Protein AF-0000000065920959 (afdb_homodimer)

InterPro domains:
  IPR002495 Glycosyl transferase, family 8 [PF01501] (6-236)
  IPR029044 Nucleotide-diphospho-sugar transferases [G3DSA:3.90.550.10] (3-254)
  IPR029044 Nucleotide-diphospho-sugar transferases [SSF53448] (6-258)
  IPR050748 Glycosyltransferase 8 domain-containing [PTHR13778] (6-255)

Foldseek 3Di:
DDEAEAEEQDEQVCVLLQVLQVLLQLLADANYEYEYEYAHHDVVVQVVVQVLNVLRNYHYDDHHDHDDPLVVQPFPPPPDDSSVLSVLCCLVPPPDQKHKYAYSQKGFNYHCVVVVPDDLVQAQWAAAFPDLAPDGDLFGDPRIITGRSVVCNVVVSSVQLVVLCVVCSPPAPPSRRSVCVVRRVRYHHDDCLQEVEQCCQLVCQVVVVPVSLVVCPPPPPDHRRMYGDPDDGLPDLADPTPCSQVSVLSSPDDSCCRSVSPPSNVDTSCVPPNPALFEEEAEEAAQDFQCVLVLCVLRLSYAYEYEYLADYDVVLSVSSVRVRYHYAYNHGVNNVVVRLVRHQAYEQGYADDDDPVVVVVNVVVVHAYEYEPRRDPDPPPRHHYDHSVCVVVVSVVVCVVSPD/DDEAEAEEQDEQVCVLLQVLQVLLQLLADANYEYEYEYAHHDVVSQVVVQVLNVLRNYHYDDHHDHDDPLVVQPFPPPPDDSSVLSVLCCLVPPPDQKHKYAYSQKGFNYHCVVVVPDDLVQAQWAAAFPDLDPDGDLFGDPRIITGRSVVCNVVVSSVQLVVLCVVCSPPAPHSRRSVCVVRRVRYHHDDCLQEVEQCCQLVCQVVVVPVNLVVCPPPPPDHRRMYGDPDDGLPDLADPTPCSQVSVLSSPDDSCCRSVSPPSNVDTSCVPPNPALFEEEAEEAAQDFQCVLVLCVLRLSYAYEYEYLADYDPVLSVSSVRVRYHYAYNHGVNNVVVRLVRHQAYEQGYADDDDPVVVVVNVVVVHAYEYEPRRDPDPPPRHHYDHSVCVVVVSVVVCVVSPD

Secondary structure (DSSP, 8-state):
---EEEEEE--GGGHHHHHHHHHHHHTT--SEEEEEEESS--HHHHHHHHHHHGGGT-EEEEEE--S-GGGG---SSTT--GGGGGGGGHHHH--SSEEEEE-SSEEE-S--HHHHH---TT-SEEEEE--SSSS--S-EEEEEEEEEHHHHHHTTHHHHHHHHHHHHTTTS-HHHHHHHHHTTT-EEEE-GGGSEE-THHHHHHHTT-THHHHHTS-TTSPPPSEEE--SS-TTSSS---TTHHHHHHHHH--HHHHHTT-GGGGS-HHHHT---SEEEEEE-SSS-BTTHHHHHHH-TTEEEEEE-SSPPPHHHHGGGGSTTEEEETT--HHHHHHHHHT-SEEEE-B-SSPSTTHHHHHHHTT--EEEETTT---SSS-SEEE-TT-HHHHHHHHHHHTT-/---EEEEEE--GGGHHHHHHHHHHHHTT--SEEEEEEESS--HHHHHHHHHHHGGGT-EEEEEE--S-GGGG---SSTT--GGGGGGGGHHHH--SSEEEEE-SSEEE-S--HHHHH---TT-SEEEEE--SSSS--S-EEEEEEEEEHHHHHHTTHHHHHHHHHHHHTTTS-HHHHHHHHHTTT-EEEE-GGGGEE-THHHHHHHHT-THHHHHTS-GGGPPPSEEE--SS-TTSSS---TTHHHHHHHHH--HHHHHTT-GGGGS-HHHHT---SEEEEEE-SSS-BTTHHHHHHH-TTEEEEEE-SSPPPHHHHGGGGSTTEEEETT--HHHHHHHHHH-S-EEE-B-SSPSTTHHHHHHHTT--EEEETTT---SSS-SEEE-TT-HHHHHHHHHHHTT-

Structure (mmCIF, N/CA/C/O backbone):
data_AF-0000000065920959-model_v1
#
loop_
_entity.id
_entity.type
_entity.pdbx_description
1 polymer 'Glycosyltransferase GlyB'
#
loop_
_atom_site.group_PDB
_atom_site.id
_atom_site.type_symbol
_atom_site.label_atom_id
_atom_site.label_alt_id
_atom_site.label_comp_id
_atom_site.label_asym_id
_atom_site.label_entity_id
_atom_site.label_seq_id
_atom_site.pdbx_PDB_ins_code
_atom_site.Cartn_x
_atom_site.Cartn_y
_atom_site.Cartn_z
_atom_site.occupancy
_atom_site.B_iso_or_equiv
_atom_site.auth_seq_id
_atom_site.auth_comp_id
_atom_site.auth_asym_id
_atom_site.auth_atom_id
_atom_site.pdbx_PDB_model_num
ATOM 1 N N . MET A 1 1 ? -29.969 5.141 -13.32 1 57.34 1 MET A N 1
ATOM 2 C CA . MET A 1 1 ? -29.453 3.85 -12.875 1 57.34 1 MET A CA 1
ATOM 3 C C . MET A 1 1 ? -29.312 3.807 -11.359 1 57.34 1 MET A C 1
ATOM 5 O O . MET A 1 1 ? -29.031 4.828 -10.727 1 57.34 1 MET A O 1
ATOM 9 N N . ASN A 1 2 ? -29.766 2.748 -10.703 1 82.38 2 ASN A N 1
ATOM 10 C CA . ASN A 1 2 ? -29.766 2.641 -9.25 1 82.38 2 ASN A CA 1
ATOM 11 C C . ASN A 1 2 ? -28.344 2.494 -8.695 1 82.38 2 ASN A C 1
ATOM 13 O O . ASN A 1 2 ? -27.547 1.73 -9.234 1 82.38 2 ASN A O 1
ATOM 17 N N . THR A 1 3 ? -27.969 3.291 -7.789 1 92.06 3 THR A N 1
ATOM 18 C CA . THR A 1 3 ? -26.641 3.293 -7.168 1 92.06 3 THR A CA 1
ATOM 19 C C . THR A 1 3 ? -26.391 1.978 -6.434 1 92.06 3 THR A C 1
ATOM 21 O O . THR A 1 3 ? -27.266 1.469 -5.738 1 92.06 3 THR A O 1
ATOM 24 N N . LYS A 1 4 ? -25.328 1.346 -6.758 1 96.56 4 LYS A N 1
ATOM 25 C CA . LYS A 1 4 ? -24.875 0.128 -6.082 1 96.56 4 LYS A CA 1
ATOM 26 C C . LYS A 1 4 ? -24.031 0.455 -4.855 1 96.56 4 LYS A C 1
ATOM 28 O O . LYS A 1 4 ? -22.953 1.027 -4.98 1 96.56 4 LYS A O 1
ATOM 33 N N . SER A 1 5 ? -24.547 0.108 -3.693 1 98.38 5 SER A N 1
ATOM 34 C CA . SER A 1 5 ? -23.812 0.35 -2.457 1 98.38 5 SER A CA 1
ATOM 35 C C . SER A 1 5 ? -22.891 -0.818 -2.123 1 98.38 5 SER A C 1
ATOM 37 O O . SER A 1 5 ? -23.344 -1.963 -2.031 1 98.38 5 SER A O 1
ATOM 39 N N . ILE A 1 6 ? -21.641 -0.535 -1.984 1 98.81 6 ILE A N 1
ATOM 40 C CA . ILE A 1 6 ? -20.641 -1.547 -1.675 1 98.81 6 ILE A CA 1
ATOM 41 C C . ILE A 1 6 ? -19.906 -1.162 -0.398 1 98.81 6 ILE A C 1
ATOM 43 O O . ILE A 1 6 ? -19.516 -0.005 -0.224 1 98.81 6 ILE A O 1
ATOM 47 N N . VAL A 1 7 ? -19.688 -2.109 0.515 1 98.62 7 VAL A N 1
ATOM 48 C CA . VAL A 1 7 ? -19.078 -1.853 1.816 1 98.62 7 VAL A CA 1
ATOM 49 C C . VAL A 1 7 ? -17.766 -2.609 1.927 1 98.62 7 VAL A C 1
ATOM 51 O O . VAL A 1 7 ? -17.688 -3.789 1.573 1 98.62 7 VAL A O 1
ATOM 54 N N . PHE A 1 8 ? -16.75 -1.904 2.348 1 98.31 8 PHE A N 1
ATOM 55 C CA . PHE A 1 8 ? -15.461 -2.506 2.666 1 98.31 8 PHE A CA 1
ATOM 56 C C . PHE A 1 8 ? -15.062 -2.209 4.105 1 98.31 8 PHE A C 1
ATOM 58 O O . PHE A 1 8 ? -15.375 -1.139 4.633 1 98.31 8 PHE A O 1
ATOM 65 N N . ASN A 1 9 ? -14.406 -3.229 4.684 1 95.81 9 ASN A N 1
ATOM 66 C CA . ASN A 1 9 ? -13.586 -2.994 5.867 1 95.81 9 ASN A CA 1
ATOM 67 C C . ASN A 1 9 ? -12.109 -2.896 5.516 1 95.81 9 ASN A C 1
ATOM 69 O O . ASN A 1 9 ? -11.602 -3.678 4.703 1 95.81 9 ASN A O 1
ATOM 73 N N . ALA A 1 10 ? -11.492 -1.896 6.039 1 93.12 10 ALA A N 1
ATOM 74 C CA . ALA A 1 10 ? -10.055 -1.83 5.777 1 93.12 10 ALA A CA 1
ATOM 75 C C . ALA A 1 10 ? -9.336 -1.023 6.855 1 93.12 10 ALA A C 1
ATOM 77 O O . ALA A 1 10 ? -9.945 -0.189 7.527 1 93.12 10 ALA A O 1
ATOM 78 N N . ASP A 1 11 ? -8.125 -1.336 7.062 1 90.75 11 ASP A N 1
ATOM 79 C CA . ASP A 1 11 ? -7.223 -0.486 7.836 1 90.75 11 ASP A CA 1
ATOM 80 C C . ASP A 1 11 ? -6.113 0.082 6.953 1 90.75 11 ASP A C 1
ATOM 82 O O . ASP A 1 11 ? -6.035 -0.23 5.766 1 90.75 11 ASP A O 1
ATOM 86 N N . ASN A 1 12 ? -5.355 0.912 7.527 1 89.81 12 ASN A N 1
ATOM 87 C CA . ASN A 1 12 ? -4.336 1.638 6.777 1 89.81 12 ASN A CA 1
ATOM 88 C C . ASN A 1 12 ? -3.363 0.686 6.086 1 89.81 12 ASN A C 1
ATOM 90 O O . ASN A 1 12 ? -2.855 0.989 5.004 1 89.81 12 ASN A O 1
ATOM 94 N N . ASP A 1 13 ? -3.064 -0.474 6.625 1 88.38 13 ASP A N 1
ATOM 95 C CA . ASP A 1 13 ? -2.117 -1.438 6.074 1 88.38 13 ASP A CA 1
ATOM 96 C C . ASP A 1 13 ? -2.697 -2.135 4.844 1 88.38 13 ASP A C 1
ATOM 98 O O . ASP A 1 13 ? -1.969 -2.791 4.094 1 88.38 13 ASP A O 1
ATOM 102 N N . TYR A 1 14 ? -3.99 -1.965 4.59 1 91.56 14 TYR A N 1
ATOM 103 C CA . TYR A 1 14 ? -4.645 -2.688 3.506 1 91.56 14 TYR A CA 1
ATOM 104 C C . TYR A 1 14 ? -5.164 -1.727 2.443 1 91.56 14 TYR A C 1
ATOM 106 O O . TYR A 1 14 ? -5.941 -2.119 1.569 1 91.56 14 TYR A O 1
ATOM 114 N N . VAL A 1 15 ? -4.773 -0.525 2.449 1 94.88 15 VAL A N 1
ATOM 115 C CA . VAL A 1 15 ? -5.324 0.48 1.546 1 94.88 15 VAL A CA 1
ATOM 116 C C . VAL A 1 15 ? -4.996 0.113 0.101 1 94.88 15 VAL A C 1
ATOM 118 O O . VAL A 1 15 ? -5.832 0.272 -0.792 1 94.88 15 VAL A O 1
ATOM 121 N N . ASP A 1 16 ? -3.809 -0.42 -0.107 1 95 16 ASP A N 1
ATOM 122 C CA . ASP A 1 16 ? -3.416 -0.774 -1.468 1 95 16 ASP A CA 1
ATOM 123 C C . ASP A 1 16 ? -4.234 -1.954 -1.986 1 95 16 ASP A C 1
ATOM 125 O O . ASP A 1 16 ? -4.574 -2.008 -3.17 1 95 16 ASP A O 1
ATOM 129 N N . LYS A 1 17 ? -4.551 -2.924 -1.12 1 96.69 17 LYS A N 1
ATOM 130 C CA . LYS A 1 17 ? -5.395 -4.055 -1.49 1 96.69 17 LYS A CA 1
ATOM 131 C C . LYS A 1 17 ? -6.836 -3.609 -1.734 1 96.69 17 LYS A C 1
ATOM 133 O O . LYS A 1 17 ? -7.465 -4.035 -2.705 1 96.69 17 LYS A O 1
ATOM 138 N N . LEU A 1 18 ? -7.309 -2.711 -0.845 1 97.81 18 LEU A N 1
ATOM 139 C CA . LEU A 1 18 ? -8.633 -2.121 -1.001 1 97.81 18 LEU A CA 1
ATOM 140 C C . LEU A 1 18 ? -8.75 -1.393 -2.336 1 97.81 18 LEU A C 1
ATOM 142 O O . LEU A 1 18 ? -9.719 -1.586 -3.07 1 97.81 18 LEU A O 1
ATOM 146 N N . GLU A 1 19 ? -7.77 -0.612 -2.619 1 97.88 19 GLU A N 1
ATOM 147 C CA . GLU A 1 19 ? -7.781 0.153 -3.863 1 97.88 19 GLU A CA 1
ATOM 148 C C . GLU A 1 19 ? -7.785 -0.77 -5.078 1 97.88 19 GLU A C 1
ATOM 150 O O . GLU A 1 19 ? -8.461 -0.493 -6.07 1 97.88 19 GLU A O 1
ATOM 155 N N . THR A 1 20 ? -7.027 -1.893 -5.035 1 98.12 20 THR A N 1
ATOM 156 C CA . THR A 1 20 ? -7 -2.873 -6.117 1 98.12 20 THR A CA 1
ATOM 157 C C . THR A 1 20 ? -8.383 -3.473 -6.336 1 98.12 20 THR A C 1
ATOM 159 O O . THR A 1 20 ? -8.844 -3.596 -7.477 1 98.12 20 THR A O 1
ATOM 162 N N . ALA A 1 21 ? -9.039 -3.812 -5.254 1 98.69 21 ALA A N 1
ATOM 163 C CA . ALA A 1 21 ? -10.406 -4.332 -5.352 1 98.69 21 ALA A CA 1
ATOM 164 C C . ALA A 1 21 ? -11.336 -3.305 -5.992 1 98.69 21 ALA A C 1
ATOM 166 O O . ALA A 1 21 ? -12.102 -3.635 -6.898 1 98.69 21 ALA A O 1
ATOM 167 N N . ILE A 1 22 ? -11.266 -2.031 -5.574 1 98.75 22 ILE A N 1
ATOM 168 C CA . ILE A 1 22 ? -12.117 -0.966 -6.094 1 98.75 22 ILE A CA 1
ATOM 169 C C . ILE A 1 22 ? -11.828 -0.75 -7.578 1 98.75 22 ILE A C 1
ATOM 171 O O . ILE A 1 22 ? -12.75 -0.566 -8.375 1 98.75 22 ILE A O 1
ATOM 175 N N . LYS A 1 23 ? -10.547 -0.831 -7.965 1 98.31 23 LYS A N 1
ATOM 176 C CA . LYS A 1 23 ? -10.18 -0.729 -9.375 1 98.31 23 LYS A CA 1
ATOM 177 C C . LYS A 1 23 ? -10.883 -1.8 -10.203 1 98.31 23 LYS A C 1
ATOM 179 O O . LYS A 1 23 ? -11.461 -1.5 -11.25 1 98.31 23 LYS A O 1
ATOM 184 N N . SER A 1 24 ? -10.781 -3.02 -9.719 1 98.25 24 SER A N 1
ATOM 185 C CA . SER A 1 24 ? -11.391 -4.121 -10.453 1 98.25 24 SER A CA 1
ATOM 186 C C . SER A 1 24 ? -12.891 -3.916 -10.617 1 98.25 24 SER A C 1
ATOM 188 O O . SER A 1 24 ? -13.453 -4.207 -11.68 1 98.25 24 SER A O 1
ATOM 190 N N . ILE A 1 25 ? -13.578 -3.361 -9.617 1 98.5 25 ILE A N 1
ATOM 191 C CA . ILE A 1 25 ? -15.016 -3.104 -9.656 1 98.5 25 ILE A CA 1
ATOM 192 C C . ILE A 1 25 ? -15.312 -1.996 -10.664 1 98.5 25 ILE A C 1
ATOM 194 O O . ILE A 1 25 ? -16.234 -2.119 -11.477 1 98.5 25 ILE A O 1
ATOM 198 N N . CYS A 1 26 ? -14.516 -0.97 -10.68 1 98.25 26 CYS A N 1
ATOM 199 C CA . CYS A 1 26 ? -14.766 0.221 -11.484 1 98.25 26 CYS A CA 1
ATOM 200 C C . CYS A 1 26 ? -14.508 -0.06 -12.961 1 98.25 26 CYS A C 1
ATOM 202 O O . CYS A 1 26 ? -14.953 0.699 -13.82 1 98.25 26 CYS A O 1
ATOM 204 N N . CYS A 1 27 ? -13.789 -1.145 -13.258 1 96.75 27 CYS A N 1
ATOM 205 C CA . CYS A 1 27 ? -13.57 -1.521 -14.648 1 96.75 27 CYS A CA 1
ATOM 206 C C . CYS A 1 27 ? -14.883 -1.871 -15.336 1 96.75 27 CYS A C 1
ATOM 208 O O . CYS A 1 27 ? -15.016 -1.714 -16.547 1 96.75 27 CYS A O 1
ATOM 210 N N . TYR A 1 28 ? -15.883 -2.322 -14.516 1 95.56 28 TYR A N 1
ATOM 211 C CA . TYR A 1 28 ? -17.062 -2.908 -15.141 1 95.56 28 TYR A CA 1
ATOM 212 C C . TYR A 1 28 ? -18.328 -2.238 -14.633 1 95.56 28 TYR A C 1
ATOM 214 O O . TYR A 1 28 ? -19.438 -2.535 -15.109 1 95.56 28 TYR A O 1
ATOM 222 N N . ASN A 1 29 ? -18.234 -1.418 -13.672 1 96.69 29 ASN A N 1
ATOM 223 C CA . ASN A 1 29 ? -19.406 -0.879 -12.992 1 96.69 29 ASN A CA 1
ATOM 224 C C . ASN A 1 29 ? -19.312 0.634 -12.812 1 96.69 29 ASN A C 1
ATOM 226 O O . ASN A 1 29 ? -18.203 1.178 -12.68 1 96.69 29 ASN A O 1
ATOM 230 N N . ASN A 1 30 ? -20.406 1.321 -12.828 1 96.25 30 ASN A N 1
ATOM 231 C CA . ASN A 1 30 ? -20.594 2.74 -12.547 1 96.25 30 ASN A CA 1
ATOM 232 C C . ASN A 1 30 ? -21.688 2.971 -11.508 1 96.25 30 ASN A C 1
ATOM 234 O O . ASN A 1 30 ? -22.25 2.016 -10.984 1 96.25 30 ASN A O 1
ATOM 238 N N . CYS A 1 31 ? -21.859 4.289 -11.133 1 97.25 31 CYS A N 1
ATOM 239 C CA . CYS A 1 31 ? -22.906 4.645 -10.188 1 97.25 31 CYS A CA 1
ATOM 240 C C . CYS A 1 31 ? -22.781 3.838 -8.898 1 97.25 31 CYS A C 1
ATOM 242 O O . CYS A 1 31 ? -23.734 3.205 -8.453 1 97.25 31 CYS A O 1
ATOM 244 N N . LEU A 1 32 ? -21.594 3.877 -8.383 1 98.19 32 LEU A N 1
ATOM 245 C CA . LEU A 1 32 ? -21.234 3.129 -7.18 1 98.19 32 LEU A CA 1
ATOM 246 C C . LEU A 1 32 ? -21.156 4.055 -5.969 1 98.19 32 LEU A C 1
ATOM 248 O O . LEU A 1 32 ? -20.75 5.211 -6.094 1 98.19 32 LEU A O 1
ATOM 252 N N . LYS A 1 33 ? -21.594 3.596 -4.918 1 98.44 33 LYS A N 1
ATOM 253 C CA . LYS A 1 33 ? -21.328 4.219 -3.623 1 98.44 33 LYS A CA 1
ATOM 254 C C . LYS A 1 33 ? -20.562 3.275 -2.699 1 98.44 33 LYS A C 1
ATOM 256 O O . LYS A 1 33 ? -21.141 2.309 -2.186 1 98.44 33 LYS A O 1
ATOM 261 N N . PHE A 1 34 ? -19.328 3.594 -2.508 1 98.75 34 PHE A N 1
ATOM 262 C CA . PHE A 1 34 ? -18.484 2.789 -1.625 1 98.75 34 PHE A CA 1
ATOM 263 C C . PHE A 1 34 ? -18.547 3.311 -0.194 1 98.75 34 PHE A C 1
ATOM 265 O O . PHE A 1 34 ? -18.453 4.516 0.039 1 98.75 34 PHE A O 1
ATOM 272 N N . TYR A 1 35 ? -18.781 2.465 0.763 1 98.31 35 TYR A N 1
ATOM 273 C CA . TYR A 1 35 ? -18.594 2.721 2.186 1 98.31 35 TYR A CA 1
ATOM 274 C C . TYR A 1 35 ? -17.344 2.01 2.697 1 98.31 35 TYR A C 1
ATOM 276 O O . TYR A 1 35 ? -17.25 0.78 2.65 1 98.31 35 TYR A O 1
ATOM 284 N N . VAL A 1 36 ? -16.391 2.787 3.156 1 97.88 36 VAL A N 1
ATOM 285 C CA . VAL A 1 36 ? -15.188 2.17 3.713 1 97.88 36 VAL A CA 1
ATOM 286 C C . VAL A 1 36 ? -15.172 2.352 5.23 1 97.88 36 VAL A C 1
ATOM 288 O O . VAL A 1 36 ? -14.945 3.459 5.723 1 97.88 36 VAL A O 1
ATOM 291 N N . PHE A 1 37 ? -15.453 1.291 5.91 1 96.12 37 PHE A N 1
ATOM 292 C CA . PHE A 1 37 ? -15.352 1.27 7.367 1 96.12 37 PHE A CA 1
ATOM 293 C C . PHE A 1 37 ? -13.906 1.143 7.809 1 96.12 37 PHE A C 1
ATOM 295 O O . PHE A 1 37 ? -13.211 0.197 7.426 1 96.12 37 PHE A O 1
ATOM 302 N N . ASN A 1 38 ? -13.422 2.121 8.562 1 93.62 38 ASN A N 1
ATOM 303 C CA . ASN A 1 38 ? -12.023 2.146 8.984 1 93.62 38 ASN A CA 1
ATOM 304 C C . ASN A 1 38 ? -11.836 2.982 10.242 1 93.62 38 ASN A C 1
ATOM 306 O O . ASN A 1 38 ? -12.742 3.705 10.656 1 93.62 38 ASN A O 1
ATOM 310 N N . ASP A 1 39 ? -10.672 2.816 10.852 1 89.19 39 ASP A N 1
ATOM 311 C CA . ASP A 1 39 ? -10.391 3.643 12.016 1 89.19 39 ASP A CA 1
ATOM 312 C C . ASP A 1 39 ? -9.109 4.449 11.828 1 89.19 39 ASP A C 1
ATOM 314 O O . ASP A 1 39 ? -8.805 5.34 12.617 1 89.19 39 ASP A O 1
ATOM 318 N N . ASP A 1 40 ? -8.414 4.223 10.688 1 90.56 40 ASP A N 1
ATOM 319 C CA . ASP A 1 40 ? -7.082 4.824 10.703 1 90.56 40 ASP A CA 1
ATOM 320 C C . ASP A 1 40 ? -6.648 5.23 9.297 1 90.56 40 ASP A C 1
ATOM 322 O O . ASP A 1 40 ? -5.477 5.52 9.062 1 90.56 40 ASP A O 1
ATOM 326 N N . ILE A 1 41 ? -7.52 5.211 8.367 1 93.31 41 ILE A N 1
ATOM 327 C CA . ILE A 1 41 ? -7.156 5.625 7.016 1 93.31 41 ILE A CA 1
ATOM 328 C C . ILE A 1 41 ? -7.207 7.148 6.91 1 93.31 41 ILE A C 1
ATOM 330 O O . ILE A 1 41 ? -8.141 7.781 7.406 1 93.31 41 ILE A O 1
ATOM 334 N N . ALA A 1 42 ? -6.219 7.691 6.285 1 92.12 42 ALA A N 1
ATOM 335 C CA . ALA A 1 42 ? -6.07 9.141 6.164 1 92.12 42 ALA A CA 1
ATOM 336 C C . ALA A 1 42 ? -7.133 9.727 5.242 1 92.12 42 ALA A C 1
ATOM 338 O O . ALA A 1 42 ? -7.484 9.117 4.227 1 92.12 42 ALA A O 1
ATOM 339 N N . SER A 1 43 ? -7.562 10.969 5.527 1 91.69 43 SER A N 1
ATOM 340 C CA . SER A 1 43 ? -8.617 11.641 4.77 1 91.69 43 SER A CA 1
ATOM 341 C C . SER A 1 43 ? -8.164 11.938 3.344 1 91.69 43 SER A C 1
ATOM 343 O O . SER A 1 43 ? -8.984 11.945 2.42 1 91.69 43 SER A O 1
ATOM 345 N N . GLU A 1 44 ? -6.852 12.141 3.186 1 91.88 44 GLU A N 1
ATOM 346 C CA . GLU A 1 44 ? -6.312 12.469 1.871 1 91.88 44 GLU A CA 1
ATOM 347 C C . GLU A 1 44 ? -6.621 11.367 0.857 1 91.88 44 GLU A C 1
ATOM 349 O O . GLU A 1 44 ? -6.898 11.656 -0.309 1 91.88 44 GLU A O 1
ATOM 354 N N . TRP A 1 45 ? -6.602 10.125 1.307 1 95.06 45 TRP A N 1
ATOM 355 C CA . TRP A 1 45 ? -6.902 9.016 0.409 1 95.06 45 TRP A CA 1
ATOM 356 C C . TRP A 1 45 ? -8.344 9.102 -0.097 1 95.06 45 TRP A C 1
ATOM 358 O O . TRP A 1 45 ? -8.594 8.914 -1.288 1 95.06 45 TRP A O 1
ATOM 368 N N . PHE A 1 46 ? -9.266 9.461 0.767 1 95.81 46 PHE A N 1
ATOM 369 C CA . PHE A 1 46 ? -10.672 9.57 0.404 1 95.81 46 PHE A CA 1
ATOM 370 C C . PHE A 1 46 ? -10.891 10.742 -0.55 1 95.81 46 PHE A C 1
ATOM 372 O O . PHE A 1 46 ? -11.68 10.641 -1.493 1 95.81 46 PHE A O 1
ATOM 379 N N . LEU A 1 47 ? -10.195 11.82 -0.28 1 93.31 47 LEU A N 1
ATOM 380 C CA . LEU A 1 47 ? -10.289 12.984 -1.157 1 93.31 47 LEU A CA 1
ATOM 381 C C . LEU A 1 47 ? -9.859 12.633 -2.578 1 93.31 47 LEU A C 1
ATOM 383 O O . LEU A 1 47 ? -10.562 12.945 -3.539 1 93.31 47 LEU A O 1
ATOM 387 N N . MET A 1 48 ? -8.773 11.906 -2.678 1 94 48 MET A N 1
ATOM 388 C CA . MET A 1 48 ? -8.25 11.508 -3.984 1 94 48 MET A CA 1
ATOM 389 C C . MET A 1 48 ? -9.195 10.531 -4.676 1 94 48 MET A C 1
ATOM 391 O O . MET A 1 48 ? -9.5 10.688 -5.859 1 94 48 MET A O 1
ATOM 395 N N . MET A 1 49 ? -9.672 9.602 -3.947 1 96.38 49 MET A N 1
ATOM 396 C CA . MET A 1 49 ? -10.555 8.586 -4.508 1 96.38 49 MET A CA 1
ATOM 397 C C . MET A 1 49 ? -11.852 9.219 -5.004 1 96.38 49 MET A C 1
ATOM 399 O O . MET A 1 49 ? -12.359 8.859 -6.07 1 96.38 49 MET A O 1
ATOM 403 N N . ASN A 1 50 ? -12.398 10.164 -4.246 1 95.31 50 ASN A N 1
ATOM 404 C CA . ASN A 1 50 ? -13.641 10.805 -4.668 1 95.31 50 ASN A CA 1
ATOM 405 C C . ASN A 1 50 ? -13.445 11.633 -5.934 1 95.31 50 ASN A C 1
ATOM 407 O O . ASN A 1 50 ? -14.328 11.688 -6.789 1 95.31 50 ASN A O 1
ATOM 411 N N . LYS A 1 51 ? -12.312 12.266 -5.996 1 92.62 51 LYS A N 1
ATOM 412 C CA . LYS A 1 51 ? -12.008 12.984 -7.23 1 92.62 51 LYS A CA 1
ATOM 413 C C . LYS A 1 51 ? -12 12.047 -8.43 1 92.62 51 LYS A C 1
ATOM 415 O O . LYS A 1 51 ? -12.57 12.359 -9.477 1 92.62 51 LYS A O 1
ATOM 420 N N . ARG A 1 52 ? -11.406 10.906 -8.305 1 95.12 52 ARG A N 1
ATOM 421 C CA . ARG A 1 52 ? -11.328 9.906 -9.359 1 95.12 52 ARG A CA 1
ATOM 422 C C . ARG A 1 52 ? -12.703 9.32 -9.672 1 95.12 52 ARG A C 1
ATOM 424 O O . ARG A 1 52 ? -13.125 9.281 -10.828 1 95.12 52 ARG A O 1
ATOM 431 N N . LEU A 1 53 ? -13.445 8.984 -8.68 1 97.06 53 LEU A N 1
ATOM 432 C CA . LEU A 1 53 ? -14.688 8.219 -8.812 1 97.06 53 LEU A CA 1
ATOM 433 C C . LEU A 1 53 ? -15.797 9.086 -9.391 1 97.06 53 LEU A C 1
ATOM 435 O O . LEU A 1 53 ? -16.734 8.57 -10.016 1 97.06 53 LEU A O 1
ATOM 439 N N . LYS A 1 54 ? -15.672 10.383 -9.18 1 94.75 54 LYS A N 1
ATOM 440 C CA . LYS A 1 54 ? -16.672 11.305 -9.719 1 94.75 54 LYS A CA 1
ATOM 441 C C . LYS A 1 54 ? -16.812 11.133 -11.227 1 94.75 54 LYS A C 1
ATOM 443 O O . LYS A 1 54 ? -17.922 11.273 -11.766 1 94.75 54 LYS A O 1
ATOM 448 N N . THR A 1 55 ? -15.773 10.695 -11.898 1 94.88 55 THR A N 1
ATOM 449 C CA . THR A 1 55 ? -15.742 10.547 -13.352 1 94.88 55 THR A CA 1
ATOM 450 C C . THR A 1 55 ? -16.719 9.461 -13.805 1 94.88 55 THR A C 1
ATOM 452 O O . THR A 1 55 ? -17.203 9.492 -14.938 1 94.88 55 THR A O 1
ATOM 455 N N . ILE A 1 56 ? -17.078 8.555 -12.977 1 96.5 56 ILE A N 1
ATOM 456 C CA . ILE A 1 56 ? -17.984 7.465 -13.352 1 96.5 56 ILE A CA 1
ATOM 457 C C . ILE A 1 56 ? -19.234 7.5 -12.469 1 96.5 56 ILE A C 1
ATOM 459 O O . ILE A 1 56 ? -19.781 6.453 -12.125 1 96.5 56 ILE A O 1
ATOM 463 N N . GLN A 1 57 ? -19.531 8.68 -11.953 1 96.62 57 GLN A N 1
ATOM 464 C CA . GLN A 1 57 ? -20.734 8.93 -11.164 1 96.62 57 GLN A CA 1
ATOM 465 C C . GLN A 1 57 ? -20.75 8.07 -9.906 1 96.62 57 GLN A C 1
ATOM 467 O O . GLN A 1 57 ? -21.781 7.496 -9.555 1 96.62 57 GLN A O 1
ATOM 472 N N . SER A 1 58 ? -19.609 7.953 -9.305 1 97.88 58 SER A N 1
ATOM 473 C CA . SER A 1 58 ? -19.438 7.148 -8.102 1 97.88 58 SER A CA 1
ATOM 474 C C . SER A 1 58 ? -18.844 7.973 -6.965 1 97.88 58 SER A C 1
ATOM 476 O O . SER A 1 58 ? -18.375 9.086 -7.184 1 97.88 58 SER A O 1
ATOM 478 N N . GLU A 1 59 ? -18.969 7.469 -5.762 1 97.56 59 GLU A N 1
ATOM 479 C CA . GLU A 1 59 ? -18.422 8.148 -4.586 1 97.56 59 GLU A CA 1
ATOM 480 C C . GLU A 1 59 ? -17.938 7.152 -3.543 1 97.56 59 GLU A C 1
ATOM 482 O O . GLU A 1 59 ? -18.25 5.961 -3.623 1 97.56 59 GLU A O 1
ATOM 487 N N . ILE A 1 60 ? -17.109 7.629 -2.678 1 98 60 ILE A N 1
ATOM 488 C CA . ILE A 1 60 ? -16.625 6.832 -1.558 1 98 60 ILE A CA 1
ATOM 489 C C . ILE A 1 60 ? -16.844 7.582 -0.249 1 98 60 ILE A C 1
ATOM 491 O O . ILE A 1 60 ? -16.547 8.773 -0.149 1 98 60 ILE A O 1
ATOM 495 N N . VAL A 1 61 ? -17.438 6.906 0.708 1 97.19 61 VAL A N 1
ATOM 496 C CA . VAL A 1 61 ? -17.766 7.465 2.014 1 97.19 61 VAL A CA 1
ATOM 497 C C . VAL A 1 61 ? -16.781 6.945 3.061 1 97.19 61 VAL A C 1
ATOM 499 O O . VAL A 1 61 ? -16.547 5.738 3.162 1 97.19 61 VAL A O 1
ATOM 502 N N . ASN A 1 62 ? -16.156 7.887 3.779 1 96.56 62 ASN A N 1
ATOM 503 C CA . ASN A 1 62 ? -15.289 7.57 4.906 1 96.56 62 ASN A CA 1
ATOM 504 C C . ASN A 1 62 ? -16.094 7.289 6.172 1 96.56 62 ASN A C 1
ATOM 506 O O . ASN A 1 62 ? -16.531 8.219 6.855 1 96.56 62 ASN A O 1
ATOM 510 N N . VAL A 1 63 ? -16.281 6.035 6.477 1 94.69 63 VAL A N 1
ATOM 511 C CA . VAL A 1 63 ? -16.969 5.664 7.711 1 94.69 63 VAL A CA 1
ATOM 512 C C . VAL A 1 63 ? -15.945 5.391 8.812 1 94.69 63 VAL A C 1
ATOM 514 O O . VAL A 1 63 ? -15.305 4.336 8.828 1 94.69 63 VAL A O 1
ATOM 517 N N . LYS A 1 64 ? -15.75 6.312 9.742 1 89.88 64 LYS A N 1
ATOM 518 C CA . LYS A 1 64 ? -14.773 6.207 10.82 1 89.88 64 LYS A CA 1
ATOM 519 C C . LYS A 1 64 ? -15.383 5.555 12.055 1 89.88 64 LYS A C 1
ATOM 521 O O . LYS A 1 64 ? -16.375 6.047 12.602 1 89.88 64 LYS A O 1
ATOM 526 N N . ILE A 1 65 ? -14.828 4.426 12.406 1 85.31 65 ILE A N 1
ATOM 527 C CA . ILE A 1 65 ? -15.25 3.723 13.617 1 85.31 65 ILE A CA 1
ATOM 528 C C . ILE A 1 65 ? -14.211 3.926 14.719 1 85.31 65 ILE A C 1
ATOM 530 O O . ILE A 1 65 ? -13.148 3.295 14.703 1 85.31 65 ILE A O 1
ATOM 534 N N . VAL A 1 66 ? -14.141 4.871 15.664 1 72.75 66 VAL A N 1
ATOM 535 C CA . VAL A 1 66 ? -13.102 5.219 16.625 1 72.75 66 VAL A CA 1
ATOM 536 C C . VAL A 1 66 ? -13.383 4.547 17.969 1 72.75 66 VAL A C 1
ATOM 538 O O . VAL A 1 66 ? -12.461 4.16 18.688 1 72.75 66 VAL A O 1
ATOM 541 N N . ASP A 1 67 ? -14.422 4.762 18.719 1 62.22 67 ASP A N 1
ATOM 542 C CA . ASP A 1 67 ? -14.695 4.34 20.094 1 62.22 67 ASP A CA 1
ATOM 543 C C . ASP A 1 67 ? -15.266 2.926 20.141 1 62.22 67 ASP A C 1
ATOM 545 O O . ASP A 1 67 ? -16.484 2.74 20.141 1 62.22 67 ASP A O 1
ATOM 549 N N . HIS A 1 68 ? -14.578 2.01 19.453 1 53.94 68 HIS A N 1
ATOM 550 C CA . HIS A 1 68 ? -15.484 0.871 19.562 1 53.94 68 HIS A CA 1
ATOM 551 C C . HIS A 1 68 ? -14.984 -0.123 20.609 1 53.94 68 HIS A C 1
ATOM 553 O O . HIS A 1 68 ? -13.773 -0.213 20.859 1 53.94 68 HIS A O 1
ATOM 559 N N . VAL A 1 69 ? -15.859 -0.468 21.531 1 50.56 69 VAL A N 1
ATOM 560 C CA . VAL A 1 69 ? -15.742 -1.598 22.438 1 50.56 69 VAL A CA 1
ATOM 561 C C . VAL A 1 69 ? -14.961 -2.727 21.766 1 50.56 69 VAL A C 1
ATOM 563 O O . VAL A 1 69 ? -14.375 -3.572 22.453 1 50.56 69 VAL A O 1
ATOM 566 N N . LEU A 1 70 ? -14.828 -2.641 20.453 1 57.06 70 LEU A N 1
ATOM 567 C CA . LEU A 1 70 ? -14.25 -3.73 19.672 1 57.06 70 LEU A CA 1
ATOM 568 C C . LEU A 1 70 ? -12.742 -3.811 19.891 1 57.06 70 LEU A C 1
ATOM 570 O O . LEU A 1 70 ? -12.156 -4.891 19.797 1 57.06 70 LEU A O 1
ATOM 574 N N . LYS A 1 71 ? -12.133 -2.619 20.078 1 56.72 71 LYS A N 1
ATOM 575 C CA . LYS A 1 71 ? -10.688 -2.668 20.281 1 56.72 71 LYS A CA 1
ATOM 576 C C . LYS A 1 71 ? -10.328 -3.48 21.516 1 56.72 71 LYS A C 1
ATOM 578 O O . LYS A 1 71 ? -9.227 -4.023 21.609 1 56.72 71 LYS A O 1
ATOM 583 N N . LYS A 1 72 ? -11.234 -3.627 22.406 1 51.66 72 LYS A N 1
ATOM 584 C CA . LYS A 1 72 ? -11.047 -4.418 23.609 1 51.66 72 LYS A CA 1
ATOM 585 C C . LYS A 1 72 ? -11.148 -5.914 23.312 1 51.66 72 LYS A C 1
ATOM 587 O O . LYS A 1 72 ? -10.773 -6.742 24.141 1 51.66 72 LYS A O 1
ATOM 592 N N . PHE A 1 73 ? -11.688 -6.383 22.203 1 49.09 73 PHE A N 1
ATOM 593 C CA . PHE A 1 73 ? -11.883 -7.801 21.922 1 49.09 73 PHE A CA 1
ATOM 594 C C . PHE A 1 73 ? -10.609 -8.422 21.359 1 49.09 73 PHE A C 1
ATOM 596 O O . PHE A 1 73 ? -10 -7.867 20.438 1 49.09 73 PHE A O 1
ATOM 603 N N . HIS A 1 74 ? -9.711 -8.969 22.219 1 46.78 74 HIS A N 1
ATOM 604 C CA . HIS A 1 74 ? -8.578 -9.766 21.781 1 46.78 74 HIS A CA 1
ATOM 605 C C . HIS A 1 74 ? -9.016 -10.906 20.859 1 46.78 74 HIS A C 1
ATOM 607 O O . HIS A 1 74 ? -9.898 -11.695 21.234 1 46.78 74 HIS A O 1
ATOM 613 N N . LEU A 1 75 ? -8.953 -10.789 19.625 1 47.22 75 LEU A N 1
ATOM 614 C CA . LEU A 1 75 ? -9.336 -11.859 18.719 1 47.22 75 LEU A CA 1
ATOM 615 C C . LEU A 1 75 ? -8.32 -13 18.766 1 47.22 75 LEU A C 1
ATOM 617 O O . LEU A 1 75 ? -7.121 -12.766 18.922 1 47.22 75 LEU A O 1
ATOM 621 N N . PRO A 1 76 ? -8.805 -14.188 18.922 1 41.41 76 PRO A N 1
ATOM 622 C CA . PRO A 1 76 ? -7.93 -15.367 18.969 1 41.41 76 PRO A CA 1
ATOM 623 C C . PRO A 1 76 ? -6.918 -15.406 17.828 1 41.41 76 PRO A C 1
ATOM 625 O O . PRO A 1 76 ? -5.883 -16.062 17.938 1 41.41 76 PRO A O 1
ATOM 628 N N . LEU A 1 77 ? -7.312 -15.25 16.625 1 42.69 77 LEU A N 1
ATOM 629 C CA . LEU A 1 77 ? -6.348 -15.469 15.555 1 42.69 77 LEU A CA 1
ATOM 630 C C . LEU A 1 77 ? -5.547 -14.203 15.273 1 42.69 77 LEU A C 1
ATOM 632 O O . LEU A 1 77 ? -6.113 -13.109 15.195 1 42.69 77 LEU A O 1
ATOM 636 N N . LYS A 1 78 ? -4.293 -14.258 15.383 1 45.22 78 LYS A N 1
ATOM 637 C CA . LYS A 1 78 ? -3.268 -13.227 15.266 1 45.22 78 LYS A CA 1
ATOM 638 C C . LYS A 1 78 ? -3.561 -12.289 14.102 1 45.22 78 LYS A C 1
ATOM 640 O O . LYS A 1 78 ? -3.195 -11.109 14.133 1 45.22 78 LYS A O 1
ATOM 645 N N . ASN A 1 79 ? -4.273 -12.859 13.039 1 45.41 79 ASN A N 1
ATOM 646 C CA . ASN A 1 79 ? -4.371 -12.125 11.781 1 45.41 79 ASN A CA 1
ATOM 647 C C . ASN A 1 79 ? -5.695 -11.375 11.68 1 45.41 79 ASN A C 1
ATOM 649 O O . ASN A 1 79 ? -5.969 -10.727 10.664 1 45.41 79 ASN A O 1
ATOM 653 N N . LEU A 1 80 ? -6.555 -11.672 12.602 1 50.28 80 LEU A N 1
ATOM 654 C CA . LEU A 1 80 ? -7.832 -10.992 12.438 1 50.28 80 LEU A CA 1
ATOM 655 C C . LEU A 1 80 ? -7.812 -9.625 13.109 1 50.28 80 LEU A C 1
ATOM 657 O O . LEU A 1 80 ? -7.539 -9.516 14.305 1 50.28 80 LEU A O 1
ATOM 661 N N . SER A 1 81 ? -7.684 -8.617 12.227 1 60.59 81 SER A N 1
ATOM 662 C CA . SER A 1 81 ? -7.766 -7.227 12.656 1 60.59 81 SER A CA 1
ATOM 663 C C . SER A 1 81 ? -9.164 -6.891 13.18 1 60.59 81 SER A C 1
ATOM 665 O O . SER A 1 81 ? -10.148 -7.484 12.742 1 60.59 81 SER A O 1
ATOM 667 N N . TYR A 1 82 ? -9.336 -6.238 14.258 1 72.75 82 TYR A N 1
ATOM 668 C CA . TYR A 1 82 ? -10.617 -5.77 14.773 1 72.75 82 TYR A CA 1
ATOM 669 C C . TYR A 1 82 ? -11.438 -5.117 13.672 1 72.75 82 TYR A C 1
ATOM 671 O O . TYR A 1 82 ? -12.664 -5.035 13.773 1 72.75 82 TYR A O 1
ATOM 679 N N . ALA A 1 83 ? -10.703 -4.871 12.57 1 76.94 83 ALA A N 1
ATOM 680 C CA . ALA A 1 83 ? -11.383 -4.23 11.445 1 76.94 83 ALA A CA 1
ATOM 681 C C . ALA A 1 83 ? -12.406 -5.172 10.812 1 76.94 83 ALA A C 1
ATOM 683 O O . ALA A 1 83 ? -13.391 -4.723 10.219 1 76.94 83 ALA A O 1
ATOM 684 N N . THR A 1 84 ? -12.18 -6.473 11.07 1 79.12 84 THR A N 1
ATOM 685 C CA . THR A 1 84 ? -13.078 -7.438 10.453 1 79.12 84 THR A CA 1
ATOM 686 C C . THR A 1 84 ? -14.484 -7.332 11.047 1 79.12 84 THR A C 1
ATOM 688 O O . THR A 1 84 ? -15.469 -7.676 10.391 1 79.12 84 THR A O 1
ATOM 691 N N . PHE A 1 85 ? -14.648 -6.742 12.195 1 86.69 85 PHE A N 1
ATOM 692 C CA . PHE A 1 85 ? -15.938 -6.66 12.875 1 86.69 85 PHE A CA 1
ATOM 693 C C . PHE A 1 85 ? -16.688 -5.391 12.477 1 86.69 85 PHE A C 1
ATOM 695 O O . PHE A 1 85 ? -17.844 -5.207 12.836 1 86.69 85 PHE A O 1
ATOM 702 N N . PHE A 1 86 ? -16.016 -4.594 11.656 1 90.75 86 PHE A N 1
ATOM 703 C CA . PHE A 1 86 ? -16.625 -3.318 11.297 1 90.75 86 PHE A CA 1
ATOM 704 C C . PHE A 1 86 ? -17.906 -3.529 10.492 1 90.75 86 PHE A C 1
ATOM 706 O O . PHE A 1 86 ? -18.812 -2.703 10.531 1 90.75 86 PHE A O 1
ATOM 713 N N . ARG A 1 87 ? -18.016 -4.68 9.852 1 94.06 87 ARG A N 1
ATOM 714 C CA . ARG A 1 87 ? -19.172 -4.934 9 1 94.06 87 ARG A CA 1
ATOM 715 C C . ARG A 1 87 ? -20.438 -5.062 9.828 1 94.06 87 ARG A C 1
ATOM 717 O O . ARG A 1 87 ? -21.547 -4.949 9.289 1 94.06 87 ARG A O 1
ATOM 724 N N . TYR A 1 88 ? -20.312 -5.289 11.211 1 94.31 88 TYR A N 1
ATOM 725 C CA . TYR A 1 88 ? -21.484 -5.332 12.094 1 94.31 88 TYR A CA 1
ATOM 726 C C . TYR A 1 88 ? -22.25 -4.02 12.039 1 94.31 88 TYR A C 1
ATOM 728 O O . TYR A 1 88 ? -23.469 -3.996 12.281 1 94.31 88 TYR A O 1
ATOM 736 N N . PHE A 1 89 ? -21.562 -2.934 11.656 1 93.44 89 PHE A N 1
ATOM 737 C CA . PHE A 1 89 ? -22.125 -1.594 11.789 1 93.44 89 PHE A CA 1
ATOM 738 C C . PHE A 1 89 ? -22.781 -1.144 10.484 1 93.44 89 PHE A C 1
ATOM 740 O O . PHE A 1 89 ? -23.188 0.012 10.352 1 93.44 89 PHE A O 1
ATOM 747 N N . ILE A 1 90 ? -22.922 -2.029 9.539 1 96.88 90 ILE A N 1
ATOM 748 C CA . ILE A 1 90 ? -23.5 -1.72 8.234 1 96.88 90 ILE A CA 1
ATOM 749 C C . ILE A 1 90 ? -24.859 -1.061 8.406 1 96.88 90 ILE A C 1
ATOM 751 O O . ILE A 1 90 ? -25.125 0.005 7.844 1 96.88 90 ILE A O 1
ATOM 755 N N . PRO A 1 91 ? -25.75 -1.558 9.258 1 96.69 91 PRO A N 1
ATOM 756 C CA . PRO A 1 91 ? -27.078 -0.939 9.352 1 96.69 91 PRO A CA 1
ATOM 757 C C . PRO A 1 91 ? -27.031 0.453 9.984 1 96.69 91 PRO A C 1
ATOM 759 O O . PRO A 1 91 ? -27.984 1.222 9.859 1 96.69 91 PRO A O 1
ATOM 762 N N . ASN A 1 92 ? -25.969 0.797 10.656 1 93.31 92 ASN A N 1
ATOM 763 C CA . ASN A 1 92 ? -25.859 2.074 11.352 1 93.31 92 ASN A CA 1
ATOM 764 C C . ASN A 1 92 ? -25.422 3.191 10.406 1 93.31 92 ASN A C 1
ATOM 766 O O . ASN A 1 92 ? -25.734 4.359 10.633 1 93.31 92 ASN A O 1
ATOM 770 N N . PHE A 1 93 ? -24.734 2.801 9.336 1 93.88 93 PHE A N 1
ATOM 771 C CA . PHE A 1 93 ? -24.094 3.863 8.57 1 93.88 93 PHE A CA 1
ATOM 772 C C . PHE A 1 93 ? -24.547 3.816 7.109 1 93.88 93 PHE A C 1
ATOM 774 O O . PHE A 1 93 ? -24.469 4.82 6.398 1 93.88 93 PHE A O 1
ATOM 781 N N . VAL A 1 94 ? -24.953 2.668 6.648 1 96.81 94 VAL A N 1
ATOM 782 C CA . VAL A 1 94 ? -25.391 2.523 5.262 1 96.81 94 VAL A CA 1
ATOM 783 C C . VAL A 1 94 ? -26.859 2.932 5.125 1 96.81 94 VAL A C 1
ATOM 785 O O . VAL A 1 94 ? -27.719 2.389 5.812 1 96.81 94 VAL A O 1
ATOM 788 N N . LYS A 1 95 ? -27.156 3.852 4.27 1 95.56 95 LYS A N 1
ATOM 789 C CA . LYS A 1 95 ? -28.5 4.418 4.145 1 95.56 95 LYS A CA 1
ATOM 790 C C . LYS A 1 95 ? -29.359 3.598 3.188 1 95.56 95 LYS A C 1
ATOM 792 O O . LYS A 1 95 ? -30.578 3.566 3.314 1 95.56 95 LYS A O 1
ATOM 797 N N . GLU A 1 96 ? -28.75 2.916 2.254 1 96.56 96 GLU A N 1
ATOM 798 C CA . GLU A 1 96 ? -29.453 2.141 1.244 1 96.56 96 GLU A CA 1
ATOM 799 C C . GLU A 1 96 ? -30.062 0.873 1.845 1 96.56 96 GLU A C 1
ATOM 801 O O . GLU A 1 96 ? -29.609 0.405 2.895 1 96.56 96 GLU A O 1
ATOM 806 N N . SER A 1 97 ? -31.047 0.367 1.188 1 96.38 97 SER A N 1
ATOM 807 C CA . SER A 1 97 ? -31.797 -0.789 1.684 1 96.38 97 SER A CA 1
ATOM 808 C C . SER A 1 97 ? -30.969 -2.068 1.554 1 96.38 97 SER A C 1
ATOM 810 O O . SER A 1 97 ? -31.234 -3.055 2.242 1 96.38 97 SER A O 1
ATOM 812 N N . ARG A 1 98 ? -30.094 -2.137 0.644 1 96.75 98 ARG A N 1
ATOM 813 C CA . ARG A 1 98 ? -29.203 -3.273 0.465 1 96.75 98 ARG A CA 1
ATOM 814 C C . ARG A 1 98 ? -27.781 -2.809 0.181 1 96.75 98 ARG A C 1
ATOM 816 O O . ARG A 1 98 ? -27.562 -1.695 -0.305 1 96.75 98 ARG A O 1
ATOM 823 N N . ALA A 1 99 ? -26.844 -3.619 0.542 1 98.19 99 ALA A N 1
ATOM 824 C CA . ALA A 1 99 ? -25.438 -3.32 0.312 1 98.19 99 ALA A CA 1
ATOM 825 C C . ALA A 1 99 ? -24.625 -4.602 0.115 1 98.19 99 ALA A C 1
ATOM 827 O O . ALA A 1 99 ? -24.906 -5.621 0.749 1 98.19 99 ALA A O 1
ATOM 828 N N . LEU A 1 100 ? -23.734 -4.535 -0.812 1 98.81 100 LEU A N 1
ATOM 829 C CA . LEU A 1 100 ? -22.797 -5.633 -1.023 1 98.81 100 LEU A CA 1
ATOM 830 C C . LEU A 1 100 ? -21.531 -5.43 -0.203 1 98.81 100 LEU A C 1
ATOM 832 O O . LEU A 1 100 ? -20.797 -4.465 -0.414 1 98.81 100 LEU A O 1
ATOM 836 N N . TYR A 1 101 ? -21.328 -6.293 0.751 1 98.56 101 TYR A N 1
ATOM 837 C CA . TYR A 1 101 ? -20.062 -6.305 1.471 1 98.56 101 TYR A CA 1
ATOM 838 C C . TYR A 1 101 ? -19.031 -7.152 0.74 1 98.56 101 TYR A C 1
ATOM 840 O O . TYR A 1 101 ? -19.328 -8.266 0.308 1 98.56 101 TYR A O 1
ATOM 848 N N . LEU A 1 102 ? -17.828 -6.652 0.643 1 98.38 102 LEU A N 1
ATOM 849 C CA . LEU A 1 102 ? -16.719 -7.375 0.04 1 98.38 102 LEU A CA 1
ATOM 850 C C . LEU A 1 102 ? -15.461 -7.238 0.885 1 98.38 102 LEU A C 1
ATOM 852 O O . LEU A 1 102 ? -15.133 -6.141 1.351 1 98.38 102 LEU A O 1
ATOM 856 N N . ASP A 1 103 ? -14.727 -8.391 1.128 1 96.56 103 ASP A N 1
ATOM 857 C CA . ASP A 1 103 ? -13.367 -8.297 1.661 1 96.56 103 ASP A CA 1
ATOM 858 C C . ASP A 1 103 ? -12.453 -7.559 0.688 1 96.56 103 ASP A C 1
ATOM 860 O O . ASP A 1 103 ? -12.766 -7.426 -0.494 1 96.56 103 ASP A O 1
ATOM 864 N N . SER A 1 104 ? -11.312 -7.102 1.25 1 96.31 104 SER A N 1
ATOM 865 C CA . SER A 1 104 ? -10.391 -6.344 0.415 1 96.31 104 SER A CA 1
ATOM 866 C C . SER A 1 104 ? -9.531 -7.266 -0.44 1 96.31 104 SER A C 1
ATOM 868 O O . SER A 1 104 ? -8.875 -6.816 -1.382 1 96.31 104 SER A O 1
ATOM 870 N N . ASP A 1 105 ? -9.5 -8.586 -0.129 1 95.75 105 ASP A N 1
ATOM 871 C CA . ASP A 1 105 ? -8.695 -9.539 -0.896 1 95.75 105 ASP A CA 1
ATOM 872 C C . ASP A 1 105 ? -9.531 -10.227 -1.967 1 95.75 105 ASP A C 1
ATOM 874 O O . ASP A 1 105 ? -9.5 -11.453 -2.096 1 95.75 105 ASP A O 1
ATOM 878 N N . ILE A 1 106 ? -10.281 -9.438 -2.744 1 97.5 106 ILE A N 1
ATOM 879 C CA . ILE A 1 106 ? -11.125 -9.945 -3.82 1 97.5 106 ILE A CA 1
ATOM 880 C C . ILE A 1 106 ? -10.828 -9.188 -5.113 1 97.5 106 ILE A C 1
ATOM 882 O O . ILE A 1 106 ? -10.25 -8.102 -5.082 1 97.5 106 ILE A O 1
ATOM 886 N N . ILE A 1 107 ? -11.156 -9.766 -6.227 1 97.56 107 ILE A N 1
ATOM 887 C CA . ILE A 1 107 ? -11.172 -9.133 -7.539 1 97.56 107 ILE A CA 1
ATOM 888 C C . ILE A 1 107 ? -12.523 -9.375 -8.211 1 97.56 107 ILE A C 1
ATOM 890 O O . ILE A 1 107 ? -13.031 -10.5 -8.195 1 97.56 107 ILE A O 1
ATOM 894 N N . VAL A 1 108 ? -13.141 -8.359 -8.742 1 97.81 108 VAL A N 1
ATOM 895 C CA . VAL A 1 108 ? -14.375 -8.438 -9.523 1 97.81 108 VAL A CA 1
ATOM 896 C C . VAL A 1 108 ? -14.047 -8.375 -11.016 1 97.81 108 VAL A C 1
ATOM 898 O O . VAL A 1 108 ? -13.367 -7.453 -11.469 1 97.81 108 VAL A O 1
ATOM 901 N N . THR A 1 109 ? -14.547 -9.375 -11.773 1 95.31 109 THR A N 1
ATOM 902 C CA . THR A 1 109 ? -14.133 -9.484 -13.164 1 95.31 109 THR A CA 1
ATOM 903 C C . THR A 1 109 ? -15.312 -9.219 -14.102 1 95.31 109 THR A C 1
ATOM 905 O O . THR A 1 109 ? -15.266 -9.586 -15.281 1 95.31 109 THR A O 1
ATOM 908 N N . GLY A 1 110 ? -16.375 -8.609 -13.562 1 94.31 110 GLY A N 1
ATOM 909 C CA . GLY A 1 110 ? -17.531 -8.32 -14.391 1 94.31 110 GLY A CA 1
ATOM 910 C C . GLY A 1 110 ? -18.547 -7.422 -13.711 1 94.31 110 GLY A C 1
ATOM 911 O O . GLY A 1 110 ? -18.25 -6.816 -12.68 1 94.31 110 GLY A O 1
ATOM 912 N N . SER A 1 111 ? -19.719 -7.344 -14.336 1 96.12 111 SER A N 1
ATOM 913 C CA . SER A 1 111 ? -20.797 -6.516 -13.797 1 96.12 111 SER A CA 1
ATOM 914 C C . SER A 1 111 ? -21.359 -7.113 -12.516 1 96.12 111 SER A C 1
ATOM 916 O O . SER A 1 111 ? -21.516 -8.336 -12.406 1 96.12 111 SER A O 1
ATOM 918 N N . LEU A 1 112 ? -21.734 -6.23 -11.602 1 96.81 112 LEU A N 1
ATOM 919 C CA . LEU A 1 112 ? -22.344 -6.645 -10.344 1 96.81 112 LEU A CA 1
ATOM 920 C C . LEU A 1 112 ? -23.859 -6.473 -10.391 1 96.81 112 LEU A C 1
ATOM 922 O O . LEU A 1 112 ? -24.531 -6.664 -9.383 1 96.81 112 LEU A O 1
ATOM 926 N N . ASP A 1 113 ? -24.422 -6.199 -11.523 1 96.12 113 ASP A N 1
ATOM 927 C CA . ASP A 1 113 ? -25.844 -5.906 -11.664 1 96.12 113 ASP A CA 1
ATOM 928 C C . ASP A 1 113 ? -26.703 -7.074 -11.172 1 96.12 113 ASP A C 1
ATOM 930 O O . ASP A 1 113 ? -27.688 -6.871 -10.461 1 96.12 113 ASP A O 1
ATOM 934 N N . TYR A 1 114 ? -26.281 -8.227 -11.516 1 95.38 114 TYR A N 1
ATOM 935 C CA . TYR A 1 114 ? -27.047 -9.406 -11.141 1 95.38 114 TYR A CA 1
ATOM 936 C C . TYR A 1 114 ? -27.203 -9.492 -9.625 1 95.38 114 TYR A C 1
ATOM 938 O O . TYR A 1 114 ? -28.297 -9.789 -9.125 1 95.38 114 TYR A O 1
ATOM 946 N N . LEU A 1 115 ? -26.156 -9.266 -8.883 1 96.56 115 LEU A N 1
ATOM 947 C CA . LEU A 1 115 ? -26.188 -9.352 -7.43 1 96.56 115 LEU A CA 1
ATOM 948 C C . LEU A 1 115 ? -27.188 -8.344 -6.852 1 96.56 115 LEU A C 1
ATOM 950 O O . LEU A 1 115 ? -27.922 -8.656 -5.922 1 96.56 115 LEU A O 1
ATOM 954 N N . PHE A 1 116 ? -27.266 -7.184 -7.379 1 95.81 116 PHE A N 1
ATOM 955 C CA . PHE A 1 116 ? -28.109 -6.125 -6.84 1 95.81 116 PHE A CA 1
ATOM 956 C C . PHE A 1 116 ? -29.562 -6.309 -7.277 1 95.81 116 PHE A C 1
ATOM 958 O O . PHE A 1 116 ? -30.453 -5.621 -6.781 1 95.81 116 PHE A O 1
ATOM 965 N N . ASP A 1 117 ? -29.781 -7.344 -8.172 1 95.06 117 ASP A N 1
ATOM 966 C CA . ASP A 1 117 ? -31.125 -7.656 -8.617 1 95.06 117 ASP A CA 1
ATOM 967 C C . ASP A 1 117 ? -31.719 -8.828 -7.836 1 95.06 117 ASP A C 1
ATOM 969 O O . ASP A 1 117 ? -32.906 -9.125 -7.941 1 95.06 117 ASP A O 1
ATOM 973 N N . ILE A 1 118 ? -30.906 -9.398 -7.051 1 96.06 118 ILE A N 1
ATOM 974 C CA . ILE A 1 118 ? -31.359 -10.547 -6.273 1 96.06 118 ILE A CA 1
ATOM 975 C C . ILE A 1 118 ? -32.375 -10.094 -5.234 1 96.06 118 ILE A C 1
ATOM 977 O O . ILE A 1 118 ? -32.188 -9.102 -4.531 1 96.06 118 ILE A O 1
ATOM 981 N N . GLU A 1 119 ? -33.469 -10.805 -5.129 1 95.56 119 GLU A N 1
ATOM 982 C CA . GLU A 1 119 ? -34.469 -10.539 -4.113 1 95.56 119 GLU A CA 1
ATOM 983 C C . GLU A 1 119 ? -34.094 -11.164 -2.777 1 95.56 119 GLU A C 1
ATOM 985 O O . GLU A 1 119 ? -33.75 -12.352 -2.711 1 95.56 119 GLU A O 1
ATOM 990 N N . LEU A 1 120 ? -34.125 -10.367 -1.701 1 96.12 120 LEU A N 1
ATOM 991 C CA . LEU A 1 120 ? -33.719 -10.828 -0.382 1 96.12 120 LEU A CA 1
ATOM 992 C C . LEU A 1 120 ? -34.938 -10.984 0.54 1 96.12 120 LEU A C 1
ATOM 994 O O . LEU A 1 120 ? -34.781 -10.984 1.765 1 96.12 120 LEU A O 1
ATOM 998 N N . ASP A 1 121 ? -36.094 -11.094 -0.016 1 91.94 121 ASP A N 1
ATOM 999 C CA . ASP A 1 121 ? -37.281 -11.234 0.818 1 91.94 121 ASP A CA 1
ATOM 1000 C C . ASP A 1 121 ? -37.188 -12.461 1.725 1 91.94 121 ASP A C 1
ATOM 1002 O O . ASP A 1 121 ? -36.969 -13.57 1.247 1 91.94 121 ASP A O 1
ATOM 1006 N N . GLY A 1 122 ? -37.344 -12.273 2.957 1 93.06 122 GLY A N 1
ATOM 1007 C CA . GLY A 1 122 ? -37.312 -13.344 3.938 1 93.06 122 GLY A CA 1
ATOM 1008 C C . GLY A 1 122 ? -35.906 -13.734 4.344 1 93.06 122 GLY A C 1
ATOM 1009 O O . GLY A 1 122 ? -35.719 -14.602 5.199 1 93.06 122 GLY A O 1
ATOM 1010 N N . TYR A 1 123 ? -34.906 -13.086 3.75 1 97.44 123 TYR A N 1
ATOM 1011 C CA . TYR A 1 123 ? -33.531 -13.406 4.066 1 97.44 123 TYR A CA 1
ATOM 1012 C C . TYR A 1 123 ? -32.812 -12.188 4.633 1 97.44 123 TYR A C 1
ATOM 1014 O O . TYR A 1 123 ? -33.062 -11.062 4.199 1 97.44 123 TYR A O 1
ATOM 1022 N N . ALA A 1 124 ? -31.906 -12.461 5.559 1 98.12 124 ALA A N 1
ATOM 1023 C CA . ALA A 1 124 ? -31.094 -11.391 6.141 1 98.12 124 ALA A CA 1
ATOM 1024 C C . ALA A 1 124 ? -29.938 -11.016 5.219 1 98.12 124 ALA A C 1
ATOM 1026 O O . ALA A 1 124 ? -29.453 -9.883 5.262 1 98.12 124 ALA A O 1
ATOM 1027 N N . LEU A 1 125 ? -29.5 -11.961 4.488 1 98.5 125 LEU A N 1
ATOM 1028 C CA . LEU A 1 125 ? -28.406 -11.75 3.547 1 98.5 125 LEU A CA 1
ATOM 1029 C C . LEU A 1 125 ? -28.359 -12.867 2.512 1 98.5 125 LEU A C 1
ATOM 1031 O O . LEU A 1 125 ? -29.062 -13.867 2.635 1 98.5 125 LEU A O 1
ATOM 1035 N N . ALA A 1 126 ? -27.656 -12.656 1.441 1 98.44 126 ALA A N 1
ATOM 1036 C CA . ALA A 1 126 ? -27.25 -13.695 0.5 1 98.44 126 ALA A CA 1
ATOM 1037 C C . ALA A 1 126 ? -25.734 -13.867 0.502 1 98.44 126 ALA A C 1
ATOM 1039 O O . ALA A 1 126 ? -25 -12.898 0.667 1 98.44 126 ALA A O 1
ATOM 1040 N N . ALA A 1 127 ? -25.297 -15.062 0.407 1 97.75 127 ALA A N 1
ATOM 1041 C CA . ALA A 1 127 ? -23.875 -15.375 0.487 1 97.75 127 ALA A CA 1
ATOM 1042 C C . ALA A 1 127 ? -23.562 -16.688 -0.209 1 97.75 127 ALA A C 1
ATOM 1044 O O . ALA A 1 127 ? -24.438 -17.312 -0.808 1 97.75 127 ALA A O 1
ATOM 1045 N N . VAL A 1 128 ? -22.297 -17 -0.279 1 94.62 128 VAL A N 1
ATOM 1046 C CA . VAL A 1 128 ? -21.844 -18.25 -0.864 1 94.62 128 VAL A CA 1
ATOM 1047 C C . VAL A 1 128 ? -21.453 -19.219 0.244 1 94.62 128 VAL A C 1
ATOM 1049 O O . VAL A 1 128 ? -20.828 -18.828 1.236 1 94.62 128 VAL A O 1
ATOM 1052 N N . GLU A 1 129 ? -21.797 -20.406 0.05 1 92.31 129 GLU A N 1
ATOM 1053 C CA . GLU A 1 129 ? -21.484 -21.453 1.02 1 92.31 129 GLU A CA 1
ATOM 1054 C C . GLU A 1 129 ? -19.969 -21.562 1.243 1 92.31 129 GLU A C 1
ATOM 1056 O O . GLU A 1 129 ? -19.188 -21.469 0.295 1 92.31 129 GLU A O 1
ATOM 1061 N N . ASP A 1 130 ? -19.656 -21.719 2.615 1 87.88 130 ASP A N 1
ATOM 1062 C CA . ASP A 1 130 ? -18.25 -21.938 2.975 1 87.88 130 ASP A CA 1
ATOM 1063 C C . ASP A 1 130 ? -17.859 -23.406 2.83 1 87.88 130 ASP A C 1
ATOM 1065 O O . ASP A 1 130 ? -17.734 -24.125 3.826 1 87.88 130 ASP A O 1
ATOM 1069 N N . SER A 1 131 ? -17.844 -23.969 1.776 1 73.81 131 SER A N 1
ATOM 1070 C CA . SER A 1 131 ? -17.562 -25.406 1.66 1 73.81 131 SER A CA 1
ATOM 1071 C C . SER A 1 131 ? -16.344 -25.656 0.784 1 73.81 131 SER A C 1
ATOM 1073 O O . SER A 1 131 ? -16.125 -24.969 -0.209 1 73.81 131 SER A O 1
ATOM 1075 N N . PHE A 1 132 ? -15.438 -26.469 1.354 1 62.06 132 PHE A N 1
ATOM 1076 C CA . PHE A 1 132 ? -14.227 -26.906 0.667 1 62.06 132 PHE A CA 1
ATOM 1077 C C . PHE A 1 132 ? -14.422 -28.297 0.073 1 62.06 132 PHE A C 1
ATOM 1079 O O . PHE A 1 132 ? -13.531 -28.812 -0.606 1 62.06 132 PHE A O 1
ATOM 1086 N N . GLY A 1 133 ? -15.734 -28.828 0.252 1 58.31 133 GLY A N 1
ATOM 1087 C CA . GLY A 1 133 ? -15.914 -30.203 -0.164 1 58.31 133 GLY A CA 1
ATOM 1088 C C . GLY A 1 133 ? -17.312 -30.516 -0.631 1 58.31 133 GLY A C 1
ATOM 1089 O O . GLY A 1 133 ? -18.078 -29.609 -0.977 1 58.31 133 GLY A O 1
ATOM 1090 N N . ASP A 1 134 ? -17.516 -31.766 -0.917 1 58.84 134 ASP A N 1
ATOM 1091 C CA . ASP A 1 134 ? -18.766 -32.344 -1.425 1 58.84 134 ASP A CA 1
ATOM 1092 C C . ASP A 1 134 ? -19.859 -32.281 -0.363 1 58.84 134 ASP A C 1
ATOM 1094 O O . ASP A 1 134 ? -21.031 -32.531 -0.663 1 58.84 134 ASP A O 1
ATOM 1098 N N . VAL A 1 135 ? -19.375 -32 0.885 1 61.62 135 VAL A N 1
ATOM 1099 C CA . VAL A 1 135 ? -20.406 -32 1.925 1 61.62 135 VAL A CA 1
ATOM 1100 C C . VAL A 1 135 ? -20.953 -30.578 2.096 1 61.62 135 VAL A C 1
ATOM 1102 O O . VAL A 1 135 ? -20.188 -29.641 2.371 1 61.62 135 VAL A O 1
ATOM 1105 N N . PRO A 1 136 ? -22.125 -30.484 1.705 1 66.62 136 PRO A N 1
ATOM 1106 C CA . PRO A 1 136 ? -22.75 -29.172 1.886 1 66.62 136 PRO A CA 1
ATOM 1107 C C . PRO A 1 136 ? -22.578 -28.625 3.303 1 66.62 136 PRO A C 1
ATOM 1109 O O . PRO A 1 136 ? -22.609 -29.391 4.27 1 66.62 136 PRO A O 1
ATOM 1112 N N . SER A 1 137 ? -22.078 -27.406 3.293 1 75.94 137 SER A N 1
ATOM 1113 C CA . SER A 1 137 ? -22.016 -26.703 4.57 1 75.94 137 SER A CA 1
ATOM 1114 C C . SER A 1 137 ? -23.266 -25.859 4.793 1 75.94 137 SER A C 1
ATOM 1116 O O . SER A 1 137 ? -23.875 -25.375 3.838 1 75.94 137 SER A O 1
ATOM 1118 N N . THR A 1 138 ? -23.672 -25.828 5.977 1 85.75 138 THR A N 1
ATOM 1119 C CA . THR A 1 138 ? -24.781 -24.938 6.336 1 85.75 138 THR A CA 1
ATOM 1120 C C . THR A 1 138 ? -24.266 -23.531 6.641 1 85.75 138 THR A C 1
ATOM 1122 O O . THR A 1 138 ? -25.047 -22.625 6.887 1 85.75 138 THR A O 1
ATOM 1125 N N . ASN A 1 139 ? -22.969 -23.406 6.441 1 92 139 ASN A N 1
ATOM 1126 C CA . ASN A 1 139 ? -22.375 -22.109 6.758 1 92 139 ASN A CA 1
ATOM 1127 C C . ASN A 1 139 ? -21.969 -21.344 5.496 1 92 139 ASN A C 1
ATOM 1129 O O . ASN A 1 139 ? -21.656 -21.953 4.477 1 92 139 ASN A O 1
ATOM 1133 N N . PHE A 1 140 ? -22.094 -20.078 5.559 1 94.69 140 PHE A N 1
ATOM 1134 C CA . PHE A 1 140 ? -21.625 -19.25 4.457 1 94.69 140 PHE A CA 1
ATOM 1135 C C . PHE A 1 140 ? -20.266 -18.625 4.773 1 94.69 140 PHE A C 1
ATOM 1137 O O . PHE A 1 140 ? -19.875 -18.547 5.941 1 94.69 140 PHE A O 1
ATOM 1144 N N . ASN A 1 141 ? -19.484 -18.344 3.713 1 93.75 141 ASN A N 1
ATOM 1145 C CA . ASN A 1 141 ? -18.281 -17.531 3.84 1 93.75 141 ASN A CA 1
ATOM 1146 C C . ASN A 1 141 ? -18.609 -16.047 3.914 1 93.75 141 ASN A C 1
ATOM 1148 O O . ASN A 1 141 ? -19.438 -15.547 3.154 1 93.75 141 ASN A O 1
ATOM 1152 N N . SER A 1 142 ? -17.984 -15.336 4.781 1 95.25 142 SER A N 1
ATOM 1153 C CA . SER A 1 142 ? -18.391 -13.969 5.082 1 95.25 142 SER A CA 1
ATOM 1154 C C . SER A 1 142 ? -17.609 -12.961 4.262 1 95.25 142 SER A C 1
ATOM 1156 O O . SER A 1 142 ? -17.672 -11.75 4.512 1 95.25 142 SER A O 1
ATOM 1158 N N . GLY A 1 143 ? -16.812 -13.391 3.246 1 96 143 GLY A N 1
ATOM 1159 C CA . GLY A 1 143 ? -16 -12.477 2.465 1 96 143 GLY A CA 1
ATOM 1160 C C . GLY A 1 143 ? -16.797 -11.719 1.413 1 96 143 GLY A C 1
ATOM 1161 O O . GLY A 1 143 ? -16.328 -10.695 0.901 1 96 143 GLY A O 1
ATOM 1162 N N . MET A 1 144 ? -17.953 -12.227 1.047 1 97.69 144 MET A N 1
ATOM 1163 C CA . MET A 1 144 ? -18.922 -11.562 0.183 1 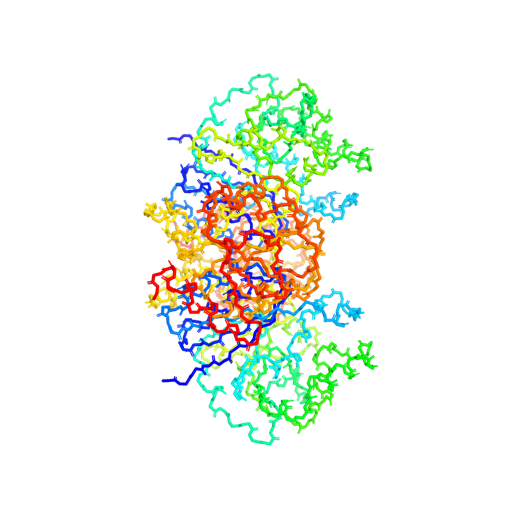97.69 144 MET A CA 1
ATOM 1164 C C . MET A 1 144 ? -20.344 -11.742 0.713 1 97.69 144 MET A C 1
ATOM 1166 O O . MET A 1 144 ? -20.828 -12.867 0.799 1 97.69 144 MET A O 1
ATOM 1170 N N . LEU A 1 145 ? -20.984 -10.664 1.089 1 98.44 145 LEU A N 1
ATOM 1171 C CA . LEU A 1 145 ? -22.344 -10.695 1.626 1 98.44 145 LEU A CA 1
ATOM 1172 C C . LEU A 1 145 ? -23.219 -9.656 0.933 1 98.44 145 LEU A C 1
ATOM 1174 O O . LEU A 1 145 ? -22.875 -8.469 0.896 1 98.44 145 LEU A O 1
ATOM 1178 N N . LEU A 1 146 ? -24.266 -10.109 0.324 1 98.62 146 LEU A N 1
ATOM 1179 C CA . LEU A 1 146 ? -25.328 -9.164 -0.018 1 98.62 146 LEU A CA 1
ATOM 1180 C C . LEU A 1 146 ? -26.266 -8.953 1.161 1 98.62 146 LEU A C 1
ATOM 1182 O O . LEU A 1 146 ? -27.109 -9.812 1.454 1 98.62 146 LEU A O 1
ATOM 1186 N N . VAL A 1 147 ? -26.188 -7.852 1.774 1 98.5 147 VAL A N 1
ATOM 1187 C CA . VAL A 1 147 ? -26.812 -7.598 3.062 1 98.5 147 VAL A CA 1
ATOM 1188 C C . VAL A 1 147 ? -28.172 -6.934 2.848 1 98.5 147 VAL A C 1
ATOM 1190 O O . VAL A 1 147 ? -28.281 -5.969 2.088 1 98.5 147 VAL A O 1
ATOM 1193 N N . ASN A 1 148 ? -29.188 -7.512 3.428 1 98.5 148 ASN A N 1
ATOM 1194 C CA . ASN A 1 148 ? -30.453 -6.82 3.596 1 98.5 148 ASN A CA 1
ATOM 1195 C C . ASN A 1 148 ? -30.391 -5.793 4.723 1 98.5 148 ASN A C 1
ATOM 1197 O O . ASN A 1 148 ? -30.75 -6.098 5.867 1 98.5 148 ASN A O 1
ATOM 1201 N N . VAL A 1 149 ? -30.016 -4.598 4.422 1 98.19 149 VAL A N 1
ATOM 1202 C CA . VAL A 1 149 ? -29.672 -3.6 5.426 1 98.19 149 VAL A CA 1
ATOM 1203 C C . VAL A 1 149 ? -30.906 -3.248 6.254 1 98.19 149 VAL A C 1
ATOM 1205 O O . VAL A 1 149 ? -30.812 -3.074 7.473 1 98.19 149 VAL A O 1
ATOM 1208 N N . ASP A 1 150 ? -32.031 -3.137 5.621 1 97.38 150 ASP A N 1
ATOM 1209 C CA . ASP A 1 150 ? -33.281 -2.844 6.332 1 97.38 150 ASP A CA 1
ATOM 1210 C C . ASP A 1 150 ? -33.594 -3.912 7.383 1 97.38 150 ASP A C 1
ATOM 1212 O O . ASP A 1 150 ? -33.906 -3.59 8.531 1 97.38 150 ASP A O 1
ATOM 1216 N N . THR A 1 151 ? -33.438 -5.125 6.973 1 97.75 151 THR A N 1
ATOM 1217 C CA . THR A 1 151 ? -33.656 -6.223 7.906 1 97.75 151 THR A CA 1
ATOM 1218 C C . THR A 1 151 ? -32.688 -6.148 9.078 1 97.75 151 THR A C 1
ATOM 1220 O O . THR A 1 151 ? -33.094 -6.324 10.234 1 97.75 151 THR A O 1
ATOM 1223 N N . TRP A 1 152 ? -31.438 -5.93 8.766 1 98.25 152 TRP A N 1
ATOM 1224 C CA . TRP A 1 152 ? -30.438 -5.801 9.82 1 98.25 152 TRP A CA 1
ATOM 1225 C C . TRP A 1 152 ? -30.797 -4.676 10.789 1 98.25 152 TRP A C 1
ATOM 1227 O O . TRP A 1 152 ? -30.625 -4.812 12 1 98.25 152 TRP A O 1
ATOM 1237 N N . ARG A 1 153 ? -31.234 -3.59 10.219 1 96.88 153 ARG A N 1
ATOM 1238 C CA . ARG A 1 153 ? -31.625 -2.432 11.016 1 96.88 153 ARG A CA 1
ATOM 1239 C C . ARG A 1 153 ? -32.844 -2.752 11.891 1 96.88 153 ARG A C 1
ATOM 1241 O O . ARG A 1 153 ? -32.812 -2.525 13.102 1 96.88 153 ARG A O 1
ATOM 1248 N N . ASP A 1 154 ? -33.844 -3.297 11.297 1 96.69 154 ASP A N 1
ATOM 1249 C CA . ASP A 1 154 ? -35.094 -3.596 11.977 1 96.69 154 ASP A CA 1
ATOM 1250 C C . ASP A 1 154 ? -34.875 -4.582 13.125 1 96.69 154 ASP A C 1
ATOM 1252 O O . ASP A 1 154 ? -35.531 -4.484 14.156 1 96.69 154 ASP A O 1
ATOM 1256 N N . GLU A 1 155 ? -33.969 -5.402 12.945 1 96.12 155 GLU A N 1
ATOM 1257 C CA . GLU A 1 155 ? -33.781 -6.457 13.938 1 96.12 155 GLU A CA 1
ATOM 1258 C C . GLU A 1 155 ? -32.625 -6.113 14.898 1 96.12 155 GLU A C 1
ATOM 1260 O O . GLU A 1 155 ? -32.25 -6.938 15.734 1 96.12 155 GLU A O 1
ATOM 1265 N N . ASP A 1 156 ? -32.031 -5.008 14.742 1 96.5 156 ASP A N 1
ATOM 1266 C CA . ASP A 1 156 ? -30.906 -4.57 15.555 1 96.5 156 ASP A CA 1
ATOM 1267 C C . ASP A 1 156 ? -29.766 -5.582 15.5 1 96.5 156 ASP A C 1
ATOM 1269 O O . ASP A 1 156 ? -29.281 -6.031 16.547 1 96.5 156 ASP A O 1
ATOM 1273 N N . ALA A 1 157 ? -29.5 -5.965 14.312 1 96.62 157 ALA A N 1
ATOM 1274 C CA . ALA A 1 157 ? -28.484 -6.992 14.078 1 96.62 157 ALA A CA 1
ATOM 1275 C C . ALA A 1 157 ? -27.141 -6.59 14.695 1 96.62 157 ALA A C 1
ATOM 1277 O O . ALA A 1 157 ? -26.422 -7.43 15.227 1 96.62 157 ALA A O 1
ATOM 1278 N N . CYS A 1 158 ? -26.766 -5.312 14.625 1 93.75 158 CYS A N 1
ATOM 1279 C CA . CYS A 1 158 ? -25.5 -4.832 15.156 1 93.75 158 CYS A CA 1
ATOM 1280 C C . CYS A 1 158 ? -25.344 -5.211 16.625 1 93.75 158 CYS A C 1
ATOM 1282 O O . CYS A 1 158 ? -24.359 -5.852 17 1 93.75 158 CYS A O 1
ATOM 1284 N N . SER A 1 159 ? -26.281 -4.898 17.438 1 92.94 159 SER A N 1
ATOM 1285 C CA . SER A 1 159 ? -26.234 -5.191 18.875 1 92.94 159 SER A CA 1
ATOM 1286 C C . SER A 1 159 ? -26.172 -6.695 19.125 1 92.94 159 SER A C 1
ATOM 1288 O O . SER A 1 159 ? -25.406 -7.152 19.984 1 92.94 159 SER A O 1
ATOM 1290 N N . LYS A 1 160 ? -26.969 -7.406 18.375 1 95.31 160 LYS A N 1
ATOM 1291 C CA . LYS A 1 160 ? -27 -8.859 18.547 1 95.31 160 LYS A CA 1
ATOM 1292 C C . LYS A 1 160 ? -25.656 -9.477 18.203 1 95.31 160 LYS A C 1
ATOM 1294 O O . LYS A 1 160 ? -25.172 -10.367 18.906 1 95.31 160 LYS A O 1
ATOM 1299 N N . LEU A 1 161 ? -25.062 -9.016 17.141 1 94.38 161 LEU A N 1
ATOM 1300 C CA . LEU A 1 161 ? -23.75 -9.523 16.734 1 94.38 161 LEU A CA 1
ATOM 1301 C C . LEU A 1 161 ? -22.688 -9.195 17.766 1 94.38 161 LEU A C 1
ATOM 1303 O O . LEU A 1 161 ? -21.844 -10.023 18.078 1 94.38 161 LEU A O 1
ATOM 1307 N N . LEU A 1 162 ? -22.719 -8.008 18.297 1 88.12 162 LEU A N 1
ATOM 1308 C CA . LEU A 1 162 ? -21.781 -7.605 19.328 1 88.12 162 LEU A CA 1
ATOM 1309 C C . LEU A 1 162 ? -21.953 -8.461 20.578 1 88.12 162 LEU A C 1
ATOM 1311 O O . LEU A 1 162 ? -20.969 -8.875 21.203 1 88.12 162 LEU A O 1
ATOM 1315 N N . GLU A 1 163 ? -23.172 -8.727 20.938 1 89.94 163 GLU A N 1
ATOM 1316 C CA . GLU A 1 163 ? -23.453 -9.57 22.109 1 89.94 163 GLU A CA 1
ATOM 1317 C C . GLU A 1 163 ? -22.938 -10.992 21.891 1 89.94 163 GLU A C 1
ATOM 1319 O O . GLU A 1 163 ? -22.312 -11.562 22.781 1 89.94 163 GLU A O 1
ATOM 1324 N N . LEU A 1 164 ? -23.266 -11.516 20.734 1 91.75 164 LEU A N 1
ATOM 1325 C CA . LEU A 1 164 ? -22.797 -12.859 20.422 1 91.75 164 LEU A CA 1
ATOM 1326 C C . LEU A 1 164 ? -21.266 -12.914 20.438 1 91.75 164 LEU A C 1
ATOM 1328 O O . LEU A 1 164 ? -20.688 -13.906 20.859 1 91.75 164 LEU A O 1
ATOM 1332 N N . THR A 1 165 ? -20.641 -11.891 19.938 1 87.94 165 THR A N 1
ATOM 1333 C CA . THR A 1 165 ? -19.172 -11.828 19.938 1 87.94 165 THR A CA 1
ATOM 1334 C C . THR A 1 165 ? -18.641 -11.836 21.359 1 87.94 165 THR A C 1
ATOM 1336 O O . THR A 1 165 ? -17.672 -12.539 21.656 1 87.94 165 THR A O 1
ATOM 1339 N N . ASN A 1 166 ? -19.25 -11.055 22.172 1 83.88 166 ASN A N 1
ATOM 1340 C CA . ASN A 1 166 ? -18.828 -11.016 23.578 1 83.88 166 ASN A CA 1
ATOM 1341 C C . ASN A 1 166 ? -18.938 -12.391 24.234 1 83.88 166 ASN A C 1
ATOM 1343 O O . ASN A 1 166 ? -18.078 -12.758 25.047 1 83.88 166 ASN A O 1
ATOM 1347 N N . GLN A 1 167 ? -19.891 -13.117 23.828 1 86.56 167 GLN A N 1
ATOM 1348 C CA . GLN A 1 167 ? -20.172 -14.406 24.438 1 86.56 167 GLN A CA 1
ATOM 1349 C C . GLN A 1 167 ? -19.297 -15.508 23.828 1 86.56 167 GLN A C 1
ATOM 1351 O O . GLN A 1 167 ? -18.859 -16.422 24.531 1 86.56 167 GLN A O 1
ATOM 1356 N N . TYR A 1 168 ? -18.969 -15.406 22.547 1 85.88 168 TYR A N 1
ATOM 1357 C CA . TYR A 1 168 ? -18.453 -16.578 21.859 1 85.88 168 TYR A CA 1
ATOM 1358 C C . TYR A 1 168 ? -17.125 -16.266 21.172 1 85.88 168 TYR A C 1
ATOM 1360 O O . TYR A 1 168 ? -16.625 -17.062 20.375 1 85.88 168 TYR A O 1
ATOM 1368 N N . HIS A 1 169 ? -16.531 -15.109 21.359 1 76.75 169 HIS A N 1
ATOM 1369 C CA . HIS A 1 169 ? -15.344 -14.68 20.625 1 76.75 169 HIS A CA 1
ATOM 1370 C C . HIS A 1 169 ? -14.211 -15.688 20.766 1 76.75 169 HIS A C 1
ATOM 1372 O O . HIS A 1 169 ? -13.359 -15.805 19.891 1 76.75 169 HIS A O 1
ATOM 1378 N N . GLU A 1 170 ? -14.203 -16.453 21.797 1 74.56 170 GLU A N 1
ATOM 1379 C CA . GLU A 1 170 ? -13.125 -17.406 22.047 1 74.56 170 GLU A CA 1
ATOM 1380 C C . GLU A 1 170 ? -13.344 -18.703 21.281 1 74.56 170 GLU A C 1
ATOM 1382 O O . GLU A 1 170 ? -12.398 -19.453 21.031 1 74.56 170 GLU A O 1
ATOM 1387 N N . THR A 1 171 ? -14.586 -18.969 20.891 1 73.88 171 THR A N 1
ATOM 1388 C CA . THR A 1 171 ? -14.891 -20.281 20.328 1 73.88 171 THR A CA 1
ATOM 1389 C C . THR A 1 171 ? -15.328 -20.141 18.859 1 73.88 171 THR A C 1
ATOM 1391 O O . THR A 1 171 ? -15.242 -21.094 18.094 1 73.88 171 THR A O 1
ATOM 1394 N N . ALA A 1 172 ? -15.773 -19.047 18.562 1 75.81 172 ALA A N 1
ATOM 1395 C CA . ALA A 1 172 ? -16.312 -18.844 17.219 1 75.81 172 ALA A CA 1
ATOM 1396 C C . ALA A 1 172 ? -15.188 -18.609 16.219 1 75.81 172 ALA A C 1
ATOM 1398 O O . ALA A 1 172 ? -14.094 -18.172 16.594 1 75.81 172 ALA A O 1
ATOM 1399 N N . TYR A 1 173 ? -15.445 -19.016 14.953 1 71.69 173 TYR A N 1
ATOM 1400 C CA . TYR A 1 173 ? -14.539 -18.812 13.836 1 71.69 173 TYR A CA 1
ATOM 1401 C C . TYR A 1 173 ? -14.539 -17.344 13.406 1 71.69 173 TYR A C 1
ATOM 1403 O O . TYR A 1 173 ? -14.945 -17.016 12.297 1 71.69 173 TYR A O 1
ATOM 1411 N N . GLY A 1 174 ? -14.227 -16.453 14.344 1 80 174 GLY A N 1
ATOM 1412 C CA . GLY A 1 174 ? -14.141 -15.039 14.016 1 80 174 GLY A CA 1
ATOM 1413 C C . GLY A 1 174 ? -15.492 -14.422 13.688 1 80 174 GLY A C 1
ATOM 1414 O O . GLY A 1 174 ? -16.516 -14.844 14.219 1 80 174 GLY A O 1
ATOM 1415 N N . ASP A 1 175 ? -15.453 -13.414 12.914 1 87.75 175 ASP A N 1
ATOM 1416 C CA . ASP A 1 175 ? -16.672 -12.719 12.523 1 87.75 175 ASP A CA 1
ATOM 1417 C C . ASP A 1 175 ? -17.578 -13.625 11.695 1 87.75 175 ASP A C 1
ATOM 1419 O O . ASP A 1 175 ? -18.797 -13.586 11.836 1 87.75 175 ASP A O 1
ATOM 1423 N N . GLN A 1 176 ? -16.922 -14.508 10.906 1 91.12 176 GLN A N 1
ATOM 1424 C CA . GLN A 1 176 ? -17.688 -15.43 10.078 1 91.12 176 GLN A CA 1
ATOM 1425 C C . GLN A 1 176 ? -18.516 -16.375 10.945 1 91.12 176 GLN A C 1
ATOM 1427 O O . GLN A 1 176 ? -19.703 -16.625 10.656 1 91.12 176 GLN A O 1
ATOM 1432 N N . GLY A 1 177 ? -17.906 -16.906 11.977 1 91.56 177 GLY A N 1
ATOM 1433 C CA . GLY A 1 177 ? -18.625 -17.781 12.883 1 91.56 177 GLY A CA 1
ATOM 1434 C C . GLY A 1 177 ? -19.797 -17.094 13.562 1 91.56 177 GLY A C 1
ATOM 1435 O O . GLY A 1 177 ? -20.891 -17.672 13.648 1 91.56 177 GLY A O 1
ATOM 1436 N N . ILE A 1 178 ? -19.641 -15.914 14.016 1 93.06 178 ILE A N 1
ATOM 1437 C CA . ILE A 1 178 ? -20.672 -15.156 14.711 1 93.06 178 ILE A CA 1
ATOM 1438 C C . ILE A 1 178 ? -21.812 -14.828 13.758 1 93.06 178 ILE A C 1
ATOM 1440 O O . ILE A 1 178 ? -22.984 -14.961 14.109 1 93.06 178 ILE A O 1
ATOM 1444 N N . LEU A 1 179 ? -21.469 -14.414 12.562 1 96.06 179 LEU A N 1
ATOM 1445 C CA . LEU A 1 179 ? -22.484 -14.117 11.547 1 96.06 179 LEU A CA 1
ATOM 1446 C C . LEU A 1 179 ? -23.312 -15.352 11.242 1 96.06 179 LEU A C 1
ATOM 1448 O O . LEU A 1 179 ? -24.547 -15.266 11.133 1 96.06 179 LEU A O 1
ATOM 1452 N N . ASN A 1 180 ? -22.672 -16.5 11.125 1 95 180 ASN A N 1
ATOM 1453 C CA . ASN A 1 180 ? -23.375 -17.734 10.852 1 95 180 ASN A CA 1
ATOM 1454 C C . ASN A 1 180 ? -24.266 -18.156 12.023 1 95 180 ASN A C 1
ATOM 1456 O O . ASN A 1 180 ? -25.312 -18.766 11.828 1 95 180 ASN A O 1
ATOM 1460 N N . MET A 1 181 ? -23.891 -17.828 13.234 1 94.38 181 MET A N 1
ATOM 1461 C CA . MET A 1 181 ? -24.719 -18.094 14.406 1 94.38 181 MET A CA 1
ATOM 1462 C C . MET A 1 181 ? -26 -17.266 14.367 1 94.38 181 MET A C 1
ATOM 1464 O O . MET A 1 181 ? -27.094 -17.797 14.586 1 94.38 181 MET A O 1
ATOM 1468 N N . LEU A 1 182 ? -25.828 -16.047 14.07 1 96.06 182 LEU A N 1
ATOM 1469 C CA . LEU A 1 182 ? -26.969 -15.141 14.102 1 96.06 182 LEU A CA 1
ATOM 1470 C C . LEU A 1 182 ? -27.906 -15.414 12.938 1 96.06 182 LEU A C 1
ATOM 1472 O O . LEU A 1 182 ? -29.141 -15.383 13.102 1 96.06 182 LEU A O 1
ATOM 1476 N N . PHE A 1 183 ? -27.359 -15.672 11.812 1 96.75 183 PHE A N 1
ATOM 1477 C CA . PHE A 1 183 ? -28.188 -15.719 10.617 1 96.75 183 PHE A CA 1
ATOM 1478 C C . PHE A 1 183 ? -28.344 -17.156 10.109 1 96.75 183 PHE A C 1
ATOM 1480 O O . PHE A 1 183 ? -28.609 -17.375 8.93 1 96.75 183 PHE A O 1
ATOM 1487 N N . HIS A 1 184 ? -28.203 -17.984 11.031 1 91.06 184 HIS A N 1
ATOM 1488 C CA . HIS A 1 184 ? -28.359 -19.391 10.695 1 91.06 184 HIS A CA 1
ATOM 1489 C C . HIS A 1 184 ? -29.703 -19.641 10.023 1 91.06 184 HIS A C 1
ATOM 1491 O O . HIS A 1 184 ? -30.75 -19.188 10.516 1 91.06 184 HIS A O 1
ATOM 1497 N N . ASP A 1 185 ? -29.797 -20.25 8.836 1 90 185 ASP A N 1
ATOM 1498 C CA . ASP A 1 185 ? -30.984 -20.625 8.062 1 90 185 ASP A CA 1
ATOM 1499 C C . ASP A 1 185 ? -31.703 -19.391 7.527 1 90 185 ASP A C 1
ATOM 1501 O O . ASP A 1 185 ? -32.844 -19.484 7.098 1 90 185 ASP A O 1
ATOM 1505 N N . ARG A 1 186 ? -31.156 -18.281 7.688 1 95.75 186 ARG A N 1
ATOM 1506 C CA . ARG A 1 186 ? -31.781 -17.047 7.215 1 95.75 186 ARG A CA 1
ATOM 1507 C C . ARG A 1 186 ? -30.891 -16.359 6.172 1 95.75 186 ARG A C 1
ATOM 1509 O O . ARG A 1 186 ? -30.75 -15.141 6.18 1 95.75 186 ARG A O 1
ATOM 1516 N N . TRP A 1 187 ? -30.219 -17.078 5.426 1 97.19 187 TRP A N 1
ATOM 1517 C CA . TRP A 1 187 ? -29.406 -16.547 4.336 1 97.19 187 TRP A CA 1
ATOM 1518 C C . TRP A 1 187 ? -29.703 -17.266 3.031 1 97.19 187 TRP A C 1
ATOM 1520 O O . TRP A 1 187 ? -30.078 -18.438 3.039 1 97.19 187 TRP A O 1
ATOM 1530 N N . LYS A 1 188 ? -29.578 -16.578 1.926 1 97.12 188 LYS A N 1
ATOM 1531 C CA . LYS A 1 188 ? -29.812 -17.094 0.583 1 97.12 188 LYS A CA 1
ATOM 1532 C C . LYS A 1 188 ? -28.5 -17.547 -0.058 1 97.12 188 LYS A C 1
ATOM 1534 O O . LYS A 1 188 ? -27.531 -16.781 -0.12 1 97.12 188 LYS A O 1
ATOM 1539 N N . ARG A 1 189 ? -28.531 -18.781 -0.563 1 95.19 189 ARG A N 1
ATOM 1540 C CA . ARG A 1 189 ? -27.344 -19.344 -1.178 1 95.19 189 ARG A CA 1
ATOM 1541 C C . ARG A 1 189 ? -27.156 -18.828 -2.6 1 95.19 189 ARG A C 1
ATOM 1543 O O . ARG A 1 189 ? -28.094 -18.844 -3.396 1 95.19 189 ARG A O 1
ATOM 1550 N N . LEU A 1 190 ? -25.969 -18.312 -2.842 1 95.56 190 LEU A N 1
ATOM 1551 C CA . LEU A 1 190 ? -25.594 -17.859 -4.18 1 95.56 190 LEU A CA 1
ATOM 1552 C C . LEU A 1 190 ? -24.625 -18.828 -4.84 1 95.56 190 LEU A C 1
ATOM 1554 O O . LEU A 1 190 ? -24.062 -19.703 -4.172 1 95.56 190 LEU A O 1
ATOM 1558 N N . ASP A 1 191 ? -24.547 -18.641 -6.121 1 91.06 191 ASP A N 1
ATOM 1559 C CA . ASP A 1 191 ? -23.562 -19.422 -6.867 1 91.06 191 ASP A CA 1
ATOM 1560 C C . ASP A 1 191 ? -22.141 -19.109 -6.395 1 91.06 191 ASP A C 1
ATOM 1562 O O . ASP A 1 191 ? -21.828 -17.953 -6.09 1 91.06 191 ASP A O 1
ATOM 1566 N N . ARG A 1 192 ? -21.25 -20.109 -6.422 1 88.75 192 ARG A N 1
ATOM 1567 C CA . ARG A 1 192 ? -19.875 -19.984 -5.945 1 88.75 192 ARG A CA 1
ATOM 1568 C C . ARG A 1 192 ? -19.125 -18.938 -6.754 1 88.75 192 ARG A C 1
ATOM 1570 O O . ARG A 1 192 ? -18.109 -18.391 -6.293 1 88.75 192 ARG A O 1
ATOM 1577 N N . ASN A 1 193 ? -19.609 -18.641 -7.914 1 89.69 193 ASN A N 1
ATOM 1578 C CA . ASN A 1 193 ? -18.984 -17.688 -8.805 1 89.69 193 ASN A CA 1
ATOM 1579 C C . ASN A 1 193 ? -18.906 -16.297 -8.18 1 89.69 193 ASN A C 1
ATOM 1581 O O . ASN A 1 193 ? -18.094 -15.461 -8.57 1 89.69 193 ASN A O 1
ATOM 1585 N N . PHE A 1 194 ? -19.719 -16.031 -7.176 1 95 194 PHE A N 1
ATOM 1586 C CA . PHE A 1 194 ? -19.828 -14.695 -6.613 1 95 194 PHE A CA 1
ATOM 1587 C C . PHE A 1 194 ? -18.938 -14.555 -5.379 1 95 194 PHE A C 1
ATOM 1589 O O . PHE A 1 194 ? -18.922 -13.5 -4.734 1 95 194 PHE A O 1
ATOM 1596 N N . ASN A 1 195 ? -18.219 -15.555 -5.043 1 94.38 195 ASN A N 1
ATOM 1597 C CA . ASN A 1 195 ? -17.219 -15.641 -3.979 1 94.38 195 ASN A CA 1
ATOM 1598 C C . ASN A 1 195 ? -16.328 -16.875 -4.148 1 94.38 195 ASN A C 1
ATOM 1600 O O . ASN A 1 195 ? -16.312 -17.75 -3.285 1 94.38 195 ASN A O 1
ATOM 1604 N N . PHE A 1 196 ? -15.609 -16.828 -5.25 1 90.06 196 PHE A N 1
ATOM 1605 C CA . PHE A 1 196 ? -14.789 -17.969 -5.617 1 90.06 196 PHE A CA 1
ATOM 1606 C C . PHE A 1 196 ? -13.508 -18.016 -4.785 1 90.06 196 PHE A C 1
ATOM 1608 O O . PHE A 1 196 ? -12.539 -17.328 -5.105 1 90.06 196 PHE A O 1
ATOM 1615 N N . MET A 1 197 ? -13.461 -18.859 -3.777 1 89.38 197 MET A N 1
ATOM 1616 C CA . MET A 1 197 ? -12.375 -18.922 -2.803 1 89.38 197 MET A CA 1
ATOM 1617 C C . MET A 1 197 ? -11.211 -19.75 -3.336 1 89.38 197 MET A C 1
ATOM 1619 O O . MET A 1 197 ? -11.281 -20.969 -3.371 1 89.38 197 MET A O 1
ATOM 1623 N N . VAL A 1 198 ? -10.117 -19.078 -3.656 1 85.38 198 VAL A N 1
ATOM 1624 C CA . VAL A 1 198 ? -9.023 -19.781 -4.328 1 85.38 198 VAL A CA 1
ATOM 1625 C C . VAL A 1 198 ? -7.973 -20.203 -3.301 1 85.38 198 VAL A C 1
ATOM 1627 O O . VAL A 1 198 ? -7.121 -21.047 -3.588 1 85.38 198 VAL A O 1
ATOM 1630 N N . GLY A 1 199 ? -7.941 -19.609 -2.105 1 77.56 199 GLY A N 1
ATOM 1631 C CA . GLY A 1 199 ? -6.988 -20.016 -1.083 1 77.56 199 GLY A CA 1
ATOM 1632 C C . GLY A 1 199 ? -7.188 -21.438 -0.614 1 77.56 199 GLY A C 1
ATOM 1633 O O . GLY A 1 199 ? -6.289 -22.031 -0.011 1 77.56 199 GLY A O 1
ATOM 1634 N N . MET A 1 200 ? -8.227 -22.031 -0.956 1 69.19 200 MET A N 1
ATOM 1635 C CA . MET A 1 200 ? -8.562 -23.375 -0.498 1 69.19 200 MET A CA 1
ATOM 1636 C C . MET A 1 200 ? -7.891 -24.422 -1.368 1 69.19 200 MET A C 1
ATOM 1638 O O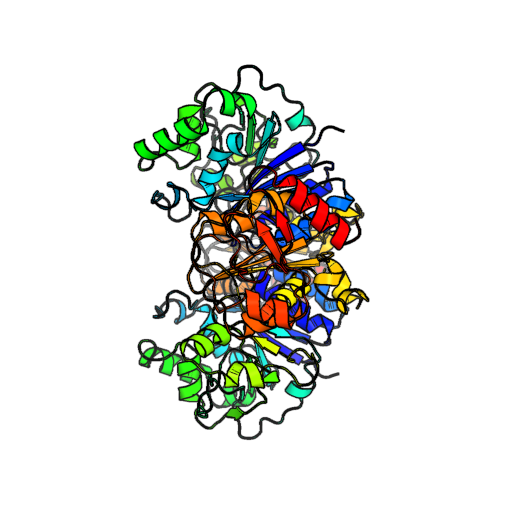 . MET A 1 200 ? -7.949 -25.625 -1.063 1 69.19 200 MET A O 1
ATOM 1642 N N . ASP A 1 201 ? -7.234 -23.922 -2.318 1 69.5 201 ASP A N 1
ATOM 1643 C CA . ASP A 1 201 ? -6.562 -24.844 -3.227 1 69.5 201 ASP A CA 1
ATOM 1644 C C . ASP A 1 201 ? -5.562 -25.719 -2.477 1 69.5 201 ASP A C 1
ATOM 1646 O O . ASP A 1 201 ? -5.539 -26.953 -2.656 1 69.5 201 ASP A O 1
ATOM 1650 N N . SER A 1 202 ? -4.777 -25.016 -1.646 1 66.56 202 SER A N 1
ATOM 1651 C CA . SER A 1 202 ? -3.779 -25.766 -0.895 1 66.56 202 SER A CA 1
ATOM 1652 C C . SER A 1 202 ? -4.438 -26.734 0.095 1 66.56 202 SER A C 1
ATOM 1654 O O . SER A 1 202 ? -3.977 -27.859 0.274 1 66.56 202 SER A O 1
ATOM 1656 N N . VAL A 1 203 ? -5.535 -26.281 0.634 1 66.25 203 VAL A N 1
ATOM 1657 C CA . VAL A 1 203 ? -6.234 -27.109 1.611 1 66.25 203 VAL A CA 1
ATOM 1658 C C . VAL A 1 203 ? -6.867 -28.312 0.914 1 66.25 203 VAL A C 1
ATOM 1660 O O . VAL A 1 203 ? -6.754 -29.438 1.393 1 66.25 203 VAL A O 1
ATOM 1663 N N . ALA A 1 204 ? -7.539 -28 -0.164 1 69.62 204 ALA A N 1
ATOM 1664 C CA . ALA A 1 204 ? -8.164 -29.078 -0.931 1 69.62 204 ALA A CA 1
ATOM 1665 C C . ALA A 1 204 ? -7.133 -30.125 -1.356 1 69.62 204 ALA A C 1
ATOM 1667 O O . ALA A 1 204 ? -7.41 -31.328 -1.332 1 69.62 204 ALA A O 1
ATOM 1668 N N . HIS A 1 205 ? -5.984 -29.672 -1.615 1 67.81 205 HIS A N 1
ATOM 1669 C CA . HIS A 1 205 ? -4.91 -30.562 -2.045 1 67.81 205 HIS A CA 1
ATOM 1670 C C . HIS A 1 205 ? -4.418 -31.422 -0.89 1 67.81 205 HIS A C 1
ATOM 1672 O O . HIS A 1 205 ? -4.293 -32.656 -1.032 1 67.81 205 HIS A O 1
ATOM 1678 N N . ILE A 1 206 ? -4.238 -30.781 0.154 1 65.75 206 ILE A N 1
ATOM 1679 C CA . ILE A 1 206 ? -3.727 -31.484 1.326 1 65.75 206 ILE A CA 1
ATOM 1680 C C . ILE A 1 206 ? -4.746 -32.531 1.791 1 65.75 206 ILE A C 1
ATOM 1682 O O . ILE A 1 206 ? -4.371 -33.625 2.197 1 65.75 206 ILE A O 1
ATOM 1686 N N . GLU A 1 207 ? -6.023 -32.125 1.57 1 68 207 GLU A N 1
ATOM 1687 C CA . GLU A 1 207 ? -7.082 -33.031 2.016 1 68 207 GLU A CA 1
ATOM 1688 C C . GLU A 1 207 ? -7.41 -34.062 0.944 1 68 207 GLU A C 1
ATOM 1690 O O . GLU A 1 207 ? -8.211 -34.969 1.178 1 68 207 GLU A O 1
ATOM 1695 N N . GLY A 1 208 ? -6.75 -33.938 -0.207 1 66.31 208 GLY A N 1
ATOM 1696 C CA . GLY A 1 208 ? -6.953 -34.875 -1.293 1 66.31 208 GLY A CA 1
ATOM 1697 C C . GLY A 1 208 ? -8.266 -34.688 -2.025 1 66.31 208 GLY A C 1
ATOM 1698 O O . GLY A 1 208 ? -8.828 -35.625 -2.582 1 66.31 208 GLY A O 1
ATOM 1699 N N . ASN A 1 209 ? -8.844 -33.469 -1.835 1 69.62 209 ASN A N 1
ATOM 1700 C CA . ASN A 1 209 ? -10.094 -33.188 -2.531 1 69.62 209 ASN A CA 1
ATOM 1701 C C . ASN A 1 209 ? -9.844 -32.75 -3.977 1 69.62 209 ASN A C 1
ATOM 1703 O O . ASN A 1 209 ? -9.734 -31.562 -4.273 1 69.62 209 ASN A O 1
ATOM 1707 N N . HIS A 1 210 ? -9.875 -33.719 -4.902 1 63.91 210 HIS A N 1
ATOM 1708 C CA . HIS A 1 210 ? -9.57 -33.5 -6.312 1 63.91 210 HIS A CA 1
ATOM 1709 C C . HIS A 1 210 ? -10.711 -32.781 -7.023 1 63.91 210 HIS A C 1
ATOM 1711 O O . HIS A 1 210 ? -10.492 -32.125 -8.047 1 63.91 210 HIS A O 1
ATOM 1717 N N . LYS A 1 211 ? -11.922 -32.969 -6.516 1 66.44 211 LYS A N 1
ATOM 1718 C CA . LYS A 1 211 ? -13.109 -32.375 -7.133 1 66.44 211 LYS A CA 1
ATOM 1719 C C . LYS A 1 211 ? -13.039 -30.859 -7.094 1 66.44 211 LYS A C 1
ATOM 1721 O O . LYS A 1 211 ? -13.586 -30.188 -7.969 1 66.44 211 LYS A O 1
ATOM 1726 N N . TRP A 1 212 ? -12.297 -30.406 -6.164 1 68.5 212 TRP A N 1
ATOM 1727 C CA . TRP A 1 212 ? -12.141 -28.969 -6.031 1 68.5 212 TRP A CA 1
ATOM 1728 C C . TRP A 1 212 ? -11.547 -28.359 -7.297 1 68.5 212 TRP A C 1
ATOM 1730 O O . TRP A 1 212 ? -12.016 -27.328 -7.781 1 68.5 212 TRP A O 1
ATOM 1740 N N . TYR A 1 213 ? -10.57 -29.078 -7.855 1 63.44 213 TYR A N 1
ATOM 1741 C CA . TYR A 1 213 ? -9.852 -28.531 -9 1 63.44 213 TYR A CA 1
ATOM 1742 C C . TYR A 1 213 ? -10.664 -28.703 -10.281 1 63.44 213 TYR A C 1
ATOM 1744 O O . TYR A 1 213 ? -10.453 -27.969 -11.258 1 63.44 213 TYR A O 1
ATOM 1752 N N . GLU A 1 214 ? -11.633 -29.625 -10.227 1 60.53 214 GLU A N 1
ATOM 1753 C CA . GLU A 1 214 ? -12.508 -29.859 -11.375 1 60.53 214 GLU A CA 1
ATOM 1754 C C . GLU A 1 214 ? -13.578 -28.781 -11.484 1 60.53 214 GLU A C 1
ATOM 1756 O O . GLU A 1 214 ? -13.984 -28.406 -12.586 1 60.53 214 GLU A O 1
ATOM 1761 N N . ILE A 1 215 ? -14.141 -28.484 -10.43 1 55.81 215 ILE A N 1
ATOM 1762 C CA . ILE A 1 215 ? -15.258 -27.531 -10.398 1 55.81 215 ILE A CA 1
ATOM 1763 C C . ILE A 1 215 ? -14.766 -26.156 -10.828 1 55.81 215 ILE A C 1
ATOM 1765 O O . ILE A 1 215 ? -15.523 -25.375 -11.414 1 55.81 215 ILE A O 1
ATOM 1769 N N . SER A 1 216 ? -13.609 -25.953 -10.422 1 53.59 216 SER A N 1
ATOM 1770 C CA . SER A 1 216 ? -13.117 -24.578 -10.531 1 53.59 216 SER A CA 1
ATOM 1771 C C . SER A 1 216 ? -12.789 -24.234 -11.977 1 53.59 216 SER A C 1
ATOM 1773 O O . SER A 1 216 ? -12.461 -23.078 -12.273 1 53.59 216 SER A O 1
ATOM 1775 N N . GLU A 1 217 ? -12.586 -25.25 -12.844 1 54.28 217 GLU A N 1
ATOM 1776 C CA . GLU A 1 217 ? -12.312 -24.922 -14.234 1 54.28 217 GLU A CA 1
ATOM 1777 C C . GLU A 1 217 ? -13.562 -24.375 -14.93 1 54.28 217 GLU A C 1
ATOM 1779 O O . GLU A 1 217 ? -14.594 -25.047 -14.961 1 54.28 217 GLU A O 1
ATOM 1784 N N . LEU A 1 218 ? -13.82 -23.109 -14.578 1 55.56 218 LEU A N 1
ATOM 1785 C CA . LEU A 1 218 ? -14.93 -22.453 -15.266 1 55.56 218 LEU A CA 1
ATOM 1786 C C . LEU A 1 218 ? -14.945 -22.844 -16.75 1 55.56 218 LEU A C 1
ATOM 1788 O O . LEU A 1 218 ? -13.898 -22.922 -17.391 1 55.56 218 LEU A O 1
ATOM 1792 N N . LYS A 1 219 ? -15.938 -23.766 -17.312 1 50.78 219 LYS A N 1
ATOM 1793 C CA . LYS A 1 219 ? -16.203 -24.469 -18.578 1 50.78 219 LYS A CA 1
ATOM 1794 C C . LYS A 1 219 ? -15.664 -23.688 -19.766 1 50.78 219 LYS A C 1
ATOM 1796 O O . LYS A 1 219 ? -15.336 -24.266 -20.797 1 50.78 219 LYS A O 1
ATOM 1801 N N . ASN A 1 220 ? -15.055 -22.578 -19.734 1 48.59 220 ASN A N 1
ATOM 1802 C CA . ASN A 1 220 ? -14.648 -21.891 -20.953 1 48.59 220 ASN A CA 1
ATOM 1803 C C . ASN A 1 220 ? -13.617 -20.797 -20.656 1 48.59 220 ASN A C 1
ATOM 1805 O O . ASN A 1 220 ? -13.531 -19.812 -21.391 1 48.59 220 ASN A O 1
ATOM 1809 N N . GLY A 1 221 ? -12.734 -21.078 -19.703 1 59.53 221 GLY A N 1
ATOM 1810 C CA . GLY A 1 221 ? -11.688 -20.078 -19.547 1 59.53 221 GLY A CA 1
ATOM 1811 C C . GLY A 1 221 ? -12.172 -18.812 -18.891 1 59.53 221 GLY A C 1
ATOM 1812 O O . GLY A 1 221 ? -11.406 -17.844 -18.734 1 59.53 221 GLY A O 1
ATOM 1813 N N . ASP A 1 222 ? -13.359 -18.859 -18.516 1 76.88 222 ASP A N 1
ATOM 1814 C CA . ASP A 1 222 ? -13.93 -17.641 -17.938 1 76.88 222 ASP A CA 1
ATOM 1815 C C . ASP A 1 222 ? -13.508 -17.469 -16.484 1 76.88 222 ASP A C 1
ATOM 1817 O O . ASP A 1 222 ? -13.289 -18.453 -15.773 1 76.88 222 ASP A O 1
ATOM 1821 N N . LEU A 1 223 ? -13.234 -16.281 -16.156 1 86.94 223 LEU A N 1
ATOM 1822 C CA . LEU A 1 223 ? -12.938 -15.93 -14.766 1 86.94 223 LEU A CA 1
ATOM 1823 C C . LEU A 1 223 ? -14.211 -15.883 -13.93 1 86.94 223 LEU A C 1
ATOM 1825 O O . LEU A 1 223 ? -15.281 -15.562 -14.445 1 86.94 223 LEU A O 1
ATOM 1829 N N . PRO A 1 224 ? -14.133 -16.375 -12.68 1 90.38 224 PRO A N 1
ATOM 1830 C CA . PRO A 1 224 ? -15.266 -16.125 -11.789 1 90.38 224 PRO A CA 1
ATOM 1831 C C . PRO A 1 224 ? -15.609 -14.633 -11.695 1 90.38 224 PRO A C 1
ATOM 1833 O O . PRO A 1 224 ? -14.734 -13.781 -11.891 1 90.38 224 PRO A O 1
ATOM 1836 N N . SER A 1 225 ? -16.875 -14.328 -11.391 1 93.19 225 SER A N 1
ATOM 1837 C CA . SER A 1 225 ? -17.328 -12.945 -11.266 1 93.19 225 SER A CA 1
ATOM 1838 C C . SER A 1 225 ? -16.641 -12.242 -10.102 1 93.19 225 SER A C 1
ATOM 1840 O O . SER A 1 225 ? -16.328 -11.055 -10.188 1 93.19 225 SER A O 1
ATOM 1842 N N . VAL A 1 226 ? -16.453 -13.008 -9.016 1 95.88 226 VAL A N 1
ATOM 1843 C CA . VAL A 1 226 ? -15.758 -12.492 -7.844 1 95.88 226 VAL A CA 1
ATOM 1844 C C . VAL A 1 226 ? -14.734 -13.523 -7.359 1 95.88 226 VAL A C 1
ATOM 1846 O O . VAL A 1 226 ? -15.109 -14.594 -6.867 1 95.88 226 VAL A O 1
ATOM 1849 N N . ILE A 1 227 ? -13.484 -13.242 -7.531 1 94.25 227 ILE A N 1
ATOM 1850 C CA . ILE A 1 227 ? -12.398 -14.078 -7.039 1 94.25 227 ILE A CA 1
ATOM 1851 C C . ILE A 1 227 ? -12.039 -13.68 -5.609 1 94.25 227 ILE A C 1
ATOM 1853 O O . ILE A 1 227 ? -11.82 -12.5 -5.328 1 94.25 227 ILE A O 1
ATOM 1857 N N . HIS A 1 228 ? -12.023 -14.547 -4.684 1 95.31 228 HIS A N 1
ATOM 1858 C CA . HIS A 1 228 ? -11.688 -14.289 -3.285 1 95.31 228 HIS A CA 1
ATOM 1859 C C . HIS A 1 228 ? -10.422 -15.031 -2.877 1 95.31 228 HIS A C 1
ATOM 1861 O O . HIS A 1 228 ? -10.406 -16.266 -2.803 1 95.31 228 HIS A O 1
ATOM 1867 N N . TYR A 1 229 ? -9.359 -14.305 -2.645 1 92.94 229 TYR A N 1
ATOM 1868 C CA . TYR A 1 229 ? -8.062 -14.883 -2.299 1 92.94 229 TYR A CA 1
ATOM 1869 C C . TYR A 1 229 ? -7.992 -15.219 -0.815 1 92.94 229 TYR A C 1
ATOM 1871 O O . TYR A 1 229 ? -7.297 -14.547 -0.049 1 92.94 229 TYR A O 1
ATOM 1879 N N . THR A 1 230 ? -8.602 -16.312 -0.445 1 89.31 230 THR A N 1
ATOM 1880 C CA . THR A 1 230 ? -8.562 -16.797 0.933 1 89.31 230 THR A CA 1
ATOM 1881 C C . THR A 1 230 ? -7.223 -17.438 1.243 1 89.31 230 THR A C 1
ATOM 1883 O O . THR A 1 230 ? -6.535 -17.922 0.338 1 89.31 230 THR A O 1
ATOM 1886 N N . GLY A 1 231 ? -6.762 -17.422 2.443 1 83.25 231 GLY A N 1
ATOM 1887 C CA . GLY A 1 231 ? -5.492 -18.031 2.814 1 83.25 231 GLY A CA 1
ATOM 1888 C C . GLY A 1 231 ? -4.289 -17.219 2.367 1 83.25 231 GLY A C 1
ATOM 1889 O O . GLY A 1 231 ? -4.176 -16.031 2.703 1 83.25 231 GLY A O 1
ATOM 1890 N N . VAL A 1 232 ? -3.461 -17.891 1.408 1 83.75 232 VAL A N 1
ATOM 1891 C CA . VAL A 1 232 ? -2.27 -17.203 0.92 1 83.75 232 VAL A CA 1
ATOM 1892 C C . VAL A 1 232 ? -2.672 -16.109 -0.052 1 83.75 232 VAL A C 1
ATOM 1894 O O . VAL A 1 232 ? -3.549 -16.297 -0.897 1 83.75 232 VAL A O 1
ATOM 1897 N N . LYS A 1 233 ? -2.018 -15.023 0.074 1 91.31 233 LYS A N 1
ATOM 1898 C CA . LYS A 1 233 ? -2.447 -13.852 -0.679 1 91.31 233 LYS A CA 1
ATOM 1899 C C . LYS A 1 233 ? -1.616 -13.68 -1.946 1 91.31 233 LYS A C 1
ATOM 1901 O O . LYS A 1 233 ? -0.446 -14.062 -1.985 1 91.31 233 LYS A O 1
ATOM 1906 N N . PRO A 1 234 ? -2.197 -13.133 -3 1 92.69 234 PRO A N 1
ATOM 1907 C CA . PRO A 1 234 ? -1.503 -12.992 -4.281 1 92.69 234 PRO A CA 1
ATOM 1908 C C . PRO A 1 234 ? -0.33 -12.023 -4.215 1 92.69 234 PRO A C 1
ATOM 1910 O O . PRO A 1 234 ? 0.558 -12.055 -5.07 1 92.69 234 PRO A O 1
ATOM 1913 N N . TRP A 1 235 ? -0.277 -11.133 -3.238 1 93.69 235 TRP A N 1
ATOM 1914 C CA . TRP A 1 235 ? 0.794 -10.148 -3.154 1 93.69 235 TRP A CA 1
ATOM 1915 C C . TRP A 1 235 ? 1.964 -10.68 -2.334 1 93.69 235 TRP A C 1
ATOM 1917 O O . TRP A 1 235 ? 2.975 -9.992 -2.16 1 93.69 235 TRP A O 1
ATOM 1927 N N . GLU A 1 236 ? 1.854 -11.867 -1.849 1 90.06 236 GLU A N 1
ATOM 1928 C CA . GLU A 1 236 ? 2.975 -12.492 -1.151 1 90.06 236 GLU A CA 1
ATOM 1929 C C . GLU A 1 236 ? 4.027 -13 -2.137 1 90.06 236 GLU A C 1
ATOM 1931 O O . GLU A 1 236 ? 3.725 -13.234 -3.307 1 90.06 236 GLU A O 1
ATOM 1936 N N . ILE A 1 237 ? 5.191 -13.156 -1.649 1 87.31 237 ILE A N 1
ATOM 1937 C CA . ILE A 1 237 ? 6.32 -13.539 -2.492 1 87.31 237 ILE A CA 1
ATOM 1938 C C . ILE A 1 237 ? 6.062 -14.906 -3.111 1 87.31 237 ILE A C 1
ATOM 1940 O O . ILE A 1 237 ? 6.355 -15.133 -4.289 1 87.31 237 ILE A O 1
ATOM 1944 N N . ILE A 1 238 ? 5.586 -15.797 -2.352 1 84.69 238 ILE A N 1
ATOM 1945 C CA . ILE A 1 238 ? 5.234 -17.141 -2.824 1 84.69 238 ILE A CA 1
ATOM 1946 C C . ILE A 1 238 ? 3.74 -17.375 -2.631 1 84.69 238 ILE A C 1
ATOM 1948 O O . ILE A 1 238 ? 3.232 -17.297 -1.511 1 84.69 238 ILE A O 1
ATOM 1952 N N . SER A 1 239 ? 3.062 -17.469 -3.717 1 80.81 239 SER A N 1
ATOM 1953 C CA . SER A 1 239 ? 1.641 -17.797 -3.701 1 80.81 239 SER A CA 1
ATOM 1954 C C . SER A 1 239 ? 1.265 -18.672 -4.895 1 80.81 239 SER A C 1
ATOM 1956 O O . SER A 1 239 ? 1.477 -18.281 -6.043 1 80.81 239 SER A O 1
ATOM 1958 N N . ASN A 1 240 ? 0.769 -19.812 -4.578 1 74.81 240 ASN A N 1
ATOM 1959 C CA . ASN A 1 240 ? 0.387 -20.734 -5.648 1 74.81 240 ASN A CA 1
ATOM 1960 C C . ASN A 1 240 ? -1.121 -20.719 -5.883 1 74.81 240 ASN A C 1
ATOM 1962 O O . ASN A 1 240 ? -1.678 -21.688 -6.402 1 74.81 240 ASN A O 1
ATOM 1966 N N . ASN A 1 241 ? -1.761 -19.625 -5.391 1 77.5 241 ASN A N 1
ATOM 1967 C CA . ASN A 1 241 ? -3.191 -19.516 -5.652 1 77.5 241 ASN A CA 1
ATOM 1968 C C . ASN A 1 241 ? -3.475 -19.297 -7.137 1 77.5 241 ASN A C 1
ATOM 1970 O O . ASN A 1 241 ? -2.688 -18.672 -7.84 1 77.5 241 ASN A O 1
ATOM 1974 N N . ARG A 1 242 ? -4.594 -19.938 -7.477 1 82.56 242 ARG A N 1
ATOM 1975 C CA . ARG A 1 242 ? -5.105 -19.625 -8.805 1 82.56 242 ARG A CA 1
ATOM 1976 C C . ARG A 1 242 ? -5.375 -18.125 -8.953 1 82.56 242 ARG A C 1
ATOM 1978 O O . ARG A 1 242 ? -5.691 -17.453 -7.973 1 82.56 242 ARG A O 1
ATOM 1985 N N . PHE A 1 243 ? -5.219 -17.609 -10.141 1 88.12 243 PHE A N 1
ATOM 1986 C CA . PHE A 1 243 ? -5.605 -16.266 -10.57 1 88.12 243 PHE A CA 1
ATOM 1987 C C . PHE A 1 243 ? -4.734 -15.211 -9.906 1 88.12 243 PHE A C 1
ATOM 1989 O O . PHE A 1 243 ? -5.164 -14.062 -9.734 1 88.12 243 PHE A O 1
ATOM 1996 N N . ARG A 1 244 ? -3.504 -15.617 -9.445 1 90.06 244 ARG A N 1
ATOM 1997 C CA . ARG A 1 244 ? -2.561 -14.648 -8.898 1 90.06 244 ARG A CA 1
ATOM 1998 C C . ARG A 1 244 ? -2.314 -13.5 -9.875 1 90.06 244 ARG A C 1
ATOM 2000 O O . ARG A 1 244 ? -2.338 -12.336 -9.492 1 90.06 244 ARG A O 1
ATOM 2007 N N . GLU A 1 245 ? -2.18 -13.836 -11.164 1 90.12 245 GLU A N 1
ATOM 2008 C CA . GLU A 1 245 ? -1.872 -12.852 -12.203 1 90.12 245 GLU A CA 1
ATOM 2009 C C . GLU A 1 245 ? -3.033 -11.883 -12.398 1 90.12 245 GLU A C 1
ATOM 2011 O O . GLU A 1 245 ? -2.828 -10.727 -12.797 1 90.12 245 GLU A O 1
ATOM 2016 N N . VAL A 1 246 ? -4.227 -12.344 -12.094 1 93.25 246 VAL A N 1
ATOM 2017 C CA . VAL A 1 246 ? -5.402 -11.5 -12.258 1 93.25 246 VAL A CA 1
ATOM 2018 C C . VAL A 1 246 ? -5.379 -10.375 -11.219 1 93.25 246 VAL A C 1
ATOM 2020 O O . VAL A 1 246 ? -5.684 -9.227 -11.539 1 93.25 246 VAL A O 1
ATOM 2023 N N . TRP A 1 247 ? -4.98 -10.742 -10.016 1 96.12 247 TRP A N 1
ATOM 2024 C CA . TRP A 1 247 ? -4.855 -9.711 -8.984 1 96.12 247 TRP A CA 1
ATOM 2025 C C . TRP A 1 247 ? -3.852 -8.641 -9.398 1 96.12 247 TRP A C 1
ATOM 2027 O O . TRP A 1 247 ? -4.148 -7.449 -9.344 1 96.12 247 TRP A O 1
ATOM 2037 N N . TRP A 1 248 ? -2.734 -9.078 -9.883 1 95 248 TRP A N 1
ATOM 2038 C CA . TRP A 1 248 ? -1.657 -8.164 -10.242 1 95 248 TRP A CA 1
ATOM 2039 C C . TRP A 1 248 ? -2.035 -7.328 -11.461 1 95 248 TRP A C 1
ATOM 2041 O O . TRP A 1 248 ? -1.625 -6.168 -11.57 1 95 248 TRP A O 1
ATOM 2051 N N . PHE A 1 249 ? -2.84 -7.871 -12.359 1 94.88 249 PHE A N 1
ATOM 2052 C CA . PHE A 1 249 ? -3.318 -7.117 -13.516 1 94.88 249 PHE A CA 1
ATOM 2053 C C . PHE A 1 249 ? -4.07 -5.867 -13.07 1 94.88 249 PHE A C 1
ATOM 2055 O O . PHE A 1 249 ? -3.758 -4.758 -13.508 1 94.88 249 PHE A O 1
ATOM 2062 N N . TYR A 1 250 ? -4.949 -6.031 -12.172 1 96.88 250 TYR A N 1
ATOM 2063 C CA . TYR A 1 250 ? -5.754 -4.895 -11.734 1 96.88 250 TYR A CA 1
ATOM 2064 C C . TYR A 1 250 ? -4.934 -3.953 -10.859 1 96.88 250 TYR A C 1
ATOM 2066 O O . TYR A 1 250 ? -5.141 -2.736 -10.891 1 96.88 250 TYR A O 1
ATOM 2074 N N . ASN A 1 251 ? -4.027 -4.508 -10.078 1 96 251 ASN A N 1
ATOM 2075 C CA . ASN A 1 251 ? -3.133 -3.674 -9.281 1 96 251 ASN A CA 1
ATOM 2076 C C . ASN A 1 251 ? -2.295 -2.75 -10.164 1 96 251 ASN A C 1
ATOM 2078 O O . ASN A 1 251 ? -2.064 -1.593 -9.812 1 96 251 ASN A O 1
ATOM 2082 N N . LEU A 1 252 ? -1.943 -3.205 -11.344 1 93.31 252 LEU A N 1
ATOM 2083 C CA . LEU A 1 252 ? -1.044 -2.51 -12.258 1 93.31 252 LEU A CA 1
ATOM 2084 C C . LEU A 1 252 ? -1.768 -1.373 -12.977 1 93.31 252 LEU A C 1
ATOM 2086 O O . LEU A 1 252 ? -1.146 -0.379 -13.352 1 93.31 252 LEU A O 1
ATOM 2090 N N . LEU A 1 253 ? -3.002 -1.468 -13.18 1 95.44 253 LEU A N 1
ATOM 2091 C CA . LEU A 1 253 ? -3.75 -0.506 -13.984 1 95.44 253 LEU A CA 1
ATOM 2092 C C . LEU A 1 253 ? -3.754 0.868 -13.32 1 95.44 253 LEU A C 1
ATOM 2094 O O . LEU A 1 253 ? -3.855 0.97 -12.094 1 95.44 253 LEU A O 1
ATOM 2098 N N . GLU A 1 254 ? -3.617 1.861 -14.133 1 95.5 254 GLU A N 1
ATOM 2099 C CA . GLU A 1 254 ? -3.779 3.234 -13.672 1 95.5 254 GLU A CA 1
ATOM 2100 C C . GLU A 1 254 ? -5.254 3.635 -13.633 1 95.5 254 GLU A C 1
ATOM 2102 O O . GLU A 1 254 ? -6.059 3.127 -14.414 1 95.5 254 GLU A O 1
ATOM 2107 N N . TRP A 1 255 ? -5.59 4.535 -12.727 1 96.5 255 TRP A N 1
ATOM 2108 C CA . TRP A 1 255 ? -6.973 4.98 -12.602 1 96.5 255 TRP A CA 1
ATOM 2109 C C . TRP A 1 255 ? -7.484 5.555 -13.922 1 96.5 255 TRP A C 1
ATOM 2111 O O . TRP A 1 255 ? -8.633 5.309 -14.305 1 96.5 255 TRP A O 1
ATOM 2121 N N . SER A 1 256 ? -6.617 6.25 -14.648 1 94.81 256 SER A N 1
ATOM 2122 C CA . SER A 1 256 ? -7.043 6.828 -15.922 1 94.81 256 SER A CA 1
ATOM 2123 C C . SER A 1 256 ? -7.438 5.742 -16.922 1 94.81 256 SER A C 1
ATOM 2125 O O . SER A 1 256 ? -8.375 5.922 -17.703 1 94.81 256 SER A O 1
ATOM 2127 N N . ASP A 1 257 ? -6.727 4.562 -16.891 1 95.25 257 ASP A N 1
ATOM 2128 C CA . ASP A 1 257 ? -7.074 3.439 -17.75 1 95.25 257 ASP A CA 1
ATOM 2129 C C . ASP A 1 257 ? -8.477 2.92 -17.438 1 95.25 257 ASP A C 1
ATOM 2131 O O . ASP A 1 257 ? -9.258 2.625 -18.344 1 95.25 257 ASP A O 1
ATOM 2135 N N . ILE A 1 258 ? -8.773 2.908 -16.219 1 95.94 258 ILE A N 1
ATOM 2136 C CA . ILE A 1 258 ? -10.016 2.328 -15.719 1 95.94 258 ILE A CA 1
ATOM 2137 C C . ILE A 1 258 ? -11.172 3.293 -15.969 1 95.94 258 ILE A C 1
ATOM 2139 O O . ILE A 1 258 ? -12.188 2.914 -16.562 1 95.94 258 ILE A O 1
ATOM 2143 N N . LEU A 1 259 ? -11.008 4.551 -15.602 1 94.19 259 LEU A N 1
ATOM 2144 C CA . LEU A 1 259 ? -12.078 5.543 -15.625 1 94.19 259 LEU A CA 1
ATOM 2145 C C . LEU A 1 259 ? -12.43 5.93 -17.062 1 94.19 259 LEU A C 1
ATOM 2147 O O . LEU A 1 259 ? -13.578 6.258 -17.359 1 94.19 259 LEU A O 1
ATOM 2151 N N . LEU A 1 260 ? -11.422 5.824 -17.953 1 91.94 260 LEU A N 1
ATOM 2152 C CA . LEU A 1 260 ? -11.664 6.148 -19.359 1 91.94 260 LEU A CA 1
ATOM 2153 C C . LEU A 1 260 ? -11.969 4.891 -20.156 1 91.94 260 LEU A C 1
ATOM 2155 O O . LEU A 1 260 ? -12.195 4.965 -21.375 1 91.94 260 LEU A O 1
ATOM 2159 N N . ARG A 1 261 ? -11.984 3.734 -19.547 1 92.06 261 ARG A N 1
ATOM 2160 C CA . ARG A 1 261 ? -12.281 2.447 -20.156 1 92.06 261 ARG A CA 1
ATOM 2161 C C . ARG A 1 261 ? -11.406 2.217 -21.391 1 92.06 261 ARG A C 1
ATOM 2163 O O . ARG A 1 261 ? -11.906 1.876 -22.469 1 92.06 261 ARG A O 1
ATOM 2170 N N . LYS A 1 262 ? -10.156 2.385 -21.172 1 90.94 262 LYS A N 1
ATOM 2171 C CA . LYS A 1 262 ? -9.203 2.172 -22.25 1 90.94 262 LYS A CA 1
ATOM 2172 C C . LYS A 1 262 ? -9.109 0.694 -22.625 1 90.94 262 LYS A C 1
ATOM 2174 O O . LYS A 1 262 ? -9.445 -0.175 -21.812 1 90.94 262 LYS A O 1
ATOM 2179 N N . ASP A 1 263 ? -8.609 0.379 -23.734 1 92.06 263 ASP A N 1
ATOM 2180 C CA . ASP A 1 263 ? -8.508 -0.978 -24.266 1 92.06 263 ASP A CA 1
ATOM 2181 C C . ASP A 1 263 ? -7.633 -1.854 -23.359 1 92.06 263 ASP A C 1
ATOM 2183 O O . ASP A 1 263 ? -7.832 -3.068 -23.297 1 92.06 263 ASP A O 1
ATOM 2187 N N . ILE A 1 264 ? -6.836 -1.228 -22.672 1 89.25 264 ILE A N 1
ATOM 2188 C CA . ILE A 1 264 ? -5.848 -1.951 -21.875 1 89.25 264 ILE A CA 1
ATOM 2189 C C . ILE A 1 264 ? -6.551 -2.744 -20.766 1 89.25 264 ILE A C 1
ATOM 2191 O O . ILE A 1 264 ? -6.031 -3.758 -20.297 1 89.25 264 ILE A O 1
ATOM 2195 N N . ILE A 1 265 ? -7.727 -2.309 -20.391 1 90.44 265 ILE A N 1
ATOM 2196 C CA . ILE A 1 265 ? -8.406 -2.963 -19.281 1 90.44 265 ILE A CA 1
ATOM 2197 C C . ILE A 1 265 ? -8.906 -4.34 -19.719 1 90.44 265 ILE A C 1
ATOM 2199 O O . ILE A 1 265 ? -9.312 -5.152 -18.891 1 90.44 265 ILE A O 1
ATOM 2203 N N . SER A 1 266 ? -8.867 -4.664 -20.984 1 89.12 266 SER A N 1
ATOM 2204 C CA . SER A 1 266 ? -9.312 -5.945 -21.516 1 89.12 266 SER A CA 1
ATOM 2205 C C . SER A 1 266 ? -8.141 -6.879 -21.781 1 89.12 266 SER A C 1
ATOM 2207 O O . SER A 1 266 ? -8.32 -8 -22.25 1 89.12 266 SER A O 1
ATOM 2209 N N . ARG A 1 267 ? -6.969 -6.445 -21.453 1 88.31 267 ARG A N 1
ATOM 2210 C CA . ARG A 1 267 ? -5.77 -7.254 -21.656 1 88.31 267 ARG A CA 1
ATOM 2211 C C . ARG A 1 267 ? -5.461 -8.086 -20.406 1 88.31 267 ARG A C 1
ATOM 2213 O O . ARG A 1 267 ? -6.137 -7.969 -19.391 1 88.31 267 ARG A O 1
ATOM 2220 N N . SER A 1 268 ? -4.539 -9.016 -20.594 1 85 268 SER A N 1
ATOM 2221 C CA . SER A 1 268 ? -4.055 -9.828 -19.484 1 85 268 SER A CA 1
ATOM 2222 C C . SER A 1 268 ? -2.74 -9.281 -18.938 1 85 268 SER A C 1
ATOM 2224 O O . SER A 1 268 ? -2.105 -8.43 -19.562 1 85 268 SER A O 1
ATOM 2226 N N . PHE A 1 269 ? -2.449 -9.773 -17.797 1 86.5 269 PHE A N 1
ATOM 2227 C CA . PHE A 1 269 ? -1.176 -9.398 -17.203 1 86.5 269 PHE A CA 1
ATOM 2228 C C . PHE A 1 269 ? -0.014 -9.742 -18.125 1 86.5 269 PHE A C 1
ATOM 2230 O O . PHE A 1 269 ? 0.906 -8.945 -18.297 1 86.5 269 PHE A O 1
ATOM 2237 N N . GLU A 1 270 ? -0.044 -10.859 -18.672 1 81.38 270 GLU A N 1
ATOM 2238 C CA . GLU A 1 270 ? 1.013 -11.328 -19.562 1 81.38 270 GLU A CA 1
ATOM 2239 C C . GLU A 1 270 ? 1.155 -10.406 -20.781 1 81.38 270 GLU A C 1
ATOM 2241 O O . GLU A 1 270 ? 2.27 -10.062 -21.172 1 81.38 270 GLU A O 1
ATOM 2246 N N . GLU A 1 271 ? 0.058 -9.969 -21.219 1 83.5 271 GLU A N 1
ATOM 2247 C CA . GLU A 1 271 ? 0.073 -9.109 -22.406 1 83.5 271 GLU A CA 1
ATOM 2248 C C . GLU A 1 271 ? 0.647 -7.734 -22.062 1 83.5 271 GLU A C 1
ATOM 2250 O O . GLU A 1 271 ? 1.25 -7.082 -22.922 1 83.5 271 GLU A O 1
ATOM 2255 N N . LEU A 1 272 ? 0.465 -7.41 -20.859 1 84.81 272 LEU A N 1
ATOM 2256 C CA . LEU A 1 272 ? 0.817 -6.035 -20.516 1 84.81 272 LEU A CA 1
ATOM 2257 C C . LEU A 1 272 ? 2.258 -5.953 -20.016 1 84.81 272 LEU A C 1
ATOM 2259 O O . LEU A 1 272 ? 2.963 -4.984 -20.312 1 84.81 272 LEU A O 1
ATOM 2263 N N . VAL A 1 273 ? 2.697 -6.949 -19.266 1 83.06 273 VAL A N 1
ATOM 2264 C CA . VAL A 1 273 ? 3.961 -6.707 -18.578 1 83.06 273 VAL A CA 1
ATOM 2265 C C . VAL A 1 273 ? 4.906 -7.891 -18.812 1 83.06 273 VAL A C 1
ATOM 2267 O O . VAL A 1 273 ? 6.125 -7.719 -18.844 1 83.06 273 VAL A O 1
ATOM 2270 N N . TYR A 1 274 ? 4.402 -9.016 -18.953 1 78.94 274 TYR A N 1
ATOM 2271 C CA . TYR A 1 274 ? 5.285 -10.18 -18.906 1 78.94 274 TYR A CA 1
ATOM 2272 C C . TYR A 1 274 ? 4.902 -11.188 -19.969 1 78.94 274 TYR A C 1
ATOM 2274 O O . TYR A 1 274 ? 3.912 -11.914 -19.828 1 78.94 274 TYR A O 1
ATOM 2282 N N . SER A 1 275 ? 5.625 -11.164 -21.078 1 83.06 275 SER A N 1
ATOM 2283 C CA . SER A 1 275 ? 5.367 -12.117 -22.156 1 83.06 275 SER A CA 1
ATOM 2284 C C . SER A 1 275 ? 6.633 -12.875 -22.547 1 83.06 275 SER A C 1
ATOM 2286 O O . SER A 1 275 ? 7.293 -12.523 -23.531 1 83.06 275 SER A O 1
ATOM 2288 N N . PRO A 1 276 ? 6.898 -13.969 -21.844 1 90.75 276 PRO A N 1
ATOM 2289 C CA . PRO A 1 276 ? 8.078 -14.758 -22.219 1 90.75 276 PRO A CA 1
ATOM 2290 C C . PRO A 1 276 ? 7.895 -15.484 -23.547 1 90.75 276 PRO A C 1
ATOM 2292 O O . PRO A 1 276 ? 6.766 -15.766 -23.953 1 90.75 276 PRO A O 1
ATOM 2295 N N . LYS A 1 277 ? 8.984 -15.781 -24.266 1 93.5 277 LYS A N 1
ATOM 2296 C CA . LYS A 1 277 ? 8.953 -16.5 -25.531 1 93.5 277 LYS A CA 1
ATOM 2297 C C . LYS A 1 277 ? 8.672 -17.984 -25.312 1 93.5 277 LYS A C 1
ATOM 2299 O O . LYS A 1 277 ? 8.141 -18.656 -26.188 1 93.5 277 LYS A O 1
ATOM 2304 N N . ALA A 1 278 ? 9.07 -18.453 -24.141 1 97.19 278 ALA A N 1
ATOM 2305 C CA . ALA A 1 278 ? 8.875 -19.875 -23.844 1 97.19 278 ALA A CA 1
ATOM 2306 C C . ALA A 1 278 ? 8.734 -20.109 -22.344 1 97.19 278 ALA A C 1
ATOM 2308 O O . ALA A 1 278 ? 9.133 -19.25 -21.531 1 97.19 278 ALA A O 1
ATOM 2309 N N . HIS A 1 279 ? 8.141 -21.188 -22 1 97.44 279 HIS A N 1
ATOM 2310 C CA . HIS A 1 279 ? 8 -21.641 -20.625 1 97.44 279 HIS A CA 1
ATOM 2311 C C . HIS A 1 279 ? 8.727 -22.969 -20.406 1 97.44 279 HIS A C 1
ATOM 2313 O O . HIS A 1 279 ? 8.633 -23.875 -21.234 1 97.44 279 HIS A O 1
ATOM 2319 N N . THR A 1 280 ? 9.508 -23.047 -19.391 1 98.44 280 THR A N 1
ATOM 2320 C CA . THR A 1 280 ? 10.141 -24.297 -18.984 1 98.44 280 THR A CA 1
ATOM 2321 C C . THR A 1 280 ? 9.805 -24.625 -17.531 1 98.44 280 THR A C 1
ATOM 2323 O O . THR A 1 280 ? 9.141 -23.844 -16.844 1 98.44 280 THR A O 1
ATOM 2326 N N . ALA A 1 281 ? 10.156 -25.844 -17.094 1 98.38 281 ALA A N 1
ATOM 2327 C CA . ALA A 1 281 ? 9.898 -26.266 -15.727 1 98.38 281 ALA A CA 1
ATOM 2328 C C . ALA A 1 281 ? 11 -27.188 -15.219 1 98.38 281 ALA A C 1
ATOM 2330 O O . ALA A 1 281 ? 11.695 -27.828 -16.016 1 98.38 281 ALA A O 1
ATOM 2331 N N . ILE A 1 282 ? 11.203 -27.188 -14.008 1 97.94 282 ILE A N 1
ATOM 2332 C CA . ILE A 1 282 ? 12.062 -28.125 -13.281 1 97.94 282 ILE A CA 1
ATOM 2333 C C . ILE A 1 282 ? 11.297 -28.734 -12.117 1 97.94 282 ILE A C 1
ATOM 2335 O O . ILE A 1 282 ? 10.852 -28.016 -11.211 1 97.94 282 ILE A O 1
ATOM 2339 N N . PHE A 1 283 ? 11.023 -29.984 -12.172 1 97.12 283 PHE A N 1
ATOM 2340 C CA . PHE A 1 283 ? 10.523 -30.719 -11.016 1 97.12 283 PHE A CA 1
ATOM 2341 C C . PHE A 1 283 ? 11.672 -31.281 -10.188 1 97.12 283 PHE A C 1
ATOM 2343 O O . PHE A 1 283 ? 12.492 -32.062 -10.695 1 97.12 283 PHE A O 1
ATOM 2350 N N . THR A 1 284 ? 11.766 -30.875 -8.945 1 94.81 284 THR A N 1
ATOM 2351 C CA . THR A 1 284 ? 12.953 -31.25 -8.188 1 94.81 284 THR A CA 1
ATOM 2352 C C . THR A 1 284 ? 12.578 -31.766 -6.805 1 94.81 284 THR A C 1
ATOM 2354 O O . THR A 1 284 ? 11.516 -31.438 -6.277 1 94.81 284 THR A O 1
ATOM 2357 N N . ALA A 1 285 ? 13.453 -32.625 -6.227 1 91.69 285 ALA A N 1
ATOM 2358 C CA . ALA A 1 285 ? 13.344 -33.094 -4.855 1 91.69 285 ALA A CA 1
ATOM 2359 C C . ALA A 1 285 ? 14.523 -32.656 -4.012 1 91.69 285 ALA A C 1
ATOM 2361 O O . ALA A 1 285 ? 14.711 -33.125 -2.885 1 91.69 285 ALA A O 1
ATOM 2362 N N . SER A 1 286 ? 15.336 -31.812 -4.617 1 87.69 286 SER A N 1
ATOM 2363 C CA . SER A 1 286 ? 16.5 -31.266 -3.922 1 87.69 286 SER A CA 1
ATOM 2364 C C . SER A 1 286 ? 16.75 -29.812 -4.324 1 87.69 286 SER A C 1
ATOM 2366 O O . SER A 1 286 ? 16.172 -29.328 -5.297 1 87.69 286 SER A O 1
ATOM 2368 N N . CYS A 1 287 ? 17.562 -29.156 -3.529 1 89.06 287 CYS A N 1
ATOM 2369 C CA . CYS A 1 287 ? 17.922 -27.781 -3.871 1 89.06 287 CYS A CA 1
ATOM 2370 C C . CYS A 1 287 ? 19.047 -27.734 -4.887 1 89.06 287 CYS A C 1
ATOM 2372 O O . CYS A 1 287 ? 19.453 -26.656 -5.332 1 89.06 287 CYS A O 1
ATOM 2374 N N . GLU A 1 288 ? 19.531 -28.922 -5.273 1 92.69 288 GLU A N 1
ATOM 2375 C CA . GLU A 1 288 ? 20.656 -29 -6.211 1 92.69 288 GLU A CA 1
ATOM 2376 C C . GLU A 1 288 ? 20.156 -29.125 -7.648 1 92.69 288 GLU A C 1
ATOM 2378 O O . GLU A 1 288 ? 19.781 -30.219 -8.086 1 92.69 288 GLU A O 1
ATOM 2383 N N . MET A 1 289 ? 20.141 -28.125 -8.391 1 96.06 289 MET A N 1
ATOM 2384 C CA . MET A 1 289 ? 19.812 -28.031 -9.812 1 96.06 289 MET A CA 1
ATOM 2385 C C . MET A 1 289 ? 21 -27.5 -10.617 1 96.06 289 MET A C 1
ATOM 2387 O O . MET A 1 289 ? 21.406 -26.359 -10.43 1 96.06 289 MET A O 1
ATOM 2391 N N . GLU A 1 290 ? 21.453 -28.359 -11.453 1 96.69 290 GLU A N 1
ATOM 2392 C CA . GLU A 1 290 ? 22.703 -28.078 -12.156 1 96.69 290 GLU A CA 1
ATOM 2393 C C . GLU A 1 290 ? 22.594 -26.797 -12.977 1 96.69 290 GLU A C 1
ATOM 2395 O O . GLU A 1 290 ? 21.75 -26.688 -13.867 1 96.69 290 GLU A O 1
ATOM 2400 N N . HIS A 1 291 ? 23.438 -25.766 -12.68 1 97.44 291 HIS A N 1
ATOM 2401 C CA . HIS A 1 291 ? 23.625 -24.516 -13.406 1 97.44 291 HIS A CA 1
ATOM 2402 C C . HIS A 1 291 ? 22.312 -23.75 -13.531 1 97.44 291 HIS A C 1
ATOM 2404 O O . HIS A 1 291 ? 22.094 -23.062 -14.523 1 97.44 291 HIS A O 1
ATOM 2410 N N . VAL A 1 292 ? 21.359 -23.906 -12.609 1 97.44 292 VAL A N 1
ATOM 2411 C CA . VAL A 1 292 ? 20.016 -23.312 -12.719 1 97.44 292 VAL A CA 1
ATOM 2412 C C . VAL A 1 292 ? 20.125 -21.797 -12.797 1 97.44 292 VAL A C 1
ATOM 2414 O O . VAL A 1 292 ? 19.484 -21.156 -13.633 1 97.44 292 VAL A O 1
ATOM 2417 N N . GLU A 1 293 ? 20.906 -21.172 -11.984 1 96 293 GLU A N 1
ATOM 2418 C CA . GLU A 1 293 ? 21.016 -19.719 -11.969 1 96 293 GLU A CA 1
ATOM 2419 C C . GLU A 1 293 ? 21.625 -19.203 -13.266 1 96 293 GLU A C 1
ATOM 2421 O O . GLU A 1 293 ? 21.188 -18.188 -13.812 1 96 293 GLU A O 1
ATOM 2426 N N . TYR A 1 294 ? 22.688 -19.922 -13.734 1 97.25 294 TYR A N 1
ATOM 2427 C CA . TYR A 1 294 ? 23.328 -19.562 -15 1 97.25 294 TYR A CA 1
ATOM 2428 C C . TYR A 1 294 ? 22.312 -19.594 -16.141 1 97.25 294 TYR A C 1
ATOM 2430 O O . TYR A 1 294 ? 22.266 -18.672 -16.969 1 97.25 294 TYR A O 1
ATOM 2438 N N . LEU A 1 295 ? 21.531 -20.641 -16.188 1 98.31 295 LEU A N 1
ATOM 2439 C CA . LEU A 1 295 ? 20.516 -20.781 -17.219 1 98.31 295 LEU A CA 1
ATOM 2440 C C . LEU A 1 295 ? 19.484 -19.672 -17.141 1 98.31 295 LEU A C 1
ATOM 2442 O O . LEU A 1 295 ? 19.141 -19.062 -18.156 1 98.31 295 LEU A O 1
ATOM 2446 N N . ILE A 1 296 ? 19.016 -19.312 -15.938 1 97.56 296 ILE A N 1
ATOM 2447 C CA . ILE A 1 296 ? 18.016 -18.281 -15.703 1 97.56 296 ILE A CA 1
ATOM 2448 C C . ILE A 1 296 ? 18.562 -16.938 -16.188 1 97.56 296 ILE A C 1
ATOM 2450 O O . ILE A 1 296 ? 17.859 -16.203 -16.906 1 97.56 296 ILE A O 1
ATOM 2454 N N . GLU A 1 297 ? 19.766 -16.625 -15.891 1 95.5 297 GLU A N 1
ATOM 2455 C CA . GLU A 1 297 ? 20.391 -15.352 -16.234 1 95.5 297 GLU A CA 1
ATOM 2456 C C . GLU A 1 297 ? 20.578 -15.219 -17.734 1 95.5 297 GLU A C 1
ATOM 2458 O O . GLU A 1 297 ? 20.453 -14.125 -18.297 1 95.5 297 GLU A O 1
ATOM 2463 N N . ASN A 1 298 ? 20.891 -16.344 -18.391 1 97.25 298 ASN A N 1
ATOM 2464 C CA . ASN A 1 298 ? 21.266 -16.281 -19.797 1 97.25 298 ASN A CA 1
ATOM 2465 C C . ASN A 1 298 ? 20.078 -16.578 -20.703 1 97.25 298 ASN A C 1
ATOM 2467 O O . ASN A 1 298 ? 20.203 -16.516 -21.938 1 97.25 298 ASN A O 1
ATOM 2471 N N . LEU A 1 299 ? 18.938 -16.859 -20.141 1 97.56 299 LEU A N 1
ATOM 2472 C CA . LEU A 1 299 ? 17.703 -17.062 -20.891 1 97.56 299 LEU A CA 1
ATOM 2473 C C . LEU A 1 299 ? 16.578 -16.188 -20.359 1 97.56 299 LEU A C 1
ATOM 2475 O O . LEU A 1 299 ? 15.547 -16.688 -19.922 1 97.56 299 LEU A O 1
ATOM 2479 N N . PRO A 1 300 ? 16.719 -14.891 -20.453 1 93.06 300 PRO A N 1
ATOM 2480 C CA . PRO A 1 300 ? 15.742 -13.969 -19.875 1 93.06 300 PRO A CA 1
ATOM 2481 C C . PRO A 1 300 ? 14.383 -14.047 -20.547 1 93.06 300 PRO A C 1
ATOM 2483 O O . PRO A 1 300 ? 13.375 -13.633 -19.969 1 93.06 300 PRO A O 1
ATOM 2486 N N . GLU A 1 301 ? 14.32 -14.633 -21.75 1 94.19 301 GLU A N 1
ATOM 2487 C CA . GLU A 1 301 ? 13.062 -14.719 -22.5 1 94.19 301 GLU A CA 1
ATOM 2488 C C . GLU A 1 301 ? 12.305 -16 -22.156 1 94.19 301 GLU A C 1
ATOM 2490 O O . GLU A 1 301 ? 11.211 -16.234 -22.672 1 94.19 301 GLU A O 1
ATOM 2495 N N . VAL A 1 302 ? 12.891 -16.828 -21.312 1 97 302 VAL A N 1
ATOM 2496 C CA . VAL A 1 302 ? 12.266 -18.078 -20.891 1 97 302 VAL A CA 1
ATOM 2497 C C . VAL A 1 302 ? 11.773 -17.938 -19.453 1 97 302 VAL A C 1
ATOM 2499 O O . VAL A 1 302 ? 12.492 -17.422 -18.578 1 97 302 VAL A O 1
ATOM 2502 N N . HIS A 1 303 ? 10.562 -18.297 -19.219 1 96.44 303 HIS A N 1
ATOM 2503 C CA . HIS A 1 303 ? 10.062 -18.328 -17.844 1 96.44 303 HIS A CA 1
ATOM 2504 C C . HIS A 1 303 ? 10.328 -19.688 -17.188 1 96.44 303 HIS A C 1
ATOM 2506 O O . HIS A 1 303 ? 9.969 -20.719 -17.75 1 96.44 303 HIS A O 1
ATOM 2512 N N . PHE A 1 304 ? 10.961 -19.703 -16.031 1 97.75 304 PHE A N 1
ATOM 2513 C CA . PHE A 1 304 ? 11.328 -20.906 -15.305 1 97.75 304 PHE A CA 1
ATOM 2514 C C . PHE A 1 304 ? 10.344 -21.172 -14.172 1 97.75 304 PHE A C 1
ATOM 2516 O O . PHE A 1 304 ? 10.211 -20.359 -13.25 1 97.75 304 PHE A O 1
ATOM 2523 N N . SER A 1 305 ? 9.656 -22.281 -14.234 1 96.94 305 SER A N 1
ATOM 2524 C CA . SER A 1 305 ? 8.828 -22.75 -13.133 1 96.94 305 SER A CA 1
ATOM 2525 C C . SER A 1 305 ? 9.516 -23.875 -12.367 1 96.94 305 SER A C 1
ATOM 2527 O O . SER A 1 305 ? 9.82 -24.922 -12.938 1 96.94 305 SER A O 1
ATOM 2529 N N . ILE A 1 306 ? 9.789 -23.703 -11.117 1 96.81 306 ILE A N 1
ATOM 2530 C CA . ILE A 1 306 ? 10.445 -24.719 -10.289 1 96.81 306 ILE A CA 1
ATOM 2531 C C . ILE A 1 306 ? 9.445 -25.297 -9.289 1 96.81 306 ILE A C 1
ATOM 2533 O O . ILE A 1 306 ? 8.867 -24.562 -8.484 1 96.81 306 ILE A O 1
ATOM 2537 N N . LEU A 1 307 ? 9.234 -26.625 -9.336 1 95.25 307 LEU A N 1
ATOM 2538 C CA . LEU A 1 307 ? 8.211 -27.266 -8.523 1 95.25 307 LEU A CA 1
ATOM 2539 C C . LEU A 1 307 ? 8.82 -28.312 -7.602 1 95.25 307 LEU A C 1
ATOM 2541 O O . LEU A 1 307 ? 9.734 -29.047 -8 1 95.25 307 LEU A O 1
ATOM 2545 N N . ALA A 1 308 ? 8.336 -28.406 -6.41 1 93.44 308 ALA A N 1
ATOM 2546 C CA . ALA A 1 308 ? 8.734 -29.438 -5.461 1 93.44 308 ALA A CA 1
ATOM 2547 C C . ALA A 1 308 ? 7.562 -29.844 -4.574 1 93.44 308 ALA A C 1
ATOM 2549 O O . ALA A 1 308 ? 6.605 -29.094 -4.402 1 93.44 308 ALA A O 1
ATOM 2550 N N . HIS A 1 309 ? 7.656 -31.031 -4.031 1 89.56 309 HIS A N 1
ATOM 2551 C CA . HIS A 1 309 ? 6.637 -31.5 -3.102 1 89.56 309 HIS A CA 1
ATOM 2552 C C . HIS A 1 309 ? 6.852 -30.922 -1.708 1 89.56 309 HIS A C 1
ATOM 2554 O O . HIS A 1 309 ? 5.992 -31.062 -0.834 1 89.56 309 HIS A O 1
ATOM 2560 N N . THR A 1 310 ? 7.977 -30.25 -1.533 1 87.88 310 THR A N 1
ATOM 2561 C CA . THR A 1 310 ? 8.336 -29.672 -0.241 1 87.88 310 THR A CA 1
ATOM 2562 C C . THR A 1 310 ? 8.586 -28.172 -0.362 1 87.88 310 THR A C 1
ATOM 2564 O O . THR A 1 310 ? 8.5 -27.609 -1.456 1 87.88 310 THR A O 1
ATOM 2567 N N . TYR A 1 311 ? 8.812 -27.594 0.76 1 86.88 311 TYR A N 1
ATOM 2568 C CA . TYR A 1 311 ? 9.266 -26.219 0.739 1 86.88 311 TYR A CA 1
ATOM 2569 C C . TYR A 1 311 ? 10.688 -26.109 0.21 1 86.88 311 TYR A C 1
ATOM 2571 O O . TYR A 1 311 ? 11.438 -27.094 0.219 1 86.88 311 TYR A O 1
ATOM 2579 N N . PHE A 1 312 ? 11.031 -24.953 -0.214 1 88 312 PHE A N 1
ATOM 2580 C CA . PHE A 1 312 ? 12.328 -24.766 -0.85 1 88 312 PHE A CA 1
ATOM 2581 C C . PHE A 1 312 ? 13.352 -24.234 0.152 1 88 312 PHE A C 1
ATOM 2583 O O . PHE A 1 312 ? 13 -23.5 1.079 1 88 312 PHE A O 1
ATOM 2590 N N . ALA A 1 313 ? 14.555 -24.672 -0.119 1 87.19 313 ALA A N 1
ATOM 2591 C CA . ALA A 1 313 ? 15.68 -24.062 0.588 1 87.19 313 ALA A CA 1
ATOM 2592 C C . ALA A 1 313 ? 15.82 -22.578 0.223 1 87.19 313 ALA A C 1
ATOM 2594 O O . ALA A 1 313 ? 15.312 -22.141 -0.813 1 87.19 313 ALA A O 1
ATOM 2595 N N . SER A 1 314 ? 16.469 -21.859 1.042 1 85.12 314 SER A N 1
ATOM 2596 C CA . SER A 1 314 ? 16.656 -20.422 0.853 1 85.12 314 SER A CA 1
ATOM 2597 C C . SER A 1 314 ? 17.359 -20.125 -0.471 1 85.12 314 SER A C 1
ATOM 2599 O O . SER A 1 314 ? 17.078 -19.109 -1.105 1 85.12 314 SER A O 1
ATOM 2601 N N . SER A 1 315 ? 18.234 -21.016 -0.824 1 86.81 315 SER A N 1
ATOM 2602 C CA . SER A 1 315 ? 18.984 -20.812 -2.059 1 86.81 315 SER A CA 1
ATOM 2603 C C . SER A 1 315 ? 18.062 -20.828 -3.273 1 86.81 315 SER A C 1
ATOM 2605 O O . SER A 1 315 ? 18.312 -20.109 -4.246 1 86.81 315 SER A O 1
ATOM 2607 N N . VAL A 1 316 ? 17.016 -21.625 -3.227 1 90.69 316 VAL A N 1
ATOM 2608 C CA . VAL A 1 316 ? 16.062 -21.672 -4.328 1 90.69 316 VAL A CA 1
ATOM 2609 C C . VAL A 1 316 ? 15.141 -20.453 -4.27 1 90.69 316 VAL A C 1
ATOM 2611 O O . VAL A 1 316 ? 14.836 -19.859 -5.301 1 90.69 316 VAL A O 1
ATOM 2614 N N . VAL A 1 317 ? 14.766 -20.109 -3.082 1 89 317 VAL A N 1
ATOM 2615 C CA . VAL A 1 317 ? 13.922 -18.938 -2.898 1 89 317 VAL A CA 1
ATOM 2616 C C . VAL A 1 317 ? 14.641 -17.688 -3.416 1 89 317 VAL A C 1
ATOM 2618 O O . VAL A 1 317 ? 14.016 -16.797 -3.998 1 89 317 VAL A O 1
ATOM 2621 N N . ALA A 1 318 ? 15.953 -17.656 -3.264 1 87.5 318 ALA A N 1
ATOM 2622 C CA . ALA A 1 318 ? 16.766 -16.531 -3.701 1 87.5 318 ALA A CA 1
ATOM 2623 C C . ALA A 1 318 ? 16.672 -16.328 -5.215 1 87.5 318 ALA A C 1
ATOM 2625 O O . ALA A 1 318 ? 16.906 -15.234 -5.723 1 87.5 318 ALA A O 1
ATOM 2626 N N . LEU A 1 319 ? 16.297 -17.375 -5.953 1 92.19 319 LEU A N 1
ATOM 2627 C CA . LEU A 1 319 ? 16.172 -17.297 -7.402 1 92.19 319 LEU A CA 1
ATOM 2628 C C . LEU A 1 319 ? 15.023 -16.375 -7.797 1 92.19 319 LEU A C 1
ATOM 2630 O O . LEU A 1 319 ? 14.93 -15.938 -8.945 1 92.19 319 LEU A O 1
ATOM 2634 N N . LEU A 1 320 ? 14.188 -16.047 -6.828 1 91.56 320 LEU A N 1
ATOM 2635 C CA . LEU A 1 320 ? 13.055 -15.172 -7.094 1 91.56 320 LEU A CA 1
ATOM 2636 C C . LEU A 1 320 ? 13.523 -13.734 -7.324 1 91.56 320 LEU A C 1
ATOM 2638 O O . LEU A 1 320 ? 12.719 -12.867 -7.668 1 91.56 320 LEU A O 1
ATOM 2642 N N . ARG A 1 321 ? 14.805 -13.477 -7.195 1 91.5 321 ARG A N 1
ATOM 2643 C CA . ARG A 1 321 ? 15.359 -12.18 -7.586 1 91.5 321 ARG A CA 1
ATOM 2644 C C . ARG A 1 321 ? 15.234 -11.961 -9.086 1 91.5 321 ARG A C 1
ATOM 2646 O O . ARG A 1 321 ? 15.25 -10.82 -9.555 1 91.5 321 ARG A O 1
ATOM 2653 N N . TYR A 1 322 ? 15.148 -13.109 -9.805 1 92.62 322 TYR A N 1
ATOM 2654 C CA . TYR A 1 322 ? 14.953 -13.031 -11.242 1 92.62 322 TYR A CA 1
ATOM 2655 C C . TYR A 1 322 ? 13.469 -12.984 -11.594 1 92.62 322 TYR A C 1
ATOM 2657 O O . TYR A 1 322 ? 12.68 -13.773 -11.062 1 92.62 322 TYR A O 1
ATOM 2665 N N . SER A 1 323 ? 13.117 -12.148 -12.484 1 89.38 323 SER A N 1
ATOM 2666 C CA . SER A 1 323 ? 11.711 -11.914 -12.797 1 89.38 323 SER A CA 1
ATOM 2667 C C . SER A 1 323 ? 11.125 -13.062 -13.609 1 89.38 323 SER A C 1
ATOM 2669 O O . SER A 1 323 ? 9.898 -13.195 -13.711 1 89.38 323 SER A O 1
ATOM 2671 N N . ASN A 1 324 ? 11.961 -13.82 -14.172 1 93.81 324 ASN A N 1
ATOM 2672 C CA . ASN A 1 324 ? 11.453 -14.898 -15.016 1 93.81 324 ASN A CA 1
ATOM 2673 C C . ASN A 1 324 ? 11.43 -16.234 -14.273 1 93.81 324 ASN A C 1
ATOM 2675 O O . ASN A 1 324 ? 11.484 -17.297 -14.891 1 93.81 324 ASN A O 1
ATOM 2679 N N . VAL A 1 325 ? 11.359 -16.188 -12.977 1 95.12 325 VAL A N 1
ATOM 2680 C CA . VAL A 1 325 ? 11.32 -17.406 -12.172 1 95.12 325 VAL A CA 1
ATOM 2681 C C . VAL A 1 325 ? 10.078 -17.391 -11.281 1 95.12 325 VAL A C 1
ATOM 2683 O O . VAL A 1 325 ? 9.734 -16.375 -10.695 1 95.12 325 VAL A O 1
ATOM 2686 N N . THR A 1 326 ? 9.375 -18.484 -11.266 1 93.12 326 THR A N 1
ATOM 2687 C CA . THR A 1 326 ? 8.336 -18.766 -10.273 1 93.12 326 THR A CA 1
ATOM 2688 C C . THR A 1 326 ? 8.594 -20.094 -9.586 1 93.12 326 THR A C 1
ATOM 2690 O O . THR A 1 326 ? 9.008 -21.062 -10.234 1 93.12 326 THR A O 1
ATOM 2693 N N . ILE A 1 327 ? 8.422 -20.203 -8.328 1 93.38 327 ILE A N 1
ATOM 2694 C CA . ILE A 1 327 ? 8.594 -21.484 -7.625 1 93.38 327 ILE A CA 1
ATOM 2695 C C . ILE A 1 327 ? 7.254 -21.938 -7.062 1 93.38 327 ILE A C 1
ATOM 2697 O O . ILE A 1 327 ? 6.414 -21.125 -6.684 1 93.38 327 ILE A O 1
ATOM 2701 N N . TYR A 1 328 ? 7.051 -23.219 -7.008 1 90.56 328 TYR A N 1
ATOM 2702 C CA . TYR A 1 328 ? 5.824 -23.859 -6.551 1 90.56 328 TYR A CA 1
ATOM 2703 C C . TYR A 1 328 ? 6.113 -24.891 -5.469 1 90.56 328 TYR A C 1
ATOM 2705 O O . TYR A 1 328 ? 6.148 -26.094 -5.742 1 90.56 328 TYR A O 1
ATOM 2713 N N . PRO A 1 329 ? 6.293 -24.375 -4.262 1 89.56 329 PRO A N 1
ATOM 2714 C CA . PRO A 1 329 ? 6.422 -25.359 -3.178 1 89.56 329 PRO A CA 1
ATOM 2715 C C . PRO A 1 329 ? 5.133 -26.141 -2.938 1 89.56 329 PRO A C 1
ATOM 2717 O O . PRO A 1 329 ? 4.035 -25.609 -3.107 1 89.56 329 PRO A O 1
ATOM 2720 N N . CYS A 1 330 ? 5.254 -27.391 -2.549 1 84.69 330 CYS A N 1
ATOM 2721 C CA . CYS A 1 330 ? 4.086 -28.234 -2.303 1 84.69 330 CYS A CA 1
ATOM 2722 C C . CYS A 1 330 ? 3.053 -28.062 -3.41 1 84.69 330 CYS A C 1
ATOM 2724 O O . CYS A 1 330 ? 1.879 -27.812 -3.139 1 84.69 330 CYS A O 1
ATOM 2726 N N . PHE A 1 331 ? 3.584 -28.234 -4.648 1 85.31 331 PHE A N 1
ATOM 2727 C CA . PHE A 1 331 ? 2.73 -27.906 -5.785 1 85.31 331 PHE A CA 1
ATOM 2728 C C . PHE A 1 331 ? 1.5 -28.812 -5.812 1 85.31 331 PHE A C 1
ATOM 2730 O O . PHE A 1 331 ? 1.574 -29.984 -5.434 1 85.31 331 PHE A O 1
ATOM 2737 N N . SER A 1 332 ? 0.378 -28.266 -6.184 1 78.88 332 SER A N 1
ATOM 2738 C CA . SER A 1 332 ? -0.898 -28.969 -6.273 1 78.88 332 SER A CA 1
ATOM 2739 C C . SER A 1 332 ? -1.062 -29.641 -7.633 1 78.88 332 SER A C 1
ATOM 2741 O O . SER A 1 332 ? -0.297 -29.375 -8.562 1 78.88 332 SER A O 1
ATOM 2743 N N . PRO A 1 333 ? -2.027 -30.516 -7.777 1 79.81 333 PRO A N 1
ATOM 2744 C CA . PRO A 1 333 ? -2.334 -31.078 -9.094 1 79.81 333 PRO A CA 1
ATOM 2745 C C . PRO A 1 333 ? -2.693 -30.016 -10.125 1 79.81 333 PRO A C 1
ATOM 2747 O O . PRO A 1 333 ? -2.426 -30.188 -11.32 1 79.81 333 PRO A O 1
ATOM 2750 N N . PHE A 1 334 ? -3.244 -28.984 -9.633 1 79.38 334 PHE A N 1
ATOM 2751 C CA . PHE A 1 334 ? -3.561 -27.891 -10.531 1 79.38 334 PHE A CA 1
ATOM 2752 C C . PHE A 1 334 ? -2.287 -27.25 -11.078 1 79.38 334 PHE A C 1
ATOM 2754 O O . PHE A 1 334 ? -2.18 -26.984 -12.273 1 79.38 334 PHE A O 1
ATOM 2761 N N . ASP A 1 335 ? -1.341 -27 -10.18 1 84.69 335 ASP A N 1
ATOM 2762 C CA . ASP A 1 335 ? -0.054 -26.453 -10.609 1 84.69 335 ASP A CA 1
ATOM 2763 C C . ASP A 1 335 ? 0.606 -27.359 -11.641 1 84.69 335 ASP A C 1
ATOM 2765 O O . ASP A 1 335 ? 1.098 -26.891 -12.664 1 84.69 335 ASP A O 1
ATOM 2769 N N . TYR A 1 336 ? 0.509 -28.625 -11.266 1 88.31 336 TYR A N 1
ATOM 2770 C CA . TYR A 1 336 ? 1.111 -29.641 -12.125 1 88.31 336 TYR A CA 1
ATOM 2771 C C . TYR A 1 336 ? 0.521 -29.578 -13.531 1 88.31 336 TYR A C 1
ATOM 2773 O O . TYR A 1 336 ? 1.256 -29.469 -14.516 1 88.31 336 TYR A O 1
ATOM 2781 N N . ARG A 1 337 ? -0.731 -29.531 -13.617 1 86.12 337 ARG A N 1
ATOM 2782 C CA . ARG A 1 337 ? -1.416 -29.516 -14.906 1 86.12 337 ARG A CA 1
ATOM 2783 C C . ARG A 1 337 ? -1.16 -28.203 -15.641 1 86.12 337 ARG A C 1
ATOM 2785 O O . ARG A 1 337 ? -0.879 -28.203 -16.844 1 86.12 337 ARG A O 1
ATOM 2792 N N . LYS A 1 338 ? -1.307 -27.125 -14.898 1 86.38 338 LYS A N 1
ATOM 2793 C CA . LYS A 1 338 ? -1.103 -25.812 -15.484 1 86.38 338 LYS A CA 1
ATOM 2794 C C . LYS A 1 338 ? 0.286 -25.688 -16.109 1 86.38 338 LYS A C 1
ATOM 2796 O O . LYS A 1 338 ? 0.429 -25.203 -17.219 1 86.38 338 LYS A O 1
ATOM 2801 N N . ILE A 1 339 ? 1.298 -26.172 -15.414 1 92.94 339 ILE A N 1
ATOM 2802 C CA . ILE A 1 339 ? 2.682 -26.047 -15.859 1 92.94 339 ILE A CA 1
ATOM 2803 C C . ILE A 1 339 ? 2.908 -26.938 -17.078 1 92.94 339 ILE A C 1
ATOM 2805 O O . ILE A 1 339 ? 3.525 -26.516 -18.062 1 92.94 339 ILE A O 1
ATOM 2809 N N . LEU A 1 340 ? 2.332 -28.109 -17.078 1 95.06 340 LEU A N 1
ATOM 2810 C CA . LEU A 1 340 ? 2.51 -29.016 -18.203 1 95.06 340 LEU A CA 1
ATOM 2811 C C . LEU A 1 340 ? 1.778 -28.5 -19.438 1 95.06 340 LEU A C 1
ATOM 2813 O O . LEU A 1 340 ? 2.277 -28.625 -20.547 1 95.06 340 LEU A O 1
ATOM 2817 N N . ASP A 1 341 ? 0.606 -27.875 -19.203 1 91.69 341 ASP A N 1
ATOM 2818 C CA . ASP A 1 341 ? -0.184 -27.328 -20.297 1 91.69 341 ASP A CA 1
ATOM 2819 C C . ASP A 1 341 ? 0.555 -26.203 -21 1 91.69 341 ASP A C 1
ATOM 2821 O O . ASP A 1 341 ? 0.388 -25.984 -22.203 1 91.69 341 ASP A O 1
ATOM 2825 N N . ASN A 1 342 ? 1.379 -25.484 -20.297 1 92.69 342 ASN A N 1
ATOM 2826 C CA . ASN A 1 342 ? 2.045 -24.312 -20.844 1 92.69 342 ASN A CA 1
ATOM 2827 C C . ASN A 1 342 ? 3.506 -24.594 -21.188 1 92.69 342 ASN A C 1
ATOM 2829 O O . ASN A 1 342 ? 4.23 -23.703 -21.625 1 92.69 342 ASN A O 1
ATOM 2833 N N . LEU A 1 343 ? 3.895 -25.812 -21.031 1 97.12 343 LEU A N 1
ATOM 2834 C CA . LEU A 1 343 ? 5.301 -26.172 -21.141 1 97.12 343 LEU A CA 1
ATOM 2835 C C . LEU A 1 343 ? 5.746 -26.188 -22.594 1 97.12 343 LEU A C 1
ATOM 2837 O O . LEU A 1 343 ? 5.098 -26.812 -23.438 1 97.12 343 LEU A O 1
ATOM 2841 N N . ASP A 1 344 ? 6.844 -25.484 -22.891 1 97.31 344 ASP A N 1
ATOM 2842 C CA . ASP A 1 344 ? 7.438 -25.531 -24.219 1 97.31 344 ASP A CA 1
ATOM 2843 C C . ASP A 1 344 ? 8.586 -26.547 -24.281 1 97.31 344 ASP A C 1
ATOM 2845 O O . ASP A 1 344 ? 8.766 -27.234 -25.281 1 97.31 344 ASP A O 1
ATOM 2849 N N . PHE A 1 345 ? 9.359 -26.594 -23.234 1 97.56 345 PHE A N 1
ATOM 2850 C CA . PHE A 1 345 ? 10.406 -27.594 -23.062 1 97.56 345 PHE A CA 1
ATOM 2851 C C . PHE A 1 345 ? 10.68 -27.844 -21.594 1 97.56 345 PHE A C 1
ATOM 2853 O O . PHE A 1 345 ? 10.305 -27.047 -20.734 1 97.56 345 PHE A O 1
ATOM 2860 N N . TYR A 1 346 ? 11.297 -29.016 -21.266 1 97.56 346 TYR A N 1
ATOM 2861 C CA . TYR A 1 346 ? 11.555 -29.422 -19.891 1 97.56 346 TYR A CA 1
ATOM 2862 C C . TYR A 1 346 ? 13.055 -29.422 -19.594 1 97.56 346 TYR A C 1
ATOM 2864 O O . TYR A 1 346 ? 13.852 -29.859 -20.422 1 97.56 346 TYR A O 1
ATOM 2872 N N . LEU A 1 347 ? 13.398 -28.969 -18.406 1 97.81 347 LEU A N 1
ATOM 2873 C CA . LEU A 1 347 ? 14.781 -29.016 -17.953 1 97.81 347 LEU A CA 1
ATOM 2874 C C . LEU A 1 347 ? 14.977 -30.109 -16.906 1 97.81 347 LEU A C 1
ATOM 2876 O O . LEU A 1 347 ? 14.562 -29.969 -15.758 1 97.81 347 LEU A O 1
ATOM 2880 N N . ASP A 1 348 ? 15.602 -31.141 -17.328 1 96.62 348 ASP A N 1
ATOM 2881 C CA . ASP A 1 348 ? 15.961 -32.219 -16.422 1 96.62 348 ASP A CA 1
ATOM 2882 C C . ASP A 1 348 ? 17.344 -31.969 -15.797 1 96.62 348 ASP A C 1
ATOM 2884 O O . ASP A 1 348 ? 18.297 -32.688 -16.109 1 96.62 348 ASP A O 1
ATOM 2888 N N . ILE A 1 349 ? 17.344 -31.031 -14.883 1 96.88 349 ILE A N 1
ATOM 2889 C CA . ILE A 1 349 ? 18.656 -30.609 -14.391 1 96.88 349 ILE A CA 1
ATOM 2890 C C . ILE A 1 349 ? 18.734 -30.828 -12.883 1 96.88 349 ILE A C 1
ATOM 2892 O O . ILE A 1 349 ? 19.703 -30.422 -12.242 1 96.88 349 ILE A O 1
ATOM 2896 N N . ASN A 1 350 ? 17.656 -31.344 -12.266 1 95.19 350 ASN A N 1
ATOM 2897 C CA . ASN A 1 350 ? 17.734 -31.656 -10.844 1 95.19 350 ASN A CA 1
ATOM 2898 C C . ASN A 1 350 ? 18.594 -32.906 -10.594 1 95.19 350 ASN A C 1
ATOM 2900 O O . ASN A 1 350 ? 18.516 -33.875 -11.352 1 95.19 350 ASN A O 1
ATOM 2904 N N . HIS A 1 351 ? 19.344 -32.875 -9.594 1 93.12 351 HIS A N 1
ATOM 2905 C CA . HIS A 1 351 ? 20.141 -34.031 -9.219 1 93.12 351 HIS A CA 1
ATOM 2906 C C . HIS A 1 351 ? 19.312 -35.062 -8.461 1 93.12 351 HIS A C 1
ATOM 2908 O O . HIS A 1 351 ? 18.203 -34.75 -7.992 1 93.12 351 HIS A O 1
ATOM 2914 N N . TYR A 1 352 ? 19.719 -36.188 -8.453 1 91 352 TYR A N 1
ATOM 2915 C CA . TYR A 1 352 ? 19.188 -37.312 -7.672 1 91 352 TYR A CA 1
ATOM 2916 C C . TYR A 1 352 ? 17.891 -37.844 -8.289 1 91 352 TYR A C 1
ATOM 2918 O O . TYR A 1 352 ? 17.859 -38.156 -9.484 1 91 352 TYR A O 1
ATOM 2926 N N . LYS A 1 353 ? 16.797 -37.906 -7.535 1 89.94 353 LYS A N 1
ATOM 2927 C CA . LYS A 1 353 ? 15.641 -38.656 -7.973 1 89.94 353 LYS A CA 1
ATOM 2928 C C . LYS A 1 353 ? 14.75 -37.844 -8.898 1 89.94 353 LYS A C 1
ATOM 2930 O O . LYS A 1 353 ? 14.57 -36.656 -8.695 1 89.94 353 LYS A O 1
ATOM 2935 N N . GLU A 1 354 ? 14.25 -38.531 -9.93 1 91.19 354 GLU A N 1
ATOM 2936 C CA . GLU A 1 354 ? 13.195 -37.969 -10.758 1 91.19 354 GLU A CA 1
ATOM 2937 C C . GLU A 1 354 ? 11.906 -37.781 -9.961 1 91.19 354 GLU A C 1
ATOM 2939 O O . GLU A 1 354 ? 11.57 -38.625 -9.109 1 91.19 354 GLU A O 1
ATOM 2944 N N . VAL A 1 355 ? 11.25 -36.75 -10.242 1 92.06 355 VAL A N 1
ATOM 2945 C CA . VAL A 1 355 ? 10 -36.438 -9.539 1 92.06 355 VAL A CA 1
ATOM 2946 C C . VAL A 1 355 ? 8.812 -36.844 -10.414 1 92.06 355 VAL A C 1
ATOM 2948 O O . VAL A 1 355 ? 8.688 -36.344 -11.539 1 92.06 355 VAL A O 1
ATOM 2951 N N . ASP A 1 356 ? 7.93 -37.75 -9.984 1 92.75 356 ASP A N 1
ATOM 2952 C CA . ASP A 1 356 ? 6.617 -38.031 -10.555 1 92.75 356 ASP A CA 1
ATOM 2953 C C . ASP A 1 356 ? 6.746 -38.562 -11.984 1 92.75 356 ASP A C 1
ATOM 2955 O O . ASP A 1 356 ? 5.934 -38.219 -12.844 1 92.75 356 ASP A O 1
ATOM 2959 N N . ASN A 1 357 ? 7.863 -39.25 -12.297 1 93.19 357 ASN A N 1
ATOM 2960 C CA . ASN A 1 357 ? 8.102 -39.781 -13.641 1 93.19 357 ASN A CA 1
ATOM 2961 C C . ASN A 1 357 ? 7.941 -38.688 -14.703 1 93.19 357 ASN A C 1
ATOM 2963 O O . ASN A 1 357 ? 7.359 -38.938 -15.758 1 93.19 357 ASN A O 1
ATOM 2967 N N . ILE A 1 358 ? 8.352 -37.5 -14.406 1 95.38 358 ILE A N 1
ATOM 2968 C CA . ILE A 1 358 ? 8.078 -36.312 -15.203 1 95.38 358 ILE A CA 1
ATOM 2969 C C . ILE A 1 358 ? 8.719 -36.438 -16.578 1 95.38 358 ILE A C 1
ATOM 2971 O O . ILE A 1 358 ? 8.188 -35.969 -17.578 1 95.38 358 ILE A O 1
ATOM 2975 N N . VAL A 1 359 ? 9.805 -37.156 -16.688 1 94.31 359 VAL A N 1
ATOM 2976 C CA . VAL A 1 359 ? 10.484 -37.312 -17.969 1 94.31 359 VAL A CA 1
ATOM 2977 C C . VAL A 1 359 ? 9.578 -38.062 -18.953 1 94.31 359 VAL A C 1
ATOM 2979 O O . VAL A 1 359 ? 9.391 -37.625 -20.094 1 94.31 359 VAL A O 1
ATOM 2982 N N . SER A 1 360 ? 9 -39.125 -18.438 1 93.56 360 SER A N 1
ATOM 2983 C CA . SER A 1 360 ? 8.07 -39.906 -19.25 1 93.56 360 SER A CA 1
ATOM 2984 C C . SER A 1 360 ? 6.844 -39.062 -19.625 1 93.56 360 SER A C 1
ATOM 2986 O O . SER A 1 360 ? 6.359 -39.156 -20.766 1 93.56 360 SER A O 1
ATOM 2988 N N . VAL A 1 361 ? 6.379 -38.281 -18.703 1 95.12 361 VAL A N 1
ATOM 2989 C CA . VAL A 1 361 ? 5.207 -37.438 -18.922 1 95.12 361 VAL A CA 1
ATOM 2990 C C . VAL A 1 361 ? 5.5 -36.406 -20.016 1 95.12 361 VAL A C 1
ATOM 2992 O O . VAL A 1 361 ? 4.699 -36.25 -20.938 1 95.12 361 VAL A O 1
ATOM 2995 N N . VAL A 1 362 ? 6.652 -35.844 -19.984 1 94.94 362 VAL A N 1
ATOM 2996 C CA . VAL A 1 362 ? 7.035 -34.812 -20.938 1 94.94 362 VAL A CA 1
ATOM 2997 C C . VAL A 1 362 ? 7.246 -35.438 -22.328 1 94.94 362 VAL A C 1
ATOM 2999 O O . VAL A 1 362 ? 6.895 -34.844 -23.344 1 94.94 362 VAL A O 1
ATOM 3002 N N . GLN A 1 363 ? 7.773 -36.625 -22.359 1 92.81 363 GLN A N 1
ATOM 3003 C CA . GLN A 1 363 ? 7.945 -37.344 -23.625 1 92.81 363 GLN A CA 1
ATOM 3004 C C . GLN A 1 363 ? 6.598 -37.656 -24.281 1 92.81 363 GLN A C 1
ATOM 3006 O O . GLN A 1 363 ? 6.453 -37.531 -25.5 1 92.81 363 GLN A O 1
ATOM 3011 N N . GLN A 1 364 ? 5.672 -37.969 -23.422 1 93.44 364 GLN A N 1
ATOM 3012 C CA . GLN A 1 364 ? 4.328 -38.25 -23.922 1 93.44 364 GLN A CA 1
ATOM 3013 C C . GLN A 1 364 ? 3.688 -36.969 -24.484 1 93.44 364 GLN A C 1
ATOM 3015 O O . GLN A 1 364 ? 2.863 -37.031 -25.406 1 93.44 364 GLN A O 1
ATOM 3020 N N . LEU A 1 365 ? 4.113 -35.812 -24.016 1 94.62 365 LEU A N 1
ATOM 3021 C CA . LEU A 1 365 ? 3.607 -34.531 -24.484 1 94.62 365 LEU A CA 1
ATOM 3022 C C . LEU A 1 365 ? 4.375 -34.062 -25.719 1 94.62 365 LEU A C 1
ATOM 3024 O O . LEU A 1 365 ? 4.074 -33.031 -26.281 1 94.62 365 LEU A O 1
ATOM 3028 N N . SER A 1 366 ? 5.371 -34.844 -26.172 1 93.62 366 SER A N 1
ATOM 3029 C CA . SER A 1 366 ? 6.207 -34.562 -27.328 1 93.62 366 SER A CA 1
ATOM 3030 C C . SER A 1 366 ? 6.898 -33.219 -27.188 1 93.62 366 SER A C 1
ATOM 3032 O O . SER A 1 366 ? 6.945 -32.438 -28.141 1 93.62 366 SER A O 1
ATOM 3034 N N . LYS A 1 367 ? 7.281 -32.875 -25.922 1 95.06 367 LYS A N 1
ATOM 3035 C CA . LYS A 1 367 ? 8.062 -31.688 -25.672 1 95.06 367 LYS A CA 1
ATOM 3036 C C . LYS A 1 367 ? 9.547 -32 -25.531 1 95.06 367 LYS A C 1
ATOM 3038 O O . LYS A 1 367 ? 9.914 -33.031 -24.969 1 95.06 367 LYS A O 1
ATOM 3043 N N . PRO A 1 368 ? 10.398 -31.141 -26.031 1 95.5 368 PRO A N 1
ATOM 3044 C CA . PRO A 1 368 ? 11.836 -31.391 -25.891 1 95.5 368 PRO A CA 1
ATOM 3045 C C . PRO A 1 368 ? 12.289 -31.375 -24.438 1 95.5 368 PRO A C 1
ATOM 3047 O O . PRO A 1 368 ? 11.742 -30.625 -23.625 1 95.5 368 PRO A O 1
ATOM 3050 N N . ILE A 1 369 ? 13.273 -32.188 -24.156 1 96.25 369 ILE A N 1
ATOM 3051 C CA . ILE A 1 369 ? 13.914 -32.25 -22.844 1 96.25 369 ILE A CA 1
ATOM 3052 C C . ILE A 1 369 ? 15.391 -31.875 -22.969 1 96.25 369 ILE A C 1
ATOM 3054 O O . ILE A 1 369 ? 16.094 -32.406 -23.828 1 96.25 369 ILE A O 1
ATOM 3058 N N . PHE A 1 370 ? 15.828 -30.922 -22.234 1 97.12 370 PHE A N 1
ATOM 3059 C CA . PHE A 1 370 ? 17.234 -30.547 -22.141 1 97.12 370 PHE A CA 1
ATOM 3060 C C . PHE A 1 370 ? 17.828 -30.969 -20.797 1 97.12 370 PHE A C 1
ATOM 3062 O O . PHE A 1 370 ? 17.203 -30.75 -19.75 1 97.12 370 PHE A O 1
ATOM 3069 N N . THR A 1 371 ? 18.984 -31.625 -20.812 1 96.5 371 THR A N 1
ATOM 3070 C CA . THR A 1 371 ? 19.578 -32.094 -19.578 1 96.5 371 THR A CA 1
ATOM 3071 C C . THR A 1 371 ? 21.109 -32.094 -19.656 1 96.5 371 THR A C 1
ATOM 3073 O O . THR A 1 371 ? 21.672 -31.844 -20.734 1 96.5 371 THR A O 1
ATOM 3076 N N . PHE A 1 372 ? 21.734 -32.156 -18.516 1 95.94 372 PHE A N 1
ATOM 3077 C CA . PHE A 1 372 ? 23.172 -32.406 -18.453 1 95.94 372 PHE A CA 1
ATOM 3078 C C . PHE A 1 372 ? 23.453 -33.906 -18.25 1 95.94 372 PHE A C 1
ATOM 3080 O O . PHE A 1 372 ? 22.594 -34.625 -17.766 1 95.94 372 PHE A O 1
ATOM 3087 N N . GLU A 1 373 ? 24.656 -34.312 -18.594 1 93.75 373 GLU A N 1
ATOM 3088 C CA . GLU A 1 373 ? 25.031 -35.75 -18.5 1 93.75 373 GLU A CA 1
ATOM 3089 C C . GLU A 1 373 ? 24.922 -36.25 -17.062 1 93.75 373 GLU A C 1
ATOM 3091 O O . GLU A 1 373 ? 24.594 -37.406 -16.844 1 93.75 373 GLU A O 1
ATOM 3096 N N . ASN A 1 374 ? 25.094 -35.344 -16.125 1 94 374 ASN A N 1
ATOM 3097 C CA . ASN A 1 374 ? 25.125 -35.75 -14.727 1 94 374 ASN A CA 1
ATOM 3098 C C . ASN A 1 374 ? 23.75 -35.656 -14.078 1 94 374 ASN A C 1
ATOM 3100 O O . ASN A 1 374 ? 23.594 -35.938 -12.891 1 94 374 ASN A O 1
ATOM 3104 N N . THR A 1 375 ? 22.656 -35.219 -14.828 1 94.88 375 THR A N 1
ATOM 3105 C CA . THR A 1 375 ? 21.344 -35.062 -14.219 1 94.88 375 THR A CA 1
ATOM 3106 C C . THR A 1 375 ? 20.281 -35.812 -15.023 1 94.88 375 THR A C 1
ATOM 3108 O O . THR A 1 375 ? 19.125 -35.875 -14.617 1 94.88 375 THR A O 1
ATOM 3111 N N . SER A 1 376 ? 20.609 -36.406 -16.141 1 93.5 376 SER A N 1
ATOM 3112 C CA . SER A 1 376 ? 19.656 -37.031 -17.047 1 93.5 376 SER A CA 1
ATOM 3113 C C . SER A 1 376 ? 18.953 -38.219 -16.359 1 93.5 376 SER A C 1
ATOM 3115 O O . SER A 1 376 ? 19.609 -39.094 -15.828 1 93.5 376 SER A O 1
ATOM 3117 N N . HIS A 1 377 ? 17.703 -38.125 -16.344 1 90.75 377 HIS A N 1
ATOM 3118 C CA . HIS A 1 377 ? 16.922 -39.25 -15.82 1 90.75 377 HIS A CA 1
ATOM 3119 C C . HIS A 1 377 ? 16.344 -40.094 -16.953 1 90.75 377 HIS A C 1
ATOM 3121 O O . HIS A 1 377 ? 15.641 -41.062 -16.703 1 90.75 377 HIS A O 1
ATOM 3127 N N . ASP A 1 378 ? 16.609 -39.562 -18.156 1 79.88 378 ASP A N 1
ATOM 3128 C CA . ASP A 1 378 ? 16.109 -40.25 -19.328 1 79.88 378 ASP A CA 1
ATOM 3129 C C . ASP A 1 378 ? 16.953 -41.469 -19.641 1 79.88 378 ASP A C 1
ATOM 3131 O O . ASP A 1 378 ? 18.156 -41.375 -19.875 1 79.88 378 ASP A O 1
ATOM 3135 N N . ILE A 1 379 ? 16.344 -42.594 -19.625 1 63.41 379 ILE A N 1
ATOM 3136 C CA . ILE A 1 379 ? 17.047 -43.844 -19.906 1 63.41 379 ILE A CA 1
ATOM 3137 C C . ILE A 1 379 ? 17.047 -44.094 -21.406 1 63.41 379 ILE A C 1
ATOM 3139 O O . ILE A 1 379 ? 17.938 -44.75 -21.938 1 63.41 379 ILE A O 1
ATOM 3143 N N . GLY A 1 380 ? 16.141 -43.438 -22.312 1 57.84 380 GLY A N 1
ATOM 3144 C CA . GLY A 1 380 ? 15.914 -43.906 -23.672 1 57.84 380 GLY A CA 1
ATOM 3145 C C . GLY A 1 380 ? 16.453 -42.969 -24.734 1 57.84 380 GLY A C 1
ATOM 3146 O O . GLY A 1 380 ? 16.172 -43.156 -25.922 1 57.84 380 GLY A O 1
ATOM 3147 N N . ASN A 1 381 ? 17.422 -42.031 -24.531 1 59.91 381 ASN A N 1
ATOM 3148 C CA . ASN A 1 381 ? 18.266 -41.25 -25.453 1 59.91 381 ASN A CA 1
ATOM 3149 C C . ASN A 1 381 ? 17.484 -40.188 -26.172 1 59.91 381 ASN A C 1
ATOM 3151 O O . ASN A 1 381 ? 17.906 -39.688 -27.219 1 59.91 381 ASN A O 1
ATOM 3155 N N . GLN A 1 382 ? 16.172 -39.781 -25.875 1 64.94 382 GLN A N 1
ATOM 3156 C CA . GLN A 1 382 ? 15.43 -38.75 -26.609 1 64.94 382 GLN A CA 1
ATOM 3157 C C . GLN A 1 382 ? 15.641 -37.375 -26 1 64.94 382 GLN A C 1
ATOM 3159 O O . GLN A 1 382 ? 15.078 -36.375 -26.469 1 64.94 382 GLN A O 1
ATOM 3164 N N . THR A 1 383 ? 16.547 -37.312 -25.266 1 77.75 383 THR A N 1
ATOM 3165 C CA . THR A 1 383 ? 16.812 -36.062 -24.547 1 77.75 383 THR A CA 1
ATOM 3166 C C . THR A 1 383 ? 18.062 -35.375 -25.078 1 77.75 383 THR A C 1
ATOM 3168 O O . THR A 1 383 ? 18.938 -36.031 -25.641 1 77.75 383 THR A O 1
ATOM 3171 N N . ASN A 1 384 ? 17.984 -34.031 -25.266 1 92.62 384 ASN A N 1
ATOM 3172 C CA . ASN A 1 384 ? 19.172 -33.25 -25.562 1 92.62 384 ASN A CA 1
ATOM 3173 C C . ASN A 1 384 ? 20.125 -33.188 -24.375 1 92.62 384 ASN A C 1
ATOM 3175 O O . ASN A 1 384 ? 19.859 -32.469 -23.406 1 92.62 384 ASN A O 1
ATOM 3179 N N . ILE A 1 385 ? 21.25 -33.969 -24.516 1 95.06 385 ILE A N 1
ATOM 3180 C CA . ILE A 1 385 ? 22.188 -34.062 -23.406 1 95.06 385 ILE A CA 1
ATOM 3181 C C . ILE A 1 385 ? 23.391 -33.156 -23.641 1 95.06 385 ILE A C 1
ATOM 3183 O O . ILE A 1 385 ? 23.969 -33.156 -24.734 1 95.06 385 ILE A O 1
ATOM 3187 N N . PHE A 1 386 ? 23.75 -32.375 -22.703 1 96.06 386 PHE A N 1
ATOM 3188 C CA . PHE A 1 386 ? 24.875 -31.469 -22.766 1 96.06 386 PHE A CA 1
ATOM 3189 C C . PHE A 1 386 ? 25.875 -31.734 -21.656 1 96.06 386 PHE A C 1
ATOM 3191 O O . PHE A 1 386 ? 25.531 -32.375 -20.656 1 96.06 386 PHE A O 1
ATOM 3198 N N . SER A 1 387 ? 27.094 -31.281 -21.844 1 96.19 387 SER A N 1
ATOM 3199 C CA . SER A 1 387 ? 28.109 -31.391 -20.797 1 96.19 387 SER A CA 1
ATOM 3200 C C . SER A 1 387 ? 27.891 -30.328 -19.719 1 96.19 387 SER A C 1
ATOM 3202 O O . SER A 1 387 ? 27.625 -29.172 -20.016 1 96.19 387 SER A O 1
ATOM 3204 N N . SER A 1 388 ? 28.047 -30.75 -18.453 1 96.12 388 SER A N 1
ATOM 3205 C CA . SER A 1 388 ? 27.906 -29.812 -17.344 1 96.12 388 SER A CA 1
ATOM 3206 C C . SER A 1 388 ? 29.062 -28.828 -17.281 1 96.12 388 SER A C 1
ATOM 3208 O O . SER A 1 388 ? 28.984 -27.797 -16.625 1 96.12 388 SER A O 1
ATOM 3210 N N . THR A 1 389 ? 30.109 -29.141 -17.953 1 96.69 389 THR A N 1
ATOM 3211 C CA . THR A 1 389 ? 31.266 -28.25 -17.953 1 96.69 389 THR A CA 1
ATOM 3212 C C . THR A 1 389 ? 31.109 -27.156 -19 1 96.69 389 THR A C 1
ATOM 3214 O O . THR A 1 389 ? 31.859 -26.172 -19 1 96.69 389 THR A O 1
ATOM 3217 N N . GLU A 1 390 ? 30.125 -27.359 -19.906 1 97.38 390 GLU A N 1
ATOM 3218 C CA . GLU A 1 390 ? 29.875 -26.359 -20.938 1 97.38 390 GLU A CA 1
ATOM 3219 C C . GLU A 1 390 ? 28.391 -25.969 -20.969 1 97.38 390 GLU A C 1
ATOM 3221 O O . GLU A 1 390 ? 27.734 -26.125 -22 1 97.38 390 GLU A O 1
ATOM 3226 N N . PRO A 1 391 ? 27.906 -25.406 -19.906 1 97.56 391 PRO A N 1
ATOM 3227 C CA . PRO A 1 391 ? 26.484 -25.062 -19.844 1 97.56 391 PRO A CA 1
ATOM 3228 C C . PRO A 1 391 ? 26.062 -24.062 -20.922 1 97.56 391 PRO A C 1
ATOM 3230 O O . PRO A 1 391 ? 24.875 -23.969 -21.25 1 97.56 391 PRO A O 1
ATOM 3233 N N . ASN A 1 392 ? 27 -23.312 -21.547 1 97.94 392 ASN A N 1
ATOM 3234 C CA . ASN A 1 392 ? 26.719 -22.359 -22.625 1 97.94 392 ASN A CA 1
ATOM 3235 C C . ASN A 1 392 ? 26.156 -23.047 -23.859 1 97.94 392 ASN A C 1
ATOM 3237 O O . ASN A 1 392 ? 25.375 -22.469 -24.609 1 97.94 392 ASN A O 1
ATOM 3241 N N . LYS A 1 393 ? 26.531 -24.297 -24.062 1 97.88 393 LYS A N 1
ATOM 3242 C CA . LYS A 1 393 ? 26.016 -25.047 -25.203 1 97.88 393 LYS A CA 1
ATOM 3243 C C . LYS A 1 393 ? 24.516 -25.312 -25.078 1 97.88 393 LYS A C 1
ATOM 3245 O O . LYS A 1 393 ? 23.797 -25.297 -26.062 1 97.88 393 LYS A O 1
ATOM 3250 N N . MET A 1 394 ? 24.078 -25.594 -23.859 1 97.56 394 MET A N 1
ATOM 3251 C CA . MET A 1 394 ? 22.641 -25.75 -23.656 1 97.56 394 MET A CA 1
ATOM 3252 C C . MET A 1 394 ? 21.891 -24.453 -23.906 1 97.56 394 MET A C 1
ATOM 3254 O O . MET A 1 394 ? 20.828 -24.438 -24.531 1 97.56 394 MET A O 1
ATOM 3258 N N . VAL A 1 395 ? 22.438 -23.312 -23.406 1 98.38 395 VAL A N 1
ATOM 3259 C CA . VAL A 1 395 ? 21.844 -21.984 -23.609 1 98.38 395 VAL A CA 1
ATOM 3260 C C . VAL A 1 395 ? 21.688 -21.719 -25.094 1 98.38 395 VAL A C 1
ATOM 3262 O O . VAL A 1 395 ? 20.609 -21.297 -25.547 1 98.38 395 VAL A O 1
ATOM 3265 N N . GLU A 1 396 ? 22.719 -22.062 -25.859 1 97.81 396 GLU A N 1
ATOM 3266 C CA . GLU A 1 396 ? 22.703 -21.844 -27.312 1 97.81 396 GLU A CA 1
ATOM 3267 C C . GLU A 1 396 ? 21.625 -22.688 -27.969 1 97.81 396 GLU A C 1
ATOM 3269 O O . GLU A 1 396 ? 20.891 -22.203 -28.844 1 97.81 396 GLU A O 1
ATOM 3274 N N . ALA A 1 397 ? 21.531 -23.906 -27.578 1 97.5 397 ALA A N 1
ATOM 3275 C CA . ALA A 1 397 ? 20.547 -24.828 -28.141 1 97.5 397 ALA A CA 1
ATOM 3276 C C . ALA A 1 397 ? 19.125 -24.344 -27.828 1 97.5 397 ALA A C 1
ATOM 3278 O O . ALA A 1 397 ? 18.25 -24.391 -28.703 1 97.5 397 ALA A O 1
ATOM 3279 N N . ILE A 1 398 ? 18.859 -23.891 -26.609 1 97.81 398 ILE A N 1
ATOM 3280 C CA . ILE A 1 398 ? 17.547 -23.422 -26.188 1 97.81 398 ILE A CA 1
ATOM 3281 C C . ILE A 1 398 ? 17.188 -22.141 -26.938 1 97.81 398 ILE A C 1
ATOM 3283 O O . ILE A 1 398 ? 16.062 -21.953 -27.391 1 97.81 398 ILE A O 1
ATOM 3287 N N . ARG A 1 399 ? 18.141 -21.203 -27.047 1 97.5 399 ARG A N 1
ATOM 3288 C CA . ARG A 1 399 ? 17.922 -19.984 -27.797 1 97.5 399 ARG A CA 1
ATOM 3289 C C . ARG A 1 399 ? 17.531 -20.281 -29.234 1 97.5 399 ARG A C 1
ATOM 3291 O O . ARG A 1 399 ? 16.625 -19.656 -29.781 1 97.5 399 ARG A O 1
ATOM 3298 N N . GLN A 1 400 ? 18.234 -21.297 -29.844 1 96.44 400 GLN A N 1
ATOM 3299 C CA . GLN A 1 400 ? 17.875 -21.734 -31.203 1 96.44 400 GLN A CA 1
ATOM 3300 C C . GLN A 1 400 ? 16.453 -22.281 -31.234 1 96.44 400 GLN A C 1
ATOM 3302 O O . GLN A 1 400 ? 15.695 -21.969 -32.156 1 96.44 400 GLN A O 1
ATOM 3307 N N . PHE A 1 401 ? 16.141 -23.062 -30.266 1 96.12 401 PHE A N 1
ATOM 3308 C CA . PHE A 1 401 ? 14.812 -23.656 -30.172 1 96.12 401 PHE A CA 1
ATOM 3309 C C . PHE A 1 401 ? 13.727 -22.594 -30.094 1 96.12 401 PHE A C 1
ATOM 3311 O O . PHE A 1 401 ? 12.672 -22.734 -30.719 1 96.12 401 PHE A O 1
ATOM 3318 N N . ILE A 1 402 ? 14 -21.484 -29.344 1 95.44 402 ILE A N 1
ATOM 3319 C CA . ILE A 1 402 ? 12.953 -20.484 -29.125 1 95.44 402 ILE A CA 1
ATOM 3320 C C . ILE A 1 402 ? 13.039 -19.406 -30.203 1 95.44 402 ILE A C 1
ATOM 3322 O O . ILE A 1 402 ? 12.367 -18.375 -30.125 1 95.44 402 ILE A O 1
ATOM 3326 N N . GLY A 1 403 ? 13.883 -19.531 -31.172 1 91.88 403 GLY A N 1
ATOM 3327 C CA . GLY A 1 403 ? 13.922 -18.688 -32.375 1 91.88 403 GLY A CA 1
ATOM 3328 C C . GLY A 1 403 ? 14.828 -17.484 -32.188 1 91.88 403 GLY A C 1
ATOM 3329 O O . GLY A 1 403 ? 14.555 -16.422 -32.75 1 91.88 403 GLY A O 1
ATOM 3330 N N . GLU A 1 404 ? 15.703 -17.484 -31.312 1 86.5 404 GLU A N 1
ATOM 3331 C CA . GLU A 1 404 ? 16.719 -16.438 -31.219 1 86.5 404 GLU A CA 1
ATOM 3332 C C . GLU A 1 404 ? 17.922 -16.766 -32.094 1 86.5 404 GLU A C 1
ATOM 3334 O O . GLU A 1 404 ? 18.234 -17.938 -32.312 1 86.5 404 GLU A O 1
ATOM 3339 N N . MET B 1 1 ? 24.641 10.242 -20.297 1 57.44 1 MET B N 1
ATOM 3340 C CA . MET B 1 1 ? 24.438 10.672 -18.922 1 57.44 1 MET B CA 1
ATOM 3341 C C . MET B 1 1 ? 24.719 9.531 -17.953 1 57.44 1 MET B C 1
ATOM 3343 O O . MET B 1 1 ? 24.484 8.359 -18.266 1 57.44 1 MET B O 1
ATOM 3347 N N . ASN B 1 2 ? 25.469 9.766 -16.891 1 82.44 2 ASN B N 1
ATOM 3348 C CA . ASN B 1 2 ? 25.891 8.734 -15.945 1 82.44 2 ASN B CA 1
ATOM 3349 C C . ASN B 1 2 ? 24.719 8.219 -15.117 1 82.44 2 ASN B C 1
ATOM 3351 O O . ASN B 1 2 ? 23.891 9.008 -14.633 1 82.44 2 ASN B O 1
ATOM 3355 N N . THR B 1 3 ? 24.5 6.969 -15.07 1 92.25 3 THR B N 1
ATOM 3356 C CA . THR B 1 3 ? 23.406 6.324 -14.336 1 92.25 3 THR B CA 1
ATOM 3357 C C . THR B 1 3 ? 23.531 6.578 -12.836 1 92.25 3 THR B C 1
ATOM 3359 O O . THR B 1 3 ? 24.625 6.484 -12.281 1 92.25 3 THR B O 1
ATOM 3362 N N . LYS B 1 4 ? 22.516 7.09 -12.258 1 96.69 4 LYS B N 1
ATOM 3363 C CA . LYS B 1 4 ? 22.438 7.301 -10.812 1 96.69 4 LYS B CA 1
ATOM 3364 C C . LYS B 1 4 ? 21.922 6.055 -10.102 1 96.69 4 LYS B C 1
ATOM 3366 O O . LYS B 1 4 ? 20.781 5.641 -10.312 1 96.69 4 LYS B O 1
ATOM 3371 N N . SER B 1 5 ? 22.781 5.461 -9.289 1 98.38 5 SER B N 1
ATOM 3372 C CA . SER B 1 5 ? 22.391 4.273 -8.539 1 98.38 5 SER B CA 1
ATOM 3373 C C . SER B 1 5 ? 21.75 4.648 -7.203 1 98.38 5 SER B C 1
ATOM 3375 O O . SER B 1 5 ? 22.359 5.375 -6.402 1 98.38 5 SER B O 1
ATOM 3377 N N . ILE B 1 6 ? 20.562 4.203 -6.992 1 98.81 6 ILE B N 1
ATOM 3378 C CA . ILE B 1 6 ? 19.828 4.488 -5.766 1 98.81 6 ILE B CA 1
ATOM 3379 C C . ILE B 1 6 ? 19.422 3.176 -5.098 1 98.81 6 ILE B C 1
ATOM 3381 O O . ILE B 1 6 ? 18.938 2.256 -5.762 1 98.81 6 ILE B O 1
ATOM 3385 N N . VAL B 1 7 ? 19.609 3.066 -3.781 1 98.62 7 VAL B N 1
ATOM 3386 C CA . VAL B 1 7 ? 19.344 1.838 -3.037 1 98.62 7 VAL B CA 1
ATOM 3387 C C . VAL B 1 7 ? 18.219 2.068 -2.035 1 98.62 7 VAL B C 1
ATOM 3389 O O . VAL B 1 7 ? 18.203 3.08 -1.333 1 98.62 7 VAL B O 1
ATOM 3392 N N . PHE B 1 8 ? 17.266 1.163 -2.045 1 98.31 8 PHE B N 1
ATOM 3393 C CA . PHE B 1 8 ? 16.219 1.142 -1.045 1 98.31 8 PHE B CA 1
ATOM 3394 C C . PHE B 1 8 ? 16.188 -0.19 -0.304 1 98.31 8 PHE B C 1
ATOM 3396 O O . PHE B 1 8 ? 16.484 -1.234 -0.887 1 98.31 8 PHE B O 1
ATOM 3403 N N . ASN B 1 9 ? 15.867 -0.051 0.992 1 95.81 9 ASN B N 1
ATOM 3404 C CA . ASN B 1 9 ? 15.375 -1.2 1.743 1 95.81 9 ASN B CA 1
ATOM 3405 C C . ASN B 1 9 ? 13.852 -1.186 1.856 1 95.81 9 ASN B C 1
ATOM 3407 O O . ASN B 1 9 ? 13.25 -0.135 2.096 1 95.81 9 ASN B O 1
ATOM 3411 N N . ALA B 1 10 ? 13.273 -2.314 1.583 1 93.19 10 ALA B N 1
ATOM 3412 C CA . ALA B 1 10 ? 11.828 -2.346 1.763 1 93.19 10 ALA B CA 1
ATOM 3413 C C . ALA B 1 10 ? 11.328 -3.771 1.988 1 93.19 10 ALA B C 1
ATOM 3415 O O . ALA B 1 10 ? 11.992 -4.734 1.593 1 93.19 10 ALA B O 1
ATOM 3416 N N . ASP B 1 11 ? 10.266 -3.873 2.682 1 90.81 11 ASP B N 1
ATOM 3417 C CA . ASP B 1 11 ? 9.516 -5.121 2.744 1 90.81 11 ASP B CA 1
ATOM 3418 C C . ASP B 1 11 ? 8.141 -4.965 2.098 1 90.81 11 ASP B C 1
ATOM 3420 O O . ASP B 1 11 ? 7.777 -3.873 1.65 1 90.81 11 ASP B O 1
ATOM 3424 N N . ASN B 1 12 ? 7.469 -6.035 2.012 1 89.94 12 ASN B N 1
ATOM 3425 C CA . ASN B 1 12 ? 6.195 -6.066 1.298 1 89.94 12 ASN B CA 1
ATOM 3426 C C . ASN B 1 12 ? 5.203 -5.062 1.872 1 89.94 12 ASN B C 1
ATOM 3428 O O . ASN B 1 12 ? 4.387 -4.504 1.14 1 89.94 12 ASN B O 1
ATOM 3432 N N . ASP B 1 13 ? 5.215 -4.77 3.156 1 88.44 13 ASP B N 1
ATOM 3433 C CA . ASP B 1 13 ? 4.285 -3.855 3.816 1 88.44 13 ASP B CA 1
ATOM 3434 C C . ASP B 1 13 ? 4.594 -2.404 3.457 1 88.44 13 ASP B C 1
ATOM 3436 O O . ASP B 1 13 ? 3.783 -1.512 3.709 1 88.44 13 ASP B O 1
ATOM 3440 N N . TYR B 1 14 ? 5.742 -2.148 2.828 1 91.62 14 TYR B N 1
ATOM 3441 C CA . TYR B 1 14 ? 6.168 -0.781 2.555 1 91.62 14 TYR B CA 1
ATOM 3442 C C . TYR B 1 14 ? 6.246 -0.524 1.055 1 91.62 14 TYR B C 1
ATOM 3444 O O . TYR B 1 14 ? 6.797 0.491 0.62 1 91.62 14 TYR B O 1
ATOM 3452 N N . VAL B 1 15 ? 5.711 -1.356 0.251 1 94.81 15 VAL B N 1
ATOM 3453 C CA . VAL B 1 15 ? 5.859 -1.244 -1.196 1 94.81 15 VAL B CA 1
ATOM 3454 C C . VAL B 1 15 ? 5.195 0.042 -1.686 1 94.81 15 VAL B C 1
ATOM 3456 O O . VAL B 1 15 ? 5.727 0.726 -2.564 1 94.81 15 VAL B O 1
ATOM 3459 N N . ASP B 1 16 ? 4.078 0.38 -1.076 1 95 16 ASP B N 1
ATOM 3460 C CA . ASP B 1 16 ? 3.379 1.586 -1.508 1 95 16 ASP B CA 1
ATOM 3461 C C . ASP B 1 16 ? 4.168 2.84 -1.146 1 95 16 ASP B C 1
ATOM 3463 O O . ASP B 1 16 ? 4.176 3.816 -1.899 1 95 16 ASP B O 1
ATOM 3467 N N . LYS B 1 17 ? 4.832 2.85 0.012 1 96.69 17 LYS B N 1
ATOM 3468 C CA . LYS B 1 17 ? 5.684 3.965 0.418 1 96.69 17 LYS B CA 1
ATOM 3469 C C . LYS B 1 17 ? 6.93 4.055 -0.458 1 96.69 17 LYS B C 1
ATOM 3471 O O . LYS B 1 17 ? 7.328 5.145 -0.875 1 96.69 17 LYS B O 1
ATOM 3476 N N . LEU B 1 18 ? 7.504 2.871 -0.738 1 97.81 18 LEU B N 1
ATOM 3477 C CA . LEU B 1 18 ? 8.648 2.783 -1.64 1 97.81 18 LEU B CA 1
ATOM 3478 C C . LEU B 1 18 ? 8.297 3.344 -3.016 1 97.81 18 LEU B C 1
ATOM 3480 O O . LEU B 1 18 ? 9.055 4.148 -3.572 1 97.81 18 LEU B O 1
ATOM 3484 N N . GLU B 1 19 ? 7.188 2.93 -3.506 1 97.88 19 GLU B N 1
ATOM 3485 C CA . GLU B 1 19 ? 6.758 3.385 -4.824 1 97.88 19 GLU B CA 1
ATOM 3486 C C . GLU B 1 19 ? 6.551 4.898 -4.848 1 97.88 19 GLU B C 1
ATOM 3488 O O . GLU B 1 19 ? 6.891 5.559 -5.832 1 97.88 19 GLU B O 1
ATOM 3493 N N . THR B 1 20 ? 5.984 5.48 -3.76 1 98.12 20 THR B N 1
ATOM 3494 C CA . THR B 1 20 ? 5.793 6.922 -3.65 1 98.12 20 THR B CA 1
ATOM 3495 C C . THR B 1 20 ? 7.129 7.652 -3.705 1 98.12 20 THR B C 1
ATOM 3497 O O . THR B 1 20 ? 7.27 8.656 -4.41 1 98.12 20 THR B O 1
ATOM 3500 N N . ALA B 1 21 ? 8.094 7.133 -2.992 1 98.69 21 ALA B N 1
ATOM 3501 C CA . ALA B 1 21 ? 9.43 7.715 -3.029 1 98.69 21 ALA B CA 1
ATOM 3502 C C . ALA B 1 21 ? 10.016 7.664 -4.438 1 98.69 21 ALA B C 1
ATOM 3504 O O . ALA B 1 21 ? 10.539 8.664 -4.938 1 98.69 21 ALA B O 1
ATOM 3505 N N . ILE B 1 22 ? 9.891 6.527 -5.137 1 98.75 22 ILE B N 1
ATOM 3506 C CA . ILE B 1 22 ? 10.422 6.352 -6.484 1 98.75 22 ILE B CA 1
ATOM 3507 C C . ILE B 1 22 ? 9.711 7.301 -7.445 1 98.75 22 ILE B C 1
ATOM 3509 O O . ILE B 1 22 ? 10.352 7.906 -8.312 1 98.75 22 ILE B O 1
ATOM 3513 N N . LYS B 1 23 ? 8.398 7.473 -7.258 1 98.31 23 LYS B N 1
ATOM 3514 C CA . LYS B 1 23 ? 7.648 8.43 -8.07 1 98.31 23 LYS B CA 1
ATOM 3515 C C . LYS B 1 23 ? 8.227 9.836 -7.941 1 98.31 23 LYS B C 1
ATOM 3517 O O . LYS B 1 23 ? 8.461 10.508 -8.945 1 98.31 23 LYS B O 1
ATOM 3522 N N . SER B 1 24 ? 8.43 10.234 -6.711 1 98.25 24 SER B N 1
ATOM 3523 C CA . SER B 1 24 ? 8.953 11.578 -6.48 1 98.25 24 SER B CA 1
ATOM 3524 C C . SER B 1 24 ? 10.312 11.766 -7.145 1 98.25 24 SER B C 1
ATOM 3526 O O . SER B 1 24 ? 10.594 12.82 -7.703 1 98.25 24 SER B O 1
ATOM 3528 N N . ILE B 1 25 ? 11.164 10.742 -7.16 1 98.5 25 ILE B N 1
ATOM 3529 C CA . ILE B 1 25 ? 12.492 10.789 -7.773 1 98.5 25 ILE B CA 1
ATOM 3530 C C . ILE B 1 25 ? 12.352 10.883 -9.289 1 98.5 25 ILE B C 1
ATOM 3532 O O . ILE B 1 25 ? 13.023 11.695 -9.93 1 98.5 25 ILE B O 1
ATOM 3536 N N . CYS B 1 26 ? 11.461 10.133 -9.859 1 98.25 26 CYS B N 1
ATOM 3537 C CA . CYS B 1 26 ? 11.32 10.016 -11.305 1 98.25 26 CYS B CA 1
ATOM 3538 C C . CYS B 1 26 ? 10.711 11.281 -11.898 1 98.25 26 CYS B C 1
ATOM 3540 O O . CYS B 1 26 ? 10.797 11.508 -13.109 1 98.25 26 CYS B O 1
ATOM 3542 N N . CYS B 1 27 ? 10.078 12.109 -11.055 1 96.75 27 CYS B N 1
ATOM 3543 C CA . CYS B 1 27 ? 9.531 13.375 -11.539 1 96.75 27 CYS B CA 1
ATOM 3544 C C . CYS B 1 27 ? 10.641 14.289 -12.039 1 96.75 27 CYS B C 1
ATOM 3546 O O . CYS B 1 27 ? 10.414 15.117 -12.922 1 96.75 27 CYS B O 1
ATOM 3548 N N . TYR B 1 28 ? 11.867 14.086 -11.492 1 95.56 28 TYR B N 1
ATOM 3549 C CA . TYR B 1 28 ? 12.898 15.094 -11.742 1 95.56 28 TYR B CA 1
ATOM 3550 C C . TYR B 1 28 ? 14.164 14.445 -12.297 1 95.56 28 TYR B C 1
ATOM 3552 O O . TYR B 1 28 ? 15.109 15.141 -12.664 1 95.56 28 TYR B O 1
ATOM 3560 N N . ASN B 1 29 ? 14.234 13.18 -12.312 1 96.75 29 ASN B N 1
ATOM 3561 C CA . ASN B 1 29 ? 15.469 12.469 -12.641 1 96.75 29 ASN B CA 1
ATOM 3562 C C . ASN B 1 29 ? 15.227 11.359 -13.656 1 96.75 29 ASN B C 1
ATOM 3564 O O . ASN B 1 29 ? 14.148 10.758 -13.68 1 96.75 29 ASN B O 1
ATOM 3568 N N . ASN B 1 30 ? 16.188 11.078 -14.5 1 96.31 30 ASN B N 1
ATOM 3569 C CA . ASN B 1 30 ? 16.25 9.977 -15.453 1 96.31 30 ASN B CA 1
ATOM 3570 C C . ASN B 1 30 ? 17.547 9.18 -15.305 1 96.31 30 ASN B C 1
ATOM 3572 O O . ASN B 1 30 ? 18.359 9.469 -14.43 1 96.31 30 ASN B O 1
ATOM 3576 N N . CYS B 1 31 ? 17.641 8.07 -16.125 1 97.31 31 CYS B N 1
ATOM 3577 C CA . CYS B 1 31 ? 18.844 7.258 -16.125 1 97.31 31 CYS B CA 1
ATOM 3578 C C . CYS B 1 31 ? 19.188 6.781 -14.711 1 97.31 31 CYS B C 1
ATOM 3580 O O . CYS B 1 31 ? 20.297 6.973 -14.234 1 97.31 31 CYS B O 1
ATOM 3582 N N . LEU B 1 32 ? 18.188 6.211 -14.109 1 98.25 32 LEU B N 1
ATOM 3583 C CA . LEU B 1 32 ? 18.281 5.734 -12.734 1 98.25 32 LEU B CA 1
ATOM 3584 C C . LEU B 1 32 ? 18.406 4.215 -12.688 1 98.25 32 LEU B C 1
ATOM 3586 O O . LEU B 1 32 ? 17.844 3.518 -13.531 1 98.25 32 LEU B O 1
ATOM 3590 N N . LYS B 1 33 ? 19.172 3.771 -11.844 1 98.5 33 LYS B N 1
ATOM 3591 C CA . LYS B 1 33 ? 19.203 2.357 -11.477 1 98.5 33 LYS B CA 1
ATOM 3592 C C . LYS B 1 33 ? 18.859 2.166 -10.008 1 98.5 33 LYS B C 1
ATOM 3594 O O . LYS B 1 33 ? 19.656 2.471 -9.125 1 98.5 33 LYS B O 1
ATOM 3599 N N . PHE B 1 34 ? 17.672 1.653 -9.797 1 98.75 34 PHE B N 1
ATOM 3600 C CA . PHE B 1 34 ? 17.219 1.392 -8.438 1 98.75 34 PHE B CA 1
ATOM 3601 C C . PHE B 1 34 ? 17.609 -0.016 -7.996 1 98.75 34 PHE B C 1
ATOM 3603 O O . PHE B 1 34 ? 17.422 -0.978 -8.742 1 98.75 34 PHE B O 1
ATOM 3610 N N . TYR B 1 35 ? 18.203 -0.168 -6.852 1 98.31 35 TYR B N 1
ATOM 3611 C CA . TYR B 1 35 ? 18.375 -1.435 -6.145 1 98.31 35 TYR B CA 1
ATOM 3612 C C . TYR B 1 35 ? 17.422 -1.529 -4.961 1 98.31 35 TYR B C 1
ATOM 3614 O O . TYR B 1 35 ? 17.484 -0.72 -4.031 1 98.31 35 TYR B O 1
ATOM 3622 N N . VAL B 1 36 ? 16.531 -2.498 -5.023 1 97.94 36 VAL B N 1
ATOM 3623 C CA . VAL B 1 36 ? 15.625 -2.678 -3.896 1 97.94 36 VAL B CA 1
ATOM 3624 C C . VAL B 1 36 ? 16 -3.945 -3.129 1 97.94 36 VAL B C 1
ATOM 3626 O O . VAL B 1 36 ? 15.789 -5.059 -3.613 1 97.94 36 VAL B O 1
ATOM 3629 N N . PHE B 1 37 ? 16.594 -3.736 -1.991 1 96.19 37 PHE B N 1
ATOM 3630 C CA . PHE B 1 37 ? 16.906 -4.836 -1.086 1 96.19 37 PHE B CA 1
ATOM 3631 C C . PHE B 1 37 ? 15.664 -5.281 -0.328 1 96.19 37 PHE B C 1
ATOM 3633 O O . PHE B 1 37 ? 15.023 -4.477 0.353 1 96.19 37 PHE B O 1
ATOM 3640 N N . ASN B 1 38 ? 15.273 -6.543 -0.494 1 93.69 38 ASN B N 1
ATOM 3641 C CA . ASN B 1 38 ? 14.055 -7.062 0.118 1 93.69 38 ASN B CA 1
ATOM 3642 C C . ASN B 1 38 ? 14.117 -8.578 0.282 1 93.69 38 ASN B C 1
ATOM 3644 O O . ASN B 1 38 ? 15 -9.234 -0.268 1 93.69 38 ASN B O 1
ATOM 3648 N N . ASP B 1 39 ? 13.203 -9.086 1.081 1 89.25 39 ASP B N 1
ATOM 3649 C CA . ASP B 1 39 ? 13.148 -10.539 1.223 1 89.25 39 ASP B CA 1
ATOM 3650 C C . ASP B 1 39 ? 11.766 -11.07 0.845 1 89.25 39 ASP B C 1
ATOM 3652 O O . ASP B 1 39 ? 11.578 -12.289 0.725 1 89.25 39 ASP B O 1
ATOM 3656 N N . ASP B 1 40 ? 10.812 -10.156 0.539 1 90.69 40 ASP B N 1
ATOM 3657 C CA . ASP B 1 40 ? 9.469 -10.727 0.452 1 90.69 40 ASP B CA 1
ATOM 3658 C C . ASP B 1 40 ? 8.617 -9.977 -0.573 1 90.69 40 ASP B C 1
ATOM 3660 O O . ASP B 1 40 ? 7.398 -10.133 -0.609 1 90.69 40 ASP B O 1
ATOM 3664 N N . ILE B 1 41 ? 9.203 -9.148 -1.344 1 93.44 41 ILE B N 1
ATOM 3665 C CA . ILE B 1 41 ? 8.43 -8.438 -2.357 1 93.44 41 ILE B CA 1
ATOM 3666 C C . ILE B 1 41 ? 8.25 -9.32 -3.588 1 93.44 41 ILE B C 1
ATOM 3668 O O . ILE B 1 41 ? 9.195 -9.984 -4.031 1 93.44 41 ILE B O 1
ATOM 3672 N N . ALA B 1 42 ? 7.066 -9.32 -4.098 1 92.25 42 ALA B N 1
ATOM 3673 C CA . ALA B 1 42 ? 6.703 -10.18 -5.223 1 92.25 42 ALA B CA 1
ATOM 3674 C C . ALA B 1 42 ? 7.387 -9.711 -6.508 1 92.25 42 ALA B C 1
ATOM 3676 O O . ALA B 1 42 ? 7.527 -8.516 -6.746 1 92.25 42 ALA B O 1
ATOM 3677 N N . SER B 1 43 ? 7.711 -10.68 -7.398 1 91.81 43 SER B N 1
ATOM 3678 C CA . SER B 1 43 ? 8.422 -10.398 -8.641 1 91.81 43 SER B CA 1
ATOM 3679 C C . SER B 1 43 ? 7.566 -9.562 -9.594 1 91.81 43 SER B C 1
ATOM 3681 O O . SER B 1 43 ? 8.086 -8.766 -10.367 1 91.81 43 SER B O 1
ATOM 3683 N N . GLU B 1 44 ? 6.246 -9.742 -9.477 1 92 44 GLU B N 1
ATOM 3684 C CA . GLU B 1 44 ? 5.328 -9.031 -10.359 1 92 44 GLU B CA 1
ATOM 3685 C C . GLU B 1 44 ? 5.488 -7.52 -10.219 1 92 44 GLU B C 1
ATOM 3687 O O . GLU B 1 44 ? 5.395 -6.785 -11.203 1 92 44 GLU B O 1
ATOM 3692 N N . TRP B 1 45 ? 5.746 -7.07 -8.992 1 95.06 45 TRP B N 1
ATOM 3693 C CA . TRP B 1 45 ? 5.938 -5.641 -8.766 1 95.06 45 TRP B CA 1
ATOM 3694 C C . TRP B 1 45 ? 7.156 -5.129 -9.523 1 95.06 45 TRP B C 1
ATOM 3696 O O . TRP B 1 45 ? 7.105 -4.07 -10.156 1 95.06 45 TRP B O 1
ATOM 3706 N N . PHE B 1 46 ? 8.234 -5.883 -9.547 1 95.88 46 PHE B N 1
ATOM 3707 C CA . PHE B 1 46 ? 9.461 -5.5 -10.227 1 95.88 46 PHE B CA 1
ATOM 3708 C C . PHE B 1 46 ? 9.258 -5.5 -11.742 1 95.88 46 PHE B C 1
ATOM 3710 O O . PHE B 1 46 ? 9.766 -4.617 -12.438 1 95.88 46 PHE B O 1
ATOM 3717 N N . LEU B 1 47 ? 8.523 -6.488 -12.211 1 93.44 47 LEU B N 1
ATOM 3718 C CA . LEU B 1 47 ? 8.234 -6.555 -13.633 1 93.44 47 LEU B CA 1
ATOM 3719 C C . LEU B 1 47 ? 7.48 -5.309 -14.094 1 93.44 47 LEU B C 1
ATOM 3721 O O . LEU B 1 47 ? 7.848 -4.695 -15.102 1 93.44 47 LEU B O 1
ATOM 3725 N N . MET B 1 48 ? 6.512 -4.91 -13.305 1 94 48 MET B N 1
ATOM 3726 C CA . MET B 1 48 ? 5.715 -3.734 -13.641 1 94 48 MET B CA 1
ATOM 3727 C C . MET B 1 48 ? 6.559 -2.467 -13.562 1 94 48 MET B C 1
ATOM 3729 O O . MET B 1 48 ? 6.504 -1.626 -14.461 1 94 48 MET B O 1
ATOM 3733 N N . MET B 1 49 ? 7.32 -2.357 -12.562 1 96.44 49 MET B N 1
ATOM 3734 C CA . MET B 1 49 ? 8.148 -1.17 -12.367 1 96.44 49 MET B CA 1
ATOM 3735 C C . MET B 1 49 ? 9.164 -1.026 -13.492 1 96.44 49 MET B C 1
ATOM 3737 O O . MET B 1 49 ? 9.398 0.077 -13.992 1 96.44 49 MET B O 1
ATOM 3741 N N . ASN B 1 50 ? 9.758 -2.141 -13.906 1 95.44 50 ASN B N 1
ATOM 3742 C CA . ASN B 1 50 ? 10.742 -2.07 -14.984 1 95.44 50 ASN B CA 1
ATOM 3743 C C . ASN B 1 50 ? 10.102 -1.663 -16.312 1 95.44 50 ASN B C 1
ATOM 3745 O O . ASN B 1 50 ? 10.703 -0.931 -17.094 1 95.44 50 ASN B O 1
ATOM 3749 N N . LYS B 1 51 ? 8.922 -2.168 -16.516 1 92.88 51 LYS B N 1
ATOM 3750 C CA . LYS B 1 51 ? 8.203 -1.735 -17.719 1 92.88 51 LYS B CA 1
ATOM 3751 C C . LYS B 1 51 ? 7.984 -0.225 -17.703 1 92.88 51 LYS B C 1
ATOM 3753 O O . LYS B 1 51 ? 8.203 0.443 -18.719 1 92.88 51 LYS B O 1
ATOM 3758 N N . ARG B 1 52 ? 7.598 0.332 -16.594 1 95.25 52 ARG B N 1
ATOM 3759 C CA . ARG B 1 52 ? 7.359 1.764 -16.453 1 95.25 52 ARG B CA 1
ATOM 3760 C C . ARG B 1 52 ? 8.664 2.551 -16.562 1 95.25 52 ARG B C 1
ATOM 3762 O O . ARG B 1 52 ? 8.742 3.512 -17.344 1 95.25 52 ARG B O 1
ATOM 3769 N N . LEU B 1 53 ? 9.688 2.113 -15.922 1 97.12 53 LEU B N 1
ATOM 3770 C CA . LEU B 1 53 ? 10.93 2.865 -15.758 1 97.12 53 LEU B CA 1
ATOM 3771 C C . LEU B 1 53 ? 11.711 2.902 -17.062 1 97.12 53 LEU B C 1
ATOM 3773 O O . LEU B 1 53 ? 12.508 3.818 -17.297 1 97.12 53 LEU B O 1
ATOM 3777 N N . LYS B 1 54 ? 11.477 1.892 -17.891 1 94.94 54 LYS B N 1
ATOM 3778 C CA . LYS B 1 54 ? 12.164 1.846 -19.188 1 94.94 54 LYS B CA 1
ATOM 3779 C C . LYS B 1 54 ? 11.914 3.119 -19.984 1 94.94 54 LYS B C 1
ATOM 3781 O O . LYS B 1 54 ? 12.789 3.582 -20.719 1 94.94 54 LYS B O 1
ATOM 3786 N N . THR B 1 55 ? 10.797 3.773 -19.766 1 94.94 55 THR B N 1
ATOM 3787 C CA . THR B 1 55 ? 10.383 4.965 -20.5 1 94.94 55 THR B CA 1
ATOM 3788 C C . THR B 1 55 ? 11.328 6.129 -20.219 1 94.94 55 THR B C 1
ATOM 3790 O O . THR B 1 55 ? 11.484 7.027 -21.047 1 94.94 55 THR B O 1
ATOM 3793 N N . ILE B 1 56 ? 12.023 6.129 -19.141 1 96.56 56 ILE B N 1
ATOM 3794 C CA . ILE B 1 56 ? 12.922 7.223 -18.781 1 96.56 56 ILE B CA 1
ATOM 3795 C C . ILE B 1 56 ? 14.344 6.695 -18.625 1 96.56 56 ILE B C 1
ATOM 3797 O O . ILE B 1 56 ? 15.109 7.18 -17.781 1 96.56 56 ILE B O 1
ATOM 3801 N N . GLN B 1 57 ? 14.617 5.594 -19.312 1 96.69 57 GLN B N 1
ATOM 3802 C CA . GLN B 1 57 ? 15.945 4.988 -19.359 1 96.69 57 GLN B CA 1
ATOM 3803 C C . GLN B 1 57 ? 16.422 4.586 -17.969 1 96.69 57 GLN B C 1
ATOM 3805 O O . GLN B 1 57 ? 17.578 4.824 -17.609 1 96.69 57 GLN B O 1
ATOM 3810 N N . SER B 1 58 ? 15.516 4.047 -17.203 1 97.88 58 SER B N 1
ATOM 3811 C CA . SER B 1 58 ? 15.789 3.629 -15.836 1 97.88 58 SER B CA 1
ATOM 3812 C C . SER B 1 58 ? 15.422 2.162 -15.625 1 97.88 58 SER B C 1
ATOM 3814 O O . SER B 1 58 ? 14.766 1.553 -16.469 1 97.88 58 SER B O 1
ATOM 3816 N N . GLU B 1 59 ? 15.938 1.589 -14.555 1 97.62 59 GLU B N 1
ATOM 3817 C CA . GLU B 1 59 ? 15.664 0.193 -14.234 1 97.62 59 GLU B CA 1
ATOM 3818 C 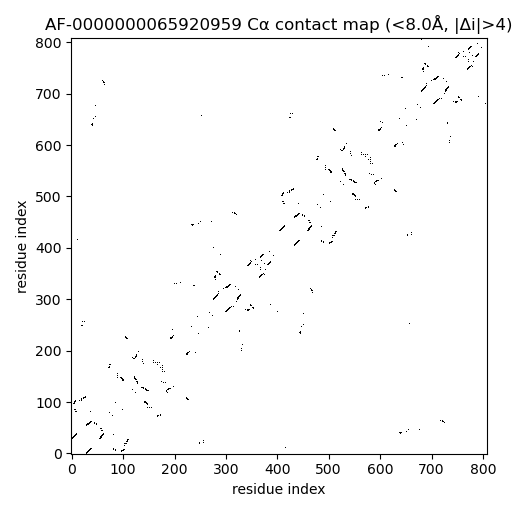C . GLU B 1 59 ? 15.609 -0.022 -12.719 1 97.62 59 GLU B C 1
ATOM 3820 O O . GLU B 1 59 ? 16.031 0.844 -11.953 1 97.62 59 GLU B O 1
ATOM 3825 N N . ILE B 1 60 ? 14.992 -1.093 -12.344 1 98.06 60 ILE B N 1
ATOM 3826 C CA . ILE B 1 60 ? 14.938 -1.491 -10.938 1 98.06 60 ILE B CA 1
ATOM 3827 C C . ILE B 1 60 ? 15.414 -2.936 -10.797 1 98.06 60 ILE B C 1
ATOM 3829 O O . ILE B 1 60 ? 14.992 -3.814 -11.547 1 98.06 60 ILE B O 1
ATOM 3833 N N . VAL B 1 61 ? 16.328 -3.145 -9.875 1 97.25 61 VAL B N 1
ATOM 3834 C CA . VAL B 1 61 ? 16.938 -4.449 -9.609 1 97.25 61 VAL B CA 1
ATOM 3835 C C . VAL B 1 61 ? 16.344 -5.035 -8.328 1 97.25 61 VAL B C 1
ATOM 3837 O O . VAL B 1 61 ? 16.312 -4.367 -7.293 1 97.25 61 VAL B O 1
ATOM 3840 N N . ASN B 1 62 ? 15.82 -6.273 -8.445 1 96.62 62 ASN B N 1
ATOM 3841 C CA . ASN B 1 62 ? 15.336 -7.035 -7.297 1 96.62 62 ASN B CA 1
ATOM 3842 C C . ASN B 1 62 ? 16.484 -7.711 -6.551 1 96.62 62 ASN B C 1
ATOM 3844 O O . ASN B 1 62 ? 16.969 -8.766 -6.969 1 96.62 62 ASN B O 1
ATOM 3848 N N . VAL B 1 63 ? 16.922 -7.098 -5.469 1 94.75 63 VAL B N 1
ATOM 3849 C CA . VAL B 1 63 ? 17.969 -7.703 -4.648 1 94.75 63 VAL B CA 1
ATOM 3850 C C . VAL B 1 63 ? 17.328 -8.5 -3.508 1 94.75 63 VAL B C 1
ATOM 3852 O O . VAL B 1 63 ? 16.859 -7.914 -2.525 1 94.75 63 VAL B O 1
ATOM 3855 N N . LYS B 1 64 ? 17.281 -9.828 -3.596 1 90 64 LYS B N 1
ATOM 3856 C CA . LYS B 1 64 ? 16.656 -10.703 -2.604 1 90 64 LYS B CA 1
ATOM 3857 C C . LYS B 1 64 ? 17.672 -11.133 -1.542 1 90 64 LYS B C 1
ATOM 3859 O O . LYS B 1 64 ? 18.688 -11.734 -1.862 1 90 64 LYS B O 1
ATOM 3864 N N . ILE B 1 65 ? 17.375 -10.742 -0.327 1 85.25 65 ILE B N 1
ATOM 3865 C CA . ILE B 1 65 ? 18.203 -11.148 0.804 1 85.25 65 ILE B CA 1
ATOM 3866 C C . ILE B 1 65 ? 17.5 -12.25 1.59 1 85.25 65 ILE B C 1
ATOM 3868 O O . ILE B 1 65 ? 16.578 -11.977 2.355 1 85.25 65 ILE B O 1
ATOM 3872 N N . VAL B 1 66 ? 17.547 -13.594 1.458 1 72.38 66 VAL B N 1
ATOM 3873 C CA . VAL B 1 66 ? 16.766 -14.672 2.049 1 72.38 66 VAL B CA 1
ATOM 3874 C C . VAL B 1 66 ? 17.5 -15.234 3.268 1 72.38 66 VAL B C 1
ATOM 3876 O O . VAL B 1 66 ? 16.875 -15.68 4.227 1 72.38 66 VAL B O 1
ATOM 3879 N N . ASP B 1 67 ? 18.672 -15.789 3.262 1 61.34 67 ASP B N 1
ATOM 3880 C CA . ASP B 1 67 ? 19.359 -16.547 4.301 1 61.34 67 ASP B CA 1
ATOM 3881 C C . ASP B 1 67 ? 20.094 -15.617 5.27 1 61.34 67 ASP B C 1
ATOM 3883 O O . ASP B 1 67 ? 21.281 -15.359 5.117 1 61.34 67 ASP B O 1
ATOM 3887 N N . HIS B 1 68 ? 19.391 -14.602 5.723 1 53.44 68 HIS B N 1
ATOM 3888 C CA . HIS B 1 68 ? 20.453 -13.867 6.391 1 53.44 68 HIS B CA 1
ATOM 3889 C C . HIS B 1 68 ? 20.391 -14.062 7.902 1 53.44 68 HIS B C 1
ATOM 3891 O O . HIS B 1 68 ? 19.328 -14.32 8.461 1 53.44 68 HIS B O 1
ATOM 3897 N N . VAL B 1 69 ? 21.516 -14.438 8.438 1 50.25 69 VAL B N 1
ATOM 3898 C CA . VAL B 1 69 ? 21.844 -14.406 9.859 1 50.25 69 VAL B CA 1
ATOM 3899 C C . VAL B 1 69 ? 21.078 -13.266 10.531 1 50.25 69 VAL B C 1
ATOM 3901 O O . VAL B 1 69 ?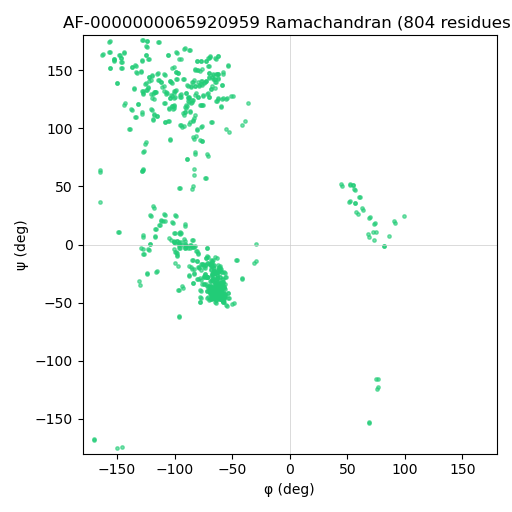 20.875 -13.289 11.75 1 50.25 69 VAL B O 1
ATOM 3904 N N . LEU B 1 70 ? 20.531 -12.383 9.734 1 56.62 70 LEU B N 1
ATOM 3905 C CA . LEU B 1 70 ? 19.938 -11.164 10.266 1 56.62 70 LEU B CA 1
ATOM 3906 C C . LEU B 1 70 ? 18.578 -11.461 10.906 1 56.62 70 LEU B C 1
ATOM 3908 O O . LEU B 1 70 ? 18.156 -10.758 11.82 1 56.62 70 LEU B O 1
ATOM 3912 N N . LYS B 1 71 ? 17.859 -12.453 10.305 1 56.62 71 LYS B N 1
ATOM 3913 C CA . LYS B 1 71 ? 16.547 -12.75 10.891 1 56.62 71 LYS B CA 1
ATOM 3914 C C . LYS B 1 71 ? 16.688 -13.18 12.352 1 56.62 71 LYS B C 1
ATOM 3916 O O . LYS B 1 71 ? 15.734 -13.055 13.133 1 56.62 71 LYS B O 1
ATOM 3921 N N . LYS B 1 72 ? 17.828 -13.609 12.711 1 51.31 72 LYS B N 1
ATOM 3922 C CA . LYS B 1 72 ? 18.109 -14.016 14.078 1 51.31 72 LYS B CA 1
ATOM 3923 C C . LYS B 1 72 ? 18.297 -12.805 14.984 1 51.31 72 LYS B C 1
ATOM 3925 O O . LYS B 1 72 ? 18.297 -12.93 16.219 1 51.31 72 LYS B O 1
ATOM 3930 N N . PHE B 1 73 ? 18.531 -11.578 14.5 1 49.5 73 PHE B N 1
ATOM 3931 C CA . PHE B 1 73 ? 18.797 -10.414 15.328 1 49.5 73 PHE B CA 1
ATOM 3932 C C . PHE B 1 73 ? 17.516 -9.773 15.82 1 49.5 73 PHE B C 1
ATOM 3934 O O . PHE B 1 73 ? 16.578 -9.562 15.039 1 49.5 73 PHE B O 1
ATOM 3941 N N . HIS B 1 74 ? 17.016 -10.164 17.031 1 47.28 74 HIS B N 1
ATOM 3942 C CA . HIS B 1 74 ? 15.922 -9.477 17.688 1 47.28 74 HIS B CA 1
ATOM 3943 C C . HIS B 1 74 ? 16.234 -7.992 17.875 1 47.28 74 HIS B C 1
ATOM 3945 O O . HIS B 1 74 ? 17.281 -7.633 18.406 1 47.28 74 HIS B O 1
ATOM 3951 N N . LEU B 1 75 ? 15.766 -7.125 17.078 1 48.06 75 LEU B N 1
ATOM 3952 C CA . LEU B 1 75 ? 16 -5.691 17.219 1 48.06 75 LEU B CA 1
ATOM 3953 C C . LEU B 1 75 ? 15.219 -5.133 18.406 1 48.06 75 LEU B C 1
ATOM 3955 O O . LEU B 1 75 ? 14.086 -5.555 18.656 1 48.06 75 LEU B O 1
ATOM 3959 N N . PRO B 1 76 ? 15.875 -4.41 19.25 1 41.97 76 PRO B N 1
ATOM 3960 C CA . PRO B 1 76 ? 15.219 -3.801 20.406 1 41.97 76 PRO B CA 1
ATOM 3961 C C . PRO B 1 76 ? 13.953 -3.039 20.047 1 41.97 76 PRO B C 1
ATOM 3963 O O . PRO B 1 76 ? 13.078 -2.836 20.891 1 41.97 76 PRO B O 1
ATOM 3966 N N . LEU B 1 77 ? 13.969 -2.166 19.109 1 43.44 77 LEU B N 1
ATOM 3967 C CA . LEU B 1 77 ? 12.781 -1.344 18.906 1 43.44 77 LEU B CA 1
ATOM 3968 C C . LEU B 1 77 ? 11.766 -2.055 18.016 1 43.44 77 LEU B C 1
AT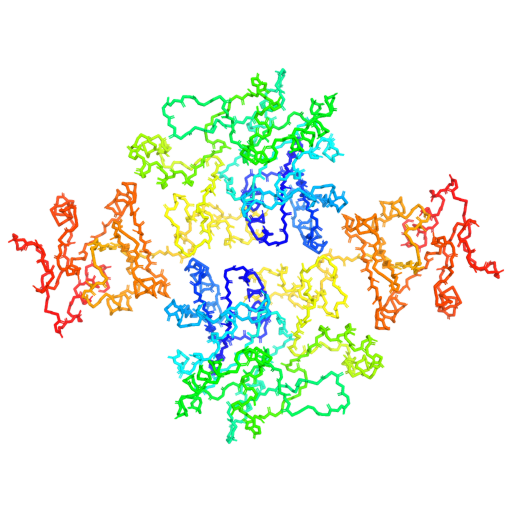OM 3970 O O . LEU B 1 77 ? 12.141 -2.635 17 1 43.44 77 LEU B O 1
ATOM 3974 N N . LYS B 1 78 ? 10.609 -2.25 18.469 1 45.34 78 LYS B N 1
ATOM 3975 C CA . LYS B 1 78 ? 9.461 -2.965 17.906 1 45.34 78 LYS B CA 1
ATOM 3976 C C . LYS B 1 78 ? 9.297 -2.678 16.422 1 45.34 78 LYS B C 1
ATOM 3978 O O . LYS B 1 78 ? 8.82 -3.525 15.672 1 45.34 78 LYS B O 1
ATOM 3983 N N . ASN B 1 79 ? 9.75 -1.415 16.016 1 45.19 79 ASN B N 1
ATOM 3984 C CA . ASN B 1 79 ? 9.398 -0.956 14.672 1 45.19 79 ASN B CA 1
ATOM 3985 C C . ASN B 1 79 ? 10.531 -1.199 13.68 1 45.19 79 ASN B C 1
ATOM 3987 O O . ASN B 1 79 ? 10.43 -0.833 12.508 1 45.19 79 ASN B O 1
ATOM 3991 N N . LEU B 1 80 ? 11.656 -1.582 14.227 1 50.38 80 LEU B N 1
ATOM 3992 C CA . LEU B 1 80 ? 12.742 -1.754 13.273 1 50.38 80 LEU B CA 1
ATOM 3993 C C . LEU B 1 80 ? 12.719 -3.154 12.664 1 50.38 80 LEU B C 1
ATOM 3995 O O . LEU B 1 80 ? 12.742 -4.148 13.391 1 50.38 80 LEU B O 1
ATOM 3999 N N . SER B 1 81 ? 12.258 -3.176 11.391 1 61.03 81 SER B N 1
ATOM 4000 C CA . SER B 1 81 ? 12.273 -4.402 10.602 1 61.03 81 SER B CA 1
ATOM 4001 C C . SER B 1 81 ? 13.703 -4.832 10.273 1 61.03 81 SER B C 1
ATOM 4003 O O . SER B 1 81 ? 14.602 -3.994 10.195 1 61.03 81 SER B O 1
ATOM 4005 N N . TYR B 1 82 ? 14.078 -6.043 10.359 1 73.25 82 TYR B N 1
ATOM 4006 C CA . TYR B 1 82 ? 15.375 -6.562 9.961 1 73.25 82 TYR B CA 1
ATOM 4007 C C . TYR B 1 82 ? 15.773 -6.047 8.586 1 73.25 82 TYR B C 1
ATOM 4009 O O . TYR B 1 82 ? 16.953 -6.012 8.242 1 73.25 82 TYR B O 1
ATOM 4017 N N . ALA B 1 83 ? 14.719 -5.477 7.938 1 77.12 83 ALA B N 1
ATOM 4018 C CA . ALA B 1 83 ? 14.969 -4.949 6.598 1 77.12 83 ALA B CA 1
ATOM 4019 C C . ALA B 1 83 ? 15.883 -3.73 6.648 1 77.12 83 ALA B C 1
ATOM 4021 O O . ALA B 1 83 ? 16.594 -3.434 5.68 1 77.12 83 ALA B O 1
ATOM 4022 N N . THR B 1 84 ? 15.906 -3.107 7.844 1 79.25 84 THR B N 1
ATOM 4023 C CA . THR B 1 84 ? 16.719 -1.899 7.957 1 79.25 84 THR B CA 1
ATOM 4024 C C . THR B 1 84 ? 18.203 -2.23 7.844 1 79.25 84 THR B C 1
ATOM 4026 O O . THR B 1 84 ? 19 -1.381 7.449 1 79.25 84 THR B O 1
ATOM 4029 N N . PHE B 1 85 ? 18.609 -3.463 8.039 1 86.75 85 PHE B N 1
ATOM 4030 C CA . PHE B 1 85 ? 20.016 -3.863 8.023 1 86.75 85 PHE B CA 1
ATOM 4031 C C . PHE B 1 85 ? 20.438 -4.273 6.625 1 86.75 85 PHE B C 1
ATOM 4033 O O . PHE B 1 85 ? 21.625 -4.504 6.379 1 86.75 85 PHE B O 1
ATOM 4040 N N . PHE B 1 86 ? 19.484 -4.25 5.723 1 90.62 86 PHE B N 1
ATOM 4041 C CA . PHE B 1 86 ? 19.797 -4.715 4.375 1 90.62 86 PHE B CA 1
ATOM 4042 C C . PHE B 1 86 ? 20.812 -3.801 3.707 1 90.62 86 PHE B C 1
ATOM 4044 O O . PHE B 1 86 ? 21.594 -4.246 2.857 1 90.62 86 PHE B O 1
ATOM 4051 N N . ARG B 1 87 ? 20.906 -2.574 4.168 1 94.06 87 ARG B N 1
ATOM 4052 C CA . ARG B 1 87 ? 21.812 -1.615 3.535 1 94.06 87 ARG B CA 1
ATOM 4053 C C . ARG B 1 87 ? 23.266 -1.996 3.771 1 94.06 87 ARG B C 1
ATOM 4055 O O . ARG B 1 87 ? 24.156 -1.526 3.062 1 94.06 87 ARG B O 1
ATOM 4062 N N . TYR B 1 88 ? 23.562 -2.91 4.805 1 94.19 88 TYR B N 1
ATOM 4063 C CA . TYR B 1 88 ? 24.906 -3.404 5.039 1 94.19 88 TYR B CA 1
ATOM 4064 C C . TYR B 1 88 ? 25.453 -4.105 3.803 1 94.19 88 TYR B C 1
ATOM 4066 O O . TYR B 1 88 ? 26.672 -4.145 3.594 1 94.19 88 TYR B O 1
ATOM 4074 N N . PHE B 1 89 ? 24.547 -4.598 2.939 1 93.31 89 PHE B N 1
ATOM 4075 C CA . PHE B 1 89 ? 24.953 -5.484 1.852 1 93.31 89 PHE B CA 1
ATOM 4076 C C . PHE B 1 89 ? 25.156 -4.699 0.562 1 93.31 89 PHE B C 1
ATOM 4078 O O . PHE B 1 89 ? 25.359 -5.285 -0.503 1 93.31 89 PHE B O 1
ATOM 4085 N N . ILE B 1 90 ? 25.141 -3.391 0.631 1 96.81 90 ILE B N 1
ATOM 4086 C CA . ILE B 1 90 ? 25.297 -2.523 -0.534 1 96.81 90 ILE B CA 1
ATOM 4087 C C . ILE B 1 90 ? 26.562 -2.902 -1.303 1 96.81 90 ILE B C 1
ATOM 4089 O O . ILE B 1 90 ? 26.516 -3.117 -2.516 1 96.81 90 ILE B O 1
ATOM 4093 N N . PRO B 1 91 ? 27.703 -3.111 -0.675 1 96.56 91 PRO B N 1
ATOM 4094 C CA . PRO B 1 91 ? 28.906 -3.412 -1.451 1 96.56 91 PRO B CA 1
ATOM 4095 C C . PRO B 1 91 ? 28.859 -4.785 -2.119 1 96.56 91 PRO B C 1
ATOM 4097 O O . PRO B 1 91 ? 29.641 -5.059 -3.039 1 96.56 91 PRO B O 1
ATOM 4100 N N . ASN B 1 92 ? 27.984 -5.656 -1.684 1 93.19 92 ASN B N 1
ATOM 4101 C CA . ASN B 1 92 ? 27.906 -7.016 -2.205 1 93.19 92 ASN B CA 1
ATOM 4102 C C . ASN B 1 92 ? 27.078 -7.07 -3.49 1 93.19 92 ASN B C 1
ATOM 4104 O O . ASN B 1 92 ? 27.297 -7.945 -4.332 1 93.19 92 ASN B O 1
ATOM 4108 N N . PHE B 1 93 ? 26.188 -6.094 -3.639 1 93.88 93 PHE B N 1
ATOM 4109 C CA . PHE B 1 93 ? 25.234 -6.273 -4.727 1 93.88 93 PHE B CA 1
ATOM 4110 C C . PHE B 1 93 ? 25.266 -5.086 -5.676 1 93.88 93 PHE B C 1
ATOM 4112 O O . PHE B 1 93 ? 24.859 -5.195 -6.836 1 93.88 93 PHE B O 1
ATOM 4119 N N . VAL B 1 94 ? 25.688 -3.943 -5.199 1 96.88 94 VAL B N 1
ATOM 4120 C CA . VAL B 1 94 ? 25.734 -2.746 -6.031 1 96.88 94 VAL B CA 1
ATOM 4121 C C . VAL B 1 94 ? 27.031 -2.713 -6.82 1 96.88 94 VAL B C 1
ATOM 4123 O O . VAL B 1 94 ? 28.125 -2.771 -6.234 1 96.88 94 VAL B O 1
ATOM 4126 N N . LYS B 1 95 ? 26.969 -2.619 -8.102 1 95.56 95 LYS B N 1
ATOM 4127 C CA . LYS B 1 95 ? 28.141 -2.715 -8.969 1 95.56 95 LYS B CA 1
ATOM 4128 C C . LYS B 1 95 ? 28.797 -1.353 -9.156 1 95.56 95 LYS B C 1
ATOM 4130 O O . LYS B 1 95 ? 30.016 -1.269 -9.383 1 95.56 95 LYS B O 1
ATOM 4135 N N . GLU B 1 96 ? 28.047 -0.293 -9.039 1 96.56 96 GLU B N 1
ATOM 4136 C CA . GLU B 1 96 ? 28.547 1.062 -9.25 1 96.56 96 GLU B CA 1
ATOM 4137 C C . GLU B 1 96 ? 29.453 1.501 -8.094 1 96.56 96 GLU B C 1
ATOM 4139 O O . GLU B 1 96 ? 29.375 0.956 -6.992 1 96.56 96 GLU B O 1
ATOM 4144 N N . SER B 1 97 ? 30.281 2.455 -8.375 1 96.38 97 SER B N 1
ATOM 4145 C CA . SER B 1 97 ? 31.281 2.918 -7.41 1 96.38 97 SER B CA 1
ATOM 4146 C C . SER B 1 97 ? 30.625 3.73 -6.297 1 96.38 97 SER B C 1
ATOM 4148 O O . SER B 1 97 ? 31.203 3.881 -5.215 1 96.38 97 SER B O 1
ATOM 4150 N N . ARG B 1 98 ? 29.547 4.344 -6.539 1 96.75 98 ARG B N 1
ATOM 4151 C CA . ARG B 1 98 ? 28.781 5.09 -5.539 1 96.75 98 ARG B CA 1
ATOM 4152 C C . ARG B 1 98 ? 27.297 4.82 -5.668 1 96.75 98 ARG B C 1
ATOM 4154 O O . ARG B 1 98 ? 26.812 4.445 -6.738 1 96.75 98 ARG B O 1
ATOM 4161 N N . ALA B 1 99 ? 26.625 4.949 -4.586 1 98.19 99 ALA B N 1
ATOM 4162 C CA . ALA B 1 99 ? 25.172 4.746 -4.555 1 98.19 99 ALA B CA 1
ATOM 4163 C C . ALA B 1 99 ? 24.516 5.609 -3.482 1 98.19 99 ALA B C 1
ATOM 4165 O O . ALA B 1 99 ? 25.094 5.816 -2.41 1 98.19 99 ALA B O 1
ATOM 4166 N N . LEU B 1 100 ? 23.406 6.148 -3.842 1 98.81 100 LEU B N 1
ATOM 4167 C CA . LEU B 1 100 ? 22.609 6.891 -2.877 1 98.81 100 LEU B CA 1
ATOM 4168 C C . LEU B 1 100 ? 21.594 5.973 -2.195 1 98.81 100 LEU B C 1
ATOM 4170 O O . LEU B 1 100 ? 20.703 5.418 -2.852 1 98.81 100 LEU B O 1
ATOM 4174 N N . TYR B 1 101 ? 21.766 5.777 -0.919 1 98.56 101 TYR B N 1
ATOM 4175 C CA . TYR B 1 101 ? 20.766 5.074 -0.135 1 98.56 101 TYR B CA 1
ATOM 4176 C C . TYR B 1 101 ? 19.688 6.035 0.356 1 98.56 101 TYR B C 1
ATOM 4178 O O . TYR B 1 101 ? 19.984 7.113 0.863 1 98.56 101 TYR B O 1
ATOM 4186 N N . LEU B 1 102 ? 18.453 5.629 0.246 1 98.44 102 LEU B N 1
ATOM 4187 C CA . LEU B 1 102 ? 17.328 6.402 0.74 1 98.44 102 LEU B CA 1
ATOM 4188 C C . LEU B 1 102 ? 16.344 5.512 1.482 1 98.44 102 LEU B C 1
ATOM 4190 O O . LEU B 1 102 ? 16.016 4.418 1.016 1 98.44 102 LEU B O 1
ATOM 4194 N N . ASP B 1 103 ? 15.867 5.973 2.703 1 96.56 103 ASP B N 1
ATOM 4195 C CA . ASP B 1 103 ? 14.711 5.332 3.316 1 96.56 103 ASP B CA 1
ATOM 4196 C C . ASP B 1 103 ? 13.469 5.477 2.436 1 96.56 103 ASP B C 1
ATOM 4198 O O . ASP B 1 103 ? 13.43 6.328 1.546 1 96.56 103 ASP B O 1
ATOM 4202 N N . SER B 1 104 ? 12.484 4.613 2.738 1 96.31 104 SER B N 1
ATOM 4203 C CA . SER B 1 104 ? 11.273 4.637 1.921 1 96.31 104 SER B CA 1
ATOM 4204 C C . SER B 1 104 ? 10.336 5.762 2.354 1 96.31 104 SER B C 1
ATOM 4206 O O . SER B 1 104 ? 9.391 6.098 1.637 1 96.31 104 SER B O 1
ATOM 4208 N N . ASP B 1 105 ? 10.57 6.367 3.547 1 95.81 105 ASP B N 1
ATOM 4209 C CA . ASP B 1 105 ? 9.719 7.449 4.031 1 95.81 105 ASP B CA 1
ATOM 4210 C C . ASP B 1 105 ? 10.312 8.812 3.691 1 95.81 105 ASP B C 1
ATOM 4212 O O . ASP B 1 105 ? 10.406 9.688 4.555 1 95.81 105 ASP B O 1
ATOM 4216 N N . ILE B 1 106 ? 10.711 8.992 2.422 1 97.56 106 ILE B N 1
ATOM 4217 C CA . ILE B 1 106 ? 11.289 10.242 1.94 1 97.56 106 ILE B CA 1
ATOM 4218 C C . ILE B 1 106 ? 10.555 10.695 0.681 1 97.56 106 ILE B C 1
ATOM 4220 O O . ILE B 1 106 ? 9.867 9.898 0.034 1 97.56 106 ILE B O 1
ATOM 4224 N N . ILE B 1 107 ? 10.625 11.961 0.371 1 97.62 107 ILE B N 1
ATOM 4225 C CA . ILE B 1 107 ? 10.203 12.547 -0.895 1 97.62 107 ILE B CA 1
ATOM 4226 C C . ILE B 1 107 ? 11.328 13.391 -1.478 1 97.62 107 ILE B C 1
ATOM 4228 O O . ILE B 1 107 ? 11.969 14.164 -0.761 1 97.62 107 ILE B O 1
ATOM 4232 N N . VAL B 1 108 ? 11.633 13.219 -2.744 1 97.81 108 VAL B N 1
ATOM 4233 C CA . VAL B 1 108 ? 12.609 14.023 -3.479 1 97.81 108 VAL B CA 1
ATOM 4234 C C . VAL B 1 108 ? 11.883 15.07 -4.324 1 97.81 108 VAL B C 1
ATOM 4236 O O . VAL B 1 108 ? 10.992 14.734 -5.105 1 97.81 108 VAL B O 1
ATOM 4239 N N . THR B 1 109 ? 12.281 16.344 -4.141 1 95.31 109 THR B N 1
ATOM 4240 C CA . THR B 1 109 ? 11.516 17.422 -4.77 1 95.31 109 THR B CA 1
ATOM 4241 C C . THR B 1 109 ? 12.344 18.109 -5.852 1 95.31 109 THR B C 1
ATOM 4243 O O . THR B 1 109 ? 12.031 19.234 -6.254 1 95.31 109 THR B O 1
ATOM 4246 N N . GLY B 1 110 ? 13.43 17.453 -6.289 1 94.38 110 GLY B N 1
ATOM 4247 C CA . GLY B 1 110 ? 14.266 18.047 -7.316 1 94.38 110 GLY B CA 1
ATOM 4248 C C . GLY B 1 110 ? 15.297 17.094 -7.871 1 94.38 110 GLY B C 1
ATOM 4249 O O . GLY B 1 110 ? 15.219 15.875 -7.641 1 94.38 110 GLY B O 1
ATOM 4250 N N . SER B 1 111 ? 16.25 17.672 -8.625 1 96.19 111 SER B N 1
ATOM 4251 C CA . SER B 1 111 ? 17.312 16.875 -9.234 1 96.19 111 SER B CA 1
ATOM 4252 C C . SER B 1 111 ? 18.281 16.344 -8.18 1 96.19 111 SER B C 1
ATOM 4254 O O . SER B 1 111 ? 18.609 17.062 -7.23 1 96.19 111 SER B O 1
ATOM 4256 N N . LEU B 1 112 ? 18.75 15.141 -8.406 1 96.81 112 LEU B N 1
ATOM 4257 C CA . LEU B 1 112 ? 19.734 14.531 -7.516 1 96.81 112 LEU B CA 1
ATOM 4258 C C . LEU B 1 112 ? 21.141 14.656 -8.086 1 96.81 112 LEU B C 1
ATOM 4260 O O . LEU B 1 112 ? 22.094 14.102 -7.535 1 96.81 112 LEU B O 1
ATOM 4264 N N . ASP B 1 113 ? 21.328 15.414 -9.125 1 96.12 113 ASP B N 1
ATOM 4265 C CA . ASP B 1 113 ? 22.609 15.516 -9.82 1 96.12 113 ASP B CA 1
ATOM 4266 C C . ASP B 1 113 ? 23.719 16 -8.883 1 96.12 113 ASP B C 1
ATOM 4268 O O . ASP B 1 113 ? 24.828 15.469 -8.891 1 96.12 113 ASP B O 1
ATOM 4272 N N . TYR B 1 114 ? 23.375 16.953 -8.102 1 95.44 114 TYR B N 1
ATOM 4273 C CA . TYR B 1 114 ? 24.375 17.516 -7.199 1 95.44 114 TYR B CA 1
ATOM 4274 C C . TYR B 1 114 ? 24.953 16.453 -6.277 1 95.44 114 TYR B C 1
ATOM 4276 O O . TYR B 1 114 ? 26.156 16.406 -6.055 1 95.44 114 TYR B O 1
ATOM 4284 N N . LEU B 1 115 ? 24.109 15.602 -5.719 1 96.56 115 LEU B N 1
ATOM 4285 C CA . LEU B 1 115 ? 24.562 14.562 -4.801 1 96.56 115 LEU B CA 1
ATOM 4286 C C . LEU B 1 115 ? 25.531 13.609 -5.492 1 96.56 115 LEU B C 1
ATOM 4288 O O . LEU B 1 115 ? 26.531 13.203 -4.902 1 96.56 115 LEU B O 1
ATOM 4292 N N . PHE B 1 116 ? 25.328 13.281 -6.703 1 95.81 116 PHE B N 1
ATOM 4293 C CA . PHE B 1 116 ? 26.141 12.305 -7.414 1 95.81 116 PHE B CA 1
ATOM 4294 C C . PHE B 1 116 ? 27.422 12.945 -7.934 1 95.81 116 PHE B C 1
ATOM 4296 O O . PHE B 1 116 ? 28.328 12.25 -8.406 1 95.81 116 PHE B O 1
ATOM 4303 N N . ASP B 1 117 ? 27.516 14.312 -7.742 1 95.06 117 ASP B N 1
ATOM 4304 C CA . ASP B 1 117 ? 28.719 15.031 -8.141 1 95.06 117 ASP B CA 1
ATOM 4305 C C . ASP B 1 117 ? 29.656 15.258 -6.945 1 95.06 117 ASP B C 1
ATOM 4307 O O . ASP B 1 117 ? 30.797 15.695 -7.113 1 95.06 117 ASP B O 1
ATOM 4311 N N . ILE B 1 118 ? 29.172 14.922 -5.824 1 96 118 ILE B N 1
ATOM 4312 C CA . ILE B 1 118 ? 29.969 15.125 -4.613 1 96 118 ILE B CA 1
ATOM 4313 C C . ILE B 1 118 ? 31.156 14.18 -4.621 1 96 118 ILE B C 1
ATOM 4315 O O . ILE B 1 118 ? 31.016 12.992 -4.895 1 96 118 ILE B O 1
ATOM 4319 N N . GLU B 1 119 ? 32.312 14.703 -4.32 1 95.56 119 GLU B N 1
ATOM 4320 C CA . GLU B 1 119 ? 33.531 13.898 -4.199 1 95.56 119 GLU B CA 1
ATOM 4321 C C . GLU B 1 119 ? 33.594 13.227 -2.83 1 95.56 119 GLU B C 1
ATOM 4323 O O . GLU B 1 119 ? 33.438 13.891 -1.802 1 95.56 119 GLU B O 1
ATOM 4328 N N . LEU B 1 120 ? 33.844 11.914 -2.818 1 96.19 120 LEU B N 1
ATOM 4329 C CA . LEU B 1 120 ? 33.875 11.156 -1.571 1 96.19 120 LEU B CA 1
ATOM 4330 C C . LEU B 1 120 ? 35.281 10.711 -1.24 1 96.19 120 LEU B C 1
ATOM 4332 O O . LEU B 1 120 ? 35.5 9.758 -0.479 1 96.19 120 LEU B O 1
ATOM 4336 N N . ASP B 1 121 ? 36.281 11.352 -1.808 1 92.12 121 ASP B N 1
ATOM 4337 C CA . ASP B 1 121 ? 37.656 10.961 -1.532 1 92.12 121 ASP B CA 1
ATOM 4338 C C . ASP B 1 121 ? 37.969 11.047 -0.038 1 92.12 121 ASP B C 1
ATOM 4340 O O . ASP B 1 121 ? 37.781 12.094 0.585 1 92.12 121 ASP B O 1
ATOM 4344 N N . GLY B 1 122 ? 38.438 10.008 0.503 1 93.19 122 GLY B N 1
ATOM 4345 C CA . GLY B 1 122 ? 38.812 9.945 1.907 1 93.19 122 GLY B CA 1
ATOM 4346 C C . GLY B 1 122 ? 37.625 9.703 2.828 1 93.19 122 GLY B C 1
ATOM 4347 O O . GLY B 1 122 ? 37.781 9.586 4.043 1 93.19 122 GLY B O 1
ATOM 4348 N N . TYR B 1 123 ? 36.438 9.617 2.26 1 97.44 123 TYR B N 1
ATOM 4349 C CA . TYR B 1 123 ? 35.25 9.406 3.068 1 97.44 123 TYR B CA 1
ATOM 4350 C C . TYR B 1 123 ? 34.531 8.102 2.686 1 97.44 123 TYR B C 1
ATOM 4352 O O . TYR B 1 123 ? 34.5 7.738 1.509 1 97.44 123 TYR B O 1
ATOM 4360 N N . ALA B 1 124 ? 33.969 7.457 3.682 1 98.12 124 ALA B N 1
ATOM 4361 C CA . ALA B 1 124 ? 33.219 6.227 3.443 1 98.12 124 ALA B CA 1
ATOM 4362 C C . ALA B 1 124 ? 31.812 6.531 2.934 1 98.12 124 ALA B C 1
ATOM 4364 O O . ALA B 1 124 ? 31.203 5.711 2.24 1 98.12 124 ALA B O 1
ATOM 4365 N N . LEU B 1 125 ? 31.328 7.641 3.34 1 98.56 125 LEU B N 1
ATOM 4366 C CA . LEU B 1 125 ? 30 8.078 2.926 1 98.56 125 LEU B CA 1
ATOM 4367 C C . LEU B 1 125 ? 29.812 9.57 3.172 1 98.56 125 LEU B C 1
ATOM 4369 O O . LEU B 1 125 ? 30.656 10.211 3.803 1 98.56 125 LEU B O 1
ATOM 4373 N N . ALA B 1 126 ? 28.828 10.156 2.564 1 98.44 126 ALA B N 1
ATOM 4374 C CA . ALA B 1 126 ? 28.312 11.477 2.91 1 98.44 126 ALA B CA 1
ATOM 4375 C C . ALA B 1 126 ? 26.891 11.391 3.461 1 98.44 126 ALA B C 1
ATOM 4377 O O . ALA B 1 126 ? 26.109 10.547 3.029 1 98.44 126 ALA B O 1
ATOM 4378 N N . ALA B 1 127 ? 26.609 12.172 4.422 1 97.69 127 ALA B N 1
ATOM 4379 C CA . ALA B 1 127 ? 25.312 12.125 5.098 1 97.69 127 ALA B CA 1
ATOM 4380 C C . ALA B 1 127 ? 25 13.453 5.773 1 97.69 127 ALA B C 1
ATOM 4382 O O . ALA B 1 127 ? 25.766 14.414 5.652 1 97.69 127 ALA B O 1
ATOM 4383 N N . VAL B 1 128 ? 23.812 13.531 6.305 1 94.56 128 VAL B N 1
ATOM 4384 C CA . VAL B 1 128 ? 23.375 14.719 7.035 1 94.56 128 VAL B CA 1
ATOM 4385 C C . VAL B 1 128 ? 23.438 14.453 8.539 1 94.56 128 VAL B C 1
ATOM 4387 O O . VAL B 1 128 ? 23.078 13.367 8.992 1 94.56 128 VAL B O 1
ATOM 4390 N N . GLU B 1 129 ? 23.875 15.398 9.219 1 92.19 129 GLU B N 1
ATOM 4391 C CA . GLU B 1 129 ? 23.984 15.289 10.672 1 92.19 129 GLU B CA 1
ATOM 4392 C C . GLU B 1 129 ? 22.641 15 11.312 1 92.19 129 GLU B C 1
ATOM 4394 O O . GLU B 1 129 ? 21.609 15.547 10.891 1 92.19 129 GLU B O 1
ATOM 4399 N N . ASP B 1 130 ? 22.75 14.016 12.328 1 87.62 130 ASP B N 1
ATOM 4400 C CA . ASP B 1 130 ? 21.547 13.695 13.086 1 87.62 130 ASP B CA 1
ATOM 4401 C C . ASP B 1 130 ? 21.328 14.695 14.219 1 87.62 130 ASP B C 1
ATOM 4403 O O . ASP B 1 130 ? 21.547 14.367 15.391 1 87.62 130 ASP B O 1
ATOM 4407 N N . SER B 1 131 ? 21.188 15.859 14.039 1 73 131 SER B N 1
ATOM 4408 C CA . SER B 1 131 ? 21.094 16.812 15.141 1 73 131 SER B CA 1
ATOM 4409 C C . SER B 1 131 ? 19.766 17.531 15.141 1 73 131 SER B C 1
ATOM 4411 O O . SER B 1 131 ? 19.203 17.828 14.078 1 73 131 SER B O 1
ATOM 4413 N N . PHE B 1 132 ? 19.156 17.5 16.328 1 61 132 PHE B N 1
ATOM 4414 C CA . PHE B 1 132 ? 17.891 18.141 16.594 1 61 132 PHE B CA 1
ATOM 4415 C C . PHE B 1 132 ? 18.094 19.531 17.203 1 61 132 PHE B C 1
ATOM 4417 O O . PHE B 1 132 ? 17.141 20.281 17.406 1 61 132 PHE B O 1
ATOM 4424 N N . GLY B 1 133 ? 19.391 19.891 17.438 1 57.88 133 GLY B N 1
ATOM 4425 C CA . GLY B 1 133 ? 19.609 21.125 18.172 1 57.88 133 GLY B CA 1
ATOM 4426 C C . GLY B 1 133 ? 20.844 21.875 17.719 1 57.88 133 GLY B C 1
ATOM 4427 O O . GLY B 1 133 ? 21.359 21.641 16.625 1 57.88 133 GLY B O 1
ATOM 4428 N N . ASP B 1 134 ? 21.125 22.906 18.422 1 58.69 134 ASP B N 1
ATOM 4429 C CA . ASP B 1 134 ? 22.234 23.844 18.219 1 58.69 134 ASP B CA 1
ATOM 4430 C C . ASP B 1 134 ? 23.578 23.156 18.484 1 58.69 134 ASP B C 1
ATOM 4432 O O . ASP B 1 134 ? 24.641 23.703 18.156 1 58.69 134 ASP B O 1
ATOM 4436 N N . VAL B 1 135 ? 23.453 21.969 19.141 1 61.22 135 VAL B N 1
ATOM 4437 C CA . VAL B 1 135 ? 24.719 21.312 19.438 1 61.22 135 VAL B CA 1
ATOM 4438 C C . VAL B 1 135 ? 25.078 20.328 18.328 1 61.22 135 VAL B C 1
ATOM 4440 O O . VAL B 1 135 ? 24.312 19.422 18.016 1 61.22 135 VAL B O 1
ATOM 4443 N N . PRO B 1 136 ? 26.094 20.672 17.688 1 66.12 136 PRO B N 1
ATOM 4444 C CA . PRO B 1 136 ? 26.531 19.766 16.625 1 66.12 136 PRO B CA 1
ATOM 4445 C C . PRO B 1 136 ? 26.672 18.328 17.109 1 66.12 136 PRO B C 1
ATOM 4447 O O . PRO B 1 136 ? 27.094 18.094 18.25 1 66.12 136 PRO B O 1
ATOM 4450 N N . SER B 1 137 ? 26.016 17.484 16.344 1 75.31 137 SER B N 1
ATOM 4451 C CA . SER B 1 137 ? 26.203 16.062 16.594 1 75.31 137 SER B CA 1
ATOM 4452 C C . SER B 1 137 ? 27.328 15.5 15.734 1 75.31 137 SER B C 1
ATOM 4454 O O . SER B 1 137 ? 27.594 15.992 14.633 1 75.31 137 SER B O 1
ATOM 4456 N N . THR B 1 138 ? 28.047 14.633 16.297 1 85.5 138 THR B N 1
ATOM 4457 C CA . THR B 1 138 ? 29.078 13.922 15.539 1 85.5 138 THR B CA 1
ATOM 4458 C C . THR B 1 138 ? 28.469 12.727 14.805 1 85.5 138 THR B C 1
ATOM 4460 O O . THR B 1 138 ? 29.156 12.047 14.039 1 85.5 138 THR B O 1
ATOM 4463 N N . ASN B 1 139 ? 27.156 12.641 14.938 1 91.94 139 ASN B N 1
ATOM 4464 C CA . ASN B 1 139 ? 26.5 11.5 14.312 1 91.94 139 ASN B CA 1
ATOM 4465 C C . ASN B 1 139 ? 25.672 11.914 13.102 1 91.94 139 ASN B C 1
ATOM 4467 O O . ASN B 1 139 ? 25.172 13.047 13.047 1 91.94 139 ASN B O 1
ATOM 4471 N N . PHE B 1 140 ? 25.625 11.062 12.164 1 94.62 140 PHE B N 1
ATOM 4472 C CA . PHE B 1 140 ? 24.781 11.305 11 1 94.62 140 PHE B CA 1
ATOM 4473 C C . PHE B 1 140 ? 23.484 10.484 11.094 1 94.62 140 PHE B C 1
ATOM 4475 O O . PHE B 1 140 ? 23.438 9.492 11.82 1 94.62 140 PHE B O 1
ATOM 4482 N N . ASN B 1 141 ? 22.406 11.008 10.461 1 93.75 141 ASN B N 1
ATOM 4483 C CA . ASN B 1 141 ? 21.188 10.234 10.258 1 93.75 141 ASN B CA 1
ATOM 4484 C C . ASN B 1 141 ? 21.328 9.273 9.086 1 93.75 141 ASN B C 1
ATOM 4486 O O . ASN B 1 141 ? 21.844 9.641 8.031 1 93.75 141 ASN B O 1
ATOM 4490 N N . SER B 1 142 ? 20.875 8.094 9.227 1 95.25 142 SER B N 1
ATOM 4491 C CA . SER B 1 142 ? 21.172 7.043 8.258 1 95.25 142 SER B CA 1
ATOM 4492 C C . SER B 1 142 ? 20.047 6.918 7.219 1 95.25 142 SER B C 1
ATOM 4494 O O . SER B 1 142 ? 20.031 5.973 6.426 1 95.25 142 SER B O 1
ATOM 4496 N N . GLY B 1 143 ? 19.078 7.859 7.16 1 96 143 GLY B N 1
ATOM 4497 C CA . GLY B 1 143 ? 17.969 7.762 6.23 1 96 143 GLY B CA 1
ATOM 4498 C C . GLY B 1 143 ? 18.328 8.172 4.812 1 96 143 GLY B C 1
ATOM 4499 O O . GLY B 1 143 ? 17.625 7.84 3.863 1 96 143 GLY B O 1
ATOM 4500 N N . MET B 1 144 ? 19.406 8.914 4.664 1 97.69 144 MET B N 1
ATOM 4501 C CA . MET B 1 144 ? 20.016 9.266 3.379 1 97.69 144 MET B CA 1
ATOM 4502 C C . MET B 1 144 ? 21.531 9.164 3.445 1 97.69 144 MET B C 1
ATOM 4504 O O . MET B 1 144 ? 22.172 9.883 4.219 1 97.69 144 MET B O 1
ATOM 4508 N N . LEU B 1 145 ? 22.109 8.281 2.678 1 98.5 145 LEU B N 1
ATOM 4509 C CA . LEU B 1 145 ? 23.562 8.07 2.646 1 98.5 145 LEU B CA 1
ATOM 4510 C C . LEU B 1 145 ? 24.062 8.047 1.211 1 98.5 145 LEU B C 1
ATOM 4512 O O . LEU B 1 145 ? 23.578 7.266 0.385 1 98.5 145 LEU B O 1
ATOM 4516 N N . LEU B 1 146 ? 24.953 8.93 0.899 1 98.62 146 LEU B N 1
ATOM 4517 C CA . LEU B 1 146 ? 25.75 8.719 -0.31 1 98.62 146 LEU B CA 1
ATOM 4518 C C . LEU B 1 146 ? 26.938 7.816 -0.029 1 98.62 146 LEU B C 1
ATOM 4520 O O . LEU B 1 146 ? 27.938 8.25 0.56 1 98.62 146 LEU B O 1
ATOM 4524 N N . VAL B 1 147 ? 26.875 6.633 -0.472 1 98.5 147 VAL B N 1
ATOM 4525 C CA . VAL B 1 147 ? 27.797 5.582 -0.073 1 98.5 147 VAL B CA 1
ATOM 4526 C C . VAL B 1 147 ? 28.953 5.496 -1.075 1 98.5 147 VAL B C 1
ATOM 4528 O O . VAL B 1 147 ? 28.719 5.477 -2.287 1 98.5 147 VAL B O 1
ATOM 4531 N N . ASN B 1 148 ? 30.141 5.555 -0.568 1 98.5 148 ASN B N 1
ATOM 4532 C CA . ASN B 1 148 ? 31.312 5.152 -1.34 1 98.5 148 ASN B CA 1
ATOM 4533 C C . ASN B 1 148 ? 31.438 3.631 -1.429 1 98.5 148 ASN B C 1
ATOM 4535 O O . ASN B 1 148 ? 32.125 3.008 -0.615 1 98.5 148 ASN B O 1
ATOM 4539 N N . VAL B 1 149 ? 30.844 3.047 -2.414 1 98.19 149 VAL B N 1
ATOM 4540 C CA . VAL B 1 149 ? 30.656 1.602 -2.48 1 98.19 149 VAL B CA 1
ATOM 4541 C C . VAL B 1 149 ? 32 0.91 -2.592 1 98.19 149 VAL B C 1
ATOM 4543 O O . VAL B 1 149 ? 32.219 -0.136 -1.977 1 98.19 149 VAL B O 1
ATOM 4546 N N . ASP B 1 150 ? 32.906 1.478 -3.363 1 97.38 150 ASP B N 1
ATOM 4547 C CA . ASP B 1 150 ? 34.25 0.911 -3.504 1 97.38 150 ASP B CA 1
ATOM 4548 C C . ASP B 1 150 ? 34.969 0.838 -2.154 1 97.38 150 ASP B C 1
ATOM 4550 O O . ASP B 1 150 ? 35.531 -0.194 -1.804 1 97.38 150 ASP B O 1
ATOM 4554 N N . THR B 1 151 ? 34.875 1.907 -1.432 1 97.75 151 THR B N 1
ATOM 4555 C CA . THR B 1 151 ? 35.469 1.934 -0.109 1 97.75 151 THR B CA 1
ATOM 4556 C C . THR B 1 151 ? 34.875 0.872 0.796 1 97.75 151 THR B C 1
ATOM 4558 O O . THR B 1 151 ? 35.562 0.159 1.503 1 97.75 151 THR B O 1
ATOM 4561 N N . TRP B 1 152 ? 33.531 0.792 0.79 1 98.25 152 TRP B N 1
ATOM 4562 C CA . TRP B 1 152 ? 32.875 -0.221 1.589 1 98.25 152 TRP B CA 1
ATOM 4563 C C . TRP B 1 152 ? 33.344 -1.621 1.208 1 98.25 152 TRP B C 1
ATOM 4565 O O . TRP B 1 152 ? 33.531 -2.477 2.076 1 98.25 152 TRP B O 1
ATOM 4575 N N . ARG B 1 153 ? 33.438 -1.825 -0.072 1 96.88 153 ARG B N 1
ATOM 4576 C CA . ARG B 1 153 ? 33.875 -3.121 -0.581 1 96.88 153 ARG B CA 1
ATOM 4577 C C . ARG B 1 153 ? 35.312 -3.42 -0.152 1 96.88 153 ARG B C 1
ATOM 4579 O O . ARG B 1 153 ? 35.594 -4.484 0.404 1 96.88 153 ARG B O 1
ATOM 4586 N N . ASP B 1 154 ? 36.188 -2.502 -0.366 1 96.62 154 ASP B N 1
ATOM 4587 C CA . ASP B 1 154 ? 37.625 -2.66 -0.087 1 96.62 154 ASP B CA 1
ATOM 4588 C C . ASP B 1 154 ? 37.844 -2.924 1.397 1 96.62 154 ASP B C 1
ATOM 4590 O O . ASP B 1 154 ? 38.75 -3.689 1.76 1 96.62 154 ASP B O 1
ATOM 4594 N N . GLU B 1 155 ? 37.031 -2.381 2.18 1 96.12 155 GLU B N 1
ATOM 4595 C CA . GLU B 1 155 ? 37.281 -2.484 3.619 1 96.12 155 GLU B CA 1
ATOM 4596 C C . GLU B 1 155 ? 36.406 -3.58 4.238 1 96.12 155 GLU B C 1
ATOM 4598 O O . GLU B 1 155 ? 36.375 -3.736 5.461 1 96.12 155 GLU B O 1
ATOM 4603 N N . ASP B 1 156 ? 35.656 -4.246 3.463 1 96.38 156 ASP B N 1
ATOM 4604 C CA . ASP B 1 156 ? 34.719 -5.289 3.926 1 96.38 156 ASP B CA 1
ATOM 4605 C C . ASP B 1 156 ? 33.75 -4.746 4.973 1 96.38 156 ASP B C 1
ATOM 4607 O O . ASP B 1 156 ? 33.656 -5.305 6.062 1 96.38 156 ASP B O 1
ATOM 4611 N N . ALA B 1 157 ? 33.219 -3.633 4.633 1 96.56 157 ALA B N 1
ATOM 4612 C CA . ALA B 1 157 ? 32.344 -2.934 5.551 1 96.56 157 ALA B CA 1
ATOM 4613 C C . ALA B 1 157 ? 31.172 -3.828 5.977 1 96.56 157 ALA B C 1
ATOM 4615 O O . ALA B 1 157 ? 30.75 -3.791 7.133 1 96.56 157 ALA B O 1
ATOM 4616 N N . CYS B 1 158 ? 30.641 -4.637 5.07 1 93.56 158 CYS B N 1
ATOM 4617 C CA . CYS B 1 158 ? 29.5 -5.504 5.371 1 93.56 158 CYS B CA 1
ATOM 4618 C C . CYS B 1 158 ? 29.797 -6.395 6.57 1 93.56 158 CYS B C 1
ATOM 4620 O O . CYS B 1 158 ? 29.047 -6.395 7.551 1 93.56 158 CYS B O 1
ATOM 4622 N N . SER B 1 159 ? 30.891 -7.09 6.562 1 92.5 159 SER B N 1
ATOM 4623 C CA . SER B 1 159 ? 31.266 -7.988 7.648 1 92.5 159 SER B CA 1
ATOM 4624 C C . SER B 1 159 ? 31.469 -7.227 8.953 1 92.5 159 SER B C 1
ATOM 4626 O O . SER B 1 159 ? 31.047 -7.68 10.016 1 92.5 159 SER B O 1
ATOM 4628 N N . LYS B 1 160 ? 32.125 -6.102 8.828 1 95.12 160 LYS B N 1
ATOM 4629 C CA . LYS B 1 160 ? 32.375 -5.293 10.016 1 95.12 160 LYS B CA 1
ATOM 4630 C C . LYS B 1 160 ? 31.078 -4.812 10.648 1 95.12 160 LYS B C 1
ATOM 4632 O O . LYS B 1 160 ? 30.938 -4.836 11.875 1 95.12 160 LYS B O 1
ATOM 4637 N N . LEU B 1 161 ? 30.172 -4.391 9.828 1 94.31 161 LEU B N 1
ATOM 4638 C CA . LEU B 1 161 ? 28.875 -3.926 10.328 1 94.31 161 LEU B CA 1
ATOM 4639 C C . LEU B 1 161 ? 28.109 -5.066 10.992 1 94.31 161 LEU B C 1
ATOM 4641 O O . LEU B 1 161 ? 27.5 -4.875 12.039 1 94.31 161 LEU B O 1
ATOM 4645 N N . LEU B 1 162 ? 28.141 -6.215 10.398 1 88.06 162 LEU B N 1
ATOM 4646 C CA . LEU B 1 162 ? 27.469 -7.379 10.969 1 88.06 162 LEU B CA 1
ATOM 4647 C C . LEU B 1 162 ? 28.094 -7.754 12.312 1 88.06 162 LEU B C 1
ATOM 4649 O O . LEU B 1 162 ? 27.375 -8.078 13.258 1 88.06 162 LEU B O 1
ATOM 4653 N N . GLU B 1 163 ? 29.391 -7.695 12.391 1 89.69 163 GLU B N 1
ATOM 4654 C CA . GLU B 1 163 ? 30.094 -8 13.633 1 89.69 163 GLU B CA 1
ATOM 4655 C C . GLU B 1 163 ? 29.734 -7 14.727 1 89.69 163 GLU B C 1
ATOM 4657 O O . GLU B 1 163 ? 29.453 -7.391 15.867 1 89.69 163 GLU B O 1
ATOM 4662 N N . LEU B 1 164 ? 29.797 -5.742 14.344 1 91.69 164 LEU B N 1
ATOM 4663 C CA . LEU B 1 164 ? 29.438 -4.703 15.305 1 91.69 164 LEU B CA 1
ATOM 4664 C C . LEU B 1 164 ? 27.984 -4.875 15.773 1 91.69 164 LEU B C 1
ATOM 4666 O O . LEU B 1 164 ? 27.688 -4.641 16.938 1 91.69 164 LEU B O 1
ATOM 4670 N N . THR B 1 165 ? 27.109 -5.242 14.875 1 87.75 165 THR B N 1
ATOM 4671 C CA . THR B 1 165 ? 25.719 -5.469 15.227 1 87.75 165 THR B CA 1
ATOM 4672 C C . THR B 1 165 ? 25.578 -6.613 16.219 1 87.75 165 THR B C 1
ATOM 4674 O O . THR B 1 165 ? 24.844 -6.516 17.203 1 87.75 165 THR B O 1
ATOM 4677 N N . ASN B 1 166 ? 26.281 -7.648 15.953 1 83.94 166 ASN B N 1
ATOM 4678 C CA . ASN B 1 166 ? 26.266 -8.789 16.859 1 83.94 166 ASN B CA 1
ATOM 4679 C C . ASN B 1 166 ? 26.734 -8.391 18.266 1 83.94 166 ASN B C 1
ATOM 4681 O O . ASN B 1 166 ? 26.203 -8.883 19.266 1 83.94 166 ASN B O 1
ATOM 4685 N N . GLN B 1 167 ? 27.641 -7.5 18.312 1 86.5 167 GLN B N 1
ATOM 4686 C CA . GLN B 1 167 ? 28.25 -7.102 19.578 1 86.5 167 GLN B CA 1
ATOM 4687 C C . GLN B 1 167 ? 27.391 -6.051 20.281 1 86.5 167 GLN B C 1
ATOM 4689 O O . GLN B 1 167 ? 27.281 -6.055 21.516 1 86.5 167 GLN B O 1
ATOM 4694 N N . TYR B 1 168 ? 26.719 -5.18 19.547 1 85.75 168 TYR B N 1
ATOM 4695 C CA . TYR B 1 168 ? 26.188 -3.973 20.172 1 85.75 168 TYR B CA 1
ATOM 4696 C C . TYR B 1 168 ? 24.688 -3.826 19.875 1 85.75 168 TYR B C 1
ATOM 4698 O O . TYR B 1 168 ? 24.094 -2.775 20.156 1 85.75 168 TYR B O 1
ATOM 4706 N N . HIS B 1 169 ? 24.016 -4.797 19.281 1 76.56 169 HIS B N 1
ATOM 4707 C CA . HIS B 1 169 ? 22.641 -4.66 18.844 1 76.56 169 HIS B CA 1
ATOM 4708 C C . HIS B 1 169 ? 21.719 -4.281 20 1 76.56 169 HIS B C 1
ATOM 4710 O O . HIS B 1 169 ? 20.688 -3.656 19.797 1 76.56 169 HIS B O 1
ATOM 4716 N N . GLU B 1 170 ? 22.094 -4.566 21.188 1 74.19 170 GLU B N 1
ATOM 4717 C CA . GLU B 1 170 ? 21.25 -4.289 22.344 1 74.19 170 GLU B CA 1
ATOM 4718 C C . GLU B 1 170 ? 21.422 -2.848 22.828 1 74.19 170 GLU B C 1
ATOM 4720 O O . GLU B 1 170 ? 20.547 -2.303 23.5 1 74.19 170 GLU B O 1
ATOM 4725 N N . THR B 1 171 ? 22.547 -2.229 22.469 1 73.56 171 THR B N 1
ATOM 4726 C CA . THR B 1 171 ? 22.859 -0.918 23.031 1 73.56 171 THR B CA 1
ATOM 4727 C C . THR B 1 171 ? 22.859 0.151 21.938 1 73.56 171 THR B C 1
ATOM 4729 O O . THR B 1 171 ? 22.703 1.339 22.234 1 73.56 171 THR B O 1
ATOM 4732 N N . ALA B 1 172 ? 23.047 -0.257 20.812 1 75.75 172 ALA B N 1
ATOM 4733 C CA . ALA B 1 172 ? 23.172 0.696 19.719 1 75.75 172 ALA B CA 1
ATOM 4734 C C . ALA B 1 172 ? 21.797 1.167 19.25 1 75.75 172 ALA B C 1
ATOM 4736 O O . ALA B 1 172 ? 20.797 0.477 19.453 1 75.75 172 ALA B O 1
ATOM 4737 N N . TYR B 1 173 ? 21.75 2.424 18.734 1 71.5 173 TYR B N 1
ATOM 4738 C CA . TYR B 1 173 ? 20.547 3.016 18.156 1 71.5 173 TYR B CA 1
ATOM 4739 C C . TYR B 1 173 ? 20.234 2.395 16.797 1 71.5 173 TYR B C 1
ATOM 4741 O O . TYR B 1 173 ? 20.281 3.078 15.773 1 71.5 173 TYR B O 1
ATOM 4749 N N . GLY B 1 174 ? 20.078 1.072 16.781 1 80.06 174 GLY B N 1
ATOM 4750 C CA . GLY B 1 174 ? 19.719 0.391 15.539 1 80.06 174 GLY B CA 1
ATOM 4751 C C . GLY B 1 174 ? 20.828 0.413 14.508 1 80.06 174 GLY B C 1
ATOM 4752 O O . GLY B 1 174 ? 22.016 0.417 14.852 1 80.06 174 GLY B O 1
ATOM 4753 N N . ASP B 1 175 ? 20.453 0.355 13.297 1 87.69 175 ASP B N 1
ATOM 4754 C CA . ASP B 1 175 ? 21.422 0.362 12.203 1 87.69 175 ASP B CA 1
ATOM 4755 C C . ASP B 1 175 ? 22.172 1.69 12.141 1 87.69 175 ASP B C 1
ATOM 4757 O O . ASP B 1 175 ? 23.375 1.72 11.852 1 87.69 175 ASP B O 1
ATOM 4761 N N . GLN B 1 176 ? 21.438 2.768 12.523 1 91.31 176 GLN B N 1
ATOM 4762 C CA . GLN B 1 176 ? 22.078 4.082 12.516 1 91.31 176 GLN B CA 1
ATOM 4763 C C . GLN B 1 176 ? 23.219 4.145 13.516 1 91.31 176 GLN B C 1
ATOM 4765 O O . GLN B 1 176 ? 24.297 4.672 13.211 1 91.31 176 GLN B O 1
ATOM 4770 N N . GLY B 1 177 ? 22.984 3.631 14.711 1 91.62 177 GLY B N 1
ATOM 4771 C CA . GLY B 1 177 ? 24.047 3.598 15.703 1 91.62 177 GLY B CA 1
ATOM 4772 C C . GLY B 1 177 ? 25.25 2.803 15.266 1 91.62 177 GLY B C 1
ATOM 4773 O O . GLY B 1 177 ? 26.391 3.24 15.445 1 91.62 177 GLY B O 1
ATOM 4774 N N . ILE B 1 178 ? 25.078 1.685 14.68 1 93.12 178 ILE B N 1
ATOM 4775 C CA . ILE B 1 178 ? 26.156 0.802 14.234 1 93.12 178 ILE B CA 1
ATOM 4776 C C . ILE B 1 178 ? 26.938 1.47 13.102 1 93.12 178 ILE B C 1
ATOM 4778 O O . ILE B 1 178 ? 28.172 1.441 13.094 1 93.12 178 ILE B O 1
ATOM 4782 N N . LEU B 1 179 ? 26.219 2.061 12.18 1 96.06 179 LEU B N 1
ATOM 4783 C CA . LEU B 1 179 ? 26.859 2.77 11.086 1 96.06 179 LEU B CA 1
ATOM 4784 C C . LEU B 1 179 ? 27.734 3.902 11.609 1 96.06 179 LEU B C 1
ATOM 4786 O O . LEU B 1 179 ? 28.859 4.086 11.141 1 96.06 179 LEU B O 1
ATOM 4790 N N . ASN B 1 180 ? 27.234 4.633 12.578 1 95.06 180 ASN B N 1
ATOM 4791 C CA . ASN B 1 180 ? 28 5.734 13.156 1 95.06 180 ASN B CA 1
ATOM 4792 C C . ASN B 1 180 ? 29.219 5.227 13.922 1 95.06 180 ASN B C 1
ATOM 4794 O O . ASN B 1 180 ? 30.25 5.906 13.984 1 95.06 180 ASN B O 1
ATOM 4798 N N . MET B 1 181 ? 29.156 4.062 14.5 1 94.31 181 MET B N 1
ATOM 4799 C CA . MET B 1 181 ? 30.297 3.457 15.172 1 94.31 181 MET B CA 1
ATOM 4800 C C . MET B 1 181 ? 31.406 3.117 14.172 1 94.31 181 MET B C 1
ATOM 4802 O O . MET B 1 181 ? 32.562 3.438 14.398 1 94.31 181 MET B O 1
ATOM 4806 N N . LEU B 1 182 ? 30.984 2.541 13.117 1 96 182 LEU B N 1
ATOM 4807 C CA . LEU B 1 182 ? 31.969 2.084 12.141 1 96 182 LEU B CA 1
ATOM 4808 C C . LEU B 1 182 ? 32.594 3.264 11.398 1 96 182 LEU B C 1
ATOM 4810 O O . LEU B 1 182 ? 33.781 3.271 11.133 1 96 182 LEU B O 1
ATOM 4814 N N . PHE B 1 183 ? 31.797 4.203 11.078 1 96.75 183 PHE B N 1
ATOM 4815 C CA . PHE B 1 183 ? 32.25 5.246 10.172 1 96.75 183 PHE B CA 1
ATOM 4816 C C . PHE B 1 183 ? 32.438 6.562 10.914 1 96.75 183 PHE B C 1
ATOM 4818 O O . PHE B 1 183 ? 32.406 7.637 10.305 1 96.75 183 PHE B O 1
ATOM 4825 N N . HIS B 1 184 ? 32.688 6.387 12.133 1 91.19 184 HIS B N 1
ATOM 4826 C CA . HIS B 1 184 ? 32.938 7.566 12.953 1 91.19 184 HIS B CA 1
ATOM 4827 C C . HIS B 1 184 ? 34.062 8.406 12.375 1 91.19 184 HIS B C 1
ATOM 4829 O O . HIS B 1 184 ? 35.125 7.871 12.039 1 91.19 184 HIS B O 1
ATOM 4835 N N . ASP B 1 185 ? 33.906 9.711 12.102 1 90.19 185 ASP B N 1
ATOM 4836 C CA . ASP B 1 185 ? 34.844 10.688 11.609 1 90.19 185 ASP B CA 1
ATOM 4837 C C . ASP B 1 185 ? 35.25 10.391 10.156 1 90.19 185 ASP B C 1
ATOM 4839 O O . ASP B 1 185 ? 36.219 10.922 9.656 1 90.19 185 ASP B O 1
ATOM 4843 N N . ARG B 1 186 ? 34.625 9.5 9.562 1 95.75 186 ARG B N 1
ATOM 4844 C CA . ARG B 1 186 ? 34.906 9.133 8.18 1 95.75 186 ARG B CA 1
ATOM 4845 C C . ARG B 1 186 ? 33.688 9.375 7.281 1 95.75 186 ARG B C 1
ATOM 4847 O O . ARG B 1 186 ? 33.406 8.562 6.395 1 95.75 186 ARG B O 1
ATOM 4854 N N . TRP B 1 187 ? 32.938 10.305 7.574 1 97.19 187 TRP B N 1
ATOM 4855 C CA . TRP B 1 187 ? 31.797 10.68 6.734 1 97.19 187 TRP B CA 1
ATOM 4856 C C . TRP B 1 187 ? 31.812 12.18 6.434 1 97.19 187 TRP B C 1
ATOM 4858 O O . TRP B 1 187 ? 32.344 12.969 7.219 1 97.19 187 TRP B O 1
ATOM 4868 N N . LYS B 1 188 ? 31.312 12.547 5.281 1 97.12 188 LYS B N 1
ATOM 4869 C CA . LYS B 1 188 ? 31.219 13.93 4.824 1 97.12 188 LYS B CA 1
ATOM 4870 C C . LYS B 1 188 ? 29.859 14.531 5.148 1 97.12 188 LYS B C 1
ATOM 4872 O O . LYS B 1 188 ? 28.812 13.961 4.805 1 97.12 188 LYS B O 1
ATOM 4877 N N . ARG B 1 189 ? 29.922 15.703 5.762 1 95.12 189 ARG B N 1
ATOM 4878 C CA . ARG B 1 189 ? 28.688 16.375 6.152 1 95.12 189 ARG B CA 1
ATOM 4879 C C . ARG B 1 189 ? 28.047 17.094 4.969 1 95.12 189 ARG B C 1
ATOM 4881 O O . ARG B 1 189 ? 28.719 17.812 4.242 1 95.12 189 ARG B O 1
ATOM 4888 N N . LEU B 1 190 ? 26.781 16.781 4.777 1 95.5 190 LEU B N 1
ATOM 4889 C CA . LEU B 1 190 ? 26 17.453 3.74 1 95.5 190 LEU B CA 1
ATOM 4890 C C . LEU B 1 190 ? 25.016 18.453 4.355 1 95.5 190 LEU B C 1
ATOM 4892 O O . LEU B 1 190 ? 24.781 18.422 5.562 1 95.5 190 LEU B O 1
ATOM 4896 N N . ASP B 1 191 ? 24.562 19.297 3.48 1 91.19 191 ASP B N 1
ATOM 4897 C CA . ASP B 1 191 ? 23.531 20.234 3.896 1 91.19 191 ASP B CA 1
ATOM 4898 C C . ASP B 1 191 ? 22.266 19.5 4.328 1 91.19 191 ASP B C 1
ATOM 4900 O O . ASP B 1 191 ? 21.891 18.484 3.727 1 91.19 191 ASP B O 1
ATOM 4904 N N . ARG B 1 192 ? 21.547 20.047 5.316 1 88.62 192 ARG B N 1
ATOM 4905 C CA . ARG B 1 192 ? 20.344 19.422 5.875 1 88.62 192 ARG B CA 1
ATOM 4906 C C . ARG B 1 192 ? 19.266 19.266 4.812 1 88.62 192 ARG B C 1
ATOM 4908 O O . ARG B 1 192 ? 18.359 18.438 4.953 1 88.62 192 ARG B O 1
ATOM 4915 N N . ASN B 1 193 ? 19.375 20.016 3.762 1 89.62 193 ASN B N 1
ATOM 4916 C CA . ASN B 1 193 ? 18.406 20 2.682 1 89.62 193 ASN B CA 1
ATOM 4917 C C . ASN B 1 193 ? 18.328 18.625 2.02 1 89.62 193 ASN B C 1
ATOM 4919 O O . ASN B 1 193 ? 17.328 18.281 1.388 1 89.62 193 ASN B O 1
ATOM 4923 N N . PHE B 1 194 ? 19.328 17.797 2.199 1 95 194 PHE B N 1
ATOM 4924 C CA . PHE B 1 194 ? 19.406 16.531 1.488 1 95 194 PHE B CA 1
ATOM 4925 C C . PHE B 1 194 ? 18.891 15.391 2.357 1 95 194 PHE B C 1
ATOM 4927 O O . PHE B 1 194 ? 18.906 14.227 1.945 1 95 194 PHE B O 1
ATOM 4934 N N . ASN B 1 195 ? 18.422 15.68 3.504 1 94.25 195 ASN B N 1
ATOM 4935 C CA . ASN B 1 195 ? 17.781 14.797 4.473 1 94.25 195 ASN B CA 1
ATOM 4936 C C . ASN B 1 195 ? 17.047 15.594 5.551 1 94.25 195 ASN B C 1
ATOM 4938 O O . ASN B 1 195 ? 17.375 15.492 6.734 1 94.25 195 ASN B O 1
ATOM 4942 N N . PHE B 1 196 ? 16.062 16.328 5.059 1 90 196 PHE B N 1
ATOM 4943 C CA . PHE B 1 196 ? 15.328 17.234 5.938 1 90 196 PHE B CA 1
ATOM 4944 C C . PHE B 1 196 ? 14.344 16.453 6.812 1 90 196 PHE B C 1
ATOM 4946 O O . PHE B 1 196 ? 13.242 16.141 6.375 1 90 196 PHE B O 1
ATOM 4953 N N . MET B 1 197 ? 14.703 16.234 8.055 1 89.31 197 MET B N 1
ATOM 4954 C CA . MET B 1 197 ? 13.945 15.391 8.977 1 89.31 197 MET B CA 1
ATOM 4955 C C . MET B 1 197 ? 12.797 16.172 9.602 1 89.31 197 MET B C 1
ATOM 4957 O O . MET B 1 197 ? 13.016 17.031 10.445 1 89.31 197 MET B O 1
ATOM 4961 N N . VAL B 1 198 ? 11.57 15.82 9.25 1 85.44 198 VAL B N 1
ATOM 4962 C CA . VAL B 1 198 ? 10.422 16.594 9.703 1 85.44 198 VAL B CA 1
ATOM 4963 C C . VAL B 1 198 ? 9.773 15.914 10.898 1 85.44 198 VAL B C 1
ATOM 4965 O O . VAL B 1 198 ? 8.945 16.516 11.594 1 85.44 198 VAL B O 1
ATOM 4968 N N . GLY B 1 199 ? 10.055 14.664 11.172 1 77.5 199 GLY B N 1
ATOM 4969 C CA . GLY B 1 199 ? 9.5 14.016 12.344 1 77.5 199 GLY B CA 1
ATOM 4970 C C . GLY B 1 199 ? 9.984 14.609 13.648 1 77.5 199 GLY B C 1
ATOM 4971 O O . GLY B 1 199 ? 9.391 14.383 14.703 1 77.5 199 GLY B O 1
ATOM 4972 N N . MET B 1 200 ? 10.938 15.422 13.586 1 69 200 MET B N 1
ATOM 4973 C CA . MET B 1 200 ? 11.531 16 14.781 1 69 200 MET B CA 1
ATOM 4974 C C . MET B 1 200 ? 10.75 17.234 15.234 1 69 200 MET B C 1
ATOM 4976 O O . MET B 1 200 ? 11.039 17.797 16.281 1 69 200 MET B O 1
ATOM 4980 N N . ASP B 1 201 ? 9.812 17.5 14.469 1 69 201 ASP B N 1
ATOM 4981 C CA . ASP B 1 201 ? 8.984 18.656 14.797 1 69 201 ASP B CA 1
ATOM 4982 C C . ASP B 1 201 ? 8.32 18.484 16.156 1 69 201 ASP B C 1
ATOM 4984 O O . ASP B 1 201 ? 8.328 19.406 16.969 1 69 201 ASP B O 1
ATOM 4988 N N . SER B 1 202 ? 7.781 17.281 16.312 1 65.5 202 SER B N 1
ATOM 4989 C CA . SER B 1 202 ? 7.109 17.031 17.594 1 65.5 202 SER B CA 1
ATOM 4990 C C . SER B 1 202 ? 8.102 17.047 18.75 1 65.5 202 SER B C 1
ATOM 4992 O O . SER B 1 202 ? 7.801 17.562 19.828 1 65.5 202 SER B O 1
ATOM 4994 N N . VAL B 1 203 ? 9.273 16.531 18.453 1 66.12 203 VAL B N 1
ATOM 4995 C CA . VAL B 1 203 ? 10.297 16.484 19.484 1 66.12 203 VAL B CA 1
ATOM 4996 C C . VAL B 1 203 ? 10.781 17.891 19.812 1 66.12 203 VAL B C 1
ATOM 4998 O O . VAL B 1 203 ? 10.914 18.266 20.984 1 66.12 203 VAL B O 1
ATOM 5001 N N . ALA B 1 204 ? 11.047 18.594 18.75 1 69.44 204 ALA B N 1
ATOM 5002 C CA . ALA B 1 204 ? 11.5 19.969 18.938 1 69.44 204 ALA B CA 1
ATOM 5003 C C . ALA B 1 204 ? 10.477 20.781 19.719 1 69.44 204 ALA B C 1
ATOM 5005 O O . ALA B 1 204 ? 10.844 21.594 20.578 1 69.44 204 ALA B O 1
ATOM 5006 N N . HIS B 1 205 ? 9.266 20.5 19.531 1 67.88 205 HIS B N 1
ATOM 5007 C CA . HIS B 1 205 ? 8.188 21.203 20.219 1 67.88 205 HIS B CA 1
ATOM 5008 C C . HIS B 1 205 ? 8.148 20.844 21.703 1 67.88 205 HIS B C 1
ATOM 5010 O O . HIS B 1 205 ? 8.102 21.734 22.547 1 67.88 205 HIS B O 1
ATOM 5016 N N . ILE B 1 206 ? 8.258 19.641 21.891 1 65.5 206 ILE B N 1
ATOM 5017 C CA . ILE B 1 206 ? 8.18 19.156 23.266 1 65.5 206 ILE B CA 1
ATOM 5018 C C . ILE B 1 206 ? 9.375 19.672 24.062 1 65.5 206 ILE B C 1
ATOM 5020 O O . ILE B 1 206 ? 9.234 20.031 25.234 1 65.5 206 ILE B O 1
ATOM 5024 N N . GLU B 1 207 ? 10.508 19.812 23.297 1 67.62 207 GLU B N 1
ATOM 5025 C CA . GLU B 1 207 ? 11.727 20.25 23.969 1 67.62 207 GLU B CA 1
ATOM 5026 C C . GLU B 1 207 ? 11.828 21.766 24 1 67.62 207 GLU B C 1
ATOM 5028 O O . GLU B 1 207 ? 12.734 22.328 24.609 1 67.62 207 GLU B O 1
ATOM 5033 N N . GLY B 1 208 ? 10.836 22.422 23.359 1 65.5 208 GLY B N 1
ATOM 5034 C CA . GLY B 1 208 ? 10.812 23.875 23.328 1 65.5 208 GLY B CA 1
ATOM 5035 C C . GLY B 1 208 ? 11.859 24.469 22.406 1 65.5 208 GLY B C 1
ATOM 5036 O O . GLY B 1 208 ? 12.328 25.594 22.641 1 65.5 208 GLY B O 1
ATOM 5037 N N . ASN B 1 209 ? 12.383 23.641 21.516 1 69.12 209 ASN B N 1
ATOM 5038 C CA . ASN B 1 209 ? 13.375 24.125 20.562 1 69.12 209 ASN B CA 1
ATOM 5039 C C . ASN B 1 209 ? 12.719 24.891 19.422 1 69.12 209 ASN B C 1
ATOM 5041 O O . ASN B 1 209 ? 12.445 24.328 18.359 1 69.12 209 ASN B O 1
ATOM 5045 N N . HIS B 1 210 ? 12.555 26.203 19.578 1 64 210 HIS B N 1
ATOM 5046 C CA . HIS B 1 210 ? 11.891 27.078 18.625 1 64 210 HIS B CA 1
ATOM 5047 C C . HIS B 1 210 ? 12.742 27.297 17.375 1 64 210 HIS B C 1
ATOM 5049 O O . HIS B 1 210 ? 12.219 27.578 16.297 1 64 210 HIS B O 1
ATOM 5055 N N . LYS B 1 211 ? 14.047 27.203 17.531 1 66.75 211 LYS B N 1
ATOM 5056 C CA . LYS B 1 211 ? 14.977 27.453 16.438 1 66.75 211 LYS B CA 1
ATOM 5057 C C . LYS B 1 211 ? 14.797 26.406 15.328 1 66.75 211 LYS B C 1
ATOM 5059 O O . LYS B 1 211 ? 15.023 26.703 14.148 1 66.75 211 LYS B O 1
ATOM 5064 N N . TRP B 1 212 ? 14.289 25.312 15.727 1 68.94 212 TRP B N 1
ATOM 5065 C CA . TRP B 1 212 ? 14.055 24.25 14.75 1 68.94 212 TRP B CA 1
ATOM 5066 C C . TRP B 1 212 ? 13.055 24.703 13.688 1 68.94 212 TRP B C 1
ATOM 5068 O O . TRP B 1 212 ? 13.273 24.5 12.492 1 68.94 212 TRP B O 1
ATOM 5078 N N . TYR B 1 213 ? 12.031 25.391 14.148 1 64.81 213 TYR B N 1
ATOM 5079 C CA . TYR B 1 213 ? 10.961 25.797 13.242 1 64.81 213 TYR B CA 1
ATOM 5080 C C . TYR B 1 213 ? 11.383 26.984 12.398 1 64.81 213 TYR B C 1
ATOM 5082 O O . TYR B 1 213 ? 10.844 27.203 11.305 1 64.81 213 TYR B O 1
ATOM 5090 N N . GLU B 1 214 ? 12.391 27.719 12.922 1 60.78 214 GLU B N 1
ATOM 5091 C CA . GLU B 1 214 ? 12.914 28.875 12.211 1 60.78 214 GLU B CA 1
ATOM 5092 C C . GLU B 1 214 ? 13.828 28.438 11.062 1 60.78 214 GLU B C 1
ATOM 5094 O O . GLU B 1 214 ? 13.883 29.109 10.023 1 60.78 214 GLU B O 1
ATOM 5099 N N . ILE B 1 215 ? 14.672 27.547 11.336 1 55.91 215 ILE B N 1
ATOM 5100 C CA . ILE B 1 215 ? 15.664 27.094 10.375 1 55.91 215 ILE B CA 1
ATOM 5101 C C . ILE B 1 215 ? 14.969 26.438 9.18 1 55.91 215 ILE B C 1
ATOM 5103 O O . ILE B 1 215 ? 15.477 26.5 8.055 1 55.91 215 ILE B O 1
ATOM 5107 N N . SER B 1 216 ? 13.977 25.812 9.523 1 53.91 216 SER B N 1
ATOM 5108 C CA . SER B 1 216 ? 13.352 24.906 8.562 1 53.91 216 SER B CA 1
ATOM 5109 C C . SER B 1 216 ? 12.594 25.688 7.488 1 53.91 216 SER B C 1
ATOM 5111 O O . SER B 1 216 ? 12.102 25.094 6.523 1 53.91 216 SER B O 1
ATOM 5113 N N . GLU B 1 217 ? 12.242 26.984 7.789 1 54.34 217 GLU B N 1
ATOM 5114 C CA . GLU B 1 217 ? 11.547 27.734 6.75 1 54.34 217 GLU B CA 1
ATOM 5115 C C . GLU B 1 217 ? 12.492 28.094 5.609 1 54.34 217 GLU B C 1
ATOM 5117 O O . GLU B 1 217 ? 13.539 28.719 5.828 1 54.34 217 GLU B O 1
ATOM 5122 N N . LEU B 1 218 ? 12.734 26.938 4.719 1 55.34 218 LEU B N 1
ATOM 5123 C CA . LEU B 1 218 ? 13.523 27.203 3.523 1 55.34 218 LEU B CA 1
ATOM 5124 C C . LEU B 1 218 ? 13.219 28.578 2.959 1 55.34 218 LEU B C 1
ATOM 5126 O O . LEU B 1 218 ? 12.062 29.016 2.99 1 55.34 218 LEU B O 1
ATOM 5130 N N . LYS B 1 219 ? 14.141 29.453 2.816 1 49.88 219 LYS B N 1
ATOM 5131 C CA . LYS B 1 219 ? 14.102 30.766 2.172 1 49.88 219 LYS B CA 1
ATOM 5132 C C . LYS B 1 219 ? 13.312 30.719 0.869 1 49.88 219 LYS B C 1
ATOM 5134 O O . LYS B 1 219 ? 13.5 29.797 0.057 1 49.88 219 LYS B O 1
ATOM 5139 N N . ASN B 1 220 ? 12.016 31.25 0.966 1 49 220 ASN B N 1
ATOM 5140 C CA . ASN B 1 220 ? 11.203 31.656 -0.178 1 49 220 ASN B CA 1
ATOM 5141 C C . ASN B 1 220 ? 10.188 30.578 -0.557 1 49 220 ASN B C 1
ATOM 5143 O O . ASN B 1 220 ? 9.789 30.484 -1.719 1 49 220 ASN B O 1
ATOM 5147 N N . GLY B 1 221 ? 9.812 29.703 0.426 1 59.25 221 GLY B N 1
ATOM 5148 C CA . GLY B 1 221 ? 8.734 28.812 0.049 1 59.25 221 GLY B CA 1
ATOM 5149 C C . GLY B 1 221 ? 9.219 27.562 -0.651 1 59.25 221 GLY B C 1
ATOM 5150 O O . GLY B 1 221 ? 8.414 26.734 -1.092 1 59.25 221 GLY B O 1
ATOM 5151 N N . ASP B 1 222 ? 10.492 27.406 -0.681 1 76.81 222 ASP B N 1
ATOM 5152 C CA . ASP B 1 222 ? 11.031 26.281 -1.421 1 76.81 222 ASP B CA 1
ATOM 5153 C C . ASP B 1 222 ? 11.016 25 -0.569 1 76.81 222 ASP B C 1
ATOM 5155 O O . ASP B 1 222 ? 11.133 25.078 0.656 1 76.81 222 ASP B O 1
ATOM 5159 N N . LEU B 1 223 ? 10.711 23.906 -1.173 1 86.88 223 LEU B N 1
ATOM 5160 C CA . LEU B 1 223 ? 10.766 22.609 -0.534 1 86.88 223 LEU B CA 1
ATOM 5161 C C . LEU B 1 223 ? 12.203 22.109 -0.419 1 86.88 223 LEU B C 1
ATOM 5163 O O . LEU B 1 223 ? 13.039 22.422 -1.266 1 86.88 223 LEU B O 1
ATOM 5167 N N . PRO B 1 224 ? 12.539 21.469 0.729 1 90.44 224 PRO B N 1
ATOM 5168 C CA . PRO B 1 224 ? 13.836 20.781 0.746 1 90.44 224 PRO B CA 1
ATOM 5169 C C . PRO B 1 224 ? 13.992 19.812 -0.414 1 90.44 224 PRO B C 1
ATOM 5171 O O . PRO B 1 224 ? 13 19.281 -0.931 1 90.44 224 PRO B O 1
ATOM 5174 N N . SER B 1 225 ? 15.25 19.547 -0.812 1 93.25 225 SER B N 1
ATOM 5175 C CA . SER B 1 225 ? 15.531 18.625 -1.908 1 93.25 225 SER B CA 1
ATOM 5176 C C . SER B 1 225 ? 15.102 17.203 -1.562 1 93.25 225 SER B C 1
ATOM 5178 O O . SER B 1 225 ? 14.633 16.469 -2.43 1 93.25 225 SER B O 1
ATOM 5180 N N . VAL B 1 226 ? 15.328 16.844 -0.285 1 95.88 226 VAL B N 1
ATOM 5181 C CA . VAL B 1 226 ? 14.922 15.531 0.211 1 95.88 226 VAL B CA 1
ATOM 5182 C C . VAL B 1 226 ? 14.219 15.688 1.559 1 95.88 226 VAL B C 1
ATOM 5184 O O . VAL B 1 226 ? 14.844 16.047 2.555 1 95.88 226 VAL B O 1
ATOM 5187 N N . ILE B 1 227 ? 12.938 15.469 1.594 1 94.25 227 ILE B N 1
ATOM 5188 C CA . ILE B 1 227 ? 12.156 15.492 2.822 1 94.25 227 ILE B CA 1
ATOM 5189 C C . ILE B 1 227 ? 12.148 14.102 3.457 1 94.25 227 ILE B C 1
ATOM 5191 O O . ILE B 1 227 ? 11.875 13.109 2.785 1 94.25 227 ILE B O 1
ATOM 5195 N N . HIS B 1 228 ? 12.508 13.961 4.664 1 95.25 228 HIS B N 1
ATOM 5196 C CA . HIS B 1 228 ? 12.539 12.695 5.387 1 95.25 228 HIS B CA 1
ATOM 5197 C C . HIS B 1 228 ? 11.547 12.695 6.539 1 95.25 228 HIS B C 1
ATOM 5199 O O . HIS B 1 228 ? 11.711 13.43 7.516 1 95.25 228 HIS B O 1
ATOM 5205 N N . TYR B 1 229 ? 10.492 11.914 6.422 1 93 229 TYR B N 1
ATOM 5206 C CA . TYR B 1 229 ? 9.43 11.844 7.426 1 93 229 TYR B CA 1
ATOM 5207 C C . TYR B 1 229 ? 9.82 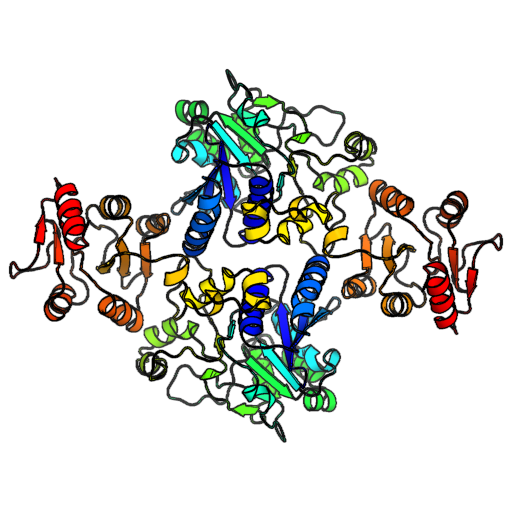10.922 8.57 1 93 229 TYR B C 1
ATOM 5209 O O . TYR B 1 229 ? 9.312 9.805 8.68 1 93 229 TYR B O 1
ATOM 5217 N N . THR B 1 230 ? 10.633 11.453 9.453 1 89.12 230 THR B N 1
ATOM 5218 C CA . THR B 1 230 ? 11.055 10.695 10.633 1 89.12 230 THR B CA 1
ATOM 5219 C C . THR B 1 230 ? 9.953 10.68 11.688 1 89.12 230 THR B C 1
ATOM 5221 O O . THR B 1 230 ? 9.117 11.586 11.727 1 89.12 230 THR B O 1
ATOM 5224 N N . GLY B 1 231 ? 9.82 9.68 12.484 1 83.12 231 GLY B N 1
ATOM 5225 C CA . GLY B 1 231 ? 8.797 9.602 13.516 1 83.12 231 GLY B CA 1
ATOM 5226 C C . GLY B 1 231 ? 7.426 9.273 12.969 1 83.12 231 GLY B C 1
ATOM 5227 O O . GLY B 1 231 ? 7.246 8.258 12.289 1 83.12 231 GLY B O 1
ATOM 5228 N N . VAL B 1 232 ? 6.461 10.344 13.164 1 83.44 232 VAL B N 1
ATOM 5229 C CA . VAL B 1 232 ? 5.102 10.125 12.68 1 83.44 232 VAL B CA 1
ATOM 5230 C C . VAL B 1 232 ? 5.074 10.211 11.156 1 83.44 232 VAL B C 1
ATOM 5232 O O . VAL B 1 232 ? 5.715 11.086 10.562 1 83.44 232 VAL B O 1
ATOM 5235 N N . LYS B 1 233 ? 4.336 9.352 10.594 1 91.25 233 LYS B N 1
ATOM 5236 C CA . LYS B 1 233 ? 4.387 9.227 9.141 1 91.25 233 LYS B CA 1
ATOM 5237 C C . LYS B 1 233 ? 3.229 9.969 8.484 1 91.25 233 LYS B C 1
ATOM 5239 O O . LYS B 1 233 ? 2.15 10.094 9.07 1 91.25 233 LYS B O 1
ATOM 5244 N N . PRO B 1 234 ? 3.414 10.492 7.293 1 92.62 234 PRO B N 1
ATOM 5245 C CA . PRO B 1 234 ? 2.385 11.289 6.613 1 92.62 234 PRO B CA 1
ATOM 5246 C C . PRO B 1 234 ? 1.159 10.461 6.234 1 92.62 234 PRO B C 1
ATOM 5248 O O . PRO B 1 234 ? 0.085 11.016 5.996 1 92.62 234 PRO B O 1
ATOM 5251 N N . TRP B 1 235 ? 1.26 9.148 6.164 1 93.62 235 TRP B N 1
ATOM 5252 C CA . TRP B 1 235 ? 0.132 8.312 5.758 1 93.62 235 TRP B CA 1
ATOM 5253 C C . TRP B 1 235 ? -0.689 7.883 6.969 1 93.62 235 TRP B C 1
ATOM 5255 O O . TRP B 1 235 ? -1.689 7.176 6.828 1 93.62 235 TRP B O 1
ATOM 5265 N N . GLU B 1 236 ? -0.306 8.297 8.125 1 89.75 236 GLU B N 1
ATOM 5266 C CA . GLU B 1 236 ? -1.102 8.023 9.312 1 89.75 236 GLU B CA 1
ATOM 5267 C C . GLU B 1 236 ? -2.309 8.953 9.398 1 89.75 236 GLU B C 1
ATOM 5269 O O . GLU B 1 236 ? -2.307 10.031 8.812 1 89.75 236 GLU B O 1
ATOM 5274 N N . ILE B 1 237 ? -3.275 8.539 10.117 1 86.75 237 ILE B N 1
ATOM 5275 C CA . ILE B 1 237 ? -4.531 9.273 10.219 1 86.75 237 ILE B CA 1
ATOM 5276 C C . ILE B 1 237 ? -4.281 10.648 10.82 1 86.75 237 ILE B C 1
ATOM 5278 O O . ILE B 1 237 ? -4.852 11.648 10.375 1 86.75 237 ILE B O 1
ATOM 5282 N N . ILE B 1 238 ? -3.506 10.711 11.828 1 83.94 238 ILE B N 1
ATOM 5283 C CA . ILE B 1 238 ? -3.129 11.969 12.469 1 83.94 238 ILE B CA 1
ATOM 5284 C C . ILE B 1 238 ? -1.619 12.172 12.359 1 83.94 238 ILE B C 1
ATOM 5286 O O . ILE B 1 238 ? -0.839 11.344 12.828 1 83.94 238 ILE B O 1
ATOM 5290 N N . SER B 1 239 ? -1.252 13.133 11.594 1 80.31 239 SER B N 1
ATOM 5291 C CA . SER B 1 239 ? 0.15 13.516 11.469 1 80.31 239 SER B CA 1
ATOM 5292 C C . SER B 1 239 ? 0.299 15.023 11.328 1 80.31 239 SER B C 1
ATOM 5294 O O . SER B 1 239 ? -0.3 15.633 10.438 1 80.31 239 SER B O 1
ATOM 5296 N N . ASN B 1 240 ? 1.039 15.578 12.242 1 75.06 240 ASN B N 1
ATOM 5297 C CA . ASN B 1 240 ? 1.244 17.016 12.195 1 75.06 240 ASN B CA 1
ATOM 5298 C C . ASN B 1 240 ? 2.613 17.375 11.625 1 75.06 240 ASN B C 1
ATOM 5300 O O . ASN B 1 240 ? 3.135 18.469 11.883 1 75.06 240 ASN B O 1
ATOM 5304 N N . ASN B 1 241 ? 3.188 16.375 10.898 1 77.81 241 ASN B N 1
ATOM 5305 C CA . ASN B 1 241 ? 4.461 16.672 10.25 1 77.81 241 ASN B CA 1
ATOM 5306 C C . ASN B 1 241 ? 4.297 17.719 9.148 1 77.81 241 ASN B C 1
ATOM 5308 O O . ASN B 1 241 ? 3.277 17.75 8.461 1 77.81 241 ASN B O 1
ATOM 5312 N N . ARG B 1 242 ? 5.367 18.547 9.125 1 82.62 242 ARG B N 1
ATOM 5313 C CA . ARG B 1 242 ? 5.457 19.422 7.969 1 82.62 242 ARG B CA 1
ATOM 5314 C C . ARG B 1 242 ? 5.484 18.625 6.668 1 82.62 242 ARG B C 1
ATOM 5316 O O . ARG B 1 242 ? 5.969 17.484 6.645 1 82.62 242 ARG B O 1
ATOM 5323 N N . PHE B 1 243 ? 4.926 19.156 5.625 1 88.12 243 PHE B N 1
ATOM 5324 C CA . PHE B 1 243 ? 5 18.688 4.25 1 88.12 243 PHE B CA 1
ATOM 5325 C C . PHE B 1 243 ? 4.219 17.391 4.082 1 88.12 243 PHE B C 1
ATOM 5327 O O . PHE B 1 243 ? 4.523 16.578 3.201 1 88.12 243 PHE B O 1
ATOM 5334 N N . ARG B 1 244 ? 3.217 17.141 4.996 1 90 244 ARG B N 1
ATOM 5335 C CA . ARG B 1 244 ? 2.342 15.984 4.848 1 90 244 ARG B CA 1
ATOM 5336 C C . ARG B 1 244 ? 1.69 15.961 3.471 1 90 244 ARG B C 1
ATOM 5338 O O . ARG B 1 244 ? 1.662 14.922 2.809 1 90 244 ARG B O 1
ATOM 5345 N N . GLU B 1 245 ? 1.25 17.141 2.994 1 90 245 GLU B N 1
ATOM 5346 C CA . GLU B 1 245 ? 0.543 17.25 1.723 1 90 245 GLU B CA 1
ATOM 5347 C C . GLU B 1 245 ? 1.465 16.938 0.548 1 90 245 GLU B C 1
ATOM 5349 O O . GLU B 1 245 ? 1.008 16.469 -0.499 1 90 245 GLU B O 1
ATOM 5354 N N . VAL B 1 246 ? 2.75 17.141 0.748 1 93.25 246 VAL B N 1
ATOM 5355 C CA . VAL B 1 246 ? 3.711 16.875 -0.317 1 93.25 246 VAL B CA 1
ATOM 5356 C C . VAL B 1 246 ? 3.828 15.375 -0.544 1 93.25 246 VAL B C 1
ATOM 5358 O O . VAL B 1 246 ? 3.875 14.914 -1.688 1 93.25 246 VAL B O 1
ATOM 5361 N N . TRP B 1 247 ? 3.826 14.641 0.558 1 96.12 247 TRP B N 1
ATOM 5362 C CA . TRP B 1 247 ? 3.855 13.188 0.425 1 96.12 247 TRP B CA 1
ATOM 5363 C C . TRP B 1 247 ? 2.645 12.688 -0.354 1 96.12 247 TRP B C 1
ATOM 5365 O O . TRP B 1 247 ? 2.785 11.922 -1.308 1 96.12 247 TRP B O 1
ATOM 5375 N N . TRP B 1 248 ? 1.507 13.188 0.001 1 94.94 248 TRP B N 1
ATOM 5376 C CA . TRP B 1 248 ? 0.261 12.734 -0.605 1 94.94 248 TRP B CA 1
ATOM 5377 C C . TRP B 1 248 ? 0.176 13.164 -2.066 1 94.94 248 TRP B C 1
ATOM 5379 O O . TRP B 1 248 ? -0.398 12.453 -2.896 1 94.94 248 TRP B O 1
ATOM 5389 N N . PHE B 1 249 ? 0.77 14.305 -2.41 1 94.62 249 PHE B N 1
ATOM 5390 C CA . PHE B 1 249 ? 0.808 14.758 -3.797 1 94.62 249 PHE B CA 1
ATOM 5391 C C . PHE B 1 249 ? 1.48 13.719 -4.688 1 94.62 249 PHE B C 1
ATOM 5393 O O . PHE B 1 249 ? 0.915 13.297 -5.695 1 94.62 249 PHE B O 1
ATOM 5400 N N . TYR B 1 250 ? 2.586 13.258 -4.281 1 96.88 250 TYR B N 1
ATOM 5401 C CA . TYR B 1 250 ? 3.32 12.305 -5.105 1 96.88 250 TYR B CA 1
ATOM 5402 C C . TYR B 1 250 ? 2.66 10.938 -5.07 1 96.88 250 TYR B C 1
ATOM 5404 O O . TYR B 1 250 ? 2.688 10.203 -6.062 1 96.88 250 TYR B O 1
ATOM 5412 N N . ASN B 1 251 ? 2.082 10.57 -3.943 1 96.06 251 ASN B N 1
ATOM 5413 C CA . ASN B 1 251 ? 1.336 9.32 -3.854 1 96.06 251 ASN B CA 1
ATOM 5414 C C . ASN B 1 251 ? 0.176 9.289 -4.844 1 96.06 251 ASN B C 1
ATOM 5416 O O . ASN B 1 251 ? -0.1 8.25 -5.449 1 96.06 251 ASN B O 1
ATOM 5420 N N . LEU B 1 252 ? -0.423 10.43 -5.102 1 93.31 252 LEU B N 1
ATOM 5421 C CA . LEU B 1 252 ? -1.62 10.562 -5.926 1 93.31 252 LEU B CA 1
ATOM 5422 C C . LEU B 1 252 ? -1.272 10.461 -7.406 1 93.31 252 LEU B C 1
ATOM 5424 O O . LEU B 1 252 ? -2.098 10.031 -8.211 1 93.31 252 LEU B O 1
ATOM 5428 N N . LEU B 1 253 ? -0.143 10.852 -7.793 1 95.38 253 LEU B N 1
ATOM 5429 C CA . LEU B 1 253 ? 0.226 10.945 -9.203 1 95.38 253 LEU B CA 1
ATOM 5430 C C . LEU B 1 253 ? 0.235 9.562 -9.852 1 95.38 253 LEU B C 1
ATOM 5432 O O . LEU B 1 253 ? 0.655 8.586 -9.234 1 95.38 253 LEU B O 1
ATOM 5436 N N . GLU B 1 254 ? -0.252 9.523 -11.062 1 95.5 254 GLU B N 1
ATOM 5437 C CA . GLU B 1 254 ? -0.148 8.312 -11.875 1 95.5 254 GLU B CA 1
ATOM 5438 C C . GLU B 1 254 ? 1.215 8.219 -12.555 1 95.5 254 GLU B C 1
ATOM 5440 O O . GLU B 1 254 ? 1.838 9.242 -12.844 1 95.5 254 GLU B O 1
ATOM 5445 N N . TRP B 1 255 ? 1.667 7.012 -12.797 1 96.5 255 TRP B N 1
ATOM 5446 C CA . TRP B 1 255 ? 2.961 6.809 -13.445 1 96.5 255 TRP B CA 1
ATOM 5447 C C . TRP B 1 255 ? 3.01 7.508 -14.797 1 96.5 255 TRP B C 1
ATOM 5449 O O . TRP B 1 255 ? 4.027 8.109 -15.156 1 96.5 255 TRP B O 1
ATOM 5459 N N . SER B 1 256 ? 1.89 7.512 -15.508 1 94.75 256 SER B N 1
ATOM 5460 C CA . SER B 1 256 ? 1.867 8.164 -16.812 1 94.75 256 SER B CA 1
ATOM 5461 C C . SER B 1 256 ? 2.113 9.664 -16.688 1 94.75 256 SER B C 1
ATOM 5463 O O . SER B 1 256 ? 2.764 10.266 -17.547 1 94.75 256 SER B O 1
ATOM 5465 N N . ASP B 1 257 ? 1.605 10.305 -15.594 1 95.19 257 ASP B N 1
ATOM 5466 C CA . ASP B 1 257 ? 1.852 11.719 -15.344 1 95.19 257 ASP B CA 1
ATOM 5467 C C . ASP B 1 257 ? 3.342 11.992 -15.148 1 95.19 257 ASP B C 1
ATOM 5469 O O . ASP B 1 257 ? 3.873 12.969 -15.68 1 95.19 257 ASP B O 1
ATOM 5473 N N . ILE B 1 258 ? 3.953 11.125 -14.5 1 96 258 ILE B N 1
ATOM 5474 C CA . ILE B 1 258 ? 5.348 11.273 -14.102 1 96 258 ILE B CA 1
ATOM 5475 C C . ILE B 1 258 ? 6.258 10.992 -15.297 1 96 258 ILE B C 1
ATOM 5477 O O . ILE B 1 258 ? 7.113 11.812 -15.641 1 96 258 ILE B O 1
ATOM 5481 N N . LEU B 1 259 ? 6.039 9.883 -15.992 1 94.25 259 LEU B N 1
ATOM 5482 C CA . LEU B 1 259 ? 6.926 9.406 -17.047 1 94.25 259 LEU B CA 1
ATOM 5483 C C . LEU B 1 259 ? 6.812 10.281 -18.281 1 94.25 259 LEU B C 1
ATOM 5485 O O . LEU B 1 259 ? 7.785 10.453 -19.031 1 94.25 259 LEU B O 1
ATOM 5489 N N . LEU B 1 260 ? 5.625 10.898 -18.453 1 92.06 260 LEU B N 1
ATOM 5490 C CA . LEU B 1 260 ? 5.426 11.781 -19.594 1 92.06 260 LEU B CA 1
ATOM 5491 C C . LEU B 1 260 ? 5.664 13.234 -19.203 1 92.06 260 LEU B C 1
ATOM 5493 O O . LEU B 1 260 ? 5.539 14.133 -20.047 1 92.06 260 LEU B O 1
ATOM 5497 N N . ARG B 1 261 ? 5.996 13.508 -17.984 1 92.19 261 ARG B N 1
ATOM 5498 C CA . ARG B 1 261 ? 6.273 14.844 -17.453 1 92.19 261 ARG B CA 1
ATOM 5499 C C . ARG B 1 261 ? 5.129 15.805 -17.766 1 92.19 261 ARG B C 1
ATOM 5501 O O . ARG B 1 261 ? 5.352 16.906 -18.266 1 92.19 261 ARG B O 1
ATOM 5508 N N . LYS B 1 262 ? 3.975 15.359 -17.422 1 91.12 262 LYS B N 1
ATOM 5509 C CA . LYS B 1 262 ? 2.793 16.188 -17.641 1 91.12 262 LYS B CA 1
ATOM 5510 C C . LYS B 1 262 ? 2.803 17.391 -16.703 1 91.12 262 LYS B C 1
ATOM 5512 O O . LYS B 1 262 ? 3.461 17.375 -15.656 1 91.12 262 LYS B O 1
ATOM 5517 N N . ASP B 1 263 ? 2.07 18.391 -16.984 1 92.06 263 ASP B N 1
ATOM 5518 C CA . ASP B 1 263 ? 2.018 19.641 -16.234 1 92.06 263 ASP B CA 1
ATOM 5519 C C . ASP B 1 263 ? 1.554 19.406 -14.797 1 92.06 263 ASP B C 1
ATOM 5521 O O . ASP B 1 263 ? 1.927 20.156 -13.891 1 92.06 263 ASP B O 1
ATOM 5525 N N . ILE B 1 264 ? 0.896 18.375 -14.633 1 89.44 264 ILE B N 1
ATOM 5526 C CA . ILE B 1 264 ? 0.276 18.109 -13.344 1 89.44 264 ILE B CA 1
ATOM 5527 C C . ILE B 1 264 ? 1.356 17.875 -12.289 1 89.44 264 ILE B C 1
ATOM 5529 O O . ILE B 1 264 ? 1.131 18.109 -11.094 1 89.44 264 ILE B O 1
ATOM 5533 N N . ILE B 1 265 ? 2.514 17.453 -12.727 1 90.62 265 ILE B N 1
ATOM 5534 C CA . ILE B 1 265 ? 3.559 17.109 -11.766 1 90.62 265 ILE B CA 1
ATOM 5535 C C . ILE B 1 265 ? 4.094 18.391 -11.117 1 90.62 265 ILE B C 1
ATOM 5537 O O . ILE B 1 265 ? 4.824 18.328 -10.125 1 90.62 265 ILE B O 1
ATOM 5541 N N . SER B 1 266 ? 3.754 19.547 -11.609 1 88.94 266 SER B N 1
ATOM 5542 C CA . SER B 1 266 ? 4.207 20.828 -11.086 1 88.94 266 SER B CA 1
ATOM 5543 C C . SER B 1 266 ? 3.141 21.469 -10.211 1 88.94 266 SER B C 1
ATOM 5545 O O . SER B 1 266 ? 3.336 22.578 -9.695 1 88.94 266 SER B O 1
ATOM 5547 N N . ARG B 1 267 ? 2.059 20.812 -10.023 1 88.19 267 ARG B N 1
ATOM 5548 C CA . ARG B 1 267 ? 0.971 21.328 -9.203 1 88.19 267 ARG B CA 1
ATOM 5549 C C . ARG B 1 267 ? 1.118 20.891 -7.75 1 88.19 267 ARG B C 1
ATOM 5551 O O . ARG B 1 267 ? 2.018 20.109 -7.422 1 88.19 267 ARG B O 1
ATOM 5558 N N . SER B 1 268 ? 0.287 21.516 -6.914 1 84.56 268 SER B N 1
ATOM 5559 C CA . SER B 1 268 ? 0.234 21.125 -5.508 1 84.56 268 SER B CA 1
ATOM 5560 C C . SER B 1 268 ? -0.939 20.188 -5.234 1 84.56 268 SER B C 1
ATOM 5562 O O . SER B 1 268 ? -1.827 20.047 -6.078 1 84.56 268 SER B O 1
ATOM 5564 N N . PHE B 1 269 ? -0.847 19.609 -4.113 1 86.12 269 PHE B N 1
ATOM 5565 C CA . PHE B 1 269 ? -1.942 18.75 -3.684 1 86.12 269 PHE B CA 1
ATOM 5566 C C . PHE B 1 269 ? -3.258 19.516 -3.656 1 86.12 269 PHE B C 1
ATOM 5568 O O . PHE B 1 269 ? -4.285 19.016 -4.117 1 86.12 269 PHE B O 1
ATOM 5575 N N . GLU B 1 270 ? -3.238 20.641 -3.141 1 81 270 GLU B N 1
ATOM 5576 C CA . GLU B 1 270 ? -4.43 21.484 -3.033 1 81 270 GLU B CA 1
ATOM 5577 C C . GLU B 1 270 ? -5.012 21.797 -4.41 1 81 270 GLU B C 1
ATOM 5579 O O . GLU B 1 270 ? -6.227 21.719 -4.605 1 81 270 GLU B O 1
ATOM 5584 N N . GLU B 1 271 ? -4.148 22 -5.309 1 82.94 271 GLU B N 1
ATOM 5585 C CA . GLU B 1 271 ? -4.598 22.328 -6.656 1 82.94 271 GLU B CA 1
ATOM 5586 C C . GLU B 1 271 ? -5.234 21.125 -7.344 1 82.94 271 GLU B C 1
ATOM 5588 O O . GLU B 1 271 ? -6.129 21.281 -8.18 1 82.94 271 GLU B O 1
ATOM 5593 N N . LEU B 1 272 ? -4.766 20.016 -6.922 1 84.25 272 LEU B N 1
ATOM 5594 C CA . LEU B 1 272 ? -5.18 18.828 -7.672 1 84.25 272 LEU B CA 1
ATOM 5595 C C . LEU B 1 272 ? -6.41 18.188 -7.039 1 84.25 272 LEU B C 1
ATOM 5597 O O . LEU B 1 272 ? -7.285 17.688 -7.746 1 84.25 272 LEU B O 1
ATOM 5601 N N . VAL B 1 273 ? -6.488 18.234 -5.73 1 82.25 273 VAL B N 1
ATOM 5602 C CA . VAL B 1 273 ? -7.504 17.375 -5.133 1 82.25 273 VAL B CA 1
ATOM 5603 C C . VAL B 1 273 ? -8.352 18.188 -4.152 1 82.25 273 VAL B C 1
ATOM 5605 O O . VAL B 1 273 ? -9.555 17.938 -4.023 1 82.25 273 VAL B O 1
ATOM 5608 N N . TYR B 1 274 ? -7.789 19.078 -3.506 1 78.88 274 TYR B N 1
ATOM 5609 C CA . TYR B 1 274 ? -8.5 19.672 -2.381 1 78.88 274 TYR B CA 1
ATOM 5610 C C . TYR B 1 274 ? -8.273 21.188 -2.336 1 78.88 274 TYR B C 1
ATOM 5612 O O . TYR B 1 274 ? -7.207 21.641 -1.933 1 78.88 274 TYR B O 1
ATOM 5620 N N . SER B 1 275 ? -9.25 21.922 -2.854 1 83.12 275 SER B N 1
ATOM 5621 C CA . SER B 1 275 ? -9.164 23.375 -2.816 1 83.12 275 SER B CA 1
ATOM 5622 C C . SER B 1 275 ? -10.383 23.984 -2.143 1 83.12 275 SER B C 1
ATOM 5624 O O . SER B 1 275 ? -11.32 24.422 -2.818 1 83.12 275 SER B O 1
ATOM 5626 N N . PRO B 1 276 ? -10.328 24.125 -0.832 1 90.75 276 PRO B N 1
ATOM 5627 C CA . PRO B 1 276 ? -11.453 24.75 -0.145 1 90.75 276 PRO B CA 1
ATOM 5628 C C . PRO B 1 276 ? -11.547 26.25 -0.43 1 90.75 276 PRO B C 1
ATOM 5630 O O . PRO B 1 276 ? -10.539 26.891 -0.76 1 90.75 276 PRO B O 1
ATOM 5633 N N . LYS B 1 277 ? -12.734 26.844 -0.338 1 93.56 277 LYS B N 1
ATOM 5634 C CA . LYS B 1 277 ? -12.961 28.266 -0.555 1 93.56 277 LYS B CA 1
ATOM 5635 C C . LYS B 1 277 ? -12.445 29.094 0.621 1 93.56 277 LYS B C 1
ATOM 5637 O O . LYS B 1 277 ? -12.086 30.25 0.458 1 93.56 277 LYS B O 1
ATOM 5642 N N . ALA B 1 278 ? -12.438 28.453 1.773 1 97.19 278 ALA B N 1
ATOM 5643 C CA . ALA B 1 278 ? -11.984 29.156 2.969 1 97.19 278 ALA B CA 1
ATOM 5644 C C . ALA B 1 278 ? -11.406 28.188 3.998 1 97.19 278 ALA B C 1
ATOM 5646 O O . ALA B 1 278 ? -11.68 26.984 3.947 1 97.19 278 ALA B O 1
ATOM 5647 N N . HIS B 1 279 ? -10.617 28.719 4.859 1 97.44 279 HIS B N 1
ATOM 5648 C CA . HIS B 1 279 ? -10.055 27.984 5.988 1 97.44 279 HIS B CA 1
ATOM 5649 C C . HIS B 1 279 ? -10.516 28.578 7.316 1 97.44 279 HIS B C 1
ATOM 5651 O O . HIS B 1 279 ? -10.531 29.797 7.488 1 97.44 279 HIS B O 1
ATOM 5657 N N . THR B 1 280 ? -10.969 27.75 8.195 1 98.38 280 THR B N 1
ATOM 5658 C CA . THR B 1 280 ? -11.297 28.172 9.555 1 98.38 280 THR B CA 1
ATOM 5659 C C . THR B 1 280 ? -10.539 27.328 10.578 1 98.38 280 THR B C 1
ATOM 5661 O O . THR B 1 280 ? -9.82 26.406 10.211 1 98.38 280 THR B O 1
ATOM 5664 N N . ALA B 1 281 ? -10.609 27.734 11.844 1 98.38 281 ALA B N 1
ATOM 5665 C CA . ALA B 1 281 ? -9.938 27 12.914 1 98.38 281 ALA B CA 1
ATOM 5666 C C . ALA B 1 281 ? -10.727 27.078 14.219 1 98.38 281 ALA B C 1
ATOM 5668 O O . ALA B 1 281 ? -11.531 28 14.406 1 98.38 281 ALA B O 1
ATOM 5669 N N . ILE B 1 282 ? -10.594 26.125 15 1 97.88 282 ILE B N 1
ATOM 5670 C CA . ILE B 1 282 ? -11.094 26.078 16.359 1 97.88 282 ILE B CA 1
ATOM 5671 C C . ILE B 1 282 ? -9.969 25.688 17.312 1 97.88 282 ILE B C 1
ATOM 5673 O O . ILE B 1 282 ? -9.391 24.594 17.188 1 97.88 282 ILE B O 1
ATOM 5677 N N . PHE B 1 283 ? -9.578 26.562 18.156 1 97 283 PHE B N 1
ATOM 5678 C CA . PHE B 1 283 ? -8.695 26.234 19.25 1 97 283 PHE B CA 1
ATOM 5679 C C . PHE B 1 283 ? -9.492 25.828 20.484 1 97 283 PHE B C 1
ATOM 5681 O O . PHE B 1 283 ? -10.305 26.594 20.984 1 97 283 PHE B O 1
ATOM 5688 N N . THR B 1 284 ? -9.281 24.609 20.953 1 94.56 284 THR B N 1
ATOM 5689 C CA . THR B 1 284 ? -10.172 24.125 22 1 94.56 284 THR B CA 1
ATOM 5690 C C . THR B 1 284 ? -9.375 23.469 23.125 1 94.56 284 THR B C 1
ATOM 5692 O O . THR B 1 284 ? -8.258 23 22.906 1 94.56 284 THR B O 1
ATOM 5695 N N . ALA B 1 285 ? -9.953 23.469 24.344 1 91.38 285 ALA B N 1
ATOM 5696 C CA . ALA B 1 285 ? -9.406 22.766 25.5 1 91.38 285 ALA B CA 1
ATOM 5697 C C . ALA B 1 285 ? -10.359 21.672 25.984 1 91.38 285 ALA B C 1
ATOM 5699 O O . ALA B 1 285 ? -10.156 21.078 27.047 1 91.38 285 ALA B O 1
ATOM 5700 N N . SER B 1 286 ? -11.398 21.484 25.203 1 87.69 286 SER B N 1
ATOM 5701 C CA . SER B 1 286 ? -12.375 20.453 25.516 1 87.69 286 SER B CA 1
ATOM 5702 C C . SER B 1 286 ? -12.906 19.797 24.25 1 87.69 286 SER B C 1
ATOM 5704 O O . SER B 1 286 ? -12.688 20.297 23.141 1 87.69 286 SER B O 1
ATOM 5706 N N . CYS B 1 287 ? -13.562 18.656 24.453 1 88.94 287 CYS B N 1
ATOM 5707 C CA . CYS B 1 287 ? -14.156 17.984 23.312 1 88.94 287 CYS B CA 1
ATOM 5708 C C . CYS B 1 287 ? -15.523 18.578 22.969 1 88.94 287 CYS B C 1
ATOM 5710 O O . CYS B 1 287 ? -16.156 18.172 22 1 88.94 287 CYS B O 1
ATOM 5712 N N . GLU B 1 288 ? -15.945 19.547 23.781 1 92.62 288 GLU B N 1
ATOM 5713 C CA . GLU B 1 288 ? -17.25 20.156 23.578 1 92.62 288 GLU B CA 1
ATOM 5714 C C . GLU B 1 288 ? -17.156 21.391 22.688 1 92.62 288 GLU B C 1
ATOM 5716 O O . GLU B 1 288 ? -16.766 22.469 23.141 1 92.62 288 GLU B O 1
ATOM 5721 N N . MET B 1 289 ? -17.484 21.312 21.484 1 96 289 MET B N 1
ATOM 5722 C CA . MET B 1 289 ? -17.562 22.375 20.484 1 96 289 MET B CA 1
ATOM 5723 C C . MET B 1 289 ? -18.984 22.484 19.922 1 96 289 MET B C 1
ATOM 5725 O O . MET B 1 289 ? -19.469 21.562 19.281 1 96 289 MET B O 1
ATOM 5729 N N . GLU B 1 290 ? -19.531 23.609 20.188 1 96.62 290 GLU B N 1
ATOM 5730 C CA . GLU B 1 290 ? -20.938 23.797 19.906 1 96.62 290 GLU B CA 1
ATOM 5731 C C . GLU B 1 290 ? -21.234 23.609 18.422 1 96.62 290 GLU B C 1
ATOM 5733 O O . GLU B 1 290 ? -20.672 24.328 17.578 1 96.62 290 GLU B O 1
ATOM 5738 N N . HIS B 1 291 ? -22.078 22.609 18.031 1 97.38 291 HIS B N 1
ATOM 5739 C CA . HIS B 1 291 ? -22.609 22.344 16.703 1 97.38 291 HIS B CA 1
ATOM 5740 C C . HIS B 1 291 ? -21.5 22.109 15.703 1 97.38 291 HIS B C 1
ATOM 5742 O O . HIS B 1 291 ? -21.641 22.453 14.523 1 97.38 291 HIS B O 1
ATOM 5748 N N . VAL B 1 292 ? -20.312 21.641 16.109 1 97.44 292 VAL B N 1
ATOM 5749 C CA . VAL B 1 292 ? -19.141 21.516 15.242 1 97.44 292 VAL B CA 1
ATOM 5750 C C . VAL B 1 292 ? -19.469 20.594 14.078 1 97.44 292 VAL B C 1
ATOM 5752 O O . VAL B 1 292 ? -19.141 20.891 12.922 1 97.44 292 VAL B O 1
ATOM 5755 N N . GLU B 1 293 ? -20.062 19.469 14.297 1 96 293 GLU B N 1
ATOM 5756 C CA . GLU B 1 293 ? -20.359 18.516 13.234 1 96 293 GLU B CA 1
ATOM 5757 C C . GLU B 1 293 ? -21.359 19.078 12.234 1 96 293 GLU B C 1
ATOM 5759 O O . GLU B 1 293 ? -21.203 18.906 11.023 1 96 293 GLU B O 1
ATOM 5764 N N . TYR B 1 294 ? -22.406 19.75 12.789 1 97.25 294 TYR B N 1
ATOM 5765 C CA . TYR B 1 294 ? -23.391 20.406 11.938 1 97.25 294 TYR B CA 1
ATOM 5766 C C . TYR B 1 294 ? -22.734 21.406 11.008 1 97.25 294 TYR B C 1
ATOM 5768 O O . TYR B 1 294 ? -23.031 21.453 9.812 1 97.25 294 TYR B O 1
ATOM 5776 N N . LEU B 1 295 ? -21.859 22.219 11.562 1 98.31 295 LEU B N 1
ATOM 5777 C CA . LEU B 1 295 ? -21.172 23.234 10.773 1 98.31 295 LEU B CA 1
ATOM 5778 C C . LEU B 1 295 ? -20.297 22.578 9.703 1 98.31 295 LEU B C 1
ATOM 5780 O O . LEU B 1 295 ? -20.328 23 8.547 1 98.31 295 LEU B O 1
ATOM 5784 N N . ILE B 1 296 ? -19.578 21.516 10.031 1 97.56 296 ILE B N 1
ATOM 5785 C CA . ILE B 1 296 ? -18.688 20.797 9.109 1 97.56 296 ILE B CA 1
ATOM 5786 C C . ILE B 1 296 ? -19.516 20.234 7.949 1 97.56 296 ILE B C 1
ATOM 5788 O O . ILE B 1 296 ? -19.141 20.391 6.785 1 97.56 296 ILE B O 1
ATOM 5792 N N . GLU B 1 297 ? -20.625 19.656 8.219 1 95.5 297 GLU B N 1
ATOM 5793 C CA . GLU B 1 297 ? -21.469 19.016 7.223 1 95.5 297 GLU B CA 1
ATOM 5794 C C . GLU B 1 297 ? -22.078 20.047 6.277 1 95.5 297 GLU B C 1
ATOM 5796 O O . GLU B 1 297 ? -22.25 19.781 5.086 1 95.5 297 GLU B O 1
ATOM 5801 N N . ASN B 1 298 ? -22.406 21.219 6.812 1 97.19 298 ASN B N 1
ATOM 5802 C CA . ASN B 1 298 ? -23.156 22.203 6.039 1 97.19 298 ASN B CA 1
ATOM 5803 C C . ASN B 1 298 ? -22.234 23.219 5.391 1 97.19 298 ASN B C 1
ATOM 5805 O O . ASN B 1 298 ? -22.688 24.094 4.648 1 97.19 298 ASN B O 1
ATOM 5809 N N . LEU B 1 299 ? -20.953 23.125 5.637 1 97.5 299 LEU B N 1
ATOM 5810 C CA . LEU B 1 299 ? -19.969 23.984 5.008 1 97.5 299 LEU B CA 1
ATOM 5811 C C . LEU B 1 299 ? -18.859 23.172 4.359 1 97.5 299 LEU B C 1
ATOM 5813 O O . LEU B 1 299 ? -17.688 23.297 4.727 1 97.5 299 LEU B O 1
ATOM 5817 N N . PRO B 1 300 ? -19.188 22.406 3.352 1 93 300 PRO B N 1
ATOM 5818 C CA . PRO B 1 300 ? -18.219 21.5 2.738 1 93 300 PRO B CA 1
ATOM 5819 C C . PRO B 1 300 ? -17.078 22.234 2.025 1 93 300 PRO B C 1
ATOM 5821 O O . PRO B 1 300 ? -16.031 21.656 1.774 1 93 300 PRO B O 1
ATOM 5824 N N . GLU B 1 301 ? -17.281 23.531 1.735 1 94.12 301 GLU B N 1
ATOM 5825 C CA . GLU B 1 301 ? -16.266 24.312 1.02 1 94.12 301 GLU B CA 1
ATOM 5826 C C . GLU B 1 301 ? -15.297 24.969 1.988 1 94.12 301 GLU B C 1
ATOM 5828 O O . GLU B 1 301 ? -14.367 25.672 1.565 1 94.12 301 GLU B O 1
ATOM 5833 N N . VAL B 1 302 ? -15.516 24.781 3.273 1 97 302 VAL B N 1
ATOM 5834 C CA . VAL B 1 302 ? -14.641 25.344 4.301 1 97 302 VAL B CA 1
ATOM 5835 C C . VAL B 1 302 ? -13.805 24.234 4.93 1 97 302 VAL B C 1
ATOM 5837 O O . VAL B 1 302 ? -14.32 23.156 5.254 1 97 302 VAL B O 1
ATOM 5840 N N . HIS B 1 303 ? -12.531 24.422 5.008 1 96.44 303 HIS B N 1
ATOM 5841 C CA . HIS B 1 303 ? -11.68 23.484 5.715 1 96.44 303 HIS B CA 1
ATOM 5842 C C . HIS B 1 303 ? -11.586 23.828 7.199 1 96.44 303 HIS B C 1
ATOM 5844 O O . HIS B 1 303 ? -11.258 24.953 7.555 1 96.44 303 HIS B O 1
ATOM 5850 N N . PHE B 1 304 ? -11.859 22.875 8.062 1 97.75 304 PHE B N 1
ATOM 5851 C CA . PHE B 1 304 ? -11.859 23.047 9.516 1 97.75 304 PHE B CA 1
ATOM 5852 C C . PHE B 1 304 ? -10.578 22.5 10.125 1 97.75 304 PHE B C 1
ATOM 5854 O O . PHE B 1 304 ? -10.305 21.297 10.023 1 97.75 304 PHE B O 1
ATOM 5861 N N . SER B 1 305 ? -9.805 23.344 10.727 1 96.88 305 SER B N 1
ATOM 5862 C CA . SER B 1 305 ? -8.656 22.922 11.523 1 96.88 305 SER B CA 1
ATOM 5863 C C . SER B 1 305 ? -8.961 22.984 13.016 1 96.88 305 SER B C 1
ATOM 5865 O O . SER B 1 305 ? -9.273 24.047 13.547 1 96.88 305 SER B O 1
ATOM 5867 N N . ILE B 1 306 ? -8.906 21.891 13.703 1 96.75 306 ILE B N 1
ATOM 5868 C CA . ILE B 1 306 ? -9.172 21.828 15.133 1 96.75 306 ILE B CA 1
ATOM 5869 C C . ILE B 1 306 ? -7.879 21.578 15.898 1 96.75 306 ILE B C 1
ATOM 5871 O O . ILE B 1 306 ? -7.203 20.562 15.672 1 96.75 306 ILE B O 1
ATOM 5875 N N . LEU B 1 307 ? -7.527 22.484 16.828 1 95.12 307 LEU B N 1
ATOM 5876 C CA . LEU B 1 307 ? -6.246 22.422 17.516 1 95.12 307 LEU B CA 1
ATOM 5877 C C . LEU B 1 307 ? -6.453 22.328 19.031 1 95.12 307 LEU B C 1
ATOM 5879 O O . LEU B 1 307 ? -7.344 22.969 19.578 1 95.12 307 LEU B O 1
ATOM 5883 N N . ALA B 1 308 ? -5.648 21.547 19.672 1 93.12 308 ALA B N 1
ATOM 5884 C CA . ALA B 1 308 ? -5.641 21.438 21.125 1 93.12 308 ALA B CA 1
ATOM 5885 C C . ALA B 1 308 ? -4.23 21.188 21.656 1 93.12 308 ALA B C 1
ATOM 5887 O O . ALA B 1 308 ? -3.369 20.688 20.922 1 93.12 308 ALA B O 1
ATOM 5888 N N . HIS B 1 309 ? -4.039 21.531 22.891 1 89.25 309 HIS B N 1
ATOM 5889 C CA . HIS B 1 309 ? -2.752 21.266 23.531 1 89.25 309 HIS B CA 1
ATOM 5890 C C . HIS B 1 309 ? -2.648 19.812 23.984 1 89.25 309 HIS B C 1
ATOM 5892 O O . HIS B 1 309 ? -1.572 19.359 24.375 1 89.25 309 HIS B O 1
ATOM 5898 N N . THR B 1 310 ? -3.748 19.094 23.875 1 87.31 310 THR B N 1
ATOM 5899 C CA . THR B 1 310 ? -3.811 17.703 24.312 1 87.31 310 THR B CA 1
ATOM 5900 C C . THR B 1 310 ? -4.262 16.797 23.172 1 87.31 310 THR B C 1
ATOM 5902 O O . THR B 1 310 ? -4.559 17.281 22.078 1 87.31 310 THR B O 1
ATOM 5905 N N . TYR B 1 311 ? -4.242 15.547 23.469 1 86.56 311 TYR B N 1
ATOM 5906 C CA . TYR B 1 311 ? -4.852 14.617 22.531 1 86.56 311 TYR B CA 1
ATOM 5907 C C . TYR B 1 311 ? -6.371 14.758 22.531 1 86.56 311 TYR B C 1
ATOM 5909 O O . TYR B 1 311 ? -6.953 15.289 23.484 1 86.56 311 TYR B O 1
ATOM 5917 N N . PHE B 1 312 ? -6.953 14.297 21.5 1 87.69 312 PHE B N 1
ATOM 5918 C CA . PHE B 1 312 ? -8.391 14.484 21.328 1 87.69 312 PHE B CA 1
ATOM 5919 C C . PHE B 1 312 ? -9.156 13.258 21.797 1 87.69 312 PHE B C 1
ATOM 5921 O O . PHE B 1 312 ? -8.664 12.133 21.719 1 87.69 312 PHE B O 1
ATOM 5928 N N . ALA B 1 313 ? -10.336 13.586 22.297 1 87.12 313 ALA B N 1
ATOM 5929 C CA . ALA B 1 313 ? -11.289 12.516 22.562 1 87.12 313 ALA B CA 1
ATOM 5930 C C . ALA B 1 313 ? -11.711 11.828 21.266 1 87.12 313 ALA B C 1
ATOM 5932 O O . ALA B 1 313 ? -11.555 12.383 20.172 1 87.12 313 ALA B O 1
ATOM 5933 N N . SER B 1 314 ? -12.219 10.664 21.391 1 84.88 314 SER B N 1
ATOM 5934 C CA . SER B 1 314 ? -12.625 9.859 20.234 1 84.88 314 SER B CA 1
ATOM 5935 C C . SER B 1 314 ? -13.688 10.578 19.406 1 84.88 314 SER B C 1
ATOM 5937 O O . SER B 1 314 ? -13.727 10.43 18.188 1 84.88 314 SER B O 1
ATOM 5939 N N . SER B 1 315 ? -14.508 11.305 20.109 1 86.81 315 SER B N 1
ATOM 5940 C CA . SER B 1 315 ? -15.578 12.008 19.422 1 86.81 315 SER B CA 1
ATOM 5941 C C . SER B 1 315 ? -15.031 13.047 18.453 1 86.81 315 SER B C 1
ATOM 5943 O O . SER B 1 315 ? -15.609 13.289 17.391 1 86.81 315 SER B O 1
ATOM 5945 N N . VAL B 1 316 ? -13.906 13.656 18.797 1 90.56 316 VAL B N 1
ATOM 5946 C CA . VAL B 1 316 ? -13.289 14.641 17.922 1 90.56 316 VAL B CA 1
ATOM 5947 C C . VAL B 1 316 ? -12.547 13.938 16.797 1 90.56 316 VAL B C 1
ATOM 5949 O O . VAL B 1 316 ? -12.609 14.359 15.633 1 90.56 316 VAL B O 1
ATOM 5952 N N . VAL B 1 317 ? -11.914 12.859 17.125 1 88.94 317 VAL B N 1
ATOM 5953 C CA . VAL B 1 317 ? -11.203 12.078 16.125 1 88.94 317 VAL B CA 1
ATOM 5954 C C . VAL B 1 317 ? -12.188 11.578 15.078 1 88.94 317 VAL B C 1
ATOM 5956 O O . VAL B 1 317 ? -11.867 11.523 13.883 1 88.94 317 VAL B O 1
ATOM 5959 N N . ALA B 1 318 ? -13.406 11.273 15.508 1 87.31 318 ALA B N 1
ATOM 5960 C CA . ALA B 1 318 ? -14.453 10.766 14.609 1 87.31 318 ALA B CA 1
ATOM 5961 C C . ALA B 1 318 ? -14.797 11.797 13.539 1 87.31 318 ALA B C 1
ATOM 5963 O O . ALA B 1 318 ? -15.297 11.445 12.469 1 87.31 318 ALA B O 1
ATOM 5964 N N . LEU B 1 319 ? -14.508 13.07 13.773 1 92.06 319 LEU B N 1
ATOM 5965 C CA . LEU B 1 319 ? -14.797 14.125 12.812 1 92.06 319 LEU B CA 1
ATOM 5966 C C . LEU B 1 319 ? -13.914 13.984 11.57 1 92.06 319 LEU B C 1
ATOM 5968 O O . LEU B 1 319 ? -14.203 14.586 10.531 1 92.06 319 LEU B O 1
ATOM 5972 N N . LEU B 1 320 ? -12.898 13.156 11.68 1 91.44 320 LEU B N 1
ATOM 5973 C CA . LEU B 1 320 ? -12.008 12.938 10.547 1 91.44 320 LEU B CA 1
ATOM 5974 C C . LEU B 1 320 ? -12.695 12.133 9.461 1 91.44 320 LEU B C 1
ATOM 5976 O O . LEU B 1 320 ? -12.133 11.93 8.383 1 91.44 320 LEU B O 1
ATOM 5980 N N . ARG B 1 321 ? -13.914 11.703 9.688 1 91.44 321 ARG B N 1
ATOM 5981 C CA . ARG B 1 321 ? -14.711 11.086 8.633 1 91.44 321 ARG B CA 1
ATOM 5982 C C . ARG B 1 321 ? -15.023 12.094 7.531 1 91.44 321 ARG B C 1
ATOM 5984 O O . ARG B 1 321 ? -15.312 11.711 6.395 1 91.44 321 ARG B O 1
ATOM 5991 N N . TYR B 1 322 ? -14.992 13.383 7.941 1 92.56 322 TYR B N 1
ATOM 5992 C CA . TYR B 1 322 ? -15.211 14.445 6.969 1 92.56 322 TYR B CA 1
ATOM 5993 C C . TYR B 1 322 ? -13.891 14.867 6.328 1 92.56 322 TYR B C 1
ATOM 5995 O O . TYR B 1 322 ? -12.891 15.07 7.02 1 92.56 322 TYR B O 1
ATOM 6003 N N . SER B 1 323 ? -13.914 15.055 5.062 1 89.25 323 SER B N 1
ATOM 6004 C CA . SER B 1 323 ? -12.688 15.32 4.32 1 89.25 323 SER B CA 1
ATOM 6005 C C . SER B 1 323 ? -12.203 16.75 4.539 1 89.25 323 SER B C 1
ATOM 6007 O O . SER B 1 323 ? -11.055 17.078 4.246 1 89.25 323 SER B O 1
ATOM 6009 N N . ASN B 1 324 ? -13.055 17.562 5.016 1 93.62 324 ASN B N 1
ATOM 6010 C CA . ASN B 1 324 ? -12.664 18.953 5.188 1 93.62 324 ASN B CA 1
ATOM 6011 C C . ASN B 1 324 ? -12.273 19.25 6.633 1 93.62 324 ASN B C 1
ATOM 6013 O O . ASN B 1 324 ? -12.367 20.391 7.082 1 93.62 324 ASN B O 1
ATOM 6017 N N . VAL B 1 325 ? -11.852 18.25 7.348 1 95.06 325 VAL B N 1
ATOM 6018 C CA . VAL B 1 325 ? -11.445 18.438 8.734 1 95.06 325 VAL B CA 1
ATOM 6019 C C . VAL B 1 325 ? -10.016 17.922 8.922 1 95.06 325 VAL B C 1
ATOM 6021 O O . VAL B 1 325 ? -9.656 16.859 8.406 1 95.06 325 VAL B O 1
ATOM 6024 N N . THR B 1 326 ? -9.203 18.703 9.555 1 93.06 326 THR B N 1
ATOM 6025 C CA . THR B 1 326 ? -7.91 18.266 10.078 1 93.06 326 THR B CA 1
ATOM 6026 C C . THR B 1 326 ? -7.801 18.562 11.57 1 93.06 326 THR B C 1
ATOM 6028 O O . THR B 1 326 ? -8.25 19.625 12.031 1 93.06 326 THR B O 1
ATOM 6031 N N . ILE B 1 327 ? -7.266 17.703 12.359 1 93.19 327 ILE B N 1
ATOM 6032 C CA . ILE B 1 327 ? -7.082 17.969 13.781 1 93.19 327 ILE B CA 1
ATOM 6033 C C . ILE B 1 327 ? -5.59 18.016 14.109 1 93.19 327 ILE B C 1
ATOM 6035 O O . ILE B 1 327 ? -4.789 17.312 13.484 1 93.19 327 ILE B O 1
ATOM 6039 N N . TYR B 1 328 ? -5.238 18.828 15.047 1 90.5 328 TYR B N 1
ATOM 6040 C CA . TYR B 1 328 ? -3.861 19.062 15.469 1 90.5 328 TYR B CA 1
ATOM 6041 C C . TYR B 1 328 ? -3.719 18.859 16.984 1 90.5 328 TYR B C 1
ATOM 6043 O O . TYR B 1 328 ? -3.678 19.828 17.734 1 90.5 328 TYR B O 1
ATOM 6051 N N . PRO B 1 329 ? -3.613 17.594 17.359 1 89.31 329 PRO B N 1
ATOM 6052 C CA . PRO B 1 329 ? -3.318 17.391 18.781 1 89.31 329 PRO B CA 1
ATOM 6053 C C . PRO B 1 329 ? -1.926 17.891 19.172 1 89.31 329 PRO B C 1
ATOM 6055 O O . PRO B 1 329 ? -0.992 17.812 18.375 1 89.31 329 PRO B O 1
ATOM 6058 N N . CYS B 1 330 ? -1.787 18.391 20.375 1 84.19 330 CYS B N 1
ATOM 6059 C CA . CYS B 1 330 ? -0.502 18.891 20.844 1 84.19 330 CYS B CA 1
ATOM 6060 C C . CYS B 1 330 ? 0.162 19.766 19.781 1 84.19 330 CYS B C 1
ATOM 6062 O O . CYS B 1 330 ? 1.325 19.547 19.438 1 84.19 330 CYS B O 1
ATOM 6064 N N . PHE B 1 331 ? -0.66 20.734 19.297 1 85.19 331 PHE B N 1
ATOM 6065 C CA . PHE B 1 331 ? -0.193 21.484 18.156 1 85.19 331 PHE B CA 1
ATOM 6066 C C . PHE B 1 331 ? 1.085 22.25 18.484 1 85.19 331 PHE B C 1
ATOM 6068 O O . PHE B 1 331 ? 1.263 22.703 19.609 1 85.19 331 PHE B O 1
ATOM 6075 N N . SER B 1 332 ? 1.982 22.344 17.547 1 78.88 332 SER B N 1
ATOM 6076 C CA . SER B 1 332 ? 3.264 23.031 17.688 1 78.88 332 SER B CA 1
ATOM 6077 C C . SER B 1 332 ? 3.139 24.516 17.344 1 78.88 332 SER B C 1
ATOM 6079 O O . SER B 1 332 ? 2.127 24.953 16.781 1 78.88 332 SER B O 1
ATOM 6081 N N . PRO B 1 333 ? 4.125 25.312 17.656 1 79.44 333 PRO B N 1
ATOM 6082 C CA . PRO B 1 333 ? 4.133 26.703 17.219 1 79.44 333 PRO B CA 1
ATOM 6083 C C . PRO B 1 333 ? 4.07 26.844 15.703 1 79.44 333 PRO B C 1
ATOM 6085 O O . PRO B 1 333 ? 3.512 27.828 15.188 1 79.44 333 PRO B O 1
ATOM 6088 N N . PHE B 1 334 ? 4.602 25.875 15.062 1 79.19 334 PHE B N 1
ATOM 6089 C CA . PHE B 1 334 ? 4.523 25.891 13.609 1 79.19 334 PHE B CA 1
ATOM 6090 C C . PHE B 1 334 ? 3.08 25.734 13.141 1 79.19 334 PHE B C 1
ATOM 6092 O O . PHE B 1 334 ? 2.625 26.453 12.258 1 79.19 334 PHE B O 1
ATOM 6099 N N . ASP B 1 335 ? 2.404 24.766 13.75 1 85 335 ASP B N 1
ATOM 6100 C CA . ASP B 1 335 ? 0.993 24.578 13.43 1 85 335 ASP B CA 1
ATOM 6101 C C . ASP B 1 335 ? 0.194 25.859 13.68 1 85 335 ASP B C 1
ATOM 6103 O O . ASP B 1 335 ? -0.62 26.25 12.844 1 85 335 ASP B O 1
ATOM 6107 N N . TYR B 1 336 ? 0.536 26.391 14.836 1 88.25 336 TYR B N 1
ATOM 6108 C CA . TYR B 1 336 ? -0.146 27.609 15.25 1 88.25 336 TYR B CA 1
ATOM 6109 C C . TYR B 1 336 ? 0.026 28.703 14.203 1 88.25 336 TYR B C 1
ATOM 6111 O O . TYR B 1 336 ? -0.956 29.297 13.742 1 88.25 336 TYR B O 1
ATOM 6119 N N . ARG B 1 337 ? 1.2 28.922 13.781 1 86.19 337 ARG B N 1
ATOM 6120 C CA . ARG B 1 337 ? 1.499 29.969 12.805 1 86.19 337 ARG B CA 1
ATOM 6121 C C . ARG B 1 337 ? 0.89 29.641 11.445 1 86.19 337 ARG B C 1
ATOM 6123 O O . ARG B 1 337 ? 0.301 30.516 10.805 1 86.19 337 ARG B O 1
ATOM 6130 N N . LYS B 1 338 ? 1.092 28.406 11.039 1 86.5 338 LYS B N 1
ATOM 6131 C CA . LYS B 1 338 ? 0.572 27.969 9.75 1 86.5 338 LYS B CA 1
ATOM 6132 C C . LYS B 1 338 ? -0.936 28.188 9.664 1 86.5 338 LYS B C 1
ATOM 6134 O O . LYS B 1 338 ? -1.441 28.688 8.656 1 86.5 338 LYS B O 1
ATOM 6139 N N . ILE B 1 339 ? -1.65 27.828 10.719 1 93 339 ILE B N 1
ATOM 6140 C CA . ILE B 1 339 ? -3.107 27.906 10.734 1 93 339 ILE B CA 1
ATOM 6141 C C . ILE B 1 339 ? -3.545 29.375 10.734 1 93 339 ILE B C 1
ATOM 6143 O O . ILE B 1 339 ? -4.453 29.75 9.992 1 93 339 ILE B O 1
ATOM 6147 N N . LEU B 1 340 ? -2.85 30.188 11.477 1 95 340 LEU B N 1
ATOM 6148 C CA . LEU B 1 340 ? -3.213 31.609 11.531 1 95 340 LEU B CA 1
ATOM 6149 C C . LEU B 1 340 ? -2.916 32.312 10.211 1 95 340 LEU B C 1
ATOM 6151 O O . LEU B 1 340 ? -3.682 33.156 9.773 1 95 340 LEU B O 1
ATOM 6155 N N . ASP B 1 341 ? -1.814 31.875 9.547 1 91.75 341 ASP B N 1
ATOM 6156 C CA . ASP B 1 341 ? -1.427 32.469 8.273 1 91.75 341 ASP B CA 1
ATOM 6157 C C . ASP B 1 341 ? -2.465 32.156 7.191 1 91.75 341 ASP B C 1
ATOM 6159 O O . ASP B 1 341 ? -2.658 32.969 6.27 1 91.75 341 ASP B O 1
ATOM 6163 N N . ASN B 1 342 ? -3.154 31.062 7.297 1 92.75 342 ASN B N 1
ATOM 6164 C CA . ASN B 1 342 ? -4.086 30.641 6.262 1 92.75 342 ASN B CA 1
ATOM 6165 C C . ASN B 1 342 ? -5.535 30.875 6.676 1 92.75 342 ASN B C 1
ATOM 6167 O O . ASN B 1 342 ? -6.461 30.547 5.93 1 92.75 342 ASN B O 1
ATOM 6171 N N . LEU B 1 343 ? -5.715 31.5 7.789 1 97.06 343 LEU B N 1
ATOM 6172 C CA . LEU B 1 343 ? -7.039 31.641 8.383 1 97.06 343 LEU B CA 1
ATOM 6173 C C . LEU B 1 343 ? -7.863 32.688 7.641 1 97.06 343 LEU B C 1
ATOM 6175 O O . LEU B 1 343 ? -7.398 33.812 7.434 1 97.06 343 LEU B O 1
ATOM 6179 N N . ASP B 1 344 ? -9.078 32.312 7.234 1 97.25 344 ASP B N 1
ATOM 6180 C CA . ASP B 1 344 ? -10 33.281 6.637 1 97.25 344 ASP B CA 1
ATOM 6181 C C . ASP B 1 344 ? -10.977 33.812 7.676 1 97.25 344 ASP B C 1
ATOM 6183 O O . ASP B 1 344 ? -11.336 35 7.645 1 97.25 344 ASP B O 1
ATOM 6187 N N . PHE B 1 345 ? -11.43 32.969 8.531 1 97.5 345 PHE B N 1
ATOM 6188 C CA . PHE B 1 345 ? -12.25 33.344 9.672 1 97.5 345 PHE B CA 1
ATOM 6189 C C . PHE B 1 345 ? -12.078 32.344 10.82 1 97.5 345 PHE B C 1
ATOM 6191 O O . PHE B 1 345 ? -11.594 31.25 10.617 1 97.5 345 PHE B O 1
ATOM 6198 N N . TYR B 1 346 ? -12.438 32.781 12.07 1 97.44 346 TYR B N 1
ATOM 6199 C CA . TYR B 1 346 ? -12.258 31.969 13.273 1 97.44 346 TYR B CA 1
ATOM 6200 C C . TYR B 1 346 ? -13.602 31.547 13.852 1 97.44 346 TYR B C 1
ATOM 6202 O O . TYR B 1 346 ? -14.547 32.344 13.891 1 97.44 346 TYR B O 1
ATOM 6210 N N . LEU B 1 347 ? -13.664 30.312 14.305 1 97.75 347 LEU B N 1
ATOM 6211 C CA . LEU B 1 347 ? -14.852 29.812 14.984 1 97.75 347 LEU B CA 1
ATOM 6212 C C . LEU B 1 347 ? -14.609 29.719 16.484 1 97.75 347 LEU B C 1
ATOM 6214 O O . LEU B 1 347 ? -13.93 28.797 16.953 1 97.75 347 LEU B O 1
ATOM 6218 N N . ASP B 1 348 ? -15.188 30.609 17.188 1 96.56 348 ASP B N 1
ATOM 6219 C CA . ASP B 1 348 ? -15.156 30.562 18.641 1 96.56 348 ASP B CA 1
ATOM 6220 C C . ASP B 1 348 ? -16.328 29.75 19.203 1 96.56 348 ASP B C 1
ATOM 6222 O O . ASP B 1 348 ? -17.25 30.312 19.797 1 96.56 348 ASP B O 1
ATOM 6226 N N . ILE B 1 349 ? -16.203 28.453 19.031 1 96.75 349 ILE B N 1
ATOM 6227 C CA . ILE B 1 349 ? -17.375 27.641 19.359 1 96.75 349 ILE B CA 1
ATOM 6228 C C . ILE B 1 349 ? -17 26.625 20.438 1 96.75 349 ILE B C 1
ATOM 6230 O O . ILE B 1 349 ? -17.812 25.75 20.766 1 96.75 349 ILE B O 1
ATOM 6234 N N . ASN B 1 350 ? -15.758 26.625 20.906 1 95.12 350 ASN B N 1
ATOM 6235 C CA . ASN B 1 350 ? -15.391 25.75 22.016 1 95.12 350 ASN B CA 1
ATOM 6236 C C . ASN B 1 350 ? -15.977 26.25 23.328 1 95.12 350 ASN B C 1
ATOM 6238 O O . ASN B 1 350 ? -16 27.453 23.594 1 95.12 350 ASN B O 1
ATOM 6242 N N . HIS B 1 351 ? -16.422 25.375 24.125 1 92.94 351 HIS B N 1
ATOM 6243 C CA . HIS B 1 351 ? -16.938 25.734 25.453 1 92.94 351 HIS B CA 1
ATOM 6244 C C . HIS B 1 351 ? -15.797 25.938 26.453 1 92.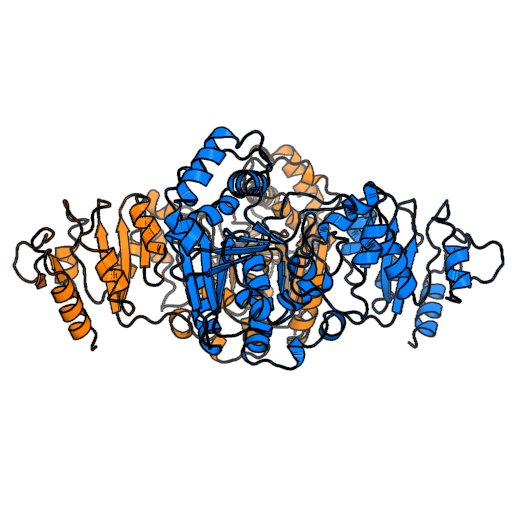94 351 HIS B C 1
ATOM 6246 O O . HIS B 1 351 ? -14.664 25.516 26.203 1 92.94 351 HIS B O 1
ATOM 6252 N N . TYR B 1 352 ? -16.047 26.609 27.422 1 90.88 352 TYR B N 1
ATOM 6253 C CA . TYR B 1 352 ? -15.195 26.797 28.594 1 90.88 352 TYR B CA 1
ATOM 6254 C C . TYR B 1 352 ? -14.062 27.766 28.281 1 90.88 352 TYR B C 1
ATOM 6256 O O . TYR B 1 352 ? -14.305 28.875 27.797 1 90.88 352 TYR B O 1
ATOM 6264 N N . LYS B 1 353 ? -12.812 27.359 28.453 1 89.81 353 LYS B N 1
ATOM 6265 C CA . LYS B 1 353 ? -11.719 28.328 28.469 1 89.81 353 LYS B CA 1
ATOM 6266 C C . LYS B 1 353 ? -11.234 28.641 27.062 1 89.81 353 LYS B C 1
ATOM 6268 O O . LYS B 1 353 ? -11.164 27.734 26.219 1 89.81 353 LYS B O 1
ATOM 6273 N N . GLU B 1 354 ? -10.953 29.922 26.844 1 90.94 354 GLU B N 1
ATOM 6274 C CA . GLU B 1 354 ? -10.242 30.328 25.641 1 90.94 354 GLU B CA 1
ATOM 6275 C C . GLU B 1 354 ? -8.812 29.781 25.625 1 90.94 354 GLU B C 1
ATOM 6277 O O . GLU B 1 354 ? -8.164 29.719 26.672 1 90.94 354 GLU B O 1
ATOM 6282 N N . VAL B 1 355 ? -8.398 29.406 24.469 1 91.94 355 VAL B N 1
ATOM 6283 C CA . VAL B 1 355 ? -7.055 28.859 24.328 1 91.94 355 VAL B CA 1
ATOM 6284 C C . VAL B 1 355 ? -6.113 29.922 23.781 1 91.94 355 VAL B C 1
ATOM 6286 O O . VAL B 1 355 ? -6.352 30.484 22.703 1 91.94 355 VAL B O 1
ATOM 6289 N N . ASP B 1 356 ? -5.051 30.312 24.484 1 92.5 356 ASP B N 1
ATOM 6290 C CA . ASP B 1 356 ? -3.918 31.109 24.031 1 92.5 356 ASP B CA 1
ATOM 6291 C C . ASP B 1 356 ? -4.367 32.5 23.594 1 92.5 356 ASP B C 1
ATOM 6293 O O . ASP B 1 356 ? -3.865 33.031 22.609 1 92.5 356 ASP B O 1
ATOM 6297 N N . ASN B 1 357 ? -5.426 33.031 24.234 1 92.94 357 ASN B N 1
ATOM 6298 C CA . ASN B 1 357 ? -5.953 34.344 23.891 1 92.94 357 ASN B CA 1
ATOM 6299 C C . ASN B 1 357 ? -6.23 34.469 22.391 1 92.94 357 ASN B C 1
ATOM 6301 O O . ASN B 1 357 ? -5.93 35.5 21.797 1 92.94 357 ASN B O 1
ATOM 6305 N N . ILE B 1 358 ? -6.684 33.438 21.781 1 95.19 358 ILE B N 1
ATOM 6306 C CA . ILE B 1 358 ? -6.789 33.312 20.328 1 95.19 358 ILE B CA 1
ATOM 6307 C C . ILE B 1 358 ? -7.762 34.344 19.797 1 95.19 358 ILE B C 1
ATOM 6309 O O . ILE B 1 358 ? -7.586 34.844 18.688 1 95.19 358 ILE B O 1
ATOM 6313 N N . VAL B 1 359 ? -8.727 34.75 20.547 1 94.19 359 VAL B N 1
ATOM 6314 C CA . VAL B 1 359 ? -9.711 35.719 20.094 1 94.19 359 VAL B CA 1
ATOM 6315 C C . VAL B 1 359 ? -9.023 37.062 19.828 1 94.19 359 VAL B C 1
ATOM 6317 O O . VAL B 1 359 ? -9.211 37.688 18.781 1 94.19 359 VAL B O 1
ATOM 6320 N N . SER B 1 360 ? -8.195 37.438 20.781 1 93.25 360 SER B N 1
ATOM 6321 C CA . SER B 1 360 ? -7.441 38.688 20.625 1 93.25 360 SER B CA 1
ATOM 6322 C C . SER B 1 360 ? -6.477 38.594 19.453 1 93.25 360 SER B C 1
ATOM 6324 O O . SER B 1 360 ? -6.316 39.562 18.703 1 93.25 360 SER B O 1
ATOM 6326 N N . VAL B 1 361 ? -5.887 37.438 19.266 1 94.94 361 VAL B N 1
ATOM 6327 C CA . VAL B 1 361 ? -4.934 37.219 18.188 1 94.94 361 VAL B CA 1
ATOM 6328 C C . VAL B 1 361 ? -5.641 37.344 16.844 1 94.94 361 VAL B C 1
ATOM 6330 O O . VAL B 1 361 ? -5.152 38.031 15.945 1 94.94 361 VAL B O 1
ATOM 6333 N N . VAL B 1 362 ? -6.793 36.812 16.734 1 94.81 362 VAL B N 1
ATOM 6334 C CA . VAL B 1 362 ? -7.551 36.812 15.484 1 94.81 362 VAL B CA 1
ATOM 6335 C C . VAL B 1 362 ? -8.055 38.219 15.195 1 94.81 362 VAL B C 1
ATOM 6337 O O . VAL B 1 362 ? -8.07 38.656 14.039 1 94.81 362 VAL B O 1
ATOM 6340 N N . GLN B 1 363 ? -8.414 38.969 16.219 1 92.62 363 GLN B N 1
ATOM 6341 C CA . GLN B 1 363 ? -8.828 40.344 16.062 1 92.62 363 GLN B CA 1
ATOM 6342 C C . GLN B 1 363 ? -7.688 41.219 15.523 1 92.62 363 GLN B C 1
ATOM 6344 O O . GLN B 1 363 ? -7.895 42.062 14.672 1 92.62 363 GLN B O 1
ATOM 6349 N N . GLN B 1 364 ? -6.531 40.906 16.016 1 93.25 364 GLN B N 1
ATOM 6350 C CA . GLN B 1 364 ? -5.352 41.625 15.555 1 93.25 364 GLN B CA 1
ATOM 6351 C C . GLN B 1 364 ? -5.055 41.312 14.094 1 93.25 364 GLN B C 1
ATOM 6353 O O . GLN B 1 364 ? -4.516 42.188 13.375 1 93.25 364 GLN B O 1
ATOM 6358 N N . LEU B 1 365 ? -5.473 40.156 13.633 1 94.38 365 LEU B N 1
ATOM 6359 C CA . LEU B 1 365 ? -5.285 39.75 12.242 1 94.38 365 LEU B CA 1
ATOM 6360 C C . LEU B 1 365 ? -6.414 40.281 11.359 1 94.38 365 LEU B C 1
ATOM 6362 O O . LEU B 1 365 ? -6.41 40.094 10.148 1 94.38 365 LEU B O 1
ATOM 6366 N N . SER B 1 366 ? -7.383 41 11.953 1 93.38 366 SER B N 1
ATOM 6367 C CA . SER B 1 366 ? -8.531 41.594 11.266 1 93.38 366 SER B CA 1
ATOM 6368 C C . SER B 1 366 ? -9.328 40.531 10.516 1 93.38 366 SER B C 1
ATOM 6370 O O . SER B 1 366 ? -9.734 40.719 9.367 1 93.38 366 SER B O 1
ATOM 6372 N N . LYS B 1 367 ? -9.398 39.312 11.125 1 94.94 367 LYS B N 1
ATOM 6373 C CA . LYS B 1 367 ? -10.227 38.25 10.586 1 94.94 367 LYS B CA 1
ATOM 6374 C C . LYS B 1 367 ? -11.562 38.156 11.312 1 94.94 367 LYS B C 1
ATOM 6376 O O . LYS B 1 367 ? -11.625 38.344 12.531 1 94.94 367 LYS B O 1
ATOM 6381 N N . PRO B 1 368 ? -12.602 37.875 10.594 1 95.44 368 PRO B N 1
ATOM 6382 C CA . PRO B 1 368 ? -13.906 37.719 11.258 1 95.44 368 PRO B CA 1
ATOM 6383 C C . PRO B 1 368 ? -13.945 36.562 12.234 1 95.44 368 PRO B C 1
ATOM 6385 O O . PRO B 1 368 ? -13.289 35.531 12.008 1 95.44 368 PRO B O 1
ATOM 6388 N N . ILE B 1 369 ? -14.719 36.75 13.289 1 96.19 369 ILE B N 1
ATOM 6389 C CA . ILE B 1 369 ? -14.961 35.688 14.281 1 96.19 369 ILE B CA 1
ATOM 6390 C C . ILE B 1 369 ? -16.453 35.375 14.328 1 96.19 369 ILE B C 1
ATOM 6392 O O . ILE B 1 369 ? -17.297 36.281 14.414 1 96.19 369 ILE B O 1
ATOM 6396 N N . PHE B 1 370 ? -16.781 34.125 14.164 1 97.06 370 PHE B N 1
ATOM 6397 C CA . PHE B 1 370 ? -18.141 33.656 14.32 1 97.06 370 PHE B CA 1
ATOM 6398 C C . PHE B 1 370 ? -18.281 32.812 15.594 1 97.06 370 PHE B C 1
ATOM 6400 O O . PHE B 1 370 ? -17.438 31.969 15.875 1 97.06 370 PHE B O 1
ATOM 6407 N N . THR B 1 371 ? -19.312 33.094 16.406 1 96.38 371 THR B N 1
ATOM 6408 C CA . THR B 1 371 ? -19.484 32.406 17.672 1 96.38 371 THR B CA 1
ATOM 6409 C C . THR B 1 371 ? -20.969 32.25 18.016 1 96.38 371 THR B C 1
ATOM 6411 O O . THR B 1 371 ? -21.812 32.844 17.344 1 96.38 371 THR B O 1
ATOM 6414 N N . PHE B 1 372 ? -21.234 31.359 18.938 1 95.81 372 PHE B N 1
ATOM 6415 C CA . PHE B 1 372 ? -22.547 31.281 19.547 1 95.81 372 PHE B CA 1
ATOM 6416 C C . PHE B 1 372 ? -22.578 32.062 20.875 1 95.81 372 PHE B C 1
ATOM 6418 O O . PHE B 1 372 ? -21.531 32.281 21.484 1 95.81 372 PHE B O 1
ATOM 6425 N N . GLU B 1 373 ? -23.766 32.438 21.328 1 93.56 373 GLU B N 1
ATOM 6426 C CA . GLU B 1 373 ? -23.922 33.219 22.547 1 93.56 373 GLU B CA 1
ATOM 6427 C C . GLU B 1 373 ? -23.359 32.469 23.75 1 93.56 373 GLU B C 1
ATOM 6429 O O . GLU B 1 373 ? -22.844 33.094 24.672 1 93.56 373 GLU B O 1
ATOM 6434 N N . ASN B 1 374 ? -23.375 31.156 23.672 1 94 374 ASN B N 1
ATOM 6435 C CA . ASN B 1 374 ? -22.969 30.375 24.828 1 94 374 ASN B CA 1
ATOM 6436 C C . ASN B 1 374 ? -21.5 29.984 24.75 1 94 374 ASN B C 1
ATOM 6438 O O . ASN B 1 374 ? -20.984 29.281 25.641 1 94 374 ASN B O 1
ATOM 6442 N N . THR B 1 375 ? -20.719 30.422 23.688 1 94.75 375 THR B N 1
ATOM 6443 C CA . THR B 1 375 ? -19.328 30.031 23.578 1 94.75 375 THR B CA 1
ATOM 6444 C C . THR B 1 375 ? -18.438 31.25 23.359 1 94.75 375 THR B C 1
ATOM 6446 O O . THR B 1 375 ? -17.203 31.125 23.344 1 94.75 375 THR B O 1
ATOM 6449 N N . SER B 1 376 ? -18.984 32.438 23.234 1 93.38 376 SER B N 1
ATOM 6450 C CA . SER B 1 376 ? -18.234 33.625 22.938 1 93.38 376 SER B CA 1
ATOM 6451 C C . SER B 1 376 ? -17.234 33.969 24.031 1 93.38 376 SER B C 1
ATOM 6453 O O . SER B 1 376 ? -17.594 34.031 25.203 1 93.38 376 SER B O 1
ATOM 6455 N N . HIS B 1 377 ? -16.047 34.062 23.641 1 90.56 377 HIS B N 1
ATOM 6456 C CA . HIS B 1 377 ? -15.016 34.469 24.578 1 90.56 377 HIS B CA 1
ATOM 6457 C C . HIS B 1 377 ? -14.68 35.969 24.406 1 90.56 377 HIS B C 1
ATOM 6459 O O . HIS B 1 377 ? -13.812 36.5 25.109 1 90.56 377 HIS B O 1
ATOM 6465 N N . ASP B 1 378 ? -15.32 36.5 23.344 1 79.31 378 ASP B N 1
ATOM 6466 C CA . ASP B 1 378 ? -15.07 37.906 23.047 1 79.31 378 ASP B CA 1
ATOM 6467 C C . ASP B 1 378 ? -15.797 38.812 24.031 1 79.31 378 ASP B C 1
ATOM 6469 O O . ASP B 1 378 ? -17.016 38.75 24.141 1 79.31 378 ASP B O 1
ATOM 6473 N N . ILE B 1 379 ? -15.055 39.562 24.703 1 62.38 379 ILE B N 1
ATOM 6474 C CA . ILE B 1 379 ? -15.633 40.5 25.656 1 62.38 379 ILE B CA 1
ATOM 6475 C C . ILE B 1 379 ? -16.016 41.812 24.938 1 62.38 379 ILE B C 1
ATOM 6477 O O . ILE B 1 379 ? -16.938 42.5 25.375 1 62.38 379 ILE B O 1
ATOM 6481 N N . GLY B 1 380 ? -15.484 42.188 23.688 1 57.19 380 GLY B N 1
ATOM 6482 C CA . GLY B 1 380 ? -15.57 43.531 23.172 1 57.19 380 GLY B CA 1
ATOM 6483 C C . GLY B 1 380 ? -16.469 43.688 21.969 1 57.19 380 GLY B C 1
ATOM 6484 O O . GLY B 1 380 ? -16.5 44.719 21.312 1 57.19 380 GLY B O 1
ATOM 6485 N N . ASN B 1 381 ? -17.469 42.781 21.609 1 59.91 381 ASN B N 1
ATOM 6486 C CA . ASN B 1 381 ? -18.625 42.875 20.734 1 59.91 381 ASN B CA 1
ATOM 6487 C C . ASN B 1 381 ? -18.203 42.844 19.266 1 59.91 381 ASN B C 1
ATOM 6489 O O . ASN B 1 381 ? -18.953 43.281 18.391 1 59.91 381 ASN B O 1
ATOM 6493 N N . GLN B 1 382 ? -16.938 42.531 18.781 1 65 382 GLN B N 1
ATOM 6494 C CA . GLN B 1 382 ? -16.578 42.531 17.359 1 65 382 GLN B CA 1
ATOM 6495 C C . GLN B 1 382 ? -16.797 41.125 16.75 1 65 382 GLN B C 1
ATOM 6497 O O . GLN B 1 382 ? -16.5 40.938 15.562 1 65 382 GLN B O 1
ATOM 6502 N N . THR B 1 383 ? -17.469 40.438 17.359 1 77.94 383 THR B N 1
ATOM 6503 C CA . THR B 1 383 ? -17.672 39.062 16.938 1 77.94 383 THR B CA 1
ATOM 6504 C C . THR B 1 383 ? -19.109 38.844 16.438 1 77.94 383 THR B C 1
ATOM 6506 O O . THR B 1 383 ? -20.016 39.594 16.844 1 77.94 383 THR B O 1
ATOM 6509 N N . ASN B 1 384 ? -19.266 38.156 15.32 1 92.56 384 ASN B N 1
ATOM 6510 C CA . ASN B 1 384 ? -20.578 37.719 14.859 1 92.56 384 ASN B CA 1
ATOM 6511 C C . ASN B 1 384 ? -21.172 36.656 15.781 1 92.56 384 ASN B C 1
ATOM 6513 O O . ASN B 1 384 ? -20.734 35.5 15.758 1 92.56 384 ASN B O 1
ATOM 6517 N N . ILE B 1 385 ? -22.188 37.125 16.594 1 94.88 385 ILE B N 1
ATOM 6518 C CA . ILE B 1 385 ? -22.766 36.219 17.594 1 94.88 385 ILE B CA 1
ATOM 6519 C C . ILE B 1 385 ? -24.094 35.656 17.078 1 94.88 385 ILE B C 1
ATOM 6521 O O . ILE B 1 385 ? -24.938 36.406 16.594 1 94.88 385 ILE B O 1
ATOM 6525 N N . PHE B 1 386 ? -24.266 34.406 17.172 1 96 386 PHE B N 1
ATOM 6526 C CA . PHE B 1 386 ? -25.484 33.719 16.734 1 96 386 PHE B CA 1
ATOM 6527 C C . PHE B 1 386 ? -26.094 32.938 17.891 1 96 386 PHE B C 1
ATOM 6529 O O . PHE B 1 386 ? -25.422 32.625 18.875 1 96 386 PHE B O 1
ATOM 6536 N N . SER B 1 387 ? -27.375 32.625 17.766 1 96.12 387 SER B N 1
ATOM 6537 C CA . SER B 1 387 ? -28.047 31.766 18.734 1 96.12 387 SER B CA 1
ATOM 6538 C C . SER B 1 387 ? -27.672 30.297 18.531 1 96.12 387 SER B C 1
ATOM 6540 O O . SER B 1 387 ? -27.656 29.812 17.391 1 96.12 387 SER B O 1
ATOM 6542 N N . SER B 1 388 ? -27.422 29.578 19.625 1 96.06 388 SER B N 1
ATOM 6543 C CA . SER B 1 388 ? -27.094 28.156 19.531 1 96.06 388 SER B CA 1
ATOM 6544 C C . SER B 1 388 ? -28.328 27.344 19.141 1 96.06 388 SER B C 1
ATOM 6546 O O . SER B 1 388 ? -28.188 26.188 18.719 1 96.06 388 SER B O 1
ATOM 6548 N N . THR B 1 389 ? -29.453 27.906 19.266 1 96.69 389 THR B N 1
ATOM 6549 C CA . THR B 1 389 ? -30.672 27.188 18.906 1 96.69 389 THR B CA 1
ATOM 6550 C C . THR B 1 389 ? -30.953 27.297 17.406 1 96.69 389 THR B C 1
ATOM 6552 O O . THR B 1 389 ? -31.781 26.547 16.875 1 96.69 389 THR B O 1
ATOM 6555 N N . GLU B 1 390 ? -30.234 28.234 16.766 1 97.31 390 GLU B N 1
ATOM 6556 C CA . GLU B 1 390 ? -30.391 28.406 15.328 1 97.31 390 GL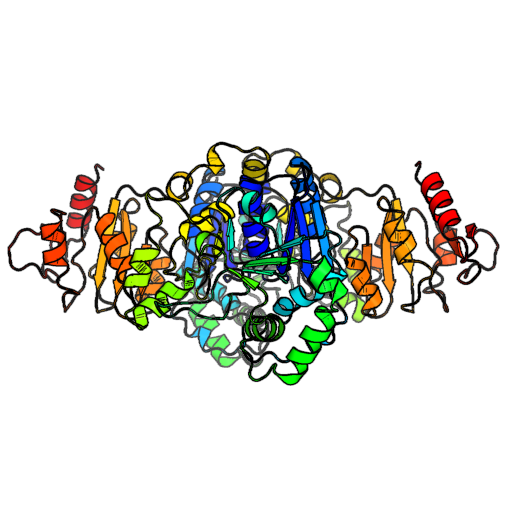U B CA 1
ATOM 6557 C C . GLU B 1 390 ? -29.047 28.375 14.609 1 97.31 390 GLU B C 1
ATOM 6559 O O . GLU B 1 390 ? -28.672 29.328 13.93 1 97.31 390 GLU B O 1
ATOM 6564 N N . PRO B 1 391 ? -28.359 27.266 14.672 1 97.5 391 PRO B N 1
ATOM 6565 C CA . PRO B 1 391 ? -27.031 27.188 14.07 1 97.5 391 PRO B CA 1
ATOM 6566 C C . PRO B 1 391 ? -27.047 27.406 12.562 1 97.5 391 PRO B C 1
ATOM 6568 O O . PRO B 1 391 ? -26.016 27.75 11.969 1 97.5 391 PRO B O 1
ATOM 6571 N N . ASN B 1 392 ? -28.203 27.281 11.875 1 97.88 392 ASN B N 1
ATOM 6572 C CA . ASN B 1 392 ? -28.359 27.516 10.438 1 97.88 392 ASN B CA 1
ATOM 6573 C C . ASN B 1 392 ? -28.062 28.969 10.07 1 97.88 392 ASN B C 1
ATOM 6575 O O . ASN B 1 392 ? -27.594 29.25 8.969 1 97.88 392 ASN B O 1
ATOM 6579 N N . LYS B 1 393 ? -28.312 29.875 11 1 97.81 393 LYS B N 1
ATOM 6580 C CA . LYS B 1 393 ? -28.047 31.281 10.742 1 97.81 393 LYS B CA 1
ATOM 6581 C C . LYS B 1 393 ? -26.547 31.547 10.617 1 97.81 393 LYS B C 1
ATOM 6583 O O . LYS B 1 393 ? -26.125 32.375 9.812 1 97.81 393 LYS B O 1
ATOM 6588 N N . MET B 1 394 ? -25.766 30.875 11.422 1 97.5 394 MET B N 1
ATOM 6589 C CA . MET B 1 394 ? -24.312 31 11.289 1 97.5 394 MET B CA 1
ATOM 6590 C C . MET B 1 394 ? -23.844 30.453 9.945 1 97.5 394 MET B C 1
ATOM 6592 O O . MET B 1 394 ? -23 31.062 9.281 1 97.5 394 MET B O 1
ATOM 6596 N N . VAL B 1 395 ? -24.375 29.281 9.516 1 98.38 395 VAL B N 1
ATOM 6597 C CA . VAL B 1 395 ? -24.031 28.656 8.242 1 98.38 395 VAL B CA 1
ATOM 6598 C C . VAL B 1 395 ? -24.312 29.641 7.102 1 98.38 395 VAL B C 1
ATOM 6600 O O . VAL B 1 395 ? -23.469 29.844 6.223 1 98.38 395 VAL B O 1
ATOM 6603 N N . GLU B 1 396 ? -25.469 30.312 7.18 1 97.81 396 GLU B N 1
ATOM 6604 C CA . GLU B 1 396 ? -25.859 31.266 6.152 1 97.81 396 GLU B CA 1
ATOM 6605 C C . GLU B 1 396 ? -24.906 32.438 6.105 1 97.81 396 GLU B C 1
ATOM 6607 O O . GLU B 1 396 ? -24.516 32.906 5.023 1 97.81 396 GLU B O 1
ATOM 6612 N N . ALA B 1 397 ? -24.562 32.938 7.25 1 97.5 397 ALA B N 1
ATOM 6613 C CA . ALA B 1 397 ? -23.656 34.062 7.336 1 97.5 397 ALA B CA 1
ATOM 6614 C C . ALA B 1 397 ? -22.281 33.719 6.773 1 97.5 397 ALA B C 1
ATOM 6616 O O . ALA B 1 397 ? -21.672 34.5 6.051 1 97.5 397 ALA B O 1
ATOM 6617 N N . ILE B 1 398 ? -21.75 32.531 7.086 1 97.75 398 ILE B N 1
ATOM 6618 C CA . ILE B 1 398 ? -20.438 32.094 6.621 1 97.75 398 ILE B CA 1
ATOM 6619 C C . ILE B 1 398 ? -20.469 31.875 5.113 1 97.75 398 ILE B C 1
ATOM 6621 O O . ILE B 1 398 ? -19.547 32.25 4.398 1 97.75 398 ILE B O 1
ATOM 6625 N N . ARG B 1 399 ? -21.531 31.25 4.605 1 97.5 399 ARG B N 1
ATOM 6626 C CA . ARG B 1 399 ? -21.688 31.047 3.166 1 97.5 399 ARG B CA 1
ATOM 6627 C C . ARG B 1 399 ? -21.656 32.375 2.432 1 97.5 399 ARG B C 1
ATOM 6629 O O . ARG B 1 399 ? -21.031 32.5 1.373 1 97.5 399 ARG B O 1
ATOM 6636 N N . GLN B 1 400 ? -22.375 33.406 3.016 1 96.38 400 GLN B N 1
ATOM 6637 C CA . GLN B 1 400 ? -22.344 34.75 2.441 1 96.38 400 GLN B CA 1
ATOM 6638 C C . GLN B 1 400 ? -20.922 35.312 2.447 1 96.38 400 GLN B C 1
ATOM 6640 O O . GLN B 1 400 ? -20.484 35.906 1.461 1 96.38 400 GLN B O 1
ATOM 6645 N N . PHE B 1 401 ? -20.266 35.125 3.529 1 96.06 401 PHE B N 1
ATOM 6646 C CA . PHE B 1 401 ? -18.891 35.594 3.682 1 96.06 401 PHE B CA 1
ATOM 6647 C C . PHE B 1 401 ? -17.984 35 2.625 1 96.06 401 PHE B C 1
ATOM 6649 O O . PHE B 1 401 ? -17.125 35.688 2.07 1 96.06 401 PHE B O 1
ATOM 6656 N N . ILE B 1 402 ? -18.172 33.688 2.311 1 95.38 402 ILE B N 1
ATOM 6657 C CA . ILE B 1 402 ? -17.25 33 1.404 1 95.38 402 ILE B CA 1
ATOM 6658 C C . ILE B 1 402 ? -17.75 33.125 -0.031 1 95.38 402 ILE B C 1
ATOM 6660 O O . ILE B 1 402 ? -17.219 32.5 -0.939 1 95.38 402 ILE B O 1
ATOM 6664 N N . GLY B 1 403 ? -18.812 33.812 -0.291 1 91.94 403 GLY B N 1
ATOM 6665 C CA . GLY B 1 403 ? -19.281 34.156 -1.625 1 91.94 403 GLY B CA 1
ATOM 6666 C C . GLY B 1 403 ? -20.25 33.156 -2.197 1 91.94 403 GLY B C 1
ATOM 6667 O O . GLY B 1 403 ? -20.266 32.906 -3.406 1 91.94 403 GLY B O 1
ATOM 6668 N N . GLU B 1 404 ? -20.828 32.375 -1.418 1 86.56 404 GLU B N 1
ATOM 6669 C CA . GLU B 1 404 ? -21.906 31.5 -1.885 1 86.56 404 GLU B CA 1
ATOM 6670 C C . GLU B 1 404 ? -23.25 32.219 -1.853 1 86.56 404 GLU B C 1
ATOM 6672 O O . GLU B 1 404 ? -23.469 33.094 -1.013 1 86.56 404 GLU B O 1
#

Organism: Streptococcus pneumoniae serotype 4 (strain ATCC BAA-334 / TIGR4) (NCBI:txid170187)

Solvent-accessible surface area (backbone atoms only — not comparable to full-atom values): 43860 Å² total; per-residue (Å²): 132,82,68,46,38,35,36,34,49,41,44,59,92,38,47,70,45,37,48,28,24,50,45,25,37,44,61,51,46,63,30,33,36,35,36,39,36,27,67,40,59,31,43,66,58,51,44,48,48,32,61,58,30,47,76,49,59,23,42,62,43,57,42,54,60,64,80,49,78,53,78,71,56,77,57,77,52,92,80,57,54,70,48,68,54,48,65,50,46,44,47,79,72,51,85,54,60,48,34,36,36,40,50,37,58,34,41,33,71,43,68,62,62,67,68,76,64,56,82,55,83,90,28,48,27,34,27,21,63,52,51,82,60,94,58,84,48,92,38,52,37,70,54,31,33,43,33,28,27,51,54,34,45,76,64,43,39,42,61,51,51,52,50,47,38,74,73,34,50,88,75,38,66,55,62,42,36,46,51,42,64,74,41,56,92,28,55,41,82,47,64,55,44,63,47,33,61,33,26,47,52,64,52,24,48,75,71,64,42,64,63,54,67,58,66,64,52,43,94,73,80,52,76,50,46,18,37,26,47,37,81,60,40,65,73,38,55,74,52,86,41,71,65,35,57,58,55,51,36,40,55,66,56,49,67,67,41,38,76,67,64,38,74,69,75,78,56,50,41,43,78,72,63,50,73,60,81,39,30,35,39,34,61,29,80,56,86,52,44,66,62,50,66,61,51,52,70,73,34,71,48,36,29,40,37,39,34,23,80,44,78,72,50,52,75,59,58,40,49,46,38,40,75,42,42,48,70,29,54,51,53,42,73,62,51,52,49,54,50,60,73,58,48,56,34,38,42,40,28,30,42,84,62,79,46,88,60,44,68,61,54,38,52,72,67,71,37,54,36,42,26,27,71,86,24,55,80,71,86,82,76,83,52,50,72,33,53,78,89,45,58,65,57,51,52,52,53,49,37,50,73,72,70,96,132,83,68,46,40,34,36,34,48,41,46,58,92,38,47,68,45,37,49,28,22,50,45,26,36,46,61,50,45,63,32,33,36,35,36,40,36,26,68,40,58,32,42,66,60,51,43,47,50,31,64,59,30,47,78,48,59,23,43,61,42,59,40,54,59,61,80,49,79,51,78,72,56,78,59,77,53,92,81,58,53,69,47,68,55,48,66,51,46,44,47,80,71,50,84,55,61,48,36,38,36,39,49,36,56,33,42,34,71,43,68,61,61,66,69,77,64,58,82,55,85,90,28,49,28,33,27,22,61,52,51,88,62,92,56,84,48,93,38,51,38,69,54,32,31,42,32,28,26,51,55,33,45,77,66,43,39,41,62,52,50,53,51,47,38,73,73,33,48,86,76,38,64,56,61,41,35,46,51,40,65,73,40,56,92,28,55,40,82,45,64,54,45,62,47,34,62,33,27,48,52,62,53,26,47,75,71,64,43,63,64,54,66,58,66,64,56,42,80,85,80,48,76,51,47,19,37,26,46,37,80,61,40,65,75,39,54,74,52,87,42,71,64,35,58,57,55,50,37,41,56,68,55,51,67,68,41,39,75,67,61,38,76,69,76,77,56,50,42,44,77,72,61,51,73,59,81,38,31,36,39,33,61,29,81,54,84,53,44,66,63,49,67,61,50,52,70,73,34,71,49,38,30,39,36,39,34,24,80,43,79,73,50,52,75,57,58,40,48,47,39,38,74,44,41,49,71,31,54,50,51,39,72,61,53,52,49,54,51,60,73,57,48,56,33,38,43,40,30,32,41,85,61,78,46,86,58,45,66,61,54,38,52,74,68,73,38,54,35,42,27,28,71,88,24,52,78,72,85,82,77,81,53,49,72,34,54,76,90,45,56,66,57,51,53,53,51,51,37,51,72,72,70,96

pLDDT: mean 88.71, std 12.51, range [41.41, 98.81]

Sequence (808 aa):
MNTKSIVFNADNDYVDKLETAIKSICCYNNCLKFYVFNDDIASEWFLMMNKRLKTIQSEIVNVKIVDHVLKKFHLPLKNLSYATFFRYFIPNFVKESRALYLDSDIIVTGSLDYLFDIELDGYALAAVEDSFGDVPSTNFNSGMLLVNVDTWRDEDACSKLLELTNQYHETAYGDQGILNMLFHDRWKRLDRNFNFMVGMDSVAHIEGNHKWYEISELKNGDLPSVIHYTGVKPWEIISNNRFREVWWFYNLLEWSDILLRKDIISRSFEELVYSPKAHTAIFTASCEMEHVEYLIENLPEVHFSILAHTYFASSVVALLRYSNVTIYPCFSPFDYRKILDNLDFYLDINHYKEVDNIVSVVQQLSKPIFTFENTSHDIGNQTNIFSSTEPNKMVEAIRQFIGEMNTKSIVFNADNDYVDKLETAIKSICCYNNCLKFYVFNDDIASEWFLMMNKRLKTIQSEIVNVKIVDHVLKKFHLPLKNLSYATFFRYFIPNFVKESRALYLDSDIIVTGSLDYLFDIELDGYALAAVEDSFGDVPSTNFNSGMLLVNVDTWRDEDACSKLLELTNQYHETAYGDQGILNMLFHDRWKRLDRNFNFMVGMDSVAHIEGNHKWYEISELKNGDLPSVIHYTGVKPWEIISNNRFREVWWFYNLLEWSDILLRKDIISRSFEELVYSPKAHTAIFTASCEMEHVEYLIENLPEVHFSILAHTYFASSVVALLRYSNVTIYPCFSPFDYRKILDNLDFYLDINHYKEVDNIVSVVQQLSKPIFTFENTSHDIGNQTNIFSSTEPNKMVEAIRQFIGE

Radius of gyration: 29.37 Å; Cα contacts (8 Å, |Δi|>4): 1490; chains: 2; bounding box: 76×87×61 Å

Nearest PDB structures (foldseek):
  5gvv-assembly1_A  TM=6.077E-01  e=4.496E-43  Streptococcus pneumoniae
  5gvv-assembly1_F  TM=6.019E-01  e=1.698E-42  Streptococcus pneumoniae
  5gvw-assembly1_D  TM=6.072E-01  e=1.039E-41  Streptococcus pneumoniae
  5gvw-assembly1_C  TM=5.962E-01  e=6.036E-42  Streptococcus pneumoniae
  5e9u-assembly1_D  TM=8.956E-01  e=4.387E-07  Streptococcus gordonii